Protein AF-R6SYL7-F1 (afdb_monomer)

Secondary structure (DSSP, 8-state):
------------------------------S-SS---SEEEESSSTT--------SSEEEEEETTTEEEEEE--SSSSS--SS-EEEE---TT-EETTT--EEEEEEEE--SS-EEEEEEEETTTTT---EEEEE----SS-EEEEEETT-TTTEE-SSSGGG---SEEEEEEEE---S---TT-EEEEEEEEEESSHHHHTTHHHHHHHHHHHTTTHHHHHHHHHTS---HHHHHS--GGGSPEEEEE---TTHHHHHHHHHHTT--EEEEES-SSTTTTT-HHHHHHHHHHHHHHHHTT-EEEEE-SSSSSSSSTTTGGGTT-GGGB-EEEEEEEEEEEEEEEEEE--STTEEEEEEEEEEETTEEEEE--TT-SEEEEEEEEEEEEEEEEEEES--S---TT-GGGSPPB-TT-HHHHHHHHHHTHHHHHHHHGGGGGGEEEEEE-----S-TT-SSEEEE-TTHHHHHHHHHSS---THHHHS--SHHHHHHHHHHHHHHHHHHHHHTHHHHHHHHHHTT-EEEE--S-TT-HHHHHHHH-S-HHHHHTTSSS-EEEE----HHHHT-TT-SSS-HHHHHHHHHHHHHTT----EEEE-TTS---HHHHH-HHHHHHHHHHHHHHTT--EEEE----S---HHHHHHHHHHHHHHHHHHTT-EE---EEEE--HHHHHHH--TTS--STTS----HHHHHHHHHHHHHHHHHTTT---EEE-HHHHHHPEEBTTS-EEETTEEESEEEEES--B--HHHHHHHHHHHHTT-EEEEES----B-SSGGGHHHHHHHHHHHHTSTT-EESSSSHHHHHHHHHHS--SEEEEEEESS-GGGEEEEEEEETTEEEEEEEE-SSS-EEEEEEETT---SEEEEEETTTTEEEEEESBEEEEE-TT-EEEEEEE--------B--------S---------------------------------------------------------------------

Solvent-accessible surface area (backbone atoms only — not comparable to full-atom values): 55050 Å² total; per-residue (Å²): 132,83,88,85,91,85,90,90,86,89,85,83,90,79,90,84,87,90,83,90,78,85,78,88,71,91,67,88,78,77,89,66,92,46,52,87,56,89,47,69,48,60,49,57,54,88,86,58,89,76,65,64,57,73,87,63,70,50,50,76,41,83,41,95,91,21,25,40,36,38,33,44,50,65,87,80,78,74,55,66,60,84,82,45,54,43,42,52,75,70,62,96,84,36,46,52,32,79,63,34,31,20,39,20,36,36,32,32,29,69,51,84,84,36,64,43,36,39,32,37,27,27,73,59,20,71,91,42,58,29,33,28,69,46,67,58,76,62,42,99,56,81,40,70,42,71,43,59,74,69,40,84,91,63,49,46,62,85,52,79,65,39,67,51,62,52,54,24,39,72,47,36,32,48,33,63,78,58,55,80,52,57,65,84,36,39,44,35,40,40,33,41,35,38,21,71,41,72,72,53,28,63,17,50,63,54,39,57,49,48,58,59,61,52,62,74,61,30,75,63,47,46,57,58,52,59,61,46,80,75,62,66,66,44,37,63,58,45,58,39,80,39,21,34,22,41,51,46,72,34,58,60,100,57,36,67,65,54,50,52,56,38,49,65,22,37,43,6,26,37,32,33,37,59,40,88,52,98,52,56,94,68,46,68,68,41,52,52,38,42,49,55,41,49,56,53,38,50,78,70,60,36,48,38,30,36,44,64,46,60,75,64,55,32,65,31,59,76,51,56,49,46,71,94,30,75,90,31,46,23,30,21,38,33,58,45,80,45,77,52,72,44,61,65,47,73,52,66,76,84,58,92,55,55,75,25,29,56,38,34,37,40,37,32,76,90,42,80,45,82,46,98,27,62,77,31,58,57,45,74,45,82,44,40,54,60,34,40,37,41,35,32,32,33,22,51,58,54,90,78,79,76,34,96,89,40,76,91,34,49,72,47,46,26,47,58,39,46,67,37,36,50,44,24,42,55,62,38,60,50,42,54,44,64,76,43,48,87,59,39,74,65,41,51,31,40,33,39,42,40,43,53,62,75,44,63,79,45,52,30,40,44,78,48,61,94,61,53,57,62,50,45,27,70,74,71,74,45,79,72,62,68,64,35,40,38,41,82,78,51,73,68,29,22,44,50,22,19,54,48,28,50,50,43,18,54,34,26,29,65,16,39,41,49,48,52,23,52,54,22,52,78,63,78,26,28,20,32,34,33,50,47,52,65,58,39,70,48,31,26,36,34,26,49,22,25,65,53,48,65,39,45,27,54,27,64,28,15,24,39,68,31,43,47,36,40,47,68,49,24,68,31,79,86,43,77,69,28,27,57,59,20,44,32,42,37,34,16,12,16,22,51,61,53,41,88,48,17,32,29,39,36,14,62,47,66,61,87,44,76,69,41,69,72,42,56,65,56,37,38,45,16,22,52,45,50,45,42,66,47,45,42,67,39,42,40,32,41,77,52,69,55,91,68,48,52,67,56,38,26,50,53,22,48,31,45,4,19,52,39,52,74,46,58,84,40,47,66,57,47,30,32,33,33,45,56,34,53,59,34,35,34,29,55,54,37,22,57,49,53,58,28,82,82,58,80,55,84,45,74,38,44,53,47,45,52,52,51,45,49,45,54,54,51,35,35,39,63,47,40,48,64,36,49,41,44,59,67,52,44,54,72,36,47,39,20,59,80,8,30,43,33,28,59,58,36,54,24,39,26,39,34,40,45,56,20,45,47,45,39,45,60,27,44,51,42,53,53,53,28,43,74,36,64,21,44,64,34,29,27,47,40,68,38,52,31,24,80,46,80,90,24,22,67,59,17,28,56,50,40,54,60,56,45,69,42,89,86,12,62,31,78,44,88,43,74,69,47,54,49,48,51,61,73,64,34,83,58,70,67,36,80,77,44,75,44,78,65,60,71,62,44,36,40,39,35,45,28,32,42,102,53,29,38,35,40,42,39,33,34,64,39,94,56,56,28,42,36,30,40,30,44,56,90,62,57,64,61,70,34,37,36,43,31,40,87,82,49,48,76,44,82,42,51,54,49,43,80,40,79,44,48,42,16,37,48,38,34,42,40,33,66,52,87,82,80,81,67,83,50,69,50,79,80,78,79,90,77,83,79,89,82,81,88,78,88,80,80,93,81,84,88,84,84,86,86,86,86,82,86,82,90,79,90,85,85,91,83,89,88,86,83,88,85,83,91,88,90,88,80,90,91,83,90,80,91,87,90,89,86,82,88,83,88,87,87,86,90,86,87,85,86,82,90,80,85,92,85,133

Sequence (999 aa):
MKKRIWGAVAFGLVLSLIVVLPLIFSGTAKTDDFVTPSFWKDFSVKGSDADCTDPYHVSVAYNPAGYVSVTFADSEGNGTCFDPYMTLTLPGSGIDCRKYPCIALLLRTNKGDKQGELRFRTDKTGAYYPCQRFTYQATGDWEVVVIRLTDPDTVLYVDESAKDFSGCYTNLRLDMFENDCASDTSYDLRAFAFYENEEDAKTLAAFVKAQQEDSKDDTEKLLEKNRSFPKGGEFTVPSMQMRMRYVSYGFDRNYQSAIDALLARGYGGIVSNVPFDKNYLKDDASFALLKDAYAYARVNGMSAWIYDEYQWPSGRAFGMVLDGHDDYEATGIQHRVKEGNGTEASYTIENAFDISLYAAVLTDEDGMHTLDCKGQTTVSASAKGAWTLDVYVLRHAYEGEEDRSDFTKLRDVDLLNKNAVARFIQLTYEKYKAEFGNDFGYVEAFFTDEPQLGNRGKADYIVWTAGLDSDFQSLYGEQLDITALFSGDNVRERRMRMQYYRLVAAKFKAAYTDQLTAFCQANGMYSSGHFLFEENMNDQIETYGGDFLQIVGGMGIPGADILWTDPAHLLNQNANIGNFVGLRYVASAARNAGKTRVMVEYNPAAVLTEEFSTDPISTSIGGLTLTRLLGCTDYNVINPQNNYTTEQMNRLNTYLGRMNTVLDGAHESGDLAVFYPIATVQALHNADDVHSSEGGKTSDATVLNDNFTSLCKTLLQKQLLYTVIDDASVCDAVITKDGRMVIGNGSYRVLVIAYADYISANAARKLQTFVKAGGKVVFVGSVPQYGLEEKEDADVKQIMDLLAAGDSCFFKKTGTTAINAIANAASKSLKIEKIKGFMSKALLMGDFENETQDITFVVNTTDTDGNLTLSYADGYKGEFLLYFPGSGEIRKCTDSADVVLPAYEGVFFVRVSDNTRDDTPYEETDARSDETTDVETPDGDDSTASETSAPATTVADSTSAATTDAGTRKNGCGSAVQVFAAATVAVFGAVVCFKKRKE

Radius of gyration: 37.1 Å; Cα contacts (8 Å, |Δi|>4): 2065; chains: 1; bounding box: 107×113×126 Å

Foldseek 3Di:
DDDDDDDDDDDDDDDDDDDDDDPDDPDDDDDDPADDFPDKDFQQDPPPPDPFDFPDAWDWDRDNNRWIKIFGDPPPPPQFDDWGKTKDQAPPQFAWCQQFQKKKWFKAKQDDPQKWKKWWDFPQLPPWTWIAMFGDDHDPHTAITMTRNLDPVGIDGPDDSRNDSGHGIHIMMTIGDDTRDGRGIMMITRMMGTDRDDVNSRRVVVVVVVVVVVVVVCVVVVLVVLLPPDDLVCLLPPALCQFAAEEDEFDDPCLLVVLVLCVLLSHQAYEYAQHLALCQLNDLVRLVRVLVSLVSCVVVRHAYAYAFANPDAPLCNLVCLCVVPVLQFWKWKFKDKDKDFDFKDKDFDDDPFFQFWCWKWKQAPVGIDTFPGHRHRMDMDTHHGIMMMITITMGGLDDDDADSRDSVRHTHGQLLDLSSSVSSCVSTVVSSCVSNPPVVLSHAEYAGEAQFSNQAQAFRIDTDHPCLQVVLCVPFVDGQPVVLQADDDDPVSLLSLLSSLVSQLVSNLVRHLQVRQVSQVVSNHWYEHAHPQLQALLVCCRTRSGPVLSRQLSTRAREDEAQPLALVLQLDLLNSHRHLRSLLSRQLSCQLSQHQAYEYEYALASDDDPVCVVPSLLRLLLSLLSSVLSRHRHYYYPDHVDPDDSVSSSLSRLLSSSSNSVCPQKDFDWAAEEEDQSSSLSSQDHRNDNDRSPNPDCGPSNVQSSQVSVLQSVCQLVQHRYHYDYQVQLLPWFAFLQLWTDRNNDTHLEYEYESHQEHALSSLVSVVVSVVSPGAYAYAQDFHQDYSHNVRNVSRNVSRVVNCPDDRRYDNGDDDSVSVSSVVRIDDQKDWPDKDWDDSSQKGWTWMDHPWKTKIKIWGSFQAKMWTKMFTPVQAFDKKWKQWSSVSDIDIDGRIDTDTAGGSGMIMIMRTDPDDDRRHGDDDDDPPDDDPDDDDDDDDDDDDDDDDDDDDDDDDDDDDDDDDDDDDDDDDDDDDDDDDDDDDDDDDDDDDDDDDDDD

Nearest PDB structures (foldseek):
  3zo9-assembly1_A  TM=3.465E-01  e=8.046E-08  Mycolicibacterium smegmatis
  5h2t-assembly2_G  TM=3.549E-01  e=6.818E-06  Thermomonospora curvata DSM 43183
  5x7u-assembly1_A  TM=3.830E-01  e=1.944E-05  Thermobaculum terrenum ATCC BAA-798
  5jy7-assembly2_H  TM=3.453E-01  e=5.313E-06  Mycolicibacterium smegmatis MC2 155
  5h2t-assembly1_H  TM=3.519E-01  e=1.944E-05  Thermomonospora curvata DSM 43183

Mean predicted aligned error: 15.96 Å

pLDDT: mean 81.77, std 22.13, range [22.73, 98.88]

Structure (mmCIF, N/CA/C/O backbone):
data_AF-R6SYL7-F1
#
_entry.id   AF-R6SYL7-F1
#
loop_
_atom_site.group_PDB
_atom_site.id
_atom_site.type_symbol
_atom_site.label_atom_id
_atom_site.label_alt_id
_atom_site.label_comp_id
_atom_site.label_asym_id
_atom_site.label_entity_id
_atom_site.label_seq_id
_atom_site.pdbx_PDB_ins_code
_atom_site.Cartn_x
_atom_site.Cartn_y
_atom_site.Cartn_z
_atom_site.occupancy
_atom_site.B_iso_or_equiv
_atom_site.auth_seq_id
_atom_site.auth_comp_id
_atom_site.auth_asym_id
_atom_site.auth_atom_id
_atom_site.pdbx_PDB_model_num
ATOM 1 N N . MET A 1 1 ? -42.832 12.895 60.087 1.00 28.95 1 MET A N 1
ATOM 2 C CA . MET A 1 1 ? -43.423 12.746 61.445 1.00 28.95 1 MET A CA 1
ATOM 3 C C . MET A 1 1 ? -44.803 13.418 61.442 1.00 28.95 1 MET A C 1
ATOM 5 O O . MET A 1 1 ? -44.874 14.504 60.890 1.00 28.95 1 MET A O 1
ATOM 9 N N . LYS A 1 2 ? -45.848 12.818 62.058 1.00 27.83 2 LYS A N 1
ATOM 10 C CA . LYS A 1 2 ? -47.301 13.193 61.991 1.00 27.83 2 LYS A CA 1
ATOM 11 C C . LYS A 1 2 ? -47.943 12.888 60.606 1.00 27.83 2 LYS A C 1
ATOM 13 O O . LYS A 1 2 ? -47.381 13.291 59.604 1.00 27.83 2 LYS A O 1
ATOM 18 N N . LYS A 1 3 ? -48.934 11.977 60.473 1.00 35.00 3 LYS A N 1
ATOM 19 C CA . LYS A 1 3 ? -50.362 11.961 60.936 1.00 35.00 3 LYS A CA 1
ATOM 20 C C . LYS A 1 3 ? -51.242 12.905 60.067 1.00 35.00 3 LYS A C 1
ATOM 22 O O . LYS A 1 3 ? -50.800 14.020 59.851 1.00 35.00 3 LYS A O 1
ATOM 27 N N . ARG A 1 4 ? -52.479 12.583 59.624 1.00 38.84 4 ARG A N 1
ATOM 28 C CA . ARG A 1 4 ? -53.470 11.554 60.060 1.00 38.84 4 ARG A CA 1
ATOM 29 C C . ARG A 1 4 ? -54.743 11.512 59.158 1.00 38.84 4 ARG A C 1
ATOM 31 O O . ARG A 1 4 ? -54.962 12.477 58.442 1.00 38.84 4 ARG A O 1
ATOM 38 N N . ILE A 1 5 ? -55.642 10.544 59.469 1.00 38.69 5 ILE A N 1
ATOM 39 C CA . ILE A 1 5 ? -57.142 10.551 59.367 1.00 38.69 5 ILE A CA 1
ATOM 40 C C . ILE A 1 5 ? -57.791 10.255 57.981 1.00 38.69 5 ILE A C 1
ATOM 42 O O . ILE A 1 5 ? -57.221 10.661 56.982 1.00 38.69 5 ILE A O 1
ATOM 46 N N . TRP A 1 6 ? -58.996 9.643 57.844 1.00 32.56 6 TRP A N 1
ATOM 47 C CA . TRP A 1 6 ? -59.672 8.506 58.550 1.00 32.56 6 TRP A CA 1
ATOM 48 C C . TRP A 1 6 ? -61.048 8.135 57.914 1.00 32.56 6 TRP A C 1
ATOM 50 O O . TRP A 1 6 ? -61.614 8.960 57.208 1.00 32.56 6 TRP A O 1
ATOM 60 N N . GLY A 1 7 ? -61.631 6.972 58.279 1.00 26.02 7 GLY A N 1
ATOM 61 C CA . GLY A 1 7 ? -63.059 6.605 58.063 1.00 26.02 7 GLY A CA 1
ATOM 62 C C . GLY A 1 7 ? -63.304 5.524 56.983 1.00 26.02 7 GLY A C 1
ATOM 63 O O . GLY A 1 7 ? -62.985 5.792 55.836 1.00 26.02 7 GLY A O 1
ATOM 64 N N . ALA A 1 8 ? -63.778 4.278 57.179 1.00 30.56 8 ALA A N 1
ATOM 65 C CA . ALA A 1 8 ? -64.487 3.507 58.231 1.00 30.56 8 ALA A CA 1
ATOM 66 C C . ALA A 1 8 ? -65.998 3.270 57.974 1.00 30.56 8 ALA A C 1
ATOM 68 O O . ALA A 1 8 ? -66.724 4.240 57.792 1.00 30.56 8 ALA A O 1
ATOM 69 N N . VAL A 1 9 ? -66.462 2.001 58.071 1.00 28.59 9 VAL A N 1
ATOM 70 C CA . VAL A 1 9 ? -67.552 1.488 58.963 1.00 28.59 9 VAL A CA 1
ATOM 71 C C . VAL A 1 9 ? -68.220 0.171 58.466 1.00 28.59 9 VAL A C 1
ATOM 73 O O . VAL A 1 9 ? -68.733 0.109 57.359 1.00 28.59 9 VAL A O 1
ATOM 76 N N . ALA A 1 10 ? -68.284 -0.806 59.393 1.00 25.89 10 ALA A N 1
ATOM 77 C CA . ALA A 1 10 ? -69.195 -1.966 59.562 1.00 25.89 10 ALA A CA 1
ATOM 78 C C . ALA A 1 10 ? -69.312 -3.120 58.527 1.00 25.89 10 ALA A C 1
ATOM 80 O O . ALA A 1 10 ? -69.078 -2.931 57.345 1.00 25.89 10 ALA A O 1
ATOM 81 N N . PHE A 1 11 ? -69.850 -4.312 58.862 1.00 26.67 11 PHE A N 1
ATOM 82 C CA . PHE A 1 11 ? -69.722 -5.285 59.988 1.00 26.67 11 PHE A CA 1
ATOM 83 C C . PHE A 1 11 ? -70.807 -6.387 59.807 1.00 26.67 11 PHE A C 1
ATOM 85 O O . PHE A 1 11 ? -71.982 -6.043 59.734 1.00 26.67 11 PHE A O 1
ATOM 92 N N . GLY A 1 12 ? -70.451 -7.682 59.892 1.00 25.69 12 GLY A N 1
ATOM 93 C CA . GLY A 1 12 ? -71.272 -8.666 60.635 1.00 25.69 12 GLY A CA 1
ATOM 94 C C . GLY A 1 12 ? -71.866 -9.928 59.958 1.00 25.69 12 GLY A C 1
ATOM 95 O O . GLY A 1 12 ? -72.937 -9.847 59.379 1.00 25.69 12 GLY A O 1
ATOM 96 N N . LEU A 1 13 ? -71.244 -11.093 60.256 1.00 25.31 13 LEU A N 1
ATOM 97 C CA . LEU A 1 13 ? -71.832 -12.417 60.635 1.00 25.31 13 LEU A CA 1
ATOM 98 C C . LEU A 1 13 ? -72.794 -13.201 59.675 1.00 25.31 13 LEU A C 1
ATOM 100 O O . LEU A 1 13 ? -73.645 -12.603 59.041 1.00 25.31 13 LEU A O 1
ATOM 104 N N . VAL A 1 14 ? -72.847 -14.556 59.618 1.00 27.17 14 VAL A N 1
ATOM 105 C CA . VAL A 1 14 ? -71.910 -15.675 59.952 1.00 27.17 14 VAL A CA 1
ATOM 106 C C . VAL A 1 14 ? -72.503 -17.055 59.519 1.00 27.17 14 VAL A C 1
ATOM 108 O O . VAL A 1 14 ? -73.705 -17.226 59.667 1.00 27.17 14 VAL A O 1
ATOM 111 N N . LEU A 1 15 ? -71.661 -18.033 59.103 1.00 24.91 15 LEU A N 1
ATOM 112 C CA . LEU A 1 15 ? -71.905 -19.507 58.913 1.00 24.91 15 LEU A CA 1
ATOM 113 C C . LEU A 1 15 ? -73.050 -19.958 57.936 1.00 24.91 15 LEU A C 1
ATOM 115 O O . LEU A 1 15 ? -74.064 -19.292 57.818 1.00 24.91 15 LEU A O 1
ATOM 119 N N . SER A 1 16 ? -73.013 -21.092 57.203 1.00 26.06 16 SER A N 1
ATOM 120 C CA . SER A 1 16 ? -72.170 -22.307 57.275 1.00 26.06 16 SER A CA 1
ATOM 121 C C . SER A 1 16 ? -72.194 -23.190 55.991 1.00 26.06 16 SER A C 1
ATOM 123 O O . SER A 1 16 ? -73.259 -23.413 55.431 1.00 26.06 16 SER A O 1
ATOM 125 N N . LEU A 1 17 ? -71.047 -23.825 55.680 1.00 24.78 17 LEU A N 1
ATOM 126 C CA . LEU A 1 17 ? -70.850 -25.221 55.193 1.00 24.78 17 LEU A CA 1
ATOM 127 C C . LEU A 1 17 ? -71.161 -25.712 53.732 1.00 24.78 17 LEU A C 1
ATOM 129 O O . LEU A 1 17 ? -72.285 -26.055 53.393 1.00 24.78 17 LEU A O 1
ATOM 133 N N . ILE A 1 18 ? -70.044 -26.028 53.033 1.00 26.45 18 ILE A N 1
ATOM 134 C CA . ILE A 1 18 ? -69.737 -27.162 52.101 1.00 26.45 18 ILE A CA 1
ATOM 135 C C . ILE A 1 18 ? -70.116 -27.073 50.590 1.00 26.45 18 ILE A C 1
ATOM 137 O O . ILE A 1 18 ? -71.234 -26.760 50.207 1.00 26.45 18 ILE A O 1
ATOM 141 N N . VAL A 1 19 ? -69.144 -27.535 49.775 1.00 25.58 19 VAL A N 1
ATOM 142 C CA . VAL A 1 19 ? -69.150 -28.013 48.362 1.00 25.58 19 VAL A CA 1
ATOM 143 C C . VAL A 1 19 ? -68.559 -27.071 47.287 1.00 25.58 19 VAL A C 1
ATOM 145 O O . VAL A 1 19 ? -69.264 -26.379 46.569 1.00 25.58 19 VAL A O 1
ATOM 148 N N . VAL A 1 20 ? -67.227 -27.168 47.139 1.00 24.70 20 VAL A N 1
ATOM 149 C CA . VAL A 1 20 ? -66.480 -27.401 45.874 1.00 24.70 20 VAL A CA 1
ATOM 150 C C . VAL A 1 20 ? -66.820 -26.546 44.634 1.00 24.70 20 VAL A C 1
ATOM 152 O O . VAL A 1 20 ? -67.639 -26.943 43.813 1.00 24.70 20 VAL A O 1
ATOM 155 N N . LEU A 1 21 ? -66.063 -25.454 44.434 1.00 23.94 21 LEU A N 1
ATOM 156 C CA . LEU A 1 21 ? -65.182 -25.182 43.267 1.00 23.94 21 LEU A CA 1
ATOM 157 C C . LEU A 1 21 ? -64.663 -23.727 43.340 1.00 23.94 21 LEU A C 1
ATOM 159 O O . LEU A 1 21 ? -65.478 -22.809 43.439 1.00 23.94 21 LEU A O 1
ATOM 163 N N . PRO A 1 22 ? -63.338 -23.471 43.322 1.00 27.59 22 PRO A N 1
ATOM 164 C CA . PRO A 1 22 ? -62.822 -22.112 43.440 1.00 27.59 22 PRO A CA 1
ATOM 165 C C . PRO A 1 22 ? -62.964 -21.334 42.128 1.00 27.59 22 PRO A C 1
ATOM 167 O O . PRO A 1 22 ? -62.435 -21.717 41.086 1.00 27.59 22 PRO A O 1
ATOM 170 N N . LEU A 1 23 ? -63.633 -20.186 42.220 1.00 25.34 23 LEU A N 1
ATOM 171 C CA . LEU A 1 23 ? -63.535 -19.121 41.231 1.00 25.34 23 LEU A CA 1
ATOM 172 C C . LEU A 1 23 ? -62.090 -18.626 41.136 1.00 25.34 23 LEU A C 1
ATOM 174 O O . LEU A 1 23 ? -61.493 -18.229 42.135 1.00 25.34 23 LEU A O 1
ATOM 178 N N . ILE A 1 24 ? -61.602 -18.632 39.898 1.00 31.94 24 ILE A N 1
ATOM 179 C CA . ILE A 1 24 ? -60.562 -17.787 39.302 1.00 31.94 24 ILE A CA 1
ATOM 180 C C . ILE A 1 24 ? -60.128 -16.628 40.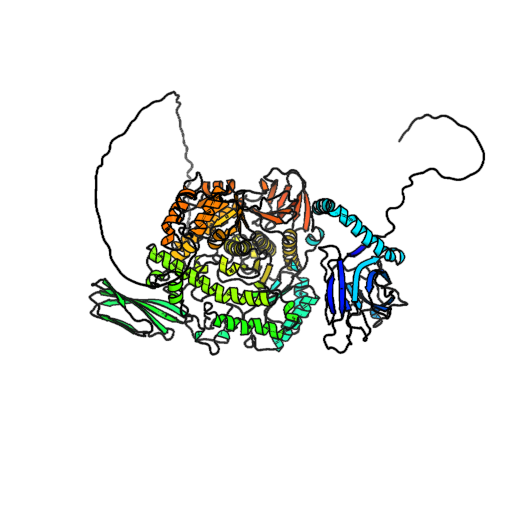220 1.00 31.94 24 ILE A C 1
ATOM 182 O O . ILE A 1 24 ? -60.664 -15.522 40.161 1.00 31.94 24 ILE A O 1
ATOM 186 N N . PHE A 1 25 ? -59.088 -16.873 41.015 1.00 27.39 25 PHE A N 1
ATOM 187 C CA . PHE A 1 25 ? -58.093 -15.849 41.297 1.00 27.39 25 PHE A CA 1
ATOM 188 C C . PHE A 1 25 ? -56.977 -16.047 40.280 1.00 27.39 25 PHE A C 1
ATOM 190 O O . PHE A 1 25 ? -56.339 -17.100 40.263 1.00 27.39 25 PHE A O 1
ATOM 197 N N . SER A 1 26 ? -56.728 -15.039 39.446 1.00 29.91 26 SER A N 1
ATOM 198 C CA . SER A 1 26 ? -55.516 -14.952 38.632 1.00 29.91 26 SER A CA 1
ATOM 199 C C . SER A 1 26 ? -54.325 -14.652 39.547 1.00 29.91 26 SER A C 1
ATOM 201 O O . SER A 1 26 ? -53.838 -13.523 39.621 1.00 29.91 26 SER A O 1
ATOM 203 N N . GLY A 1 27 ? -53.906 -15.663 40.308 1.00 25.41 27 GLY A N 1
ATOM 204 C CA . GLY A 1 27 ? -52.613 -15.663 40.970 1.00 25.41 27 GLY A CA 1
ATOM 205 C C . GLY A 1 27 ? -51.516 -15.694 39.913 1.00 25.41 27 GLY A C 1
ATOM 206 O O . GLY A 1 27 ? -51.597 -16.453 38.950 1.00 25.41 27 GLY A O 1
ATOM 207 N N . THR A 1 28 ? -50.499 -14.861 40.100 1.00 36.88 28 THR A N 1
ATOM 208 C CA . THR A 1 28 ? -49.267 -14.857 39.308 1.00 36.88 28 THR A CA 1
ATOM 209 C C . THR A 1 28 ? -48.622 -16.243 39.331 1.00 36.88 28 THR A C 1
ATOM 211 O O . THR A 1 28 ? -48.106 -16.666 40.369 1.00 36.88 28 THR A O 1
ATOM 214 N N . ALA A 1 29 ? -48.653 -16.948 38.201 1.00 27.14 29 ALA A N 1
ATOM 215 C CA . ALA A 1 29 ? -48.015 -18.246 38.033 1.00 27.14 29 ALA A CA 1
ATOM 216 C C . ALA A 1 29 ? -46.676 -18.076 37.297 1.00 27.14 29 ALA A C 1
ATOM 218 O O . ALA A 1 29 ? -46.664 -17.851 36.094 1.00 27.14 29 ALA A O 1
ATOM 219 N N . LYS A 1 30 ? -45.587 -18.161 38.073 1.00 32.84 30 LYS A N 1
ATOM 220 C CA . LYS A 1 30 ? -44.208 -18.523 37.692 1.00 32.84 30 LYS A CA 1
ATOM 221 C C . LYS A 1 30 ? -43.744 -18.239 36.247 1.00 32.84 30 LYS A C 1
ATOM 223 O O . LYS A 1 30 ? -43.880 -19.083 35.368 1.00 32.84 30 LYS A O 1
ATOM 228 N N . THR A 1 31 ? -43.020 -17.138 36.094 1.00 37.38 31 THR A N 1
ATOM 229 C CA . THR A 1 31 ? -41.690 -17.130 35.456 1.00 37.38 31 THR A CA 1
ATOM 230 C C . THR A 1 31 ? -40.671 -17.508 36.554 1.00 37.38 31 THR A C 1
ATOM 232 O O . THR A 1 31 ? -40.765 -16.949 37.650 1.00 37.38 31 THR A O 1
ATOM 235 N N . ASP A 1 32 ? -39.749 -18.463 36.442 1.00 48.72 32 ASP A N 1
ATOM 236 C CA . ASP A 1 32 ? -39.403 -19.402 35.367 1.00 48.72 32 ASP A CA 1
ATOM 237 C C . ASP A 1 32 ? -39.024 -20.754 36.012 1.00 48.72 32 ASP A C 1
ATOM 239 O O . ASP A 1 32 ? -38.512 -20.771 37.132 1.00 48.72 32 ASP A O 1
ATOM 243 N N . ASP A 1 33 ? -39.249 -21.895 35.349 1.00 71.44 33 ASP A N 1
ATOM 244 C CA . ASP A 1 33 ? -38.835 -23.221 35.865 1.00 71.44 33 ASP A CA 1
ATOM 245 C C . ASP A 1 33 ? -37.376 -23.575 35.456 1.00 71.44 33 ASP A C 1
ATOM 247 O O . ASP A 1 33 ? -37.043 -24.735 35.207 1.00 71.44 33 ASP A O 1
ATOM 251 N N . PHE A 1 34 ? -36.490 -22.572 35.373 1.00 79.12 34 PHE A N 1
ATOM 252 C CA . PHE A 1 34 ? -35.056 -22.752 35.121 1.00 79.12 34 PHE A CA 1
ATOM 253 C C . PHE A 1 34 ? -34.182 -21.716 35.838 1.00 79.12 34 PHE A C 1
ATOM 255 O O . PHE A 1 34 ? -34.654 -20.654 36.239 1.00 79.12 34 PHE A O 1
ATOM 262 N N . VAL A 1 35 ? -32.888 -22.020 35.973 1.00 83.62 35 VAL A N 1
ATOM 263 C CA . VAL A 1 35 ? -31.883 -21.121 36.558 1.00 83.62 35 VAL A CA 1
ATOM 264 C C . VAL A 1 35 ? -30.899 -20.674 35.483 1.00 83.62 35 VAL A C 1
ATOM 266 O O . VAL A 1 35 ? -30.310 -21.499 34.784 1.00 83.62 35 VAL A O 1
ATOM 269 N N . THR A 1 36 ? -30.703 -19.360 35.366 1.00 82.31 36 THR A N 1
ATOM 270 C CA . THR A 1 36 ? -29.719 -18.773 34.449 1.00 82.31 36 THR A CA 1
ATOM 271 C C . THR A 1 36 ? -28.296 -19.075 34.937 1.00 82.31 36 THR A C 1
ATOM 273 O O . THR A 1 36 ? -27.918 -18.616 36.020 1.00 82.31 36 THR A O 1
ATOM 276 N N . PRO A 1 37 ? -27.482 -19.819 34.170 1.00 82.25 37 PRO A N 1
ATOM 277 C CA . PRO A 1 37 ? -26.097 -20.108 34.531 1.00 82.25 37 PRO A CA 1
ATOM 278 C C . PRO A 1 37 ? -25.213 -18.859 34.437 1.00 82.25 37 PRO A C 1
ATOM 280 O O . PRO A 1 37 ? -25.434 -17.975 33.611 1.00 82.25 37 PRO A O 1
ATOM 283 N N . SER A 1 38 ? -24.165 -18.797 35.263 1.00 69.94 38 SER A N 1
ATOM 284 C CA . SER A 1 38 ? -23.233 -17.652 35.269 1.00 69.94 38 SER A CA 1
ATOM 285 C C . SER A 1 38 ? -22.229 -17.667 34.111 1.00 69.94 38 SER A C 1
ATOM 287 O O . SER A 1 38 ? -21.700 -16.622 33.745 1.00 69.94 38 SER A O 1
ATOM 289 N N . PHE A 1 39 ? -21.982 -18.839 33.526 1.00 82.31 39 PHE A N 1
ATOM 290 C CA . PHE A 1 39 ? -21.342 -18.997 32.224 1.00 82.31 39 PHE A CA 1
ATOM 291 C C . PHE A 1 39 ? -21.987 -20.176 31.501 1.00 82.31 39 PHE A C 1
ATOM 293 O O . PHE A 1 39 ? -22.245 -21.218 32.114 1.00 82.31 39 PHE A O 1
ATOM 300 N N . TRP A 1 40 ? -22.226 -20.008 30.206 1.00 87.75 40 TRP A N 1
ATOM 301 C CA . TRP A 1 40 ? -22.793 -21.023 29.332 1.00 87.75 40 TRP A CA 1
ATOM 302 C C . TRP A 1 40 ? -22.450 -20.740 27.872 1.00 87.75 40 TRP A C 1
ATOM 304 O O . TRP A 1 40 ? -22.011 -19.640 27.531 1.00 87.75 40 TRP A O 1
ATOM 314 N N . LYS A 1 41 ? -22.691 -21.730 27.014 1.00 80.50 41 LYS A N 1
ATOM 315 C CA . LYS A 1 41 ? -22.559 -21.622 25.562 1.00 80.50 41 LYS A CA 1
ATOM 316 C C . LYS A 1 41 ? -23.724 -22.347 24.895 1.00 80.50 41 LYS A C 1
ATOM 318 O O . LYS A 1 41 ? -23.938 -23.516 25.205 1.00 80.50 41 LYS A O 1
ATOM 323 N N . ASP A 1 42 ? -24.457 -21.672 24.008 1.00 81.62 42 ASP A N 1
ATOM 324 C CA . ASP A 1 42 ? -25.315 -22.315 23.001 1.00 81.62 42 ASP A CA 1
ATOM 325 C C . ASP A 1 42 ? -24.516 -22.451 21.710 1.00 81.62 42 ASP A C 1
ATOM 327 O O . ASP A 1 42 ? -23.830 -21.508 21.321 1.00 81.62 42 ASP A O 1
ATOM 331 N N . PHE A 1 43 ? -24.667 -23.565 21.005 1.00 74.56 43 PHE A N 1
ATOM 332 C CA . PHE A 1 43 ? -24.124 -23.723 19.656 1.00 74.56 43 PHE A CA 1
ATOM 333 C C . PHE A 1 43 ? -25.151 -23.378 18.555 1.00 74.56 43 PHE A C 1
ATOM 335 O O . PHE A 1 43 ? -24.893 -23.613 17.375 1.00 74.56 43 PHE A O 1
ATOM 342 N N . SER A 1 44 ? -26.313 -22.810 18.915 1.00 65.44 44 SER A N 1
ATOM 343 C CA . SER A 1 44 ? -27.339 -22.326 17.972 1.00 65.44 44 SER A CA 1
ATOM 344 C C . SER A 1 44 ? -27.401 -20.814 17.755 1.00 65.44 44 SER A C 1
ATOM 346 O O . SER A 1 44 ? -28.080 -20.369 16.829 1.00 65.44 44 SER A O 1
ATOM 348 N N . VAL A 1 45 ? -26.678 -20.021 18.549 1.00 57.34 45 VAL A N 1
ATOM 349 C CA . VAL A 1 45 ? -26.647 -18.557 18.416 1.00 57.34 45 VAL A CA 1
ATOM 350 C C . VAL A 1 45 ? -25.487 -18.147 17.504 1.00 57.34 45 VAL A C 1
ATOM 352 O O . VAL A 1 45 ? -24.322 -18.366 17.828 1.00 57.34 45 VAL A O 1
ATOM 355 N N . LYS A 1 46 ? -25.790 -17.532 16.352 1.00 46.03 46 LYS A N 1
ATOM 356 C CA . LYS A 1 46 ? -24.756 -16.951 15.476 1.00 46.03 46 LYS A CA 1
ATOM 357 C C . LYS A 1 46 ? -23.991 -15.856 16.226 1.00 46.03 46 LYS A C 1
ATOM 359 O O . LYS A 1 46 ? -24.613 -15.000 16.846 1.00 46.03 46 LYS A O 1
ATOM 364 N N . GLY A 1 47 ? -22.662 -15.872 16.128 1.00 43.12 47 GLY A N 1
ATOM 365 C CA . GLY A 1 47 ? -21.786 -14.923 16.824 1.00 43.12 47 GLY A CA 1
ATOM 366 C C . GLY A 1 47 ? -21.258 -15.409 18.179 1.00 43.12 47 GLY A C 1
ATOM 367 O O . GLY A 1 47 ? -20.566 -14.656 18.852 1.00 43.12 47 GLY A O 1
ATOM 368 N N . SER A 1 48 ? -21.526 -16.654 18.593 1.00 41.75 48 SER A N 1
ATOM 369 C CA . SER A 1 48 ? -20.686 -17.284 19.616 1.00 41.75 48 SER A CA 1
ATOM 370 C C . SER A 1 48 ? -19.372 -17.742 18.974 1.00 41.75 48 SER A C 1
ATOM 372 O O . SER A 1 48 ? -19.397 -18.686 18.181 1.00 41.75 48 SER A O 1
ATOM 374 N N . ASP A 1 49 ? -18.240 -17.137 19.336 1.00 40.91 49 ASP A N 1
ATOM 375 C CA . ASP A 1 49 ? -16.918 -17.601 18.894 1.00 40.91 49 ASP A CA 1
ATOM 376 C C . ASP A 1 49 ? -16.689 -19.035 19.377 1.00 40.91 49 ASP A C 1
ATOM 378 O O . ASP A 1 49 ? -16.515 -19.316 20.571 1.00 40.91 49 ASP A O 1
ATOM 382 N N . ALA A 1 50 ? -16.795 -19.985 18.452 1.00 42.00 50 ALA A N 1
ATOM 383 C CA . ALA A 1 50 ? -16.874 -21.404 18.748 1.00 42.00 50 ALA A CA 1
ATOM 384 C C . ALA A 1 50 ? -15.551 -22.111 18.429 1.00 42.00 50 ALA A C 1
ATOM 386 O O . ALA A 1 50 ? -15.459 -22.944 17.531 1.00 42.00 50 ALA A O 1
ATOM 387 N N . ASP A 1 51 ? -14.534 -21.833 19.245 1.00 50.28 51 ASP A N 1
ATOM 388 C CA . ASP A 1 51 ? -13.351 -22.690 19.330 1.00 50.28 51 ASP A CA 1
ATOM 389 C C . ASP A 1 51 ? -13.707 -24.002 20.045 1.00 50.28 51 ASP A C 1
ATOM 391 O O . ASP A 1 51 ? -13.503 -24.167 21.251 1.00 50.28 51 ASP A O 1
ATOM 395 N N . CYS A 1 52 ? -14.278 -24.934 19.285 1.00 49.41 52 CYS A N 1
ATOM 396 C CA . CYS A 1 52 ? -14.136 -26.368 19.512 1.00 49.41 52 CYS A CA 1
ATOM 397 C C . CYS A 1 52 ? -13.013 -26.842 18.587 1.00 49.41 52 CYS A C 1
ATOM 399 O O . CYS A 1 52 ? -13.245 -27.133 17.415 1.00 49.41 52 CYS A O 1
ATOM 401 N N . THR A 1 53 ? -11.785 -26.855 19.098 1.00 52.16 53 THR A N 1
ATOM 402 C CA . THR A 1 53 ? -10.603 -27.267 18.339 1.00 52.16 53 THR A CA 1
ATOM 403 C C . THR A 1 53 ? -10.446 -28.787 18.364 1.00 52.16 53 THR A C 1
ATOM 405 O O . THR A 1 53 ? -10.368 -29.388 19.438 1.00 52.16 53 THR A O 1
ATOM 408 N N . ASP A 1 54 ? -10.392 -29.396 17.175 1.00 53.47 54 ASP A N 1
ATOM 409 C CA . ASP A 1 54 ? -9.904 -30.764 16.971 1.00 53.47 54 ASP A CA 1
ATOM 410 C C . ASP A 1 54 ? -8.366 -30.758 16.996 1.00 53.47 54 ASP A C 1
ATOM 412 O O . ASP A 1 54 ? -7.753 -30.008 16.227 1.00 53.47 54 ASP A O 1
ATOM 416 N N . PRO A 1 55 ? -7.724 -31.549 17.869 1.00 50.69 55 PRO A N 1
ATOM 417 C CA . PRO A 1 55 ? -6.298 -31.793 17.788 1.00 50.69 55 PRO A CA 1
ATOM 418 C C . PRO A 1 55 ? -5.948 -33.063 16.993 1.00 50.69 55 PRO A C 1
ATOM 420 O O . PRO A 1 55 ? -4.862 -33.083 16.419 1.00 50.69 55 PRO A O 1
ATOM 423 N N . TYR A 1 56 ? -6.801 -34.102 16.968 1.00 53.31 56 TYR A N 1
ATOM 424 C CA . TYR A 1 56 ? -6.505 -35.422 16.387 1.00 53.31 56 TYR A CA 1
ATOM 425 C C . TYR A 1 56 ? -7.767 -36.282 16.104 1.00 53.31 56 TYR A C 1
ATOM 427 O O . TYR A 1 56 ? -8.511 -36.649 17.011 1.00 53.31 56 TYR A O 1
ATOM 435 N N . HIS A 1 57 ? -7.891 -36.750 14.853 1.00 55.91 57 HIS A N 1
ATOM 436 C CA . HIS A 1 57 ? -8.736 -37.873 14.389 1.00 55.91 57 HIS A CA 1
ATOM 437 C C . HIS A 1 57 ? -10.276 -37.764 14.533 1.00 55.91 57 HIS A C 1
ATOM 439 O O . HIS A 1 57 ? -10.966 -38.779 14.385 1.00 55.91 57 HIS A O 1
ATOM 445 N N . VAL A 1 58 ? -10.862 -36.575 14.729 1.00 60.38 58 VAL A N 1
ATOM 446 C CA . VAL A 1 58 ? -12.333 -36.413 14.756 1.00 60.38 58 VAL A CA 1
ATOM 447 C C . VAL A 1 58 ? -12.844 -35.300 13.839 1.00 60.38 58 VAL A C 1
ATOM 449 O O . VAL A 1 58 ? -12.369 -34.172 13.865 1.00 60.38 58 VAL A O 1
ATOM 452 N N . SER A 1 59 ? -13.884 -35.576 13.044 1.00 63.12 59 SER A N 1
ATOM 453 C CA . SER A 1 59 ? -14.520 -34.526 12.240 1.00 63.12 59 SER A CA 1
ATOM 454 C C . SER A 1 59 ? -15.527 -33.753 13.091 1.00 63.12 59 SER A C 1
ATOM 456 O O . SER A 1 59 ? -16.565 -34.303 13.473 1.00 63.12 59 SER A O 1
ATOM 458 N N . VAL A 1 60 ? -15.238 -32.479 13.355 1.00 67.31 60 VAL A N 1
ATOM 459 C CA . VAL A 1 60 ? -16.147 -31.542 14.031 1.00 67.31 60 VAL A CA 1
ATOM 460 C C . VAL A 1 60 ? -16.970 -30.794 12.981 1.00 67.31 60 VAL A C 1
ATOM 462 O O . VAL A 1 60 ? -16.419 -30.095 12.132 1.00 67.31 60 VAL A O 1
ATOM 465 N N . ALA A 1 61 ? -18.295 -30.926 13.031 1.00 66.75 61 ALA A N 1
ATOM 466 C CA . ALA A 1 61 ? -19.218 -30.288 12.097 1.00 66.75 61 ALA A CA 1
ATOM 467 C C . ALA A 1 61 ? -20.239 -29.407 12.830 1.00 66.75 61 ALA A C 1
ATOM 469 O O . ALA A 1 61 ? -21.001 -29.876 13.678 1.00 66.75 61 ALA A O 1
ATOM 470 N N . TYR A 1 62 ? -20.302 -28.129 12.451 1.00 69.75 62 TYR A N 1
ATOM 471 C CA . TYR A 1 62 ? -21.366 -27.222 12.875 1.00 69.75 62 TYR A CA 1
ATOM 472 C C . TYR A 1 62 ? -22.650 -27.532 12.110 1.00 69.75 62 TYR A C 1
ATOM 474 O O . TYR A 1 62 ? -22.734 -27.339 10.896 1.00 69.75 62 TYR A O 1
ATOM 482 N N . ASN A 1 63 ? -23.668 -28.015 12.816 1.00 71.56 63 ASN A N 1
ATOM 483 C CA . ASN A 1 63 ? -24.951 -28.328 12.211 1.00 71.56 63 ASN A CA 1
ATOM 484 C C . ASN A 1 63 ? -25.808 -27.053 12.067 1.00 71.56 63 ASN A C 1
ATOM 486 O O . ASN A 1 63 ? -25.986 -26.347 13.062 1.00 71.56 63 ASN A O 1
ATOM 490 N N . PRO A 1 64 ? -26.428 -26.774 10.900 1.00 61.19 64 PRO A N 1
ATOM 491 C CA . PRO A 1 64 ? -27.342 -25.638 10.722 1.00 61.19 64 PRO A CA 1
ATOM 492 C C . PRO A 1 64 ? -28.543 -25.613 11.680 1.00 61.19 64 PRO A C 1
ATOM 494 O O . PRO A 1 64 ? -29.129 -24.558 11.900 1.00 61.19 64 PRO A O 1
ATOM 497 N N . ALA A 1 65 ? -28.910 -26.754 12.274 1.00 64.31 65 ALA A N 1
ATOM 498 C CA . ALA A 1 65 ? -29.915 -26.820 13.334 1.00 64.31 65 ALA A CA 1
ATOM 499 C C . ALA A 1 65 ? -29.407 -26.304 14.700 1.00 64.31 65 ALA A C 1
ATOM 501 O O . ALA A 1 65 ? -30.186 -26.263 15.655 1.00 64.31 65 ALA A O 1
ATOM 502 N N . GLY A 1 66 ? -28.132 -25.911 14.805 1.00 71.81 66 GLY A N 1
ATOM 503 C CA . GLY A 1 66 ? -27.542 -25.194 15.934 1.00 71.81 66 GLY A CA 1
ATOM 504 C C . GLY A 1 66 ? -26.881 -26.081 16.988 1.00 71.81 66 GLY A C 1
ATOM 505 O O . GLY A 1 66 ? -27.180 -25.955 18.170 1.00 71.81 66 GLY A O 1
ATOM 506 N N . TYR A 1 67 ? -26.063 -27.047 16.586 1.00 80.00 67 TYR A N 1
ATOM 507 C CA . TYR A 1 67 ? -25.281 -27.875 17.510 1.00 80.00 67 TYR A CA 1
ATOM 508 C C . TYR A 1 67 ? -23.959 -28.296 16.874 1.00 80.00 67 TYR A C 1
ATOM 510 O O . TYR A 1 67 ? -23.830 -28.280 15.649 1.00 80.00 67 TYR A O 1
ATOM 518 N N . VAL A 1 68 ? -22.991 -28.681 17.702 1.00 76.31 68 VAL A N 1
ATOM 519 C CA . VAL A 1 68 ? -21.730 -29.273 17.243 1.00 76.31 68 VAL A CA 1
ATOM 520 C C . VAL A 1 68 ? -21.889 -30.784 17.213 1.00 76.31 68 VAL A C 1
ATOM 522 O O . VAL A 1 68 ? -22.209 -31.368 18.244 1.00 76.31 68 VAL A O 1
ATOM 525 N N . SER A 1 69 ? -21.656 -31.407 16.061 1.00 77.69 69 SER A N 1
ATOM 526 C CA . SER A 1 69 ? -21.489 -32.858 15.934 1.00 77.69 69 SER A CA 1
ATOM 527 C C . SER A 1 69 ? -20.007 -33.199 15.885 1.00 77.69 69 SER A C 1
ATOM 529 O O . SER A 1 69 ? -19.275 -32.636 15.074 1.00 77.69 69 SER A O 1
ATOM 531 N N . VAL A 1 70 ? -19.577 -34.156 16.700 1.00 73.44 70 VAL A N 1
ATOM 532 C CA . VAL A 1 70 ? -18.282 -34.827 16.555 1.00 73.44 70 VAL A CA 1
ATOM 533 C C . VAL A 1 70 ? -18.534 -36.234 16.047 1.00 73.44 70 VAL A C 1
ATOM 535 O O . VAL A 1 70 ? -19.268 -36.990 16.683 1.00 73.44 70 VAL A O 1
ATOM 538 N N . THR A 1 71 ? -17.923 -36.577 14.917 1.00 70.50 71 THR A N 1
ATOM 539 C CA . THR A 1 71 ? -18.000 -37.912 14.308 1.00 70.50 71 THR A CA 1
ATOM 540 C C . THR A 1 71 ? -16.595 -38.495 14.213 1.00 70.50 71 THR A C 1
ATOM 542 O O . THR A 1 71 ? -15.650 -37.788 13.851 1.00 70.50 71 THR A O 1
ATOM 545 N N . PHE A 1 72 ? -16.439 -39.779 14.534 1.00 66.75 72 PHE A N 1
ATOM 546 C CA . PHE A 1 72 ? -15.137 -40.447 14.473 1.00 66.75 72 PHE A CA 1
ATOM 547 C C . PHE A 1 72 ? -14.782 -40.784 13.025 1.00 66.75 72 PHE A C 1
ATOM 549 O O . PHE A 1 72 ? -15.480 -41.553 12.364 1.00 66.75 72 PHE A O 1
ATOM 556 N N . ALA A 1 73 ? -13.680 -40.221 12.534 1.00 56.31 73 ALA A N 1
ATOM 557 C CA . ALA A 1 73 ? -13.158 -40.534 11.214 1.00 56.31 73 ALA A CA 1
ATOM 558 C C . ALA A 1 73 ? -12.120 -41.657 11.341 1.00 56.31 73 ALA A C 1
ATOM 560 O O . ALA A 1 73 ? -11.021 -41.437 11.846 1.00 56.31 73 ALA A O 1
ATOM 561 N N . ASP A 1 74 ? -12.456 -42.859 10.867 1.00 57.19 74 ASP A N 1
ATOM 562 C CA . ASP A 1 74 ? -11.496 -43.965 10.772 1.00 57.19 74 ASP A CA 1
ATOM 563 C C . ASP A 1 74 ? -10.466 -43.666 9.669 1.00 57.19 74 ASP A C 1
ATOM 565 O O . ASP A 1 74 ? -10.651 -44.008 8.500 1.00 57.19 74 ASP A O 1
ATOM 569 N N . SER A 1 75 ? -9.388 -42.972 10.042 1.00 51.44 75 SER A N 1
ATOM 570 C CA . SER A 1 75 ? -8.321 -42.561 9.125 1.00 51.44 75 SER A CA 1
ATOM 571 C C . SER A 1 75 ? -7.412 -43.709 8.669 1.00 51.44 75 SER A C 1
ATOM 573 O O . SER A 1 75 ? -6.604 -43.502 7.767 1.00 51.44 75 SER A O 1
ATOM 575 N N . GLU A 1 76 ? -7.523 -44.901 9.267 1.00 53.03 76 GLU A N 1
ATOM 576 C CA . GLU A 1 76 ? -6.674 -46.064 8.956 1.00 53.03 76 GLU A CA 1
ATOM 577 C C . GLU A 1 76 ? -7.449 -47.282 8.411 1.00 53.03 76 GLU A C 1
ATOM 579 O O . GLU A 1 76 ? -6.838 -48.227 7.907 1.00 53.03 76 GLU A O 1
ATOM 584 N N . GLY A 1 77 ? -8.784 -47.268 8.462 1.00 54.25 77 GLY A N 1
ATOM 585 C CA . GLY A 1 77 ? -9.652 -48.358 8.005 1.00 54.25 77 GLY A CA 1
ATOM 586 C C . GLY A 1 77 ? -9.651 -49.585 8.925 1.00 54.25 77 GLY A C 1
ATOM 587 O O . GLY A 1 77 ? -9.935 -50.693 8.461 1.00 54.25 77 GLY A O 1
ATOM 588 N N . ASN A 1 78 ? -9.270 -49.413 10.195 1.00 56.19 78 ASN A N 1
ATOM 589 C CA . ASN A 1 78 ? -9.080 -50.493 11.168 1.00 56.19 78 ASN A CA 1
ATOM 590 C C . ASN A 1 78 ? -10.068 -50.463 12.348 1.00 56.19 78 ASN A C 1
ATOM 592 O O . ASN A 1 78 ? -10.064 -51.397 13.151 1.00 56.19 78 ASN A O 1
ATOM 596 N N . GLY A 1 79 ? -10.945 -49.456 12.422 1.00 54.47 79 GLY A N 1
ATOM 597 C CA . GLY A 1 79 ? -11.994 -49.350 13.437 1.00 54.47 79 GLY A CA 1
ATOM 598 C C . GLY A 1 79 ? -11.516 -49.007 14.851 1.00 54.47 79 GLY A C 1
ATOM 599 O O . GLY A 1 79 ? -12.284 -49.206 15.788 1.00 54.47 79 GLY A O 1
ATOM 600 N N . THR A 1 80 ? -10.283 -48.512 15.027 1.00 53.47 80 THR A N 1
ATOM 601 C CA . THR A 1 80 ? -9.735 -48.157 16.349 1.00 53.47 80 THR A CA 1
ATOM 602 C C . THR A 1 80 ? -9.222 -46.720 16.396 1.00 53.47 80 THR A C 1
ATOM 604 O O . THR A 1 80 ? -8.374 -46.338 15.597 1.00 53.47 80 THR A O 1
ATOM 607 N N . CYS A 1 81 ? -9.691 -45.930 17.367 1.00 55.53 81 CYS A N 1
ATOM 608 C CA . CYS A 1 81 ? -9.248 -44.551 17.596 1.00 55.53 81 CYS A CA 1
ATOM 609 C C . CYS A 1 81 ? -8.602 -44.425 18.985 1.00 55.53 81 CYS A C 1
ATOM 611 O O . CYS A 1 81 ? -9.192 -44.843 19.982 1.00 55.53 81 CYS A O 1
ATOM 613 N N . PHE A 1 82 ? -7.393 -43.859 19.058 1.00 55.56 82 PHE A N 1
ATOM 614 C CA . PHE A 1 82 ? -6.666 -43.654 20.314 1.00 55.56 82 PHE A CA 1
ATOM 615 C C . PHE A 1 82 ? -6.878 -42.231 20.847 1.00 55.56 82 PHE A C 1
ATOM 617 O O . PHE A 1 82 ? -6.488 -41.270 20.195 1.00 55.56 82 PHE A O 1
ATOM 624 N N . ASP A 1 83 ? -7.431 -42.126 22.060 1.00 60.97 83 ASP A N 1
ATOM 625 C CA . ASP A 1 83 ? -7.589 -40.874 22.830 1.00 60.97 83 ASP A CA 1
ATOM 626 C C . ASP A 1 83 ? -8.326 -39.712 22.102 1.00 60.97 83 ASP A C 1
ATOM 628 O O . ASP A 1 83 ? -7.794 -38.605 21.990 1.00 60.97 83 ASP A O 1
ATOM 632 N N . PRO A 1 84 ? -9.555 -39.928 21.581 1.00 67.00 84 PRO A N 1
ATOM 633 C CA . PRO A 1 84 ? -10.350 -38.852 20.992 1.00 67.00 84 PRO A CA 1
ATOM 634 C C . PRO A 1 84 ? -11.031 -37.983 22.065 1.00 67.00 84 PRO A C 1
ATOM 636 O O . PRO A 1 84 ? -11.781 -38.484 22.913 1.00 67.00 84 PRO A O 1
ATOM 639 N N . TYR A 1 85 ? -10.842 -36.662 21.978 1.00 72.25 85 TYR A N 1
ATOM 640 C CA . TYR A 1 85 ? -11.441 -35.684 22.892 1.00 72.25 85 TYR A CA 1
ATOM 641 C C . TYR A 1 85 ? -11.878 -34.386 22.198 1.00 72.25 85 TYR A C 1
ATOM 643 O O . TYR A 1 85 ? -11.294 -33.963 21.203 1.00 72.25 85 TYR A O 1
ATOM 651 N N . MET A 1 86 ? -12.885 -33.715 22.765 1.00 74.06 86 MET A N 1
ATOM 652 C CA . MET A 1 86 ? -13.298 -32.356 22.386 1.00 74.06 86 MET A CA 1
ATOM 653 C C . MET A 1 86 ? -12.884 -31.361 23.476 1.00 74.06 86 MET A C 1
ATOM 655 O O . MET A 1 86 ? -13.244 -31.530 24.641 1.00 74.06 86 MET A O 1
ATOM 659 N N . THR A 1 87 ? -12.200 -30.273 23.112 1.00 76.56 87 THR A N 1
ATOM 660 C CA . THR A 1 87 ? -11.940 -29.166 24.051 1.00 76.56 87 THR A CA 1
ATOM 661 C C . THR A 1 87 ? -13.169 -28.257 24.178 1.00 76.56 87 THR A C 1
ATOM 663 O O . THR A 1 87 ? -13.710 -27.792 23.174 1.00 76.56 87 THR A O 1
ATOM 666 N N . LEU A 1 88 ? -13.593 -27.963 25.413 1.00 82.75 88 LEU A N 1
ATOM 667 C CA . LEU A 1 88 ? -14.653 -26.994 25.714 1.00 82.75 88 LEU A CA 1
ATOM 668 C C . LEU A 1 88 ? -14.026 -25.675 26.190 1.00 82.75 88 LEU A C 1
ATOM 670 O O . LEU A 1 88 ? -13.500 -25.581 27.301 1.00 82.75 88 LEU A O 1
ATOM 674 N N . THR A 1 89 ? -14.079 -24.651 25.340 1.00 76.31 89 THR A N 1
ATOM 675 C CA . THR A 1 89 ? -13.437 -23.352 25.600 1.00 76.31 89 THR A CA 1
ATOM 676 C C . THR A 1 89 ? -14.150 -22.548 26.693 1.00 76.31 89 THR A C 1
ATOM 678 O O . THR A 1 89 ? -15.373 -22.393 26.687 1.00 76.31 89 THR A O 1
ATOM 681 N N . LEU A 1 90 ? -13.355 -22.024 27.629 1.00 78.94 90 LEU A N 1
ATOM 682 C CA . LEU A 1 90 ? -13.766 -21.250 28.804 1.00 78.94 90 LEU A CA 1
ATOM 683 C C . LEU A 1 90 ? -13.443 -19.753 28.622 1.00 78.94 90 LEU A C 1
ATOM 685 O O . LEU A 1 90 ? -12.582 -19.422 27.806 1.00 78.94 90 LEU A O 1
ATOM 689 N N . PRO A 1 91 ? -14.073 -18.831 29.379 1.00 72.62 91 PRO A N 1
ATOM 690 C CA . PRO A 1 91 ? -13.700 -17.417 29.340 1.00 72.62 91 PRO A CA 1
ATOM 691 C C . PRO A 1 91 ? -12.269 -17.220 29.862 1.00 72.62 91 PRO A C 1
ATOM 693 O O . PRO A 1 91 ? -11.831 -17.937 30.761 1.00 72.62 91 PRO A O 1
ATOM 696 N N . GLY A 1 92 ? -11.553 -16.206 29.363 1.00 63.56 92 GLY A N 1
ATOM 697 C CA . GLY A 1 92 ? -10.140 -15.963 29.707 1.00 63.56 92 GLY A CA 1
ATOM 698 C C . GLY A 1 92 ? -9.850 -15.687 31.194 1.00 63.56 92 GLY A C 1
ATOM 699 O O . GLY A 1 92 ? -8.714 -15.827 31.634 1.00 63.56 92 GLY A O 1
ATOM 700 N N . SER A 1 93 ? -10.866 -15.347 31.994 1.00 73.94 93 SER A N 1
ATOM 701 C CA . SER A 1 93 ? -10.777 -15.249 33.462 1.00 73.94 93 SER A CA 1
ATOM 702 C C . SER A 1 93 ? -10.800 -16.604 34.188 1.00 73.94 93 SER A C 1
ATOM 704 O O . SER A 1 93 ? -10.621 -16.658 35.406 1.00 73.94 93 SER A O 1
ATOM 706 N N . GLY A 1 94 ? -11.114 -17.682 33.468 1.00 83.12 94 GLY A N 1
ATOM 707 C CA . GLY A 1 94 ? -11.563 -18.951 34.027 1.00 83.12 94 GLY A CA 1
ATOM 708 C C . GLY A 1 94 ? -12.890 -18.837 34.793 1.00 83.12 94 GLY A C 1
ATOM 709 O O . GLY A 1 94 ? -13.544 -17.789 34.803 1.00 83.12 94 GLY A O 1
ATOM 710 N N . ILE A 1 95 ? -13.293 -19.938 35.434 1.00 86.56 95 ILE A N 1
ATOM 711 C CA . ILE A 1 95 ? -14.546 -20.063 36.205 1.00 86.56 95 ILE A CA 1
ATOM 712 C C . ILE A 1 95 ? -14.227 -20.625 37.599 1.00 86.56 95 ILE A C 1
ATOM 714 O O . ILE A 1 95 ? -13.658 -21.708 37.677 1.00 86.56 95 ILE A O 1
ATOM 718 N N . ASP A 1 96 ? -14.580 -19.927 38.691 1.00 90.69 96 ASP A N 1
ATOM 719 C CA . ASP A 1 96 ? -14.252 -20.362 40.070 1.00 90.69 96 ASP A CA 1
ATOM 720 C C . ASP A 1 96 ? -14.865 -21.737 40.389 1.00 90.69 96 ASP A C 1
ATOM 722 O O . ASP A 1 96 ? -16.089 -21.895 40.467 1.00 90.69 96 ASP A O 1
ATOM 726 N N . CYS A 1 97 ? -13.994 -22.720 40.619 1.00 88.38 97 CYS A N 1
ATOM 727 C CA . CYS A 1 97 ? -14.355 -24.124 40.804 1.00 88.38 97 CYS A CA 1
ATOM 728 C C . CYS A 1 97 ? -15.171 -24.362 42.076 1.00 88.38 97 CYS A C 1
ATOM 730 O O . CYS A 1 97 ? -15.992 -25.275 42.132 1.00 88.38 97 CYS A O 1
ATOM 732 N N . ARG A 1 98 ? -14.964 -23.529 43.102 1.00 85.69 98 ARG A N 1
ATOM 733 C CA . ARG A 1 98 ? -15.641 -23.647 44.400 1.00 85.69 98 ARG A CA 1
ATOM 734 C C . ARG A 1 98 ? -17.008 -22.979 44.394 1.00 85.69 98 ARG A C 1
ATOM 736 O O . ARG A 1 98 ? -17.851 -23.354 45.204 1.00 85.69 98 ARG A O 1
ATOM 743 N N . LYS A 1 99 ? -17.224 -21.994 43.513 1.00 89.31 99 LYS A N 1
ATOM 744 C CA . LYS A 1 99 ? -18.547 -21.388 43.302 1.00 89.31 99 LYS A CA 1
ATOM 745 C C . LYS A 1 99 ? -19.396 -22.222 42.348 1.00 89.31 99 LYS A C 1
ATOM 747 O O . LYS A 1 99 ? -20.584 -22.371 42.601 1.00 89.31 99 LYS A O 1
ATOM 752 N N . TYR A 1 100 ? -18.795 -22.796 41.304 1.00 92.94 100 TYR A N 1
ATOM 753 C CA . TYR A 1 100 ? -19.505 -23.605 40.312 1.00 92.94 100 TYR A CA 1
ATOM 754 C C . TYR A 1 100 ? -18.914 -25.025 40.209 1.00 92.94 100 TYR A C 1
ATOM 756 O O . TYR A 1 100 ? -18.197 -25.341 39.256 1.00 92.94 100 TYR A O 1
ATOM 764 N N . PRO A 1 101 ? -19.184 -25.906 41.190 1.00 91.88 101 PRO A N 1
ATOM 765 C CA . PRO A 1 101 ? -18.657 -27.271 41.202 1.00 91.88 101 PRO A CA 1
ATOM 766 C C . PRO A 1 101 ? -19.340 -28.201 40.185 1.00 91.88 101 PRO A C 1
ATOM 768 O O . PRO A 1 101 ? -18.902 -29.339 40.016 1.00 91.88 101 PRO A O 1
ATOM 771 N N . CYS A 1 102 ? -20.424 -27.757 39.537 1.00 92.81 102 CYS A N 1
ATOM 772 C CA . CYS A 1 102 ? -21.208 -28.551 38.594 1.00 92.81 102 CYS A CA 1
ATOM 773 C C . CYS A 1 102 ? -21.164 -27.946 37.186 1.00 92.81 102 CYS A C 1
ATOM 775 O O . CYS A 1 102 ? -21.359 -26.741 37.017 1.00 92.81 102 CYS A O 1
ATOM 777 N N . ILE A 1 103 ? -21.002 -28.799 36.177 1.00 93.81 103 ILE A N 1
ATOM 778 C CA . ILE A 1 103 ? -21.258 -28.488 34.769 1.00 93.81 103 ILE A CA 1
ATOM 779 C C . ILE A 1 103 ? -22.427 -29.340 34.269 1.00 93.81 103 ILE A C 1
ATOM 781 O O . ILE A 1 103 ? -22.524 -30.527 34.578 1.00 93.81 103 ILE A O 1
ATOM 785 N N . ALA A 1 104 ? -23.324 -28.728 33.506 1.00 94.56 104 ALA A N 1
ATOM 786 C CA . ALA A 1 104 ? -24.356 -29.409 32.741 1.00 94.56 104 ALA A CA 1
ATOM 787 C C . ALA A 1 104 ? -23.980 -29.394 31.257 1.00 94.56 104 ALA A C 1
ATOM 789 O O . ALA A 1 104 ? -23.584 -28.353 30.730 1.00 94.56 104 ALA A O 1
ATOM 790 N N . LEU A 1 105 ? -24.140 -30.535 30.591 1.00 92.44 105 LEU A N 1
ATOM 791 C CA . LEU A 1 105 ? -24.015 -30.706 29.147 1.00 92.44 105 LEU A CA 1
ATOM 792 C C . LEU A 1 105 ? -25.400 -31.050 28.589 1.00 92.44 105 LEU A C 1
ATOM 794 O O . LEU A 1 105 ? -26.031 -31.988 29.070 1.00 92.44 105 LEU A O 1
ATOM 798 N N . LEU A 1 106 ? -25.873 -30.320 27.580 1.00 91.88 106 LEU A N 1
ATOM 799 C CA . LEU A 1 106 ? -27.049 -30.696 26.796 1.00 91.88 106 LEU A CA 1
ATOM 800 C C . LEU A 1 106 ? -26.557 -31.456 25.564 1.00 91.88 106 LEU A C 1
ATOM 802 O O . LEU A 1 106 ? -26.177 -30.838 24.565 1.00 91.88 106 LEU A O 1
ATOM 806 N N . LEU A 1 107 ? -26.503 -32.783 25.674 1.00 88.06 107 LEU A N 1
ATOM 807 C CA . LEU A 1 107 ? -25.858 -33.667 24.704 1.00 88.06 107 LEU A CA 1
ATOM 808 C C . LEU A 1 107 ? -26.812 -34.723 24.143 1.00 88.06 107 LEU A C 1
ATOM 810 O O . LEU A 1 107 ? -27.854 -35.023 24.723 1.00 88.06 107 LEU A O 1
ATOM 814 N N . ARG A 1 108 ? -26.427 -35.298 23.008 1.00 87.69 108 ARG A N 1
ATOM 815 C CA . ARG A 1 108 ? -27.018 -36.496 22.414 1.00 87.69 108 ARG A CA 1
ATOM 816 C C . ARG A 1 108 ? -25.888 -37.347 21.845 1.00 87.69 108 ARG A C 1
ATOM 818 O O . ARG A 1 108 ? -24.976 -36.822 21.219 1.00 87.69 108 ARG A O 1
ATOM 825 N N . THR A 1 109 ? -25.947 -38.661 22.024 1.00 82.31 109 THR A N 1
ATOM 826 C CA . THR A 1 109 ? -24.981 -39.582 21.412 1.00 82.31 109 THR A CA 1
ATOM 827 C C . THR A 1 109 ? -25.614 -40.944 21.150 1.00 82.31 109 THR A C 1
ATOM 829 O O . THR A 1 109 ? -26.519 -41.376 21.869 1.00 82.31 109 THR A O 1
ATOM 832 N N . ASN A 1 110 ? -25.131 -41.622 20.111 1.00 77.06 110 ASN A N 1
ATOM 833 C CA . ASN A 1 110 ? -25.461 -43.010 19.799 1.00 77.06 110 ASN A CA 1
ATOM 834 C C . ASN A 1 110 ? -24.449 -44.024 20.381 1.00 77.06 110 ASN A C 1
ATOM 836 O O . ASN A 1 110 ? -24.644 -45.224 20.176 1.00 77.06 110 ASN A O 1
ATOM 840 N N . LYS A 1 111 ? -23.408 -43.591 21.118 1.00 75.81 111 LYS A N 1
ATOM 841 C CA . LYS A 1 111 ? -22.447 -44.509 21.758 1.00 75.81 111 LYS A CA 1
ATOM 842 C C . LYS A 1 111 ? -23.162 -45.420 22.770 1.00 75.81 111 LYS A C 1
ATOM 844 O O . LYS A 1 111 ? -24.031 -44.996 23.532 1.00 75.81 111 LYS A O 1
ATOM 849 N N . GLY A 1 112 ? -22.832 -46.713 22.735 1.00 68.88 112 GLY A N 1
ATOM 850 C CA . GLY A 1 112 ? -23.599 -47.762 23.419 1.00 68.88 112 GLY A CA 1
ATOM 851 C C . GLY A 1 112 ? -23.200 -48.067 24.869 1.00 68.88 112 GLY A C 1
ATOM 852 O O . GLY A 1 112 ? -23.982 -48.704 25.578 1.00 68.88 112 GLY A O 1
ATOM 853 N N . ASP A 1 113 ? -22.018 -47.635 25.319 1.00 74.62 113 ASP A N 1
ATOM 854 C CA . ASP A 1 113 ? -21.446 -47.974 26.637 1.00 74.62 113 ASP A CA 1
ATOM 855 C C . ASP A 1 113 ? -22.075 -47.205 27.817 1.00 74.62 113 ASP A C 1
ATOM 857 O O . ASP A 1 113 ? -21.959 -47.629 28.972 1.00 74.62 113 ASP A O 1
ATOM 861 N N . LYS A 1 114 ? -22.786 -46.106 27.519 1.00 79.19 114 LYS A N 1
ATOM 862 C CA . LYS A 1 114 ? -23.442 -45.201 28.477 1.00 79.19 114 LYS A CA 1
ATOM 863 C C . LYS A 1 114 ? -22.487 -44.520 29.465 1.00 79.19 114 LYS A C 1
ATOM 865 O O . LYS A 1 114 ? -22.938 -44.064 30.519 1.00 79.19 114 LYS A O 1
ATOM 870 N N . GLN A 1 115 ? -21.195 -44.437 29.140 1.00 79.25 115 GLN A N 1
ATOM 871 C CA . GLN A 1 115 ? -20.160 -43.832 29.983 1.00 79.25 115 GLN A CA 1
ATOM 872 C C . GLN A 1 115 ? -19.305 -42.827 29.206 1.00 79.25 115 GLN A C 1
ATOM 874 O O . GLN A 1 115 ? -18.934 -43.049 28.056 1.00 79.25 115 GLN A O 1
ATOM 879 N N . GLY A 1 116 ? -19.001 -41.700 29.844 1.00 80.88 116 GLY A N 1
ATOM 880 C CA . GLY A 1 116 ? -18.106 -40.679 29.308 1.00 80.88 116 GLY A CA 1
ATOM 881 C C . GLY A 1 116 ? -17.167 -40.144 30.383 1.00 80.88 116 GLY A C 1
ATOM 882 O O . GLY A 1 116 ? -17.414 -40.305 31.584 1.00 80.88 116 GLY A O 1
ATOM 883 N N . GLU A 1 117 ? -16.084 -39.507 29.948 1.00 85.69 117 GLU A N 1
ATOM 884 C CA . GLU A 1 117 ? -15.081 -38.915 30.826 1.00 85.69 117 GLU A CA 1
ATOM 885 C C . GLU A 1 117 ? -14.990 -37.407 30.560 1.00 85.69 117 GLU A C 1
ATOM 887 O O . GLU A 1 117 ? -14.998 -36.951 29.421 1.00 85.69 117 GLU A O 1
ATOM 892 N N . LEU A 1 118 ? -14.943 -36.600 31.617 1.00 88.75 118 LEU A N 1
ATOM 893 C CA . LEU A 1 118 ? -14.693 -35.165 31.520 1.00 88.75 118 LEU A CA 1
ATOM 894 C C . LEU A 1 118 ? -13.410 -34.859 32.283 1.00 88.75 118 LEU A C 1
ATOM 896 O O . LEU A 1 118 ? -13.382 -34.888 33.517 1.00 88.75 118 LEU A O 1
ATOM 900 N N . ARG A 1 119 ? -12.339 -34.573 31.542 1.00 88.25 119 ARG A N 1
ATOM 901 C CA . ARG A 1 119 ? -11.098 -34.042 32.099 1.00 88.25 119 ARG A CA 1
ATOM 902 C C . ARG A 1 119 ? -11.176 -32.534 32.212 1.00 88.25 119 ARG A C 1
ATOM 904 O O . ARG A 1 119 ? -11.782 -31.839 31.399 1.00 88.25 119 ARG A O 1
ATOM 911 N N . PHE A 1 120 ? -10.542 -32.012 33.245 1.00 88.75 120 PHE A N 1
ATOM 912 C CA . PHE A 1 120 ? -10.562 -30.589 33.546 1.00 88.75 120 PHE A CA 1
ATOM 913 C C . PHE A 1 120 ? -9.247 -30.166 34.181 1.00 88.75 120 PHE A C 1
ATOM 915 O O . PHE A 1 120 ? -8.441 -30.997 34.585 1.00 88.75 120 PHE A O 1
ATOM 922 N N . ARG A 1 121 ? -9.013 -28.859 34.254 1.00 88.00 121 ARG A N 1
ATOM 923 C CA . ARG A 1 121 ? -7.799 -28.288 34.837 1.00 88.00 121 ARG A CA 1
ATOM 924 C C . ARG A 1 121 ? -8.124 -26.979 35.532 1.00 88.00 121 ARG A C 1
ATOM 926 O O . ARG A 1 121 ? -8.802 -26.143 34.936 1.00 88.00 121 ARG A O 1
ATOM 933 N N . THR A 1 122 ? -7.612 -26.772 36.741 1.00 88.06 122 THR A N 1
ATOM 934 C CA . THR A 1 122 ? -7.657 -25.468 37.418 1.00 88.06 122 THR A CA 1
ATOM 935 C C . THR A 1 122 ? -6.317 -24.745 37.264 1.00 88.06 122 THR A C 1
ATOM 937 O O . THR A 1 122 ? -5.306 -25.359 36.920 1.00 88.06 122 THR A O 1
ATOM 940 N N . ASP A 1 123 ? -6.261 -23.441 37.536 1.00 81.56 123 ASP A N 1
ATOM 941 C CA . ASP A 1 123 ? -4.987 -22.711 37.652 1.00 81.56 123 ASP A CA 1
ATOM 942 C C . ASP A 1 123 ? -4.084 -23.245 38.788 1.00 81.56 123 ASP A C 1
ATOM 944 O O . ASP A 1 123 ? -2.891 -22.946 38.813 1.00 81.56 123 ASP A O 1
ATOM 948 N N . LYS A 1 124 ? -4.629 -24.049 39.715 1.00 84.00 124 LYS A N 1
ATOM 949 C CA . LYS A 1 124 ? -3.886 -24.720 40.795 1.00 84.00 124 LYS A CA 1
ATOM 950 C C . LYS A 1 124 ? -3.403 -26.120 40.428 1.00 84.00 124 LYS A C 1
ATOM 952 O O . LYS A 1 124 ? -2.305 -26.482 40.842 1.00 84.00 124 LYS A O 1
ATOM 957 N N . THR A 1 125 ? -4.136 -26.873 39.601 1.00 81.31 125 THR A N 1
ATOM 958 C CA . THR A 1 125 ? -3.688 -28.205 39.138 1.00 81.31 125 THR A CA 1
ATOM 959 C C . THR A 1 125 ? -2.599 -28.151 38.056 1.00 81.31 125 THR A C 1
ATOM 961 O O . THR A 1 125 ? -2.046 -29.186 37.688 1.00 81.31 125 THR A O 1
ATOM 964 N N . GLY A 1 126 ? -2.235 -26.966 37.551 1.00 77.06 126 GLY A N 1
ATOM 965 C CA . GLY A 1 126 ? -1.032 -26.752 36.737 1.00 77.06 126 GLY A CA 1
ATOM 966 C C . GLY A 1 126 ? -1.068 -27.438 35.367 1.00 77.06 126 GLY A C 1
ATOM 967 O O . GLY A 1 126 ? -1.628 -26.897 34.414 1.00 77.06 126 GLY A O 1
ATOM 968 N N . ALA A 1 127 ? -0.433 -28.608 35.249 1.00 75.94 127 ALA A N 1
ATOM 969 C CA . ALA A 1 127 ? -0.419 -29.435 34.035 1.00 75.94 127 ALA A CA 1
ATOM 970 C C . ALA A 1 127 ? -1.240 -30.735 34.172 1.00 75.94 127 ALA A C 1
ATOM 972 O O . ALA A 1 127 ? -1.382 -31.474 33.199 1.00 75.94 127 ALA A O 1
ATOM 973 N N . TYR A 1 128 ? -1.778 -31.019 35.361 1.00 82.56 128 TYR A N 1
ATOM 974 C CA . TYR A 1 128 ? -2.507 -32.251 35.644 1.00 82.56 128 TYR A CA 1
ATOM 975 C C . TYR A 1 128 ? -3.996 -32.111 35.329 1.00 82.56 128 TYR A C 1
ATOM 977 O O . TYR A 1 128 ? -4.614 -31.083 35.622 1.00 82.56 128 TYR A O 1
ATOM 985 N N . TYR A 1 129 ? -4.560 -33.188 34.782 1.00 81.44 129 TYR A N 1
ATOM 986 C CA . TYR A 1 129 ? -5.965 -33.300 34.409 1.00 81.44 129 TYR A CA 1
ATOM 987 C C . TYR A 1 129 ? -6.646 -34.390 35.249 1.00 81.44 129 TYR A C 1
ATOM 989 O O . TYR A 1 129 ? -6.588 -35.563 34.867 1.00 81.44 129 TYR A O 1
ATOM 997 N N . PRO A 1 130 ? -7.267 -34.048 36.395 1.00 87.69 130 PRO A N 1
ATOM 998 C CA . PRO A 1 130 ? -8.229 -34.938 37.026 1.00 87.69 130 PRO A CA 1
ATOM 999 C C . PRO A 1 130 ? -9.356 -35.292 36.045 1.00 87.69 130 PRO A C 1
ATOM 1001 O O . PRO A 1 130 ? -9.737 -34.484 35.194 1.00 87.69 130 PRO A O 1
ATOM 1004 N N . CYS A 1 131 ? -9.882 -36.507 36.167 1.00 87.94 131 CYS A N 1
ATOM 1005 C CA . CYS A 1 131 ? -10.930 -37.038 35.304 1.00 87.94 131 CYS A CA 1
ATOM 1006 C C . CYS A 1 131 ? -12.189 -37.328 36.124 1.00 87.94 131 CYS A C 1
ATOM 1008 O O . CYS A 1 131 ? -12.150 -38.138 37.049 1.00 87.94 131 CYS A O 1
ATOM 1010 N N . GLN A 1 132 ? -13.316 -36.723 35.754 1.00 90.31 132 GLN A N 1
ATOM 1011 C CA . GLN A 1 132 ? -14.624 -37.056 36.305 1.00 90.31 132 GLN A CA 1
ATOM 1012 C C . GLN A 1 132 ? -15.376 -37.972 35.336 1.00 90.31 132 GLN A C 1
ATOM 1014 O O . GLN A 1 132 ? -15.666 -37.585 34.204 1.00 90.31 132 GLN A O 1
ATOM 1019 N N . ARG A 1 133 ? -15.739 -39.176 35.786 1.00 87.44 133 ARG A N 1
ATOM 1020 C CA . ARG A 1 133 ? -16.616 -40.070 35.015 1.00 87.44 133 ARG A CA 1
ATOM 1021 C C . ARG A 1 133 ? -18.072 -39.649 35.148 1.00 87.44 133 ARG A C 1
ATOM 1023 O O . ARG A 1 133 ? -18.499 -39.230 36.226 1.00 87.44 133 ARG A O 1
ATOM 1030 N N . PHE A 1 134 ? -18.841 -39.814 34.079 1.00 87.19 134 PHE A N 1
ATOM 1031 C CA . PHE A 1 134 ? -20.283 -39.594 34.076 1.00 87.19 134 PHE A CA 1
ATOM 1032 C C . PHE A 1 134 ? -21.021 -40.664 33.262 1.00 87.19 134 PHE A C 1
ATOM 1034 O O . PHE A 1 134 ? -20.429 -41.392 32.464 1.00 87.19 134 PHE A O 1
ATOM 1041 N N . THR A 1 135 ? -22.334 -40.754 33.467 1.00 85.06 135 THR A N 1
ATOM 1042 C CA . THR A 1 135 ? -23.229 -41.648 32.721 1.00 85.06 135 THR A CA 1
ATOM 1043 C C . THR A 1 135 ? -24.242 -40.848 31.923 1.00 85.06 135 THR A C 1
ATOM 1045 O O . THR A 1 135 ? -24.722 -39.825 32.409 1.00 85.06 135 THR A O 1
ATOM 1048 N N . TYR A 1 136 ? -24.618 -41.355 30.754 1.00 81.56 136 TYR A N 1
ATOM 1049 C CA . TYR A 1 136 ? -25.651 -40.777 29.891 1.00 81.56 136 TYR A CA 1
ATOM 1050 C C . TYR A 1 136 ? -26.602 -41.874 29.390 1.00 81.56 136 TYR A C 1
ATOM 1052 O O . TYR A 1 136 ? -26.333 -43.073 29.516 1.00 81.56 136 TYR A O 1
ATOM 1060 N N . GLN A 1 137 ? -27.726 -41.488 28.800 1.00 77.56 137 GLN A N 1
ATOM 1061 C CA . GLN A 1 137 ? -28.623 -42.383 28.088 1.00 77.56 137 GLN A CA 1
ATOM 1062 C C . GLN A 1 137 ? -28.416 -42.262 26.580 1.00 77.56 137 GLN A C 1
ATOM 1064 O O . GLN A 1 137 ? -28.681 -41.231 25.972 1.00 77.56 137 GLN A O 1
ATOM 1069 N N . ALA A 1 138 ? -27.993 -43.364 25.961 1.00 64.81 138 ALA A N 1
ATOM 1070 C CA . ALA A 1 138 ? -27.976 -43.507 24.510 1.00 64.81 138 ALA A CA 1
ATOM 1071 C C . ALA A 1 138 ? -29.415 -43.416 23.959 1.00 64.81 138 ALA A C 1
ATOM 1073 O O . ALA A 1 138 ? -30.171 -44.393 24.002 1.00 64.81 138 ALA A O 1
ATOM 1074 N N . THR A 1 139 ? -29.807 -42.230 23.493 1.00 64.12 139 THR A N 1
ATOM 1075 C CA . THR A 1 139 ? -31.123 -41.937 22.906 1.00 64.12 139 THR A CA 1
ATOM 1076 C C . THR A 1 139 ? -30.965 -41.061 21.661 1.00 64.12 139 THR A C 1
ATOM 1078 O O . THR A 1 139 ? -29.939 -40.415 21.471 1.00 64.12 139 THR A O 1
ATOM 1081 N N . GLY A 1 140 ? -31.988 -41.028 20.801 1.00 68.00 140 GLY A N 1
ATOM 1082 C CA . GLY A 1 140 ? -32.030 -40.116 19.648 1.00 68.00 140 GLY A CA 1
ATOM 1083 C C . GLY A 1 140 ? -32.406 -38.667 19.998 1.00 68.00 140 GLY A C 1
ATOM 1084 O O . GLY A 1 140 ? -32.417 -37.813 19.107 1.00 68.00 140 GLY A O 1
ATOM 1085 N N . ASP A 1 141 ? -32.699 -38.397 21.272 1.00 80.88 141 ASP A N 1
ATOM 1086 C CA . ASP A 1 141 ? -33.149 -37.111 21.801 1.00 80.88 141 ASP A CA 1
ATOM 1087 C C . ASP A 1 141 ? -32.051 -36.443 22.651 1.00 80.88 141 ASP A C 1
ATOM 1089 O O . ASP A 1 141 ? -31.018 -37.040 22.957 1.00 80.88 141 ASP A O 1
ATOM 1093 N N . TRP A 1 142 ? -32.263 -35.177 23.014 1.00 88.25 142 TRP A N 1
ATOM 1094 C CA . TRP A 1 142 ? -31.339 -34.402 23.847 1.00 88.25 142 TRP A CA 1
ATOM 1095 C C . TRP A 1 142 ? -31.505 -34.716 25.340 1.00 88.25 142 TRP A C 1
ATOM 1097 O O . TRP A 1 142 ? -32.616 -34.662 25.868 1.00 88.25 142 TRP A O 1
ATOM 1107 N N . GLU A 1 143 ? -30.394 -34.947 26.038 1.00 90.06 143 GLU A N 1
ATOM 1108 C CA . GLU A 1 143 ? -30.330 -35.185 27.483 1.00 90.06 143 GLU A CA 1
ATOM 1109 C C . GLU A 1 143 ? -29.494 -34.106 28.191 1.00 90.06 143 GLU A C 1
ATOM 1111 O O . GLU A 1 143 ? -28.475 -33.650 27.672 1.00 90.06 143 GLU A O 1
ATOM 1116 N N . VAL A 1 144 ? -29.904 -33.716 29.406 1.00 92.44 144 VAL A N 1
ATOM 1117 C CA . VAL A 1 144 ? -29.065 -32.918 30.315 1.00 92.44 144 VAL A CA 1
ATOM 1118 C C . VAL A 1 144 ? -28.247 -33.857 31.194 1.00 92.44 144 VAL A C 1
ATOM 1120 O O . VAL A 1 144 ? -28.768 -34.455 32.136 1.00 92.44 144 VAL A O 1
ATOM 1123 N N . VAL A 1 145 ? -26.952 -33.938 30.917 1.00 92.62 145 VAL A N 1
ATOM 1124 C CA . VAL A 1 145 ? -25.980 -34.683 31.716 1.00 92.62 145 VAL A CA 1
ATOM 1125 C C . VAL A 1 145 ? -25.309 -33.721 32.690 1.00 92.62 145 VAL A C 1
ATOM 1127 O O . VAL A 1 145 ? -24.677 -32.751 32.277 1.00 92.62 145 VAL A O 1
ATOM 1130 N N . VAL A 1 146 ? -25.456 -33.972 33.992 1.00 93.44 146 VAL A N 1
ATOM 1131 C CA . VAL A 1 146 ? -24.863 -33.146 35.056 1.00 93.44 146 VAL A CA 1
ATOM 1132 C C . VAL A 1 146 ? -23.644 -33.846 35.639 1.00 93.44 146 VAL A C 1
ATOM 1134 O O . VAL A 1 146 ? -23.718 -35.004 36.043 1.00 93.44 146 VAL A O 1
ATOM 1137 N N . ILE A 1 147 ? -22.531 -33.121 35.701 1.00 92.44 147 ILE A N 1
ATOM 1138 C CA . ILE A 1 147 ? -21.220 -33.623 36.097 1.00 92.44 147 ILE A CA 1
ATOM 1139 C C . ILE A 1 147 ? -20.692 -32.733 37.226 1.00 92.44 147 ILE A C 1
ATOM 1141 O O . ILE A 1 147 ? -20.524 -31.524 37.053 1.00 92.44 147 ILE A O 1
ATOM 1145 N N . ARG A 1 148 ? -20.428 -33.321 38.397 1.00 91.06 148 ARG A N 1
ATOM 1146 C CA . ARG A 1 148 ? -19.807 -32.625 39.531 1.00 91.06 148 ARG A CA 1
ATOM 1147 C C . ARG A 1 148 ? -18.290 -32.765 39.422 1.00 91.06 148 ARG A C 1
ATOM 1149 O O . ARG A 1 148 ? -17.755 -33.834 39.676 1.00 91.06 148 ARG A O 1
ATOM 1156 N N . LEU A 1 149 ? -17.604 -31.690 39.045 1.00 87.38 149 LEU A N 1
ATOM 1157 C CA . LEU A 1 149 ? -16.160 -31.689 38.778 1.00 87.38 149 LEU A CA 1
ATOM 1158 C C . LEU A 1 149 ? -15.305 -31.738 40.052 1.00 87.38 149 LEU A C 1
ATOM 1160 O O . LEU A 1 149 ? -14.130 -32.066 39.991 1.00 87.38 149 LEU A O 1
ATOM 1164 N N . THR A 1 150 ? -15.867 -31.407 41.214 1.00 81.00 150 THR A N 1
ATOM 1165 C CA . THR A 1 150 ? -15.119 -31.335 42.482 1.00 81.00 150 THR A CA 1
ATOM 1166 C C . THR A 1 150 ? -15.537 -32.422 43.476 1.00 81.00 150 THR A C 1
ATOM 1168 O O . THR A 1 150 ? -15.538 -32.173 44.684 1.00 81.00 150 THR A O 1
ATOM 1171 N N . ASP A 1 151 ? -15.993 -33.585 43.001 1.00 83.69 151 ASP A N 1
ATOM 1172 C CA . ASP A 1 151 ? -16.412 -34.689 43.871 1.00 83.69 151 ASP A CA 1
ATOM 1173 C C . ASP A 1 151 ? -15.212 -35.554 44.301 1.00 83.69 151 ASP A C 1
ATOM 1175 O O . ASP A 1 151 ? -14.688 -36.327 43.493 1.00 83.69 151 ASP A O 1
ATOM 1179 N N . PRO A 1 152 ? -14.749 -35.468 45.563 1.00 75.75 152 PRO A N 1
ATOM 1180 C CA . PRO A 1 152 ? -13.549 -36.177 45.979 1.00 75.75 152 PRO A CA 1
ATOM 1181 C C . PRO A 1 152 ? -13.689 -37.703 45.950 1.00 75.75 152 PRO A C 1
ATOM 1183 O O . PRO A 1 152 ? -12.663 -38.380 45.874 1.00 75.75 152 PRO A O 1
ATOM 1186 N N . ASP A 1 153 ? -14.921 -38.225 45.991 1.00 80.75 153 ASP A N 1
ATOM 1187 C CA . ASP A 1 153 ? -15.206 -39.660 46.023 1.00 80.75 153 ASP A CA 1
ATOM 1188 C C . ASP A 1 153 ? -15.311 -40.287 44.616 1.00 80.75 153 ASP A C 1
ATOM 1190 O O . ASP A 1 153 ? -15.261 -41.515 44.499 1.00 80.75 153 ASP A O 1
ATOM 1194 N N . THR A 1 154 ? -15.442 -39.482 43.547 1.00 83.25 154 THR A N 1
ATOM 1195 C CA . THR A 1 154 ? -15.619 -39.987 42.167 1.00 83.25 154 THR A CA 1
ATOM 1196 C C . THR A 1 154 ? -14.642 -39.433 41.121 1.00 83.25 154 THR A C 1
ATOM 1198 O O . THR A 1 154 ? -14.490 -40.062 40.069 1.00 83.25 154 THR A O 1
ATOM 1201 N N . VAL A 1 155 ? -13.905 -38.350 41.405 1.00 86.31 155 VAL A N 1
ATOM 1202 C CA . VAL A 1 155 ? -12.797 -37.892 40.546 1.00 86.31 155 VAL A CA 1
ATOM 1203 C C . VAL A 1 155 ? -11.618 -38.875 40.596 1.00 86.31 155 VAL A C 1
ATOM 1205 O O . VAL A 1 155 ? -11.138 -39.267 41.661 1.00 86.31 155 VAL A O 1
ATOM 1208 N N . LEU A 1 156 ? -11.092 -39.227 39.422 1.00 85.81 156 LEU A N 1
ATOM 1209 C CA . LEU A 1 156 ? -9.844 -39.966 39.247 1.00 85.81 156 LEU A CA 1
ATOM 1210 C C . LEU A 1 156 ? -8.662 -38.988 39.168 1.00 85.81 156 LEU A C 1
ATOM 1212 O O . LEU A 1 156 ? -8.638 -38.086 38.327 1.00 85.81 156 LEU A O 1
ATOM 1216 N N . TYR A 1 157 ? -7.663 -39.184 40.030 1.00 82.69 157 TYR A N 1
ATOM 1217 C CA . TYR A 1 157 ? -6.495 -38.306 40.156 1.00 82.69 157 TYR A CA 1
ATOM 1218 C C . TYR A 1 157 ? -5.239 -38.917 39.543 1.00 82.69 157 TYR A C 1
ATOM 1220 O O . TYR A 1 157 ? -4.978 -40.108 39.711 1.00 82.69 157 TYR A O 1
ATOM 1228 N N . VAL A 1 158 ? -4.418 -38.070 38.919 1.00 72.38 158 VAL A N 1
ATOM 1229 C CA . VAL A 1 158 ? -3.090 -38.451 38.415 1.00 72.38 158 VAL A CA 1
ATOM 1230 C C . VAL A 1 158 ? -2.071 -38.550 39.564 1.00 72.38 158 VAL A C 1
ATOM 1232 O O . VAL A 1 158 ? -1.316 -39.516 39.624 1.00 72.38 158 VAL A O 1
ATOM 1235 N N . ASP A 1 159 ? -2.089 -37.602 40.512 1.00 77.62 159 ASP A N 1
ATOM 1236 C CA . ASP A 1 159 ? -1.300 -37.630 41.755 1.00 77.62 159 ASP A CA 1
ATOM 1237 C C . ASP A 1 159 ? -1.926 -36.751 42.871 1.00 77.62 159 ASP A C 1
ATOM 1239 O O . ASP A 1 159 ? -3.102 -36.393 42.807 1.00 77.62 159 ASP A O 1
ATOM 1243 N N . GLU A 1 160 ? -1.181 -36.434 43.940 1.00 76.25 160 GLU A N 1
ATOM 1244 C CA . GLU A 1 160 ? -1.677 -35.593 45.044 1.00 76.25 160 GLU A CA 1
ATOM 1245 C C . GLU A 1 160 ? -1.891 -34.117 44.684 1.00 76.25 160 GLU A C 1
ATOM 1247 O O . GLU A 1 160 ? -2.781 -33.489 45.253 1.00 76.25 160 GLU A O 1
ATOM 1252 N N . SER A 1 161 ? -1.125 -33.558 43.746 1.00 70.44 161 SER A N 1
ATOM 1253 C CA . SER A 1 161 ? -1.266 -32.159 43.317 1.00 70.44 161 SER A CA 1
ATOM 1254 C C . SER A 1 161 ? -2.532 -31.924 42.485 1.00 70.44 161 SER A C 1
ATOM 1256 O O . SER A 1 161 ? -3.077 -30.823 42.470 1.00 70.44 161 SER A O 1
ATOM 1258 N N . ALA A 1 162 ? -3.073 -32.988 41.889 1.00 77.81 162 ALA A N 1
ATOM 1259 C CA . ALA A 1 162 ? -4.364 -32.990 41.208 1.00 77.81 162 ALA A CA 1
ATOM 1260 C C . ALA A 1 162 ? -5.580 -32.898 42.166 1.00 77.81 162 ALA A C 1
ATOM 1262 O O . ALA A 1 162 ? -6.707 -32.781 41.693 1.00 77.81 162 ALA A O 1
ATOM 1263 N N . LYS A 1 163 ? -5.385 -32.963 43.496 1.00 82.06 163 LYS A N 1
ATOM 1264 C CA . LYS A 1 163 ? -6.473 -32.954 44.501 1.00 82.06 163 LYS A CA 1
ATOM 1265 C C . LYS A 1 163 ? -6.917 -31.558 44.962 1.00 82.06 163 LYS A C 1
ATOM 1267 O O . LYS A 1 163 ? -7.889 -31.453 45.709 1.00 82.06 163 LYS A O 1
ATOM 1272 N N . ASP A 1 164 ? -6.222 -30.491 44.565 1.00 82.06 164 ASP A N 1
ATOM 1273 C CA . ASP A 1 164 ? -6.602 -29.117 44.920 1.00 82.06 164 ASP A CA 1
ATOM 1274 C C . ASP A 1 164 ? -7.604 -28.533 43.910 1.00 82.06 164 ASP A C 1
ATOM 1276 O O . ASP A 1 164 ? -7.237 -27.926 42.905 1.00 82.06 164 ASP A O 1
ATOM 1280 N N . PHE A 1 165 ? -8.897 -28.691 44.208 1.00 77.31 165 PHE A N 1
ATOM 1281 C CA . PHE A 1 165 ? -10.001 -28.093 43.445 1.00 77.31 165 PHE A CA 1
ATOM 1282 C C . PHE A 1 165 ? -10.251 -26.606 43.754 1.00 77.31 165 PHE A C 1
ATOM 1284 O O . PHE A 1 165 ? -11.351 -26.097 43.527 1.00 77.31 165 PHE A O 1
ATOM 1291 N N . SER A 1 166 ? -9.281 -25.884 44.320 1.00 82.12 166 SER A N 1
ATOM 1292 C CA . SER A 1 166 ? -9.368 -24.429 44.429 1.00 82.12 166 SER A CA 1
ATOM 1293 C C . SER A 1 166 ? -8.911 -23.729 43.142 1.00 82.12 166 SER A C 1
ATOM 1295 O O . SER A 1 166 ? -8.260 -24.318 42.278 1.00 82.12 166 SER A O 1
ATOM 1297 N N . GLY A 1 167 ? -9.288 -22.453 43.009 1.00 86.56 167 GLY A N 1
ATOM 1298 C CA . GLY A 1 167 ? -8.966 -21.636 41.839 1.00 86.56 167 GLY A CA 1
ATOM 1299 C C . GLY A 1 167 ? -10.055 -21.639 40.764 1.00 86.56 167 GLY A C 1
ATOM 1300 O O . GLY A 1 167 ? -11.230 -21.867 41.059 1.00 86.56 167 GLY A O 1
ATOM 1301 N N . CYS A 1 168 ? -9.668 -21.362 39.522 1.00 89.81 168 CYS A N 1
ATOM 1302 C CA . CYS A 1 168 ? -10.546 -21.259 38.360 1.00 89.81 168 CYS A CA 1
ATOM 1303 C C . CYS A 1 168 ? -10.274 -22.379 37.349 1.00 89.81 168 CYS A C 1
ATOM 1305 O O . CYS A 1 168 ? -9.112 -22.662 37.059 1.00 89.81 168 CYS A O 1
ATOM 1307 N N . TYR A 1 169 ? -11.316 -22.960 36.747 1.00 89.75 169 TYR A N 1
ATOM 1308 C CA . TYR A 1 169 ? -11.162 -23.853 35.598 1.00 89.75 169 TYR A CA 1
ATOM 1309 C C . TYR A 1 169 ? -10.520 -23.078 34.439 1.00 89.75 169 TYR A C 1
ATOM 1311 O O . TYR A 1 169 ? -10.990 -21.996 34.084 1.00 89.75 169 TYR A O 1
ATOM 1319 N N . THR A 1 170 ? -9.457 -23.636 33.859 1.00 85.12 170 THR A N 1
ATOM 1320 C CA . THR A 1 170 ? -8.693 -23.065 32.732 1.00 85.12 170 THR A CA 1
ATOM 1321 C C . THR A 1 170 ? -8.748 -23.929 31.475 1.00 85.12 170 THR A C 1
ATOM 1323 O O . THR A 1 170 ? -8.408 -23.459 30.394 1.00 85.12 170 THR A O 1
ATOM 1326 N N . ASN A 1 171 ? -9.147 -25.198 31.592 1.00 85.38 171 ASN A N 1
ATOM 1327 C CA . ASN A 1 171 ? -9.350 -26.093 30.458 1.00 85.38 171 ASN A CA 1
ATOM 1328 C C . ASN A 1 171 ? -10.391 -27.161 30.821 1.00 85.38 171 ASN A C 1
ATOM 1330 O O . ASN A 1 171 ? -10.403 -27.644 31.956 1.00 85.38 171 ASN A O 1
ATOM 1334 N N . LEU A 1 172 ? -11.229 -27.530 29.854 1.00 86.69 172 LEU A N 1
ATOM 1335 C CA . LEU A 1 172 ? -12.143 -28.668 29.905 1.00 86.69 172 LEU A CA 1
ATOM 1336 C C . LEU A 1 172 ? -11.962 -29.505 28.638 1.00 86.69 172 LEU A C 1
ATOM 1338 O O . LEU A 1 172 ? -11.877 -28.947 27.543 1.00 86.69 172 LEU A O 1
ATOM 1342 N N . ARG A 1 173 ? -11.956 -30.829 28.788 1.00 84.81 173 ARG A N 1
ATOM 1343 C CA . ARG A 1 173 ? -11.881 -31.801 27.696 1.00 84.81 173 ARG A CA 1
ATOM 1344 C C . ARG A 1 173 ? -12.907 -32.899 27.916 1.00 84.81 173 ARG A C 1
ATOM 1346 O O . ARG A 1 173 ? -12.869 -33.598 28.927 1.00 84.81 173 ARG A O 1
ATOM 1353 N N . LEU A 1 174 ? -13.853 -32.997 26.994 1.00 82.38 174 LEU A N 1
ATOM 1354 C CA . LEU A 1 174 ? -14.799 -34.095 26.944 1.00 82.38 174 LEU A CA 1
ATOM 1355 C C . LEU A 1 174 ? -14.107 -35.260 26.237 1.00 82.38 174 LEU A C 1
ATOM 1357 O O . LEU A 1 174 ? -13.968 -35.247 25.013 1.00 82.38 174 LEU A O 1
ATOM 1361 N N . ASP A 1 175 ? -13.651 -36.229 27.019 1.00 74.94 175 ASP A N 1
ATOM 1362 C CA . ASP A 1 175 ? -12.887 -37.371 26.539 1.00 74.94 175 ASP A CA 1
ATOM 1363 C C . ASP A 1 175 ? -13.825 -38.559 26.310 1.00 74.94 175 ASP A C 1
ATOM 1365 O O . ASP A 1 175 ? -14.705 -38.873 27.121 1.00 74.94 175 ASP A O 1
ATOM 1369 N N . MET A 1 176 ? -13.637 -39.243 25.185 1.00 65.94 176 MET A N 1
ATOM 1370 C CA . MET A 1 176 ? -14.609 -40.220 24.684 1.00 65.94 176 MET A CA 1
ATOM 1371 C C . MET A 1 176 ? -14.072 -41.659 24.713 1.00 65.94 176 MET A C 1
ATOM 1373 O O . MET A 1 176 ? -14.592 -42.520 24.006 1.00 65.94 176 MET A O 1
ATOM 1377 N N . PHE A 1 177 ? -13.063 -41.922 25.559 1.00 59.03 177 PHE A N 1
ATOM 1378 C CA . PHE A 1 177 ? -12.357 -43.202 25.708 1.00 59.03 177 PHE A CA 1
ATOM 1379 C C . PHE A 1 177 ? -13.269 -44.438 25.626 1.00 59.03 177 PHE A C 1
ATOM 1381 O O . PHE A 1 177 ? -14.027 -44.732 26.544 1.00 59.03 177 PHE A O 1
ATOM 1388 N N . GLU A 1 178 ? -13.156 -45.182 24.529 1.00 55.38 178 GLU A N 1
ATOM 1389 C CA . GLU A 1 178 ? -12.967 -46.640 24.482 1.00 55.38 178 GLU A CA 1
ATOM 1390 C C . GLU A 1 178 ? -12.616 -47.018 23.030 1.00 55.38 178 GLU A C 1
ATOM 1392 O O . GLU A 1 178 ? -13.172 -46.453 22.089 1.00 55.38 178 GLU A O 1
ATOM 1397 N N . ASN A 1 179 ? -11.668 -47.942 22.832 1.00 53.19 179 ASN A N 1
ATOM 1398 C CA . ASN A 1 179 ? -11.026 -48.158 21.522 1.00 53.19 179 ASN A CA 1
ATOM 1399 C C . ASN A 1 179 ? -11.931 -48.804 20.445 1.00 53.19 179 ASN A C 1
ATOM 1401 O O . ASN A 1 179 ? -11.506 -48.874 19.297 1.00 53.19 179 ASN A O 1
ATOM 1405 N N . ASP A 1 180 ? -13.145 -49.246 20.795 1.00 56.91 180 ASP A N 1
ATOM 1406 C CA . ASP A 1 180 ? -14.119 -49.906 19.905 1.00 56.91 180 ASP A CA 1
ATOM 1407 C C . ASP A 1 180 ? -15.279 -48.954 19.516 1.00 56.91 180 ASP A C 1
ATOM 1409 O O . ASP A 1 180 ? -16.462 -49.277 19.662 1.00 56.91 180 ASP A O 1
ATOM 1413 N N . CYS A 1 181 ? -14.963 -47.747 19.036 1.00 59.81 181 CYS A N 1
ATOM 1414 C CA . CYS A 1 181 ? -15.969 -46.815 18.510 1.00 59.81 181 CYS A CA 1
ATOM 1415 C C . CYS A 1 181 ? -16.216 -47.071 17.014 1.00 59.81 181 CYS A C 1
ATOM 1417 O O . CYS A 1 181 ? -15.335 -46.851 16.185 1.00 59.81 181 CYS A O 1
ATOM 1419 N N . ALA A 1 182 ? -17.431 -47.497 16.653 1.00 61.16 182 ALA A N 1
ATOM 1420 C CA . ALA A 1 182 ? -17.833 -47.628 15.252 1.00 61.16 182 ALA A CA 1
ATOM 1421 C C . ALA A 1 182 ? -17.792 -46.262 14.537 1.00 61.16 182 ALA A C 1
ATOM 1423 O O . ALA A 1 182 ? -18.081 -45.232 15.150 1.00 61.16 182 ALA A O 1
ATOM 1424 N N . SER A 1 183 ? -17.469 -46.248 13.241 1.00 61.47 183 SER A N 1
ATOM 1425 C CA . SER A 1 183 ? -17.262 -45.021 12.447 1.00 61.47 183 SER A CA 1
ATOM 1426 C C . SER A 1 183 ? -18.516 -44.163 12.222 1.00 61.47 183 SER A C 1
ATOM 1428 O O . SER A 1 183 ? -18.423 -43.059 11.694 1.00 61.47 183 SER A O 1
ATOM 1430 N N . ASP A 1 184 ? -19.691 -44.646 12.626 1.00 66.00 184 ASP A N 1
ATOM 1431 C CA . ASP A 1 184 ? -20.952 -43.904 12.667 1.00 66.00 184 ASP A CA 1
ATOM 1432 C C . ASP A 1 184 ? -21.295 -43.365 14.069 1.00 66.00 184 ASP A C 1
ATOM 1434 O O . ASP A 1 184 ? -22.361 -42.773 14.259 1.00 66.00 184 ASP A O 1
ATOM 1438 N N . THR A 1 185 ? -20.410 -43.535 15.057 1.00 73.50 185 THR A N 1
ATOM 1439 C CA . THR A 1 185 ? -20.609 -42.975 16.399 1.00 73.50 185 THR A CA 1
ATOM 1440 C C . THR A 1 185 ? -20.537 -41.445 16.332 1.00 73.50 185 THR A C 1
ATOM 1442 O O . THR A 1 185 ? -19.608 -40.880 15.752 1.00 73.50 185 THR A O 1
ATOM 1445 N N . SER A 1 186 ? -21.513 -40.761 16.928 1.00 77.25 186 SER A N 1
ATOM 1446 C CA . SER A 1 186 ? -21.571 -39.306 17.014 1.00 77.25 186 SER A CA 1
ATOM 1447 C C . SER A 1 186 ? -21.785 -38.827 18.446 1.00 77.25 186 SER A C 1
ATOM 1449 O O . SER A 1 186 ? -22.493 -39.446 19.248 1.00 77.25 186 SER A O 1
ATOM 1451 N N . TYR A 1 187 ? -21.186 -37.683 18.754 1.00 80.69 187 TYR A N 1
ATOM 1452 C CA . TYR A 1 187 ? -21.464 -36.896 19.946 1.00 80.69 187 TYR A CA 1
ATOM 1453 C C . TYR A 1 187 ? -21.932 -35.516 19.511 1.00 80.69 187 TYR A C 1
ATOM 1455 O O . TYR A 1 187 ? -21.150 -34.707 19.015 1.00 80.69 187 TYR A O 1
ATOM 1463 N N . ASP A 1 188 ? -23.219 -35.255 19.700 1.00 85.69 188 ASP A N 1
ATOM 1464 C CA . ASP A 1 188 ? -23.820 -33.958 19.448 1.00 85.69 188 ASP A CA 1
ATOM 1465 C C . ASP A 1 188 ? -23.894 -33.172 20.761 1.00 85.69 188 ASP A C 1
ATOM 1467 O O . ASP A 1 188 ? -24.441 -33.655 21.755 1.00 85.69 188 ASP A O 1
ATOM 1471 N N . LEU A 1 189 ? -23.387 -31.940 20.769 1.00 86.56 189 LEU A N 1
ATOM 1472 C CA . LEU A 1 189 ? -23.456 -31.024 21.906 1.00 86.56 189 LEU A CA 1
ATOM 1473 C C . LEU A 1 189 ? -24.216 -29.756 21.497 1.00 86.56 189 LEU A C 1
ATOM 1475 O O . LEU A 1 189 ? -23.801 -29.025 20.595 1.00 86.56 189 LEU A O 1
ATOM 1479 N N . ARG A 1 190 ? -25.346 -29.488 22.164 1.00 87.69 190 ARG A N 1
ATOM 1480 C CA . ARG A 1 190 ? -26.168 -28.286 21.942 1.00 87.69 190 ARG A CA 1
ATOM 1481 C C . ARG A 1 190 ? -25.724 -27.128 22.817 1.00 87.69 190 ARG A C 1
ATOM 1483 O O . ARG A 1 190 ? -25.664 -25.996 22.348 1.00 87.69 190 ARG A O 1
ATOM 1490 N N . ALA A 1 191 ? -25.436 -27.409 24.081 1.00 89.12 191 ALA A N 1
ATOM 1491 C CA . ALA A 1 191 ? -25.024 -26.394 25.033 1.00 89.12 191 ALA A CA 1
ATOM 1492 C C . ALA A 1 191 ? -24.226 -26.996 26.188 1.00 89.12 191 ALA A C 1
ATOM 1494 O O . ALA A 1 191 ? -24.373 -28.178 26.504 1.00 89.12 191 ALA A O 1
ATOM 1495 N N . PHE A 1 192 ? -23.450 -26.162 26.872 1.00 92.06 192 PHE A N 1
ATOM 1496 C CA . PHE A 1 192 ? -22.945 -26.474 28.208 1.00 92.06 192 PHE A CA 1
ATOM 1497 C C . PHE A 1 192 ? -22.987 -25.248 29.118 1.00 92.06 192 PHE A C 1
ATOM 1499 O O . PHE A 1 192 ? -22.993 -24.114 28.639 1.00 92.06 192 PHE A O 1
ATOM 1506 N N . ALA A 1 193 ? -23.045 -25.473 30.429 1.00 91.62 193 ALA A N 1
ATOM 1507 C CA . ALA A 1 193 ? -23.245 -24.416 31.415 1.00 91.62 193 ALA A CA 1
ATOM 1508 C C . ALA A 1 193 ? -22.750 -24.805 32.814 1.00 91.62 193 ALA A C 1
ATOM 1510 O O . ALA A 1 193 ? -22.822 -25.970 33.199 1.00 91.62 193 ALA A O 1
ATOM 1511 N N . PHE A 1 194 ? -22.298 -23.821 33.591 1.00 93.38 194 PHE A N 1
ATOM 1512 C CA . PHE A 1 194 ? -21.800 -24.014 34.957 1.00 93.38 194 PHE A CA 1
ATOM 1513 C C . PHE A 1 194 ? -22.797 -23.537 36.018 1.00 93.38 194 PHE A C 1
ATOM 1515 O O . PHE A 1 194 ? -23.400 -22.467 35.890 1.00 93.38 194 PHE A O 1
ATOM 1522 N N . TYR A 1 195 ? -22.919 -24.320 37.092 1.00 92.94 195 TYR A N 1
ATOM 1523 C CA . TYR A 1 195 ? -23.931 -24.168 38.137 1.00 92.94 195 TYR A CA 1
ATOM 1524 C C . TYR A 1 195 ? -23.361 -24.381 39.544 1.00 92.94 195 TYR A C 1
ATOM 1526 O O . TYR A 1 195 ? -22.405 -25.132 39.749 1.00 92.94 195 TYR A O 1
ATOM 1534 N N . GLU A 1 196 ? -23.988 -23.736 40.533 1.00 92.44 196 GLU A N 1
ATOM 1535 C CA . GLU A 1 196 ? -23.598 -23.840 41.948 1.00 92.44 196 GLU A CA 1
ATOM 1536 C C . GLU A 1 196 ? -23.986 -25.198 42.567 1.00 92.44 196 GLU A C 1
ATOM 1538 O O . GLU A 1 196 ? -23.372 -25.646 43.535 1.00 92.44 196 GLU A O 1
ATOM 1543 N N . ASN A 1 197 ? -24.991 -25.880 42.004 1.00 92.56 197 ASN A N 1
ATOM 1544 C CA . ASN A 1 197 ? -25.473 -27.186 42.452 1.00 92.56 197 ASN A CA 1
ATOM 1545 C C . ASN A 1 197 ? -26.114 -27.999 41.304 1.00 92.56 197 ASN A C 1
ATOM 1547 O O . ASN A 1 197 ? -26.383 -27.483 40.220 1.00 92.56 197 ASN A O 1
ATOM 1551 N N . GLU A 1 198 ? -26.375 -29.283 41.560 1.00 92.44 198 GLU A N 1
ATOM 1552 C CA . GLU A 1 198 ? -26.929 -30.226 40.577 1.00 92.44 198 GLU A CA 1
ATOM 1553 C C . GLU A 1 198 ? -28.431 -30.076 40.291 1.00 92.44 198 GLU A C 1
ATOM 1555 O O . GLU A 1 198 ? -28.917 -30.655 39.319 1.00 92.44 198 GLU A O 1
ATOM 1560 N N . GLU A 1 199 ? -29.196 -29.404 41.153 1.00 91.38 199 GLU A N 1
ATOM 1561 C CA . GLU A 1 199 ? -30.636 -29.207 40.946 1.00 91.38 199 GLU A CA 1
ATOM 1562 C C . GLU A 1 199 ? -30.853 -28.124 39.885 1.00 91.38 199 GLU A C 1
ATOM 1564 O O . GLU A 1 199 ? -31.511 -28.380 38.877 1.00 91.38 199 GLU A O 1
ATOM 1569 N N . ASP A 1 200 ? -30.161 -26.993 40.028 1.00 91.56 200 ASP A N 1
ATOM 1570 C CA . ASP A 1 200 ? -30.128 -25.919 39.032 1.00 91.56 200 ASP A CA 1
ATOM 1571 C C . ASP A 1 200 ? -29.551 -26.414 37.696 1.00 91.56 200 ASP A C 1
ATOM 1573 O O . ASP A 1 200 ? -30.089 -26.112 36.629 1.00 91.56 200 ASP A O 1
ATOM 1577 N N . ALA A 1 201 ? -28.507 -27.249 37.745 1.00 91.25 201 ALA A N 1
ATOM 1578 C CA . ALA A 1 201 ? -27.861 -27.819 36.563 1.00 91.25 201 ALA A CA 1
ATOM 1579 C C . ALA A 1 201 ? -28.810 -28.647 35.678 1.00 91.25 201 ALA A C 1
ATOM 1581 O O . ALA A 1 201 ? -28.695 -28.622 34.451 1.00 91.25 201 ALA A O 1
ATOM 1582 N N . LYS A 1 202 ? -29.800 -29.329 36.272 1.00 92.69 202 LYS A N 1
ATOM 1583 C CA . LYS A 1 202 ? -30.823 -30.094 35.530 1.00 92.69 202 LYS A CA 1
ATOM 1584 C C . LYS A 1 202 ? -31.760 -29.199 34.716 1.00 92.69 202 LYS A C 1
ATOM 1586 O O . LYS A 1 202 ? -32.445 -29.694 33.825 1.00 92.69 202 LYS A O 1
ATOM 1591 N N . THR A 1 203 ? -31.779 -27.891 34.978 1.00 92.38 203 THR A N 1
ATOM 1592 C CA . THR A 1 203 ? -32.646 -26.940 34.271 1.00 92.38 203 THR A CA 1
ATOM 1593 C C . THR A 1 203 ? -32.093 -26.463 32.922 1.00 92.38 203 THR A C 1
ATOM 1595 O O . THR A 1 203 ? -32.814 -25.783 32.193 1.00 92.38 203 THR A O 1
ATOM 1598 N N . LEU A 1 204 ? -30.869 -26.861 32.534 1.00 91.62 204 LEU A N 1
ATOM 1599 C CA . LEU A 1 204 ? -30.209 -26.405 31.300 1.00 91.62 204 LEU A CA 1
ATOM 1600 C C . LEU A 1 204 ? -31.085 -26.547 30.040 1.00 91.62 204 LEU A C 1
ATOM 1602 O O . LEU A 1 204 ? -31.151 -25.616 29.243 1.00 91.62 204 LEU A O 1
ATOM 1606 N N . ALA A 1 205 ? -31.799 -27.663 29.863 1.00 88.88 205 ALA A N 1
ATOM 1607 C CA . ALA A 1 205 ? -32.687 -27.843 28.706 1.00 88.88 205 ALA A CA 1
ATOM 1608 C C . ALA A 1 205 ? -33.858 -26.845 28.685 1.00 88.88 205 ALA A C 1
ATOM 1610 O O . ALA A 1 205 ? -34.236 -26.368 27.617 1.00 88.88 205 ALA A O 1
ATOM 1611 N N . ALA A 1 206 ? -34.423 -26.510 29.849 1.00 86.25 206 ALA A N 1
ATOM 1612 C CA . ALA A 1 206 ? -35.493 -25.522 29.957 1.00 86.25 206 ALA A CA 1
ATOM 1613 C C . ALA A 1 206 ? -34.964 -24.098 29.718 1.00 86.25 206 ALA A C 1
ATOM 1615 O O . ALA A 1 206 ? -35.605 -23.332 29.002 1.00 86.25 206 ALA A O 1
ATOM 1616 N N . PHE A 1 207 ? -33.767 -23.783 30.223 1.00 85.81 207 PHE A N 1
ATOM 1617 C CA . PHE A 1 207 ? -33.069 -22.528 29.942 1.00 85.81 207 PHE A CA 1
ATOM 1618 C C . PHE A 1 207 ? -32.776 -22.359 28.438 1.00 85.81 207 PHE A C 1
ATOM 1620 O O . PHE A 1 207 ? -33.214 -21.380 27.839 1.00 85.81 207 PHE A O 1
ATOM 1627 N N . VAL A 1 208 ? -32.132 -23.341 27.795 1.00 83.12 208 VAL A N 1
ATOM 1628 C CA . VAL A 1 208 ? -31.836 -23.335 26.346 1.00 83.12 208 VAL A CA 1
ATOM 1629 C C . VAL A 1 208 ? -33.115 -23.230 25.507 1.00 83.12 208 VAL A C 1
ATOM 1631 O O . VAL A 1 208 ? -33.158 -22.482 24.529 1.00 83.12 208 VAL A O 1
ATOM 1634 N N . LYS A 1 209 ? -34.193 -23.922 25.902 1.00 82.69 209 LYS A N 1
ATOM 1635 C CA . LYS A 1 209 ? -35.498 -23.799 25.239 1.00 82.69 209 LYS A CA 1
ATOM 1636 C C . LYS A 1 209 ? -36.073 -22.386 25.367 1.00 82.69 209 LYS A C 1
ATOM 1638 O O . LYS A 1 209 ? -36.581 -21.865 24.382 1.00 82.69 209 LYS A O 1
ATOM 1643 N N . ALA A 1 210 ? -35.969 -21.759 26.539 1.00 75.94 210 ALA A N 1
ATOM 1644 C CA . ALA A 1 210 ? -36.435 -20.390 26.744 1.00 75.94 210 ALA A CA 1
ATOM 1645 C C . ALA A 1 210 ? -35.650 -19.381 25.890 1.00 75.94 210 ALA A C 1
ATOM 1647 O O . ALA A 1 210 ? -36.267 -18.528 25.259 1.00 75.94 210 ALA A O 1
ATOM 1648 N N . GLN A 1 211 ? -34.322 -19.535 25.769 1.00 71.12 211 GLN A N 1
ATOM 1649 C CA . GLN A 1 211 ? -33.513 -18.705 24.860 1.00 71.12 211 GLN A CA 1
ATOM 1650 C C . GLN A 1 211 ? -33.976 -18.825 23.393 1.00 71.12 211 GLN A C 1
ATOM 1652 O O . GLN A 1 211 ? -33.975 -17.839 22.664 1.00 71.12 211 GLN A O 1
ATOM 1657 N N . GLN A 1 212 ? -34.436 -20.005 22.962 1.00 65.56 212 GLN A N 1
ATOM 1658 C CA . GLN A 1 212 ? -34.960 -20.238 21.604 1.00 65.56 212 GLN A CA 1
ATOM 1659 C C . GLN A 1 212 ? -36.419 -19.791 21.408 1.00 65.56 212 GLN A C 1
ATOM 1661 O O . GLN A 1 212 ? -36.866 -19.601 20.276 1.00 65.56 212 GLN A O 1
ATOM 1666 N N . GLU A 1 213 ? -37.190 -19.650 22.488 1.00 58.91 213 GLU A N 1
ATOM 1667 C CA . GLU A 1 213 ? -38.551 -19.105 22.436 1.00 58.91 213 GLU A CA 1
ATOM 1668 C C . GLU A 1 213 ? -38.537 -17.566 22.424 1.00 58.91 213 GLU A C 1
ATOM 1670 O O . GLU A 1 213 ? -39.319 -16.981 21.672 1.00 58.91 213 GLU A O 1
ATOM 1675 N N . ASP A 1 214 ? -37.582 -16.917 23.106 1.00 49.78 214 ASP A N 1
ATOM 1676 C CA . ASP A 1 214 ? -37.267 -15.491 22.896 1.00 49.78 214 ASP A CA 1
ATOM 1677 C C . ASP A 1 214 ? -36.722 -15.232 21.474 1.00 49.78 214 ASP A C 1
ATOM 1679 O O . ASP A 1 214 ? -37.102 -14.243 20.843 1.00 49.78 214 ASP A O 1
ATOM 1683 N N . SER A 1 215 ? -35.948 -16.165 20.893 1.00 43.91 215 SER A N 1
ATOM 1684 C CA . SER A 1 215 ? -35.299 -15.978 19.580 1.00 43.91 215 SER A CA 1
ATOM 1685 C C . SER A 1 215 ? -36.243 -15.848 18.366 1.00 43.91 215 SER A C 1
ATOM 1687 O O . SER A 1 215 ? -35.778 -15.711 17.232 1.00 43.91 215 SER A O 1
ATOM 1689 N N . LYS A 1 216 ? -37.567 -15.931 18.557 1.00 41.16 216 LYS A N 1
ATOM 1690 C CA . LYS A 1 216 ? -38.588 -15.661 17.522 1.00 41.16 216 LYS A CA 1
ATOM 1691 C C . LYS A 1 216 ? -39.224 -14.276 17.621 1.00 41.16 216 LYS A C 1
ATOM 1693 O O . LYS A 1 216 ? -39.822 -13.828 16.649 1.00 41.16 216 LYS A O 1
ATOM 1698 N N . ASP A 1 217 ? -39.076 -13.623 18.767 1.00 39.06 217 ASP A N 1
ATOM 1699 C CA . ASP A 1 217 ? -39.420 -12.216 19.011 1.00 39.06 217 ASP A CA 1
ATOM 1700 C C . ASP A 1 217 ? -38.176 -11.313 18.803 1.00 39.06 217 ASP A C 1
ATOM 1702 O O . ASP A 1 217 ? -38.229 -10.085 18.884 1.00 39.06 217 ASP A O 1
ATOM 1706 N N . ASP A 1 218 ? -37.028 -11.942 18.518 1.00 43.19 218 ASP A N 1
ATOM 1707 C CA . ASP A 1 218 ? -35.710 -11.317 18.520 1.00 43.19 218 ASP A CA 1
ATOM 1708 C C . ASP A 1 218 ? -35.374 -10.471 17.294 1.00 43.19 218 ASP A C 1
ATOM 1710 O O . ASP A 1 218 ? -34.388 -9.760 17.355 1.00 43.19 218 ASP A O 1
ATOM 1714 N N . THR A 1 219 ? -36.131 -10.447 16.194 1.00 39.91 219 THR A N 1
ATOM 1715 C CA . THR A 1 219 ? -35.745 -9.543 15.085 1.00 39.91 219 THR A CA 1
ATOM 1716 C C . THR A 1 219 ? -35.929 -8.070 15.475 1.00 39.91 219 THR A C 1
ATOM 1718 O O . THR A 1 219 ? -35.061 -7.249 15.185 1.00 39.91 219 THR A O 1
ATOM 1721 N N . GLU A 1 220 ? -37.001 -7.724 16.199 1.00 33.66 220 GLU A N 1
ATOM 1722 C CA . GLU A 1 220 ? -37.169 -6.375 16.767 1.00 33.66 220 GLU A CA 1
ATOM 1723 C C . GLU A 1 220 ? -36.355 -6.187 18.059 1.00 33.66 220 GLU A C 1
ATOM 1725 O O . GLU A 1 220 ? -35.763 -5.124 18.249 1.00 33.66 220 GLU A O 1
ATOM 1730 N N . LYS A 1 221 ? -36.219 -7.213 18.915 1.00 35.22 221 LYS A N 1
ATOM 1731 C CA . LYS A 1 221 ? -35.402 -7.101 20.141 1.00 35.22 221 LYS A CA 1
ATOM 1732 C C . LYS A 1 221 ? -33.890 -7.115 19.891 1.00 35.22 221 LYS A C 1
ATOM 1734 O O . LYS A 1 221 ? -33.186 -6.454 20.641 1.00 35.22 221 LYS A O 1
ATOM 1739 N N . LEU A 1 222 ? -33.362 -7.765 18.851 1.00 37.28 222 LEU A N 1
ATOM 1740 C CA . LEU A 1 222 ? -31.959 -7.630 18.420 1.00 37.28 222 LEU A CA 1
ATOM 1741 C C . LEU A 1 222 ? -31.704 -6.224 17.885 1.00 37.28 222 LEU A C 1
ATOM 1743 O O . LEU A 1 222 ? -30.671 -5.647 18.204 1.00 37.28 222 LEU A O 1
ATOM 1747 N N . LEU A 1 223 ? -32.658 -5.625 17.164 1.00 36.59 223 LEU A N 1
ATOM 1748 C CA . LEU A 1 223 ? -32.579 -4.208 16.798 1.00 36.59 223 LEU A CA 1
ATOM 1749 C C . LEU A 1 223 ? -32.598 -3.299 18.043 1.00 36.59 223 LEU A C 1
ATOM 1751 O O . LEU A 1 223 ? -31.882 -2.303 18.068 1.00 36.59 223 LEU A O 1
ATOM 1755 N N . GLU A 1 224 ? -33.327 -3.638 19.112 1.00 34.97 224 GLU A N 1
ATOM 1756 C CA . GLU A 1 224 ? -33.278 -2.891 20.384 1.00 34.97 224 GLU A CA 1
ATOM 1757 C C . GLU A 1 224 ? -32.061 -3.198 21.277 1.00 34.97 224 GLU A C 1
ATOM 1759 O O . GLU A 1 224 ? -31.612 -2.328 22.024 1.00 34.97 224 GLU A O 1
ATOM 1764 N N . LYS A 1 225 ? -31.470 -4.390 21.175 1.00 34.25 225 LYS A N 1
ATOM 1765 C CA . LYS A 1 225 ? -30.295 -4.810 21.954 1.00 34.25 225 LYS A CA 1
ATOM 1766 C C . LYS A 1 225 ? -28.991 -4.362 21.290 1.00 34.25 225 LYS A C 1
ATOM 1768 O O . LYS A 1 225 ? -28.096 -3.906 21.995 1.00 34.25 225 LYS A O 1
ATOM 1773 N N . ASN A 1 226 ? -28.928 -4.342 19.959 1.00 36.97 226 ASN A N 1
ATOM 1774 C CA . ASN A 1 226 ? -27.838 -3.731 19.186 1.00 36.97 226 ASN A CA 1
ATOM 1775 C C . ASN A 1 226 ? -27.922 -2.190 19.172 1.00 36.97 226 ASN A C 1
ATOM 1777 O O . ASN A 1 226 ? -26.918 -1.526 18.933 1.00 36.97 226 ASN A O 1
ATOM 1781 N N . ARG A 1 227 ? -29.075 -1.599 19.536 1.00 39.91 227 ARG A N 1
ATOM 1782 C CA . ARG A 1 227 ? -29.160 -0.181 19.948 1.00 39.91 227 ARG A CA 1
ATOM 1783 C C . ARG A 1 227 ? -28.467 0.101 21.289 1.00 39.91 227 ARG A C 1
ATOM 1785 O O . ARG A 1 227 ? -28.255 1.267 21.619 1.00 39.91 227 ARG A O 1
ATOM 1792 N N . SER A 1 228 ? -28.097 -0.922 22.067 1.00 44.06 228 SER A N 1
ATOM 1793 C CA . SER A 1 228 ? -27.198 -0.758 23.212 1.00 44.06 228 SER A CA 1
ATOM 1794 C C . SER A 1 228 ? -25.747 -0.946 22.762 1.00 44.06 228 SER A C 1
ATOM 1796 O O . SER A 1 228 ? -25.348 -2.014 22.312 1.00 44.06 228 SER A O 1
ATOM 1798 N N . PHE A 1 229 ? -24.978 0.138 22.848 1.00 54.88 229 PHE A N 1
ATOM 1799 C CA . PHE A 1 229 ? -23.601 0.256 22.368 1.00 54.88 229 PHE A CA 1
ATOM 1800 C C . PHE A 1 229 ? -22.696 -0.940 22.756 1.00 54.88 229 PHE A C 1
ATOM 1802 O O . PHE A 1 229 ? -22.421 -1.120 23.949 1.00 54.88 229 PHE A O 1
ATOM 1809 N N . PRO A 1 230 ? -22.212 -1.743 21.786 1.00 58.81 230 PRO A N 1
ATOM 1810 C CA . PRO A 1 230 ? -21.482 -2.979 22.080 1.00 58.81 230 PRO A CA 1
ATOM 1811 C C . PRO A 1 230 ? -20.012 -2.794 22.506 1.00 58.81 230 PRO A C 1
ATOM 1813 O O . PRO A 1 230 ? -19.488 -1.684 22.641 1.00 58.81 230 PRO A O 1
ATOM 1816 N N . LYS A 1 231 ? -19.339 -3.934 22.716 1.00 64.38 231 LYS A N 1
ATOM 1817 C CA . LYS A 1 231 ? -17.891 -4.093 22.959 1.00 64.38 231 LYS A CA 1
ATOM 1818 C C . LYS A 1 231 ? -17.307 -3.420 24.210 1.00 64.38 231 LYS A C 1
ATOM 1820 O O . LYS A 1 231 ? -16.094 -3.339 24.343 1.00 64.38 231 LYS A O 1
ATOM 1825 N N . GLY A 1 232 ? -18.109 -2.969 25.180 1.00 65.06 232 GLY A N 1
ATOM 1826 C CA . GLY A 1 232 ? -17.575 -2.293 26.379 1.00 65.06 232 GLY A CA 1
ATOM 1827 C C . GLY A 1 232 ? -16.591 -3.134 27.220 1.00 65.06 232 GLY A C 1
ATOM 1828 O O . GLY A 1 232 ? -15.607 -2.608 27.748 1.00 65.06 232 GLY A O 1
ATOM 1829 N N . GLY A 1 233 ? -16.821 -4.450 27.310 1.00 71.00 233 GLY A N 1
ATOM 1830 C CA . GLY A 1 233 ? -15.910 -5.391 27.975 1.00 71.00 233 GLY A CA 1
ATOM 1831 C C . GLY A 1 233 ? -14.617 -5.616 27.186 1.00 71.00 233 GLY A C 1
ATOM 1832 O O . GLY A 1 233 ? -13.529 -5.417 27.724 1.00 71.00 233 GLY A O 1
ATOM 1833 N N . GLU A 1 234 ? -14.745 -5.948 25.899 1.00 78.81 234 GLU A N 1
ATOM 1834 C CA . GLU A 1 234 ? -13.623 -6.128 24.964 1.00 78.81 234 GLU A CA 1
ATOM 1835 C C . GLU A 1 234 ? -12.772 -4.860 24.835 1.00 78.81 234 GLU A C 1
ATOM 1837 O O . GLU A 1 234 ? -11.554 -4.927 24.839 1.00 78.81 234 GLU A O 1
ATOM 1842 N N . PHE A 1 235 ? -13.374 -3.673 24.808 1.00 84.38 235 PHE A N 1
ATOM 1843 C CA . PHE A 1 235 ? -12.633 -2.414 24.803 1.00 84.38 235 PHE A CA 1
ATOM 1844 C C . PHE A 1 235 ? -11.820 -2.234 26.092 1.00 84.38 235 PHE A C 1
ATOM 1846 O O . PHE A 1 235 ? -10.674 -1.788 26.078 1.00 84.38 235 PHE A O 1
ATOM 1853 N N . THR A 1 236 ? -12.378 -2.610 27.242 1.00 80.88 236 THR A N 1
ATOM 1854 C CA . THR A 1 236 ? -11.635 -2.511 28.504 1.00 80.88 236 THR A CA 1
ATOM 1855 C C . THR A 1 236 ? -10.407 -3.433 28.487 1.00 80.88 236 THR A C 1
ATOM 1857 O O . THR A 1 236 ? -9.327 -3.003 28.911 1.00 80.88 236 THR A O 1
ATOM 1860 N N . VAL A 1 237 ? -10.560 -4.653 27.950 1.00 81.31 237 VAL A N 1
ATOM 1861 C CA . VAL A 1 237 ? -9.525 -5.697 27.837 1.00 81.31 237 VAL A CA 1
ATOM 1862 C C . VAL A 1 237 ? -9.513 -6.285 26.409 1.00 81.31 237 VAL A C 1
ATOM 1864 O O . VAL A 1 237 ? -10.159 -7.307 26.171 1.00 81.31 237 VAL A O 1
ATOM 1867 N N . PRO A 1 238 ? -8.790 -5.669 25.450 1.00 85.56 238 PRO A N 1
ATOM 1868 C CA . PRO A 1 238 ? -8.835 -6.084 24.045 1.00 85.56 238 PRO A CA 1
ATOM 1869 C C . PRO A 1 238 ? -8.201 -7.458 23.835 1.00 85.56 238 PRO A C 1
ATOM 1871 O O . PRO A 1 238 ? -7.210 -7.793 24.496 1.00 85.56 238 PRO A O 1
ATOM 1874 N N . SER A 1 239 ? -8.741 -8.242 22.896 1.00 87.50 239 SER A N 1
ATOM 1875 C CA . SER A 1 239 ? -8.196 -9.560 22.536 1.00 87.50 239 SER A CA 1
ATOM 1876 C C . SER A 1 239 ? -6.758 -9.448 22.012 1.00 87.50 239 SER A C 1
ATOM 1878 O O . SER A 1 239 ? -6.296 -8.364 21.652 1.00 87.50 239 SER A O 1
ATOM 1880 N N . MET A 1 240 ? -6.016 -10.559 21.988 1.00 88.44 240 MET A N 1
ATOM 1881 C CA . MET A 1 240 ? -4.636 -10.562 21.477 1.00 88.44 240 MET A CA 1
ATOM 1882 C C . MET A 1 240 ? -4.577 -10.281 19.972 1.00 88.44 240 MET A C 1
ATOM 1884 O O . MET A 1 240 ? -3.728 -9.511 19.545 1.00 88.44 240 MET A O 1
ATOM 1888 N N . GLN A 1 241 ? -5.534 -10.793 19.194 1.00 88.69 241 GLN A N 1
ATOM 1889 C CA . GLN A 1 241 ? -5.628 -10.576 17.743 1.00 88.69 241 GLN A CA 1
ATOM 1890 C C . GLN A 1 241 ? -5.726 -9.090 17.346 1.00 88.69 241 GLN A C 1
ATOM 1892 O O . GLN A 1 241 ? -5.297 -8.720 16.261 1.00 88.69 241 GLN A O 1
ATOM 1897 N N . MET A 1 242 ? -6.231 -8.224 18.234 1.00 93.31 242 MET A N 1
ATOM 1898 C CA . MET A 1 242 ? -6.344 -6.778 17.996 1.00 93.31 242 MET A CA 1
ATOM 1899 C C . MET A 1 242 ? -5.035 -6.001 18.245 1.00 93.31 242 MET A C 1
ATOM 1901 O O . MET A 1 242 ? -5.015 -4.780 18.083 1.00 93.31 242 MET A O 1
ATOM 1905 N N . ARG A 1 243 ? -3.956 -6.663 18.684 1.00 95.31 243 ARG A N 1
ATOM 1906 C CA . ARG A 1 243 ? -2.695 -6.042 19.137 1.00 95.31 243 ARG A CA 1
ATOM 1907 C C . ARG A 1 243 ? -1.549 -6.292 18.155 1.00 95.31 243 ARG A C 1
ATOM 1909 O O . ARG A 1 243 ? -1.677 -7.062 17.211 1.00 95.31 243 ARG A O 1
ATOM 1916 N N . MET A 1 244 ? -0.408 -5.646 18.394 1.00 96.12 244 MET A N 1
ATOM 1917 C CA . MET A 1 244 ? 0.749 -5.720 17.498 1.00 96.12 244 MET A CA 1
ATOM 1918 C C . MET A 1 244 ? 1.369 -7.124 17.488 1.00 96.12 244 MET A C 1
ATOM 1920 O O . MET A 1 244 ? 1.417 -7.797 18.522 1.00 96.12 244 MET A O 1
ATOM 1924 N N . ARG A 1 245 ? 1.918 -7.536 16.345 1.00 96.56 245 ARG A N 1
ATOM 1925 C CA . ARG A 1 245 ? 2.853 -8.660 16.232 1.00 96.56 245 ARG A CA 1
ATOM 1926 C C . ARG A 1 245 ? 4.285 -8.153 16.393 1.00 96.56 245 ARG A C 1
ATOM 1928 O O . ARG A 1 245 ? 4.572 -7.016 16.033 1.00 96.56 245 ARG A O 1
ATOM 1935 N N . TYR A 1 246 ? 5.183 -8.975 16.924 1.00 95.50 246 TYR A N 1
ATOM 1936 C CA . TYR A 1 246 ? 6.612 -8.655 17.013 1.00 95.50 246 TYR A CA 1
ATOM 1937 C C . TYR A 1 246 ? 7.400 -9.382 15.919 1.00 95.50 246 TYR A C 1
ATOM 1939 O O . TYR A 1 246 ? 7.227 -10.590 15.760 1.00 95.50 246 TYR A O 1
ATOM 1947 N N . VAL A 1 247 ? 8.257 -8.671 15.186 1.00 94.50 247 VAL A N 1
ATOM 1948 C CA . VAL A 1 247 ? 9.128 -9.251 14.155 1.00 94.50 247 VAL A CA 1
ATOM 1949 C C . VAL A 1 247 ? 10.408 -9.785 14.809 1.00 94.50 247 VAL A C 1
ATOM 1951 O O . VAL A 1 247 ? 11.116 -9.056 15.506 1.00 94.50 247 VAL A O 1
ATOM 1954 N N . SER A 1 248 ? 10.713 -11.067 14.605 1.00 91.12 248 SER A N 1
ATOM 1955 C CA . SER A 1 248 ? 11.926 -11.733 15.102 1.00 91.12 248 SER A CA 1
ATOM 1956 C C . SER A 1 248 ? 12.607 -12.552 14.010 1.00 91.12 248 SER A C 1
ATOM 1958 O O . SER A 1 248 ? 11.934 -13.157 13.183 1.00 91.12 248 SER A O 1
ATOM 1960 N N . TYR A 1 249 ? 13.936 -12.645 14.034 1.00 90.94 249 TYR A N 1
ATOM 1961 C CA . TYR A 1 249 ? 14.711 -13.293 12.969 1.00 90.94 249 TYR A CA 1
ATOM 1962 C C . TYR A 1 249 ? 15.358 -14.592 13.460 1.00 90.94 249 TYR A C 1
ATOM 1964 O O . TYR A 1 249 ? 16.456 -14.585 14.021 1.00 90.94 249 TYR A O 1
ATOM 1972 N N . GLY A 1 250 ? 14.653 -15.709 13.277 1.00 91.75 250 GLY A N 1
ATOM 1973 C CA . GLY A 1 250 ? 15.013 -16.999 13.862 1.00 91.75 250 GLY A CA 1
ATOM 1974 C C . GLY A 1 250 ? 14.668 -17.150 15.349 1.00 91.75 250 GLY A C 1
ATOM 1975 O O . GLY A 1 250 ? 14.445 -16.184 16.080 1.00 91.75 250 GLY A O 1
ATOM 1976 N N . PHE A 1 251 ? 14.675 -18.405 15.805 1.00 94.25 251 PHE A N 1
ATOM 1977 C CA . PHE A 1 251 ? 14.523 -18.793 17.208 1.00 94.25 251 PHE A CA 1
ATOM 1978 C C . PHE A 1 251 ? 15.670 -19.702 17.655 1.00 94.25 251 PHE A C 1
ATOM 1980 O O . PHE A 1 251 ? 16.212 -20.477 16.868 1.00 94.25 251 PHE A O 1
ATOM 1987 N N . ASP A 1 252 ? 16.011 -19.638 18.943 1.00 92.88 252 ASP A N 1
ATOM 1988 C CA . ASP A 1 252 ? 16.918 -20.579 19.596 1.00 92.88 252 ASP A CA 1
ATOM 1989 C C . ASP A 1 252 ? 16.150 -21.551 20.516 1.00 92.88 252 ASP A C 1
ATOM 1991 O O . ASP A 1 252 ? 14.920 -21.566 20.578 1.00 92.88 252 ASP A O 1
ATOM 1995 N N . ARG A 1 253 ? 16.878 -22.378 21.276 1.00 93.69 253 ARG A N 1
ATOM 1996 C CA . ARG A 1 253 ? 16.286 -23.350 22.215 1.00 93.69 253 ARG A CA 1
ATOM 1997 C C . ARG A 1 253 ? 15.542 -22.717 23.403 1.00 93.69 253 ARG A C 1
ATOM 1999 O O . ARG A 1 253 ? 14.926 -23.452 24.168 1.00 93.69 253 ARG A O 1
ATOM 2006 N N . ASN A 1 254 ? 15.603 -21.397 23.576 1.00 93.88 254 ASN A N 1
ATOM 2007 C CA . ASN A 1 254 ? 14.931 -20.645 24.634 1.00 93.88 254 ASN A CA 1
ATOM 2008 C C . ASN A 1 254 ? 13.657 -19.940 24.123 1.00 93.88 254 ASN A C 1
ATOM 2010 O O . ASN A 1 254 ? 13.150 -19.044 24.804 1.00 93.88 254 ASN A O 1
ATOM 2014 N N . TYR A 1 255 ? 13.121 -20.341 22.957 1.00 94.69 255 TYR A N 1
ATOM 2015 C CA . TYR A 1 255 ? 11.944 -19.731 22.321 1.00 94.69 255 TYR A CA 1
ATOM 2016 C C . TYR A 1 255 ? 10.766 -19.499 23.281 1.00 94.69 255 TYR A C 1
ATOM 2018 O O . TYR A 1 255 ? 10.135 -18.449 23.213 1.00 94.69 255 TYR A O 1
ATOM 2026 N N . GLN A 1 256 ? 10.513 -20.411 24.229 1.00 94.56 256 GLN A N 1
ATOM 2027 C CA . GLN A 1 256 ? 9.448 -20.262 25.230 1.00 94.56 256 GLN A CA 1
ATOM 2028 C C . GLN A 1 256 ? 9.620 -18.976 26.049 1.00 94.56 256 GLN A C 1
ATOM 2030 O O . GLN A 1 256 ? 8.716 -18.153 26.102 1.00 94.56 256 GLN A O 1
ATOM 2035 N N . SER A 1 257 ? 10.816 -18.741 26.597 1.00 93.44 257 SER A N 1
ATOM 2036 C CA . SER A 1 257 ? 11.112 -17.538 27.385 1.00 93.44 257 SER A CA 1
ATOM 2037 C C . SER A 1 257 ? 11.117 -16.256 26.547 1.00 93.44 257 SER A C 1
ATOM 2039 O O . SER A 1 257 ? 10.807 -15.186 27.071 1.00 93.44 257 SER A O 1
ATOM 2041 N N . ALA A 1 258 ? 11.450 -16.343 25.254 1.00 93.00 258 ALA A N 1
ATOM 2042 C CA . ALA A 1 258 ? 11.311 -15.216 24.334 1.00 93.00 258 ALA A CA 1
ATOM 2043 C C . ALA A 1 258 ? 9.828 -14.859 24.119 1.00 93.00 258 ALA A C 1
ATOM 2045 O O . ALA A 1 258 ? 9.452 -13.695 24.250 1.00 93.00 258 ALA A O 1
ATOM 2046 N N . ILE A 1 259 ? 8.981 -15.863 23.875 1.00 93.75 259 ILE A N 1
ATOM 2047 C CA . ILE A 1 259 ? 7.535 -15.708 23.667 1.00 93.75 259 ILE A CA 1
ATOM 2048 C C . ILE A 1 259 ? 6.839 -15.221 24.949 1.00 93.75 259 ILE A C 1
ATOM 2050 O O . ILE A 1 259 ? 6.082 -14.252 24.896 1.00 93.75 259 ILE A O 1
ATOM 2054 N N . ASP A 1 260 ? 7.171 -15.780 26.115 1.00 92.19 260 ASP A N 1
ATOM 2055 C CA . ASP A 1 260 ? 6.674 -15.327 27.423 1.00 92.19 260 ASP A CA 1
ATOM 2056 C C . ASP A 1 260 ? 6.981 -13.840 27.674 1.00 92.19 260 ASP A C 1
ATOM 2058 O O . ASP A 1 260 ? 6.147 -13.087 28.189 1.00 92.19 260 ASP A O 1
ATOM 2062 N N . ALA A 1 261 ? 8.169 -13.379 27.268 1.00 92.19 261 ALA A N 1
ATOM 2063 C CA . ALA A 1 261 ? 8.560 -11.978 27.381 1.00 92.19 261 ALA A CA 1
ATOM 2064 C C . ALA A 1 261 ? 7.801 -11.055 26.405 1.00 92.19 261 ALA A C 1
ATOM 2066 O O . ALA A 1 261 ? 7.640 -9.866 26.700 1.00 92.19 261 ALA A O 1
ATOM 2067 N N . LEU A 1 262 ? 7.325 -11.567 25.264 1.00 93.81 262 LEU A N 1
ATOM 2068 C CA . LEU A 1 262 ? 6.448 -10.837 24.341 1.00 93.81 262 LEU A CA 1
ATOM 2069 C C . LEU A 1 262 ? 5.005 -10.780 24.870 1.00 93.81 262 LEU A C 1
ATOM 2071 O O . LEU A 1 262 ? 4.406 -9.702 24.888 1.00 93.81 262 LEU A O 1
ATOM 2075 N N . LEU A 1 263 ? 4.487 -11.894 25.395 1.00 91.31 263 LEU A N 1
ATOM 2076 C CA . LEU A 1 263 ? 3.174 -11.977 26.046 1.00 91.31 263 LEU A CA 1
ATOM 2077 C C . LEU A 1 263 ? 3.072 -11.019 27.243 1.00 91.31 263 LEU A C 1
ATOM 2079 O O . LEU A 1 263 ? 2.110 -10.257 27.351 1.00 91.31 263 LEU A O 1
ATOM 2083 N N . ALA A 1 264 ? 4.098 -10.962 28.100 1.00 89.81 264 ALA A N 1
ATOM 2084 C CA . ALA A 1 264 ? 4.151 -10.017 29.220 1.00 89.81 264 ALA A CA 1
ATOM 2085 C C . ALA A 1 264 ? 4.107 -8.541 28.761 1.00 89.81 264 ALA A C 1
ATOM 2087 O O . ALA A 1 264 ? 3.478 -7.695 29.404 1.00 89.81 264 ALA A O 1
ATOM 2088 N N . ARG A 1 265 ? 4.734 -8.234 27.615 1.00 93.44 265 ARG A N 1
ATOM 2089 C CA . ARG A 1 265 ? 4.695 -6.922 26.937 1.00 93.44 265 ARG A CA 1
ATOM 2090 C C . ARG A 1 265 ? 3.384 -6.658 26.183 1.00 93.44 265 ARG A C 1
ATOM 2092 O O . ARG A 1 265 ? 3.210 -5.576 25.626 1.00 93.44 265 ARG A O 1
ATOM 2099 N N . GLY A 1 266 ? 2.455 -7.611 26.196 1.00 93.12 266 GLY A N 1
ATOM 2100 C CA . GLY A 1 266 ? 1.108 -7.481 25.655 1.00 93.12 266 GLY A CA 1
ATOM 2101 C C . GLY A 1 266 ? 0.983 -7.694 24.148 1.00 93.12 266 GLY A C 1
ATOM 2102 O O . GLY A 1 266 ? -0.092 -7.390 23.634 1.00 93.12 266 GLY A O 1
ATOM 2103 N N . TYR A 1 267 ? 2.020 -8.185 23.460 1.00 95.69 267 TYR A N 1
ATOM 2104 C CA . TYR A 1 267 ? 1.967 -8.465 22.019 1.00 95.69 267 TYR A CA 1
ATOM 2105 C C . TYR A 1 267 ? 0.919 -9.535 21.679 1.00 95.69 267 TYR A C 1
ATOM 2107 O O . TYR A 1 267 ? 0.691 -10.469 22.446 1.00 95.69 267 TYR A O 1
ATOM 2115 N N . GLY A 1 268 ? 0.290 -9.374 20.516 1.00 94.75 268 GLY A N 1
ATOM 2116 C CA . GLY A 1 268 ? -0.764 -10.235 19.982 1.00 94.75 268 GLY A CA 1
ATOM 2117 C C . GLY A 1 268 ? -0.281 -11.383 19.100 1.00 94.75 268 GLY A C 1
ATOM 2118 O O . GLY A 1 268 ? -1.026 -12.329 18.861 1.00 94.75 268 GLY A O 1
ATOM 2119 N N . GLY A 1 269 ? 0.963 -11.324 18.625 1.00 96.19 269 GLY A N 1
ATOM 2120 C CA . GLY A 1 269 ? 1.535 -12.368 17.785 1.00 96.19 269 GLY A CA 1
ATOM 2121 C C . GLY A 1 269 ? 2.979 -12.115 17.376 1.00 96.19 269 GLY A C 1
ATOM 2122 O O . GLY A 1 269 ? 3.667 -11.280 17.970 1.00 96.19 269 GLY A O 1
ATOM 2123 N N . ILE A 1 270 ? 3.442 -12.869 16.383 1.00 96.50 270 ILE A N 1
ATOM 2124 C CA . ILE A 1 270 ? 4.844 -12.938 15.963 1.00 96.50 270 ILE A CA 1
ATOM 2125 C C . ILE A 1 270 ? 4.924 -12.975 14.432 1.00 96.50 270 ILE A C 1
ATOM 2127 O O . ILE A 1 270 ? 4.130 -13.652 13.782 1.00 96.50 270 ILE A O 1
ATOM 2131 N N . VAL A 1 271 ? 5.904 -12.280 13.860 1.00 97.31 271 VAL A N 1
ATOM 2132 C CA . VAL A 1 271 ? 6.356 -12.468 12.474 1.00 97.31 271 VAL A CA 1
ATOM 2133 C C . VAL A 1 271 ? 7.774 -13.026 12.539 1.00 97.31 271 VAL A C 1
ATOM 2135 O O . VAL A 1 271 ? 8.604 -12.462 13.248 1.00 97.31 271 VAL A O 1
ATOM 2138 N N . SER A 1 272 ? 8.072 -14.138 11.867 1.00 96.19 272 SER A N 1
ATOM 2139 C CA . SER A 1 272 ? 9.422 -14.712 11.917 1.00 96.19 272 SER A CA 1
ATOM 2140 C C . SER A 1 272 ? 9.764 -15.621 10.737 1.00 96.19 272 SER A C 1
ATOM 2142 O O . SER A 1 272 ? 8.942 -15.885 9.866 1.00 96.19 272 SER A O 1
ATOM 2144 N N . ASN A 1 273 ? 11.011 -16.071 10.691 1.00 95.88 273 ASN A N 1
ATOM 2145 C CA . ASN A 1 273 ? 11.615 -16.882 9.641 1.00 95.88 273 ASN A CA 1
ATOM 2146 C C . ASN A 1 273 ? 12.728 -17.762 10.234 1.00 95.88 273 ASN A C 1
ATOM 2148 O O . ASN A 1 273 ? 12.997 -17.719 11.437 1.00 95.88 273 ASN A O 1
ATOM 2152 N N . VAL A 1 274 ? 13.381 -18.578 9.403 1.00 96.31 274 VAL A N 1
ATOM 2153 C CA . VAL A 1 274 ? 14.640 -19.233 9.803 1.00 96.31 274 VAL A CA 1
ATOM 2154 C C . VAL A 1 274 ? 15.775 -18.196 9.941 1.00 96.31 274 VAL A C 1
ATOM 2156 O O . VAL A 1 274 ? 15.727 -17.169 9.263 1.00 96.31 274 VAL A O 1
ATOM 2159 N N . PRO A 1 275 ? 16.789 -18.424 10.804 1.00 94.44 275 PRO A N 1
ATOM 2160 C CA . PRO A 1 275 ? 17.771 -17.405 11.177 1.00 94.44 275 PRO A CA 1
ATOM 2161 C C . PRO A 1 275 ? 18.522 -16.762 10.006 1.00 94.44 275 PRO A C 1
ATOM 2163 O O . PRO A 1 275 ? 18.844 -17.413 9.008 1.00 94.44 275 PRO A O 1
ATOM 2166 N N . PHE A 1 276 ? 18.909 -15.497 10.195 1.00 91.88 276 PHE A N 1
ATOM 2167 C CA . PHE A 1 276 ? 19.827 -14.782 9.309 1.00 91.88 276 PHE A CA 1
ATOM 2168 C C . PHE A 1 276 ? 21.280 -15.255 9.491 1.00 91.88 276 PHE A C 1
ATOM 2170 O O . PHE A 1 276 ? 22.138 -14.542 10.011 1.00 91.88 276 PHE A O 1
ATOM 2177 N N . ASP A 1 277 ? 21.561 -16.478 9.038 1.00 90.69 277 ASP A N 1
ATOM 2178 C CA . ASP A 1 277 ? 22.918 -16.943 8.769 1.00 90.69 277 ASP A CA 1
ATOM 2179 C C . ASP A 1 277 ? 23.051 -17.634 7.396 1.00 90.69 277 ASP A C 1
ATOM 2181 O O . ASP A 1 277 ? 22.083 -17.855 6.670 1.00 90.69 277 ASP A O 1
ATOM 2185 N N . LYS A 1 278 ? 24.284 -17.988 7.020 1.00 88.31 278 LYS A N 1
ATOM 2186 C CA . LYS A 1 278 ? 24.638 -18.620 5.732 1.00 88.31 278 LYS A CA 1
ATOM 2187 C C . LYS A 1 278 ? 23.872 -19.915 5.383 1.00 88.31 278 LYS A C 1
ATOM 2189 O O . LYS A 1 278 ? 23.937 -20.365 4.236 1.00 88.31 278 LYS A O 1
ATOM 2194 N N . ASN A 1 279 ? 23.216 -20.544 6.358 1.00 91.19 279 ASN A N 1
ATOM 2195 C CA . ASN A 1 279 ? 22.397 -21.746 6.210 1.00 91.19 279 ASN A CA 1
ATOM 2196 C C . ASN A 1 279 ? 20.896 -21.424 6.069 1.00 91.19 279 ASN A C 1
ATOM 2198 O O . ASN A 1 279 ? 20.078 -22.338 6.164 1.00 91.19 279 ASN A O 1
ATOM 2202 N N . TYR A 1 280 ? 20.525 -20.163 5.819 1.00 94.69 280 TYR A N 1
ATOM 2203 C CA . TYR A 1 280 ? 19.168 -19.758 5.451 1.00 94.69 280 TYR A CA 1
ATOM 2204 C C . TYR A 1 280 ? 18.562 -20.716 4.404 1.00 94.69 280 TYR A C 1
ATOM 2206 O O . TYR A 1 280 ? 19.219 -21.073 3.420 1.00 94.69 280 TYR A O 1
ATOM 2214 N N . LEU A 1 281 ? 17.342 -21.194 4.685 1.00 95.44 281 LEU A N 1
ATOM 2215 C CA . LEU A 1 281 ? 16.585 -22.245 3.970 1.00 95.44 281 LEU A CA 1
ATOM 2216 C C . LEU A 1 281 ? 17.242 -23.645 3.876 1.00 95.44 281 LEU A C 1
ATOM 2218 O O . LEU A 1 281 ? 16.648 -24.555 3.295 1.00 95.44 281 LEU A O 1
ATOM 2222 N N . LYS A 1 282 ? 18.437 -23.850 4.445 1.00 94.25 282 LYS A N 1
ATOM 2223 C CA . LYS A 1 282 ? 19.261 -25.071 4.300 1.00 94.25 282 LYS A CA 1
ATOM 2224 C C . LYS A 1 282 ? 19.411 -25.895 5.583 1.00 94.25 282 LYS A C 1
ATOM 2226 O O . LYS A 1 282 ? 19.893 -27.022 5.500 1.00 94.25 282 LYS A O 1
ATOM 2231 N N . ASP A 1 283 ? 19.058 -25.348 6.746 1.00 94.56 283 ASP A N 1
ATOM 2232 C CA . ASP A 1 283 ? 19.146 -26.041 8.037 1.00 94.56 283 ASP A CA 1
ATOM 2233 C C . ASP A 1 283 ? 17.770 -26.488 8.552 1.00 94.56 283 ASP A C 1
ATOM 2235 O O . ASP A 1 283 ? 16.989 -25.689 9.072 1.00 94.56 283 ASP A O 1
ATOM 2239 N N . ASP A 1 284 ? 17.494 -27.789 8.460 1.00 94.69 284 ASP A N 1
ATOM 2240 C CA . ASP A 1 284 ? 16.239 -28.390 8.930 1.00 94.69 284 ASP A CA 1
ATOM 2241 C C . ASP A 1 284 ? 16.051 -28.235 10.460 1.00 94.69 284 ASP A C 1
ATOM 2243 O O . ASP A 1 284 ? 14.922 -28.191 10.951 1.00 94.69 284 ASP A O 1
ATOM 2247 N N . ALA A 1 285 ? 17.135 -28.080 11.238 1.00 95.19 285 ALA A N 1
ATOM 2248 C CA . ALA A 1 285 ? 17.035 -27.835 12.681 1.00 95.19 285 ALA A CA 1
ATOM 2249 C C . ALA A 1 285 ? 16.456 -26.444 13.001 1.00 95.19 285 ALA A C 1
ATOM 2251 O O . ALA A 1 285 ? 15.703 -26.296 13.966 1.00 95.19 285 ALA A O 1
ATOM 2252 N N . SER A 1 286 ? 16.758 -25.441 12.175 1.00 96.31 286 SER A N 1
ATOM 2253 C CA . SER A 1 286 ? 16.182 -24.098 12.267 1.00 96.31 286 SER A CA 1
ATOM 2254 C C . SER A 1 286 ? 14.691 -24.077 11.921 1.00 96.31 286 SER A C 1
ATOM 2256 O O . SER A 1 286 ? 13.920 -23.404 12.606 1.00 96.31 286 SER A O 1
ATOM 2258 N N . PHE A 1 287 ? 14.255 -24.856 10.923 1.00 96.88 287 PHE A N 1
ATOM 2259 C CA . PHE A 1 287 ? 12.826 -25.035 10.634 1.00 96.88 287 PHE A CA 1
ATOM 2260 C C . PHE A 1 287 ? 12.090 -25.715 11.796 1.00 96.88 287 PHE A C 1
ATOM 2262 O O . PHE A 1 287 ? 11.023 -25.249 12.197 1.00 96.88 287 PHE A O 1
ATOM 2269 N N . ALA A 1 288 ? 12.678 -26.757 12.395 1.00 95.50 288 ALA A N 1
ATOM 2270 C CA . ALA A 1 288 ? 12.107 -27.420 13.567 1.00 95.50 288 ALA A CA 1
ATOM 2271 C C . ALA A 1 288 ? 11.960 -26.468 14.773 1.00 95.50 288 ALA A C 1
ATOM 2273 O O . ALA A 1 288 ? 10.916 -26.461 15.420 1.00 95.50 288 ALA A O 1
ATOM 2274 N N . LEU A 1 289 ? 12.959 -25.616 15.044 1.00 96.38 289 LEU A N 1
ATOM 2275 C CA . LEU A 1 289 ? 12.888 -24.610 16.115 1.00 96.38 289 LEU A CA 1
ATOM 2276 C C . LEU A 1 289 ? 11.805 -23.550 15.867 1.00 96.38 289 LEU A C 1
ATOM 2278 O O . LEU A 1 289 ? 11.083 -23.189 16.796 1.00 96.38 289 LEU A O 1
ATOM 2282 N N . LEU A 1 290 ? 11.668 -23.067 14.629 1.00 96.88 290 LEU A N 1
ATOM 2283 C CA . LEU A 1 290 ? 10.615 -22.119 14.255 1.00 96.88 290 LEU A CA 1
ATOM 2284 C C . LEU A 1 290 ? 9.218 -22.745 14.415 1.00 96.88 290 LEU A C 1
ATOM 2286 O O . LEU A 1 290 ? 8.309 -22.116 14.957 1.00 96.88 290 LEU A O 1
ATOM 2290 N N . LYS A 1 291 ? 9.065 -24.007 14.002 1.00 95.69 291 LYS A N 1
ATOM 2291 C CA . LYS A 1 291 ? 7.831 -24.783 14.150 1.00 95.69 291 LYS A CA 1
ATOM 2292 C C . LYS A 1 291 ? 7.444 -24.980 15.623 1.00 95.69 291 LYS A C 1
ATOM 2294 O O . LYS A 1 291 ? 6.302 -24.701 15.990 1.00 95.69 291 LYS A O 1
ATOM 2299 N N . ASP A 1 292 ? 8.390 -25.384 16.470 1.00 95.12 292 ASP A N 1
ATOM 2300 C CA . ASP A 1 292 ? 8.199 -25.511 17.922 1.00 95.12 292 ASP A CA 1
ATOM 2301 C C . ASP A 1 292 ? 7.787 -24.171 18.565 1.00 95.12 292 ASP A C 1
ATOM 2303 O O . ASP A 1 292 ? 6.859 -24.115 19.381 1.00 95.12 292 ASP A O 1
ATOM 2307 N N . ALA A 1 293 ? 8.432 -23.070 18.162 1.00 95.94 293 ALA A N 1
ATOM 2308 C CA . ALA A 1 293 ? 8.095 -21.724 18.618 1.00 95.94 293 ALA A CA 1
ATOM 2309 C C . ALA A 1 293 ? 6.666 -21.319 18.216 1.00 95.94 293 ALA A C 1
ATOM 2311 O O . ALA A 1 293 ? 5.923 -20.774 19.036 1.00 95.94 293 ALA A O 1
ATOM 2312 N N . TYR A 1 294 ? 6.240 -21.631 16.988 1.00 95.50 294 TYR A N 1
ATOM 2313 C CA . TYR A 1 294 ? 4.893 -21.313 16.501 1.00 95.50 294 TYR A CA 1
ATOM 2314 C C . TYR A 1 294 ? 3.828 -22.169 17.192 1.00 95.50 294 TYR A C 1
ATOM 2316 O O . TYR A 1 294 ? 2.784 -21.641 17.577 1.00 95.50 294 TYR A O 1
ATOM 2324 N N . ALA A 1 295 ? 4.102 -23.451 17.449 1.00 91.06 295 ALA A N 1
ATOM 2325 C CA . ALA A 1 295 ? 3.228 -24.303 18.253 1.00 91.06 295 ALA A CA 1
ATOM 2326 C C . ALA A 1 295 ? 3.056 -23.755 19.685 1.00 91.06 295 ALA A C 1
ATOM 2328 O O . ALA A 1 295 ? 1.940 -23.720 20.209 1.00 91.06 295 ALA A O 1
ATOM 2329 N N . TYR A 1 296 ? 4.132 -23.255 20.304 1.00 92.50 296 TYR A N 1
ATOM 2330 C CA . TYR A 1 296 ? 4.060 -22.614 21.620 1.00 92.50 296 TYR A CA 1
ATOM 2331 C C . TYR A 1 296 ? 3.283 -21.288 21.596 1.00 92.50 296 TYR A C 1
ATOM 2333 O O . TYR A 1 296 ? 2.462 -21.041 22.481 1.00 92.50 296 TYR A O 1
ATOM 2341 N N . ALA A 1 297 ? 3.480 -20.458 20.567 1.00 89.31 297 ALA A N 1
ATOM 2342 C CA . ALA A 1 297 ? 2.705 -19.235 20.356 1.00 89.31 297 ALA A CA 1
ATOM 2343 C C . ALA A 1 297 ? 1.198 -19.539 20.200 1.00 89.31 297 ALA A C 1
ATOM 2345 O O . ALA A 1 297 ? 0.371 -18.910 20.865 1.00 89.31 297 ALA A O 1
ATOM 2346 N N . ARG A 1 298 ? 0.845 -20.572 19.419 1.00 90.00 298 ARG A N 1
ATOM 2347 C CA . ARG A 1 298 ? -0.540 -21.024 19.192 1.00 90.00 298 ARG A CA 1
ATOM 2348 C C . ARG A 1 298 ? -1.245 -21.413 20.488 1.00 90.00 298 ARG A C 1
ATOM 2350 O O . ARG A 1 298 ? -2.371 -20.987 20.728 1.00 90.00 298 ARG A O 1
ATOM 2357 N N . VAL A 1 299 ? -0.581 -22.192 21.346 1.00 87.50 299 VAL A N 1
ATOM 2358 C CA . VAL A 1 299 ? -1.125 -22.614 22.655 1.00 87.50 299 VAL A CA 1
ATOM 2359 C C . VAL A 1 299 ? -1.366 -21.421 23.592 1.00 87.50 299 VAL A C 1
ATOM 2361 O O . VAL A 1 299 ? -2.241 -21.489 24.455 1.00 87.50 299 VAL A O 1
ATOM 2364 N N . ASN A 1 300 ? -0.645 -20.315 23.395 1.00 83.06 300 ASN A N 1
ATOM 2365 C CA . ASN A 1 300 ? -0.827 -19.063 24.128 1.00 83.06 300 ASN A CA 1
ATOM 2366 C C . ASN A 1 300 ? -1.741 -18.045 23.408 1.00 83.06 300 ASN A C 1
ATOM 2368 O O . ASN A 1 300 ? -1.839 -16.907 23.857 1.00 83.06 300 ASN A O 1
ATOM 2372 N N . GLY A 1 301 ? -2.431 -18.432 22.327 1.00 83.88 301 GLY A N 1
ATOM 2373 C CA . GLY A 1 301 ? -3.423 -17.591 21.639 1.00 83.88 301 GLY A CA 1
ATOM 2374 C C . GLY A 1 301 ? -2.847 -16.435 20.812 1.00 83.88 301 GLY A C 1
ATOM 2375 O O . GLY A 1 301 ? -3.565 -15.479 20.518 1.00 83.88 301 GLY A O 1
ATOM 2376 N N . MET A 1 302 ? -1.565 -16.507 20.457 1.00 91.12 302 MET A N 1
ATOM 2377 C CA . MET A 1 302 ? -0.918 -15.557 19.551 1.00 91.12 302 MET A CA 1
ATOM 2378 C C . MET A 1 302 ? -1.283 -15.828 18.079 1.00 91.12 302 MET A C 1
ATOM 2380 O O . MET A 1 302 ? -1.734 -16.919 17.737 1.00 91.12 302 MET A O 1
ATOM 2384 N N . SER A 1 303 ? -1.068 -14.844 17.202 1.00 94.06 303 SER A N 1
ATOM 2385 C CA . SER A 1 303 ? -1.021 -15.031 15.740 1.00 94.06 303 SER A CA 1
ATOM 2386 C C . SER A 1 303 ? 0.419 -15.224 15.241 1.00 94.06 303 SER A C 1
ATOM 2388 O O . SER A 1 303 ? 1.373 -14.814 15.910 1.00 94.06 303 SER A O 1
ATOM 2390 N N . ALA A 1 304 ? 0.596 -15.848 14.071 1.00 95.81 304 ALA A N 1
ATOM 2391 C CA . ALA A 1 304 ? 1.915 -16.118 13.493 1.00 95.81 304 ALA A CA 1
ATOM 2392 C C . ALA A 1 304 ? 1.964 -15.858 11.978 1.00 95.81 304 ALA A C 1
ATOM 2394 O O . ALA A 1 304 ? 1.093 -16.312 11.238 1.00 95.81 304 ALA A O 1
ATOM 2395 N N . TRP A 1 305 ? 2.977 -15.121 11.520 1.00 97.94 305 TRP A N 1
ATOM 2396 C CA . TRP A 1 305 ? 3.233 -14.778 10.112 1.00 97.94 305 TRP A CA 1
ATOM 2397 C C . TRP A 1 305 ? 4.660 -15.199 9.726 1.00 97.94 305 TRP A C 1
ATOM 2399 O O . TRP A 1 305 ? 5.546 -15.178 10.581 1.00 97.94 305 TRP A O 1
ATOM 2409 N N . ILE A 1 306 ? 4.918 -15.559 8.466 1.00 97.94 306 ILE A N 1
ATOM 2410 C CA . ILE A 1 306 ? 6.278 -15.876 7.987 1.00 97.94 306 ILE A CA 1
ATOM 2411 C C . ILE A 1 306 ? 6.881 -14.682 7.240 1.00 97.94 306 ILE A C 1
ATOM 2413 O O . ILE A 1 306 ? 6.255 -14.170 6.323 1.00 97.94 306 ILE A O 1
ATOM 2417 N N . TYR A 1 307 ? 8.097 -14.270 7.596 1.00 97.50 307 TYR A N 1
ATOM 2418 C CA . TYR A 1 307 ? 8.899 -13.309 6.824 1.00 97.50 307 TYR A CA 1
ATOM 2419 C C . TYR A 1 307 ? 9.621 -14.054 5.683 1.00 97.50 307 TYR A C 1
ATOM 2421 O O . TYR A 1 307 ? 10.266 -15.078 5.928 1.00 97.50 307 TYR A O 1
ATOM 2429 N N . ASP A 1 308 ? 9.473 -13.607 4.434 1.00 96.69 308 ASP A N 1
ATOM 2430 C CA . ASP A 1 308 ? 9.742 -14.446 3.252 1.00 96.69 308 ASP A CA 1
ATOM 2431 C C . ASP A 1 308 ? 11.198 -14.463 2.737 1.00 96.69 308 ASP A C 1
ATOM 2433 O O . ASP A 1 308 ? 11.533 -15.344 1.944 1.00 96.69 308 ASP A O 1
ATOM 2437 N N . GLU A 1 309 ? 12.070 -13.572 3.225 1.00 95.38 309 GLU A N 1
ATOM 2438 C CA . GLU A 1 309 ? 13.444 -13.374 2.724 1.00 95.38 309 GLU A CA 1
ATOM 2439 C C . GLU A 1 309 ? 14.525 -13.417 3.835 1.00 95.38 309 GLU A C 1
ATOM 2441 O O . GLU A 1 309 ? 14.229 -13.503 5.035 1.00 95.38 309 GLU A O 1
ATOM 2446 N N . TYR A 1 310 ? 15.801 -13.452 3.432 1.00 93.12 310 TYR A N 1
ATOM 2447 C CA . TYR A 1 310 ? 16.959 -13.120 4.262 1.00 93.12 310 TYR A CA 1
ATOM 2448 C C . TYR A 1 310 ? 17.208 -11.610 4.245 1.00 93.12 310 TYR A C 1
ATOM 2450 O O . TYR A 1 310 ? 17.770 -11.090 3.279 1.00 93.12 310 TYR A O 1
ATOM 2458 N N . GLN A 1 311 ? 16.850 -10.917 5.329 1.00 90.38 311 GLN A N 1
ATOM 2459 C CA . GLN A 1 311 ? 16.768 -9.454 5.335 1.00 90.38 311 GLN A CA 1
ATOM 2460 C C . GLN A 1 311 ? 15.927 -9.002 4.121 1.00 90.38 311 GLN A C 1
ATOM 2462 O O . GLN A 1 311 ? 14.962 -9.679 3.778 1.00 90.38 311 GLN A O 1
ATOM 2467 N N . TRP A 1 312 ? 16.299 -7.910 3.468 1.00 91.31 312 TRP A N 1
ATOM 2468 C CA . TRP A 1 312 ? 15.581 -7.300 2.351 1.00 91.31 312 TRP A CA 1
ATOM 2469 C C . TRP A 1 312 ? 16.570 -7.008 1.202 1.00 91.31 312 TRP A C 1
ATOM 2471 O O . TRP A 1 312 ? 17.780 -6.930 1.447 1.00 91.31 312 TRP A O 1
ATOM 2481 N N . PRO A 1 313 ? 16.139 -6.835 -0.060 1.00 94.31 313 PRO A N 1
ATOM 2482 C CA . PRO A 1 313 ? 14.773 -6.936 -0.567 1.00 94.31 313 PRO A CA 1
ATOM 2483 C C . PRO A 1 313 ? 14.369 -8.373 -0.930 1.00 94.31 313 PRO A C 1
ATOM 2485 O O . PRO A 1 313 ? 15.198 -9.179 -1.372 1.00 94.31 313 PRO A O 1
ATOM 2488 N N . SER A 1 314 ? 13.073 -8.658 -0.812 1.00 97.06 314 SER A N 1
ATOM 2489 C CA . SER A 1 314 ? 12.443 -9.935 -1.147 1.00 97.06 314 SER A CA 1
ATOM 2490 C C . SER A 1 314 ? 12.499 -10.281 -2.635 1.00 97.06 314 SER A C 1
ATOM 2492 O O . SER A 1 314 ? 12.475 -9.425 -3.520 1.00 97.06 314 SER A O 1
ATOM 2494 N N . GLY A 1 315 ? 12.528 -11.587 -2.920 1.00 96.56 315 GLY A N 1
ATOM 2495 C CA . GLY A 1 315 ? 12.589 -12.142 -4.277 1.00 96.56 315 GLY A CA 1
ATOM 2496 C C . GLY A 1 315 ? 13.945 -12.744 -4.658 1.00 96.56 315 GLY A C 1
ATOM 2497 O O . GLY A 1 315 ? 14.104 -13.206 -5.787 1.00 96.56 315 GLY A O 1
ATOM 2498 N N . ARG A 1 316 ? 14.920 -12.774 -3.740 1.00 95.06 316 ARG A N 1
ATOM 2499 C CA . ARG A 1 316 ? 16.292 -13.258 -3.974 1.00 95.06 316 ARG A CA 1
ATOM 2500 C C . ARG A 1 316 ? 16.558 -14.642 -3.367 1.00 95.06 316 ARG A C 1
ATOM 2502 O O . ARG A 1 316 ? 17.435 -15.351 -3.867 1.00 95.06 316 ARG A O 1
ATOM 2509 N N . ALA A 1 317 ? 15.843 -15.027 -2.306 1.00 96.00 317 ALA A N 1
ATOM 2510 C CA . ALA A 1 317 ? 16.104 -16.198 -1.460 1.00 96.00 317 ALA A CA 1
ATOM 2511 C C . ALA A 1 317 ? 17.589 -16.297 -1.049 1.00 96.00 317 ALA A C 1
ATOM 2513 O O . ALA A 1 317 ? 18.259 -17.297 -1.313 1.00 96.00 317 ALA A O 1
ATOM 2514 N N . PHE A 1 318 ? 18.139 -15.215 -0.491 1.00 94.94 318 PHE A N 1
ATOM 2515 C CA . PHE A 1 318 ? 19.574 -15.036 -0.214 1.00 94.94 318 PHE A CA 1
ATOM 2516 C C . PHE A 1 318 ? 20.491 -15.388 -1.414 1.00 94.94 318 PHE A C 1
ATOM 2518 O O . PHE A 1 318 ? 21.523 -16.049 -1.278 1.00 94.94 318 PHE A O 1
ATOM 2525 N N . GLY A 1 319 ? 20.079 -14.978 -2.619 1.00 94.44 319 GLY A N 1
ATOM 2526 C CA . GLY A 1 319 ? 20.795 -15.178 -3.887 1.00 94.44 319 GLY A CA 1
ATOM 2527 C C . GLY A 1 319 ? 20.558 -16.536 -4.563 1.00 94.44 319 GLY A C 1
ATOM 2528 O O . GLY A 1 319 ? 21.038 -16.757 -5.672 1.00 94.44 319 GLY A O 1
ATOM 2529 N N . MET A 1 320 ? 19.806 -17.449 -3.938 1.00 96.12 320 MET A N 1
ATOM 2530 C CA . MET A 1 320 ? 19.601 -18.815 -4.443 1.00 96.12 320 MET A CA 1
ATOM 2531 C C . MET A 1 320 ? 18.704 -18.895 -5.689 1.00 96.12 320 MET A C 1
ATOM 2533 O O . MET A 1 320 ? 18.696 -19.925 -6.365 1.00 96.12 320 MET A O 1
ATOM 2537 N N . VAL A 1 321 ? 17.958 -17.835 -6.024 1.00 97.75 321 VAL A N 1
ATOM 2538 C CA . VAL A 1 321 ? 17.126 -17.794 -7.243 1.00 97.75 321 VAL A CA 1
ATOM 2539 C C . VAL A 1 321 ? 17.975 -17.909 -8.516 1.00 97.75 321 VAL A C 1
ATOM 2541 O O . VAL A 1 321 ? 17.580 -18.623 -9.438 1.00 97.75 321 VAL A O 1
ATOM 2544 N N . LEU A 1 322 ? 19.161 -17.290 -8.534 1.00 97.06 322 LEU A N 1
ATOM 2545 C CA . LEU A 1 322 ? 20.073 -17.271 -9.687 1.00 97.06 322 LEU A CA 1
ATOM 2546 C C . LEU A 1 322 ? 20.970 -18.521 -9.788 1.00 97.06 322 LEU A C 1
ATOM 2548 O O . LEU A 1 322 ? 21.751 -18.647 -10.731 1.00 97.06 322 LEU A O 1
ATOM 2552 N N . ASP A 1 323 ? 20.885 -19.467 -8.845 1.00 95.62 323 ASP A N 1
ATOM 2553 C CA . ASP A 1 323 ? 21.736 -20.665 -8.844 1.00 95.62 323 ASP A CA 1
ATOM 2554 C C . ASP A 1 323 ? 21.417 -21.590 -10.029 1.00 95.62 323 ASP A C 1
ATOM 2556 O O . ASP A 1 323 ? 20.477 -22.389 -9.988 1.00 95.62 323 ASP A O 1
ATOM 2560 N N . GLY A 1 324 ? 22.244 -21.485 -11.076 1.00 96.25 324 GLY A N 1
ATOM 2561 C CA . GLY A 1 324 ? 22.074 -22.181 -12.354 1.00 96.25 324 GLY A CA 1
ATOM 2562 C C . GLY A 1 324 ? 21.140 -21.472 -13.343 1.00 96.25 324 GLY A C 1
ATOM 2563 O O . GLY A 1 324 ? 20.767 -22.090 -14.338 1.00 96.25 324 GLY A O 1
ATOM 2564 N N . HIS A 1 325 ? 20.773 -20.216 -13.069 1.00 97.12 325 HIS A N 1
ATOM 2565 C CA . HIS A 1 325 ? 19.772 -19.433 -13.799 1.00 97.12 325 HIS A CA 1
ATOM 2566 C C . HIS A 1 325 ? 20.228 -17.976 -13.994 1.00 97.12 325 HIS A C 1
ATOM 2568 O O . HIS A 1 325 ? 19.588 -17.041 -13.517 1.00 97.12 325 HIS A O 1
ATOM 2574 N N . ASP A 1 326 ? 21.350 -17.762 -14.687 1.00 93.75 326 ASP A N 1
ATOM 2575 C CA . ASP A 1 326 ? 21.813 -16.402 -15.019 1.00 93.75 326 ASP A CA 1
ATOM 2576 C C . ASP A 1 326 ? 20.841 -15.668 -15.978 1.00 93.75 326 ASP A C 1
ATOM 2578 O O . ASP A 1 326 ? 20.882 -14.448 -16.091 1.00 93.75 326 ASP A O 1
ATOM 2582 N N . ASP A 1 327 ? 19.910 -16.386 -16.623 1.00 95.31 327 ASP A N 1
ATOM 2583 C CA . ASP A 1 327 ? 18.792 -15.829 -17.399 1.00 95.31 327 ASP A CA 1
ATOM 2584 C C . ASP A 1 327 ? 17.666 -15.220 -16.536 1.00 95.31 327 ASP A C 1
ATOM 2586 O O . ASP A 1 327 ? 16.718 -14.645 -17.074 1.00 95.31 327 ASP A O 1
ATOM 2590 N N . TYR A 1 328 ? 17.754 -15.344 -15.208 1.00 97.94 328 TYR A N 1
ATOM 2591 C CA . TYR A 1 328 ? 16.856 -14.700 -14.242 1.00 97.94 328 TYR A CA 1
ATOM 2592 C C . TYR A 1 328 ? 17.470 -13.439 -13.606 1.00 97.94 328 TYR A C 1
ATOM 2594 O O . TYR A 1 328 ? 16.837 -12.829 -12.744 1.00 97.94 328 TYR A O 1
ATOM 2602 N N . GLU A 1 329 ? 18.692 -13.051 -13.986 1.00 96.50 329 GLU A N 1
ATOM 2603 C CA . GLU A 1 329 ? 19.328 -11.827 -13.491 1.00 96.50 329 GLU A CA 1
ATOM 2604 C C . GLU A 1 329 ? 18.663 -10.580 -14.096 1.00 96.50 329 GLU A C 1
ATOM 2606 O O . GLU A 1 329 ? 18.366 -10.537 -15.291 1.00 96.50 329 GLU A O 1
ATOM 2611 N N . ALA A 1 330 ? 18.435 -9.550 -13.278 1.00 96.69 330 ALA A N 1
ATOM 2612 C CA . ALA A 1 330 ? 17.813 -8.311 -13.733 1.00 96.69 330 ALA A CA 1
ATOM 2613 C C . ALA A 1 330 ? 18.680 -7.590 -14.779 1.00 96.69 330 ALA A C 1
ATOM 2615 O O . ALA A 1 330 ? 19.894 -7.424 -14.614 1.00 96.69 330 ALA A O 1
ATOM 2616 N N . THR A 1 331 ? 18.038 -7.094 -15.839 1.00 96.88 331 THR A N 1
ATOM 2617 C CA . THR A 1 331 ? 18.693 -6.305 -16.889 1.00 96.88 331 THR A CA 1
ATOM 2618 C C . THR A 1 331 ? 18.028 -4.947 -17.076 1.00 96.88 331 THR A C 1
ATOM 2620 O O . THR A 1 331 ? 16.935 -4.683 -16.575 1.00 96.88 331 THR A O 1
ATOM 2623 N N . GLY A 1 332 ? 18.696 -4.070 -17.815 1.00 96.62 332 GLY A N 1
ATOM 2624 C CA . GLY A 1 332 ? 18.142 -2.793 -18.235 1.00 96.62 332 GLY A CA 1
ATOM 2625 C C . GLY A 1 332 ? 18.866 -2.214 -19.433 1.00 96.62 332 GLY A C 1
ATOM 2626 O O . GLY A 1 332 ? 19.918 -2.709 -19.844 1.00 96.62 332 GLY A O 1
ATOM 2627 N N . ILE A 1 333 ? 18.290 -1.162 -20.000 1.00 97.06 333 ILE A N 1
ATOM 2628 C CA . ILE A 1 333 ? 18.887 -0.400 -21.091 1.00 97.06 333 ILE A CA 1
ATOM 2629 C C . ILE A 1 333 ? 19.455 0.888 -20.504 1.00 97.06 333 ILE A C 1
ATOM 2631 O O . ILE A 1 333 ? 18.726 1.657 -19.882 1.00 97.06 333 ILE A O 1
ATOM 2635 N N . GLN A 1 334 ? 20.748 1.125 -20.723 1.00 96.25 334 GLN A N 1
ATOM 2636 C CA . GLN A 1 334 ? 21.413 2.378 -20.378 1.00 96.25 334 GLN A CA 1
ATOM 2637 C C . GLN A 1 334 ? 21.672 3.217 -21.628 1.00 96.25 334 GLN A C 1
ATOM 2639 O O . GLN A 1 334 ? 22.202 2.708 -22.618 1.00 96.25 334 GLN A O 1
ATOM 2644 N N . HIS A 1 335 ? 21.349 4.501 -21.567 1.00 96.94 335 HIS A N 1
ATOM 2645 C CA . HIS A 1 335 ? 21.686 5.486 -22.582 1.00 96.94 335 HIS A CA 1
ATOM 2646 C C . HIS A 1 335 ? 23.114 6.013 -22.377 1.00 96.94 335 HIS A C 1
ATOM 2648 O O . HIS A 1 335 ? 23.580 6.210 -21.256 1.00 96.94 335 HIS A O 1
ATOM 2654 N N . ARG A 1 336 ? 23.861 6.176 -23.472 1.00 95.94 336 ARG A N 1
ATOM 2655 C CA . ARG A 1 336 ? 25.233 6.692 -23.479 1.00 95.94 336 ARG A CA 1
ATOM 2656 C C . ARG A 1 336 ? 25.461 7.558 -24.705 1.00 95.94 336 ARG A C 1
ATOM 2658 O O . ARG A 1 336 ? 25.275 7.100 -25.829 1.00 95.94 336 ARG A O 1
ATOM 2665 N N . VAL A 1 337 ? 25.962 8.766 -24.485 1.00 96.06 337 VAL A N 1
ATOM 2666 C CA . VAL A 1 337 ? 26.248 9.734 -25.548 1.00 96.06 337 VAL A CA 1
ATOM 2667 C C . VAL A 1 337 ? 27.740 9.733 -25.878 1.00 96.06 337 VAL A C 1
ATOM 2669 O O . VAL A 1 337 ? 28.589 9.797 -24.984 1.00 96.06 337 VAL A O 1
ATOM 2672 N N . LYS A 1 338 ? 28.085 9.690 -27.168 1.00 96.62 338 LYS A N 1
ATOM 2673 C CA . LYS A 1 338 ? 29.456 9.887 -27.656 1.00 96.62 338 LYS A CA 1
ATOM 2674 C C . LYS A 1 338 ? 29.501 10.998 -28.697 1.00 96.62 338 LYS A C 1
ATOM 2676 O O . LYS A 1 338 ? 28.873 10.894 -29.741 1.00 96.62 338 LYS A O 1
ATOM 2681 N N . GLU A 1 339 ? 30.303 12.022 -28.447 1.00 97.38 339 GLU A N 1
ATOM 2682 C CA . GLU A 1 339 ? 30.530 13.120 -29.391 1.00 97.38 339 GLU A CA 1
ATOM 2683 C C . GLU A 1 339 ? 31.806 12.903 -30.216 1.00 97.38 339 GLU A C 1
ATOM 2685 O O . GLU A 1 339 ? 32.766 12.259 -29.773 1.00 97.38 339 GLU A O 1
ATOM 2690 N N . GLY A 1 340 ? 31.855 13.497 -31.408 1.00 96.06 340 GLY A N 1
ATOM 2691 C CA . GLY A 1 340 ? 33.052 13.500 -32.236 1.00 96.06 340 GLY A CA 1
ATOM 2692 C C . GLY A 1 340 ? 32.998 14.471 -33.409 1.00 96.06 340 GLY A C 1
ATOM 2693 O O . GLY A 1 340 ? 32.086 15.283 -33.558 1.00 96.06 340 GLY A O 1
ATOM 2694 N N . ASN A 1 341 ? 34.039 14.422 -34.240 1.00 94.12 341 ASN A N 1
ATOM 2695 C CA . ASN A 1 341 ? 34.111 15.194 -35.473 1.00 94.12 341 ASN A CA 1
ATOM 2696 C C . ASN A 1 341 ? 34.892 14.412 -36.536 1.00 94.12 341 ASN A C 1
ATOM 2698 O O . ASN A 1 341 ? 35.982 13.911 -36.249 1.00 94.12 341 ASN A O 1
ATOM 2702 N N . GLY A 1 342 ? 34.354 14.298 -37.750 1.00 91.56 342 GLY A N 1
ATOM 2703 C CA . GLY A 1 342 ? 35.040 13.666 -38.875 1.00 91.56 342 GLY A CA 1
ATOM 2704 C C . GLY A 1 342 ? 34.101 12.950 -39.839 1.00 91.56 342 GLY A C 1
ATOM 2705 O O . GLY A 1 342 ? 33.030 13.454 -40.162 1.00 91.56 342 GLY A O 1
ATOM 2706 N N . THR A 1 343 ? 34.549 11.791 -40.330 1.00 94.62 343 THR A N 1
ATOM 2707 C CA . THR A 1 343 ? 33.866 10.991 -41.366 1.00 94.62 343 THR A CA 1
ATOM 2708 C C . THR A 1 343 ? 33.222 9.702 -40.850 1.00 94.62 343 THR A C 1
ATOM 2710 O O . THR A 1 343 ? 32.593 8.983 -41.622 1.00 94.62 343 THR A O 1
ATOM 2713 N N . GLU A 1 344 ? 33.425 9.360 -39.580 1.00 95.69 344 GLU A N 1
ATOM 2714 C CA . GLU A 1 344 ? 32.991 8.098 -38.977 1.00 95.69 344 GLU A CA 1
ATOM 2715 C C . GLU A 1 344 ? 32.625 8.326 -37.508 1.00 95.69 344 GLU A C 1
ATOM 2717 O O . GLU A 1 344 ? 33.375 8.978 -36.776 1.00 95.69 344 GLU A O 1
ATOM 2722 N N . ALA A 1 345 ? 31.491 7.763 -37.100 1.00 96.75 345 ALA A N 1
ATOM 2723 C CA . ALA A 1 345 ? 31.058 7.633 -35.717 1.00 96.75 345 ALA A CA 1
ATOM 2724 C C . ALA A 1 345 ? 31.013 6.144 -35.359 1.00 96.75 345 ALA A C 1
ATOM 2726 O O . ALA A 1 345 ? 30.544 5.328 -36.154 1.00 96.75 345 ALA A O 1
ATOM 2727 N N . SER A 1 346 ? 31.512 5.767 -34.181 1.00 96.44 346 SER A N 1
ATOM 2728 C CA . SER A 1 346 ? 31.520 4.366 -33.749 1.00 96.44 346 SER A CA 1
ATOM 2729 C C . SER A 1 346 ? 31.497 4.200 -32.236 1.00 96.44 346 SER A C 1
ATOM 2731 O O . SER A 1 346 ? 32.051 5.016 -31.492 1.00 96.44 346 SER A O 1
ATOM 2733 N N . TYR A 1 347 ? 30.889 3.109 -31.781 1.00 97.44 347 TYR A N 1
ATOM 2734 C CA . TYR A 1 347 ? 30.828 2.697 -30.385 1.00 97.44 347 TYR A CA 1
ATOM 2735 C C . TYR A 1 347 ? 31.063 1.188 -30.278 1.00 97.44 347 TYR A C 1
ATOM 2737 O O . TYR A 1 347 ? 30.562 0.429 -31.103 1.00 97.44 347 TYR A O 1
ATOM 2745 N N . THR A 1 348 ? 31.802 0.758 -29.258 1.00 97.31 348 THR A N 1
ATOM 2746 C CA . THR A 1 348 ? 32.048 -0.651 -28.928 1.00 97.31 348 THR A CA 1
ATOM 2747 C C . THR A 1 348 ? 31.870 -0.819 -27.429 1.00 97.31 348 THR A C 1
ATOM 2749 O O . THR A 1 348 ? 32.302 0.038 -26.661 1.00 97.31 348 THR A O 1
ATOM 2752 N N . ILE A 1 349 ? 31.239 -1.916 -27.023 1.00 96.44 349 ILE A N 1
ATOM 2753 C CA . ILE A 1 349 ? 31.120 -2.304 -25.619 1.00 96.44 349 ILE A CA 1
ATOM 2754 C C . ILE A 1 349 ? 32.503 -2.667 -25.055 1.00 96.44 349 ILE A C 1
ATOM 2756 O O . ILE A 1 349 ? 33.199 -3.521 -25.601 1.00 96.44 349 ILE A O 1
ATOM 2760 N N . GLU A 1 350 ? 32.875 -2.030 -23.942 1.00 93.00 350 GLU A N 1
ATOM 2761 C CA . GLU A 1 350 ? 34.130 -2.281 -23.211 1.00 93.00 350 GLU A CA 1
ATOM 2762 C C . GLU A 1 350 ? 33.906 -2.697 -21.741 1.00 93.00 350 GLU A C 1
ATOM 2764 O O . GLU A 1 350 ? 34.824 -3.221 -21.109 1.00 93.00 350 GLU A O 1
ATOM 2769 N N . ASN A 1 351 ? 32.708 -2.480 -21.182 1.00 91.50 351 ASN A N 1
ATOM 2770 C CA . ASN A 1 351 ? 32.376 -2.811 -19.793 1.00 91.50 351 ASN A CA 1
ATOM 2771 C C . ASN A 1 351 ? 31.874 -4.264 -19.687 1.00 91.50 351 ASN A C 1
ATOM 2773 O O . ASN A 1 351 ? 31.051 -4.701 -20.485 1.00 91.50 351 ASN A O 1
ATOM 2777 N N . ALA A 1 352 ? 32.352 -5.004 -18.684 1.00 92.12 352 ALA A N 1
ATOM 2778 C CA . ALA A 1 352 ? 32.022 -6.412 -18.465 1.00 92.12 352 ALA A CA 1
ATOM 2779 C C . ALA A 1 352 ? 30.553 -6.673 -18.070 1.00 92.12 352 ALA A C 1
ATOM 2781 O O . ALA A 1 352 ? 30.092 -7.799 -18.221 1.00 92.12 352 ALA A O 1
ATOM 2782 N N . PHE A 1 353 ? 29.829 -5.658 -17.582 1.00 94.06 353 PHE A N 1
ATOM 2783 C CA . PHE A 1 353 ? 28.401 -5.765 -17.239 1.00 94.06 353 PHE A CA 1
ATOM 2784 C C . PHE A 1 353 ? 27.462 -5.518 -18.435 1.00 94.06 353 PHE A C 1
ATOM 2786 O O . PHE A 1 353 ? 26.250 -5.697 -18.316 1.00 94.06 353 PHE A O 1
ATOM 2793 N N . ASP A 1 354 ? 27.989 -5.079 -19.579 1.00 96.56 354 ASP A N 1
ATOM 2794 C CA . ASP A 1 354 ? 27.193 -4.808 -20.775 1.00 96.56 354 ASP A CA 1
ATOM 2795 C C . ASP A 1 354 ? 27.033 -6.068 -21.634 1.00 96.56 354 ASP A C 1
ATOM 2797 O O . ASP A 1 354 ? 27.996 -6.785 -21.902 1.00 96.56 354 ASP A O 1
ATOM 2801 N N . ILE A 1 355 ? 25.815 -6.303 -22.122 1.00 96.62 355 ILE A N 1
ATOM 2802 C CA . ILE A 1 355 ? 25.442 -7.521 -22.849 1.00 96.62 355 ILE A CA 1
ATOM 2803 C C . ILE A 1 355 ? 25.482 -7.270 -24.361 1.00 96.62 355 ILE A C 1
ATOM 2805 O O . ILE A 1 355 ? 26.131 -8.002 -25.109 1.00 96.62 355 ILE A O 1
ATOM 2809 N N . SER A 1 356 ? 24.778 -6.235 -24.832 1.00 97.56 356 SER A N 1
ATOM 2810 C CA . SER A 1 356 ? 24.690 -5.897 -26.260 1.00 97.56 356 SER A CA 1
ATOM 2811 C C . SER A 1 356 ? 24.134 -4.493 -26.486 1.00 97.56 356 SER A C 1
ATOM 2813 O O . SER A 1 356 ? 23.461 -3.932 -25.626 1.00 97.56 356 SER A O 1
ATOM 2815 N N . LEU A 1 357 ? 24.350 -3.940 -27.673 1.00 97.81 357 LEU A N 1
ATOM 2816 C CA . LEU A 1 357 ? 23.665 -2.742 -28.140 1.00 97.81 357 LEU A CA 1
ATOM 2817 C C . LEU A 1 357 ? 22.197 -3.079 -28.444 1.00 97.81 357 LEU A C 1
ATOM 2819 O O . LEU A 1 357 ? 21.897 -4.112 -29.042 1.00 97.81 357 LEU A O 1
ATOM 2823 N N . TYR A 1 358 ? 21.281 -2.212 -28.025 1.00 95.69 358 TYR A N 1
ATOM 2824 C CA . TYR A 1 358 ? 19.849 -2.326 -28.296 1.00 95.69 358 TYR A CA 1
ATOM 2825 C C . TYR A 1 358 ? 19.438 -1.454 -29.490 1.00 95.69 358 TYR A C 1
ATOM 2827 O O . TYR A 1 358 ? 18.727 -1.919 -30.378 1.00 95.69 358 TYR A O 1
ATOM 2835 N N . ALA A 1 359 ? 19.916 -0.208 -29.520 1.00 95.62 359 ALA A N 1
ATOM 2836 C CA . ALA A 1 359 ? 19.717 0.751 -30.604 1.00 95.62 359 ALA A CA 1
ATOM 2837 C C . ALA A 1 359 ? 20.822 1.820 -30.585 1.00 95.62 359 ALA A C 1
ATOM 2839 O O . ALA A 1 359 ? 21.487 2.014 -29.564 1.00 95.62 359 ALA A O 1
ATOM 2840 N N . ALA A 1 360 ? 20.996 2.544 -31.691 1.00 97.31 360 ALA A N 1
ATOM 2841 C CA . ALA A 1 360 ? 21.813 3.752 -31.727 1.00 97.31 360 ALA A CA 1
ATOM 2842 C C . ALA A 1 360 ? 21.243 4.781 -32.714 1.00 97.31 360 ALA A C 1
ATOM 2844 O O . ALA A 1 360 ? 20.649 4.416 -33.732 1.00 97.31 360 ALA A O 1
ATOM 2845 N N . VAL A 1 361 ? 21.446 6.063 -32.420 1.00 97.00 361 VAL A N 1
ATOM 2846 C CA . VAL A 1 361 ? 21.056 7.194 -33.266 1.00 97.00 361 VAL A CA 1
ATOM 2847 C C . VAL A 1 361 ? 22.277 8.078 -33.485 1.00 97.00 361 VAL A C 1
ATOM 2849 O O . VAL A 1 361 ? 22.915 8.523 -32.538 1.00 97.00 361 VAL A O 1
ATOM 2852 N N . LEU A 1 362 ? 22.622 8.311 -34.748 1.00 97.50 362 LEU A N 1
ATOM 2853 C CA . LEU A 1 362 ? 23.655 9.259 -35.147 1.00 97.50 362 LEU A CA 1
ATOM 2854 C C . LEU A 1 362 ? 22.990 10.586 -35.508 1.00 97.50 362 LEU A C 1
ATOM 2856 O O . LEU A 1 362 ? 22.139 10.614 -36.391 1.00 97.50 362 LEU A O 1
ATOM 2860 N N . THR A 1 363 ? 23.418 11.677 -34.887 1.00 97.25 363 THR A N 1
ATOM 2861 C CA . THR A 1 363 ? 23.062 13.046 -35.271 1.00 97.25 363 THR A CA 1
ATOM 2862 C C . THR A 1 363 ? 24.298 13.739 -35.836 1.00 97.25 363 THR A C 1
ATOM 2864 O O . THR A 1 363 ? 25.302 13.862 -35.139 1.00 97.25 363 THR A O 1
ATOM 2867 N N . ASP A 1 364 ? 24.250 14.190 -37.089 1.00 96.69 364 ASP A N 1
ATOM 2868 C CA . ASP A 1 364 ? 25.357 14.871 -37.773 1.00 96.69 364 ASP A CA 1
ATOM 2869 C C . ASP A 1 364 ? 24.875 16.040 -38.661 1.00 96.69 364 ASP A C 1
ATOM 2871 O O . ASP A 1 364 ? 23.715 16.452 -38.592 1.00 96.69 364 ASP A O 1
ATOM 2875 N N . GLU A 1 365 ? 25.757 16.612 -39.493 1.00 95.38 365 GLU A N 1
ATOM 2876 C CA . GLU A 1 365 ? 25.399 17.720 -40.398 1.00 95.38 365 GLU A CA 1
ATOM 2877 C C . GLU A 1 365 ? 24.310 17.377 -41.443 1.00 95.38 365 GLU A C 1
ATOM 2879 O O . GLU A 1 365 ? 23.672 18.299 -41.960 1.00 95.38 365 GLU A O 1
ATOM 2884 N N . ASP A 1 366 ? 24.076 16.096 -41.763 1.00 93.31 366 ASP A N 1
ATOM 2885 C CA . ASP A 1 366 ? 22.989 15.665 -42.658 1.00 93.31 366 ASP A CA 1
ATOM 2886 C C . ASP A 1 366 ? 21.658 15.432 -41.910 1.00 93.31 366 ASP A C 1
ATOM 2888 O O . ASP A 1 366 ? 20.604 15.405 -42.552 1.00 93.31 366 ASP A O 1
ATOM 2892 N N . GLY A 1 367 ? 21.678 15.281 -40.579 1.00 94.31 367 GLY A N 1
ATOM 2893 C CA . GLY A 1 367 ? 20.493 15.101 -39.734 1.00 94.31 367 GLY A CA 1
ATOM 2894 C C . GLY A 1 367 ? 20.607 13.940 -38.741 1.00 94.31 367 GLY A C 1
ATOM 2895 O O . GLY A 1 367 ? 21.701 13.573 -38.324 1.00 94.31 367 GLY A O 1
ATOM 2896 N N . MET A 1 368 ? 19.459 13.381 -38.343 1.00 94.06 368 MET A N 1
ATOM 2897 C CA . MET A 1 368 ? 19.371 12.202 -37.470 1.00 94.06 368 MET A CA 1
ATOM 2898 C C . MET A 1 368 ? 19.206 10.918 -38.292 1.00 94.06 368 MET A C 1
ATOM 2900 O O . MET A 1 368 ? 18.359 10.856 -39.185 1.00 94.06 368 MET A O 1
ATOM 2904 N N . HIS A 1 369 ? 19.959 9.877 -37.938 1.00 93.62 369 HIS A N 1
ATOM 2905 C CA . HIS A 1 369 ? 19.989 8.579 -38.614 1.00 93.62 369 HIS A CA 1
ATOM 2906 C C . HIS A 1 369 ? 19.918 7.447 -37.579 1.00 93.62 369 HIS A C 1
ATOM 2908 O O . HIS A 1 369 ? 20.823 7.288 -36.760 1.00 93.62 369 HIS A O 1
ATOM 2914 N N . THR A 1 370 ? 18.865 6.630 -37.615 1.00 94.00 370 THR A N 1
ATOM 2915 C CA . THR A 1 370 ? 18.766 5.418 -36.782 1.00 94.00 370 THR A CA 1
ATOM 2916 C C . THR A 1 370 ? 19.662 4.313 -37.343 1.00 94.00 370 THR A C 1
ATOM 2918 O O . THR A 1 370 ? 19.643 4.048 -38.546 1.00 94.00 370 THR A O 1
ATOM 2921 N N . LEU A 1 371 ? 20.428 3.647 -36.477 1.00 94.56 371 LEU A N 1
ATOM 2922 C CA . LEU A 1 371 ? 21.364 2.583 -36.840 1.00 94.56 371 LEU A CA 1
ATOM 2923 C C . LEU A 1 371 ? 20.866 1.222 -36.332 1.00 94.56 371 LEU A C 1
ATOM 2925 O O . LEU A 1 371 ? 20.532 1.074 -35.157 1.00 94.56 371 LEU A O 1
ATOM 2929 N N . ASP A 1 372 ? 20.862 0.213 -37.206 1.00 89.56 372 ASP A N 1
ATOM 2930 C CA . ASP A 1 372 ? 20.541 -1.168 -36.830 1.00 89.56 372 ASP A CA 1
ATOM 2931 C C . ASP A 1 372 ? 21.755 -1.850 -36.178 1.00 89.56 372 ASP A C 1
ATOM 2933 O O . ASP A 1 372 ? 22.684 -2.309 -36.850 1.00 89.56 372 ASP A O 1
ATOM 2937 N N . CYS A 1 373 ? 21.752 -1.879 -34.845 1.00 94.94 373 CYS A N 1
ATOM 2938 C CA . CYS A 1 373 ? 22.796 -2.489 -34.023 1.00 94.94 373 CYS A CA 1
ATOM 2939 C C . CYS A 1 373 ? 22.268 -3.502 -32.993 1.00 94.94 373 CYS A C 1
ATOM 2941 O O . CYS A 1 373 ? 23.032 -3.956 -32.141 1.00 94.94 373 CYS A O 1
ATOM 2943 N N . LYS A 1 374 ? 20.981 -3.874 -33.048 1.00 94.69 374 LYS A N 1
ATOM 2944 C CA . LYS A 1 374 ? 20.339 -4.674 -31.994 1.00 94.69 374 LYS A CA 1
ATOM 2945 C C . LYS A 1 374 ? 20.988 -6.057 -31.858 1.00 94.69 374 LYS A C 1
ATOM 2947 O O . LYS A 1 374 ? 21.074 -6.814 -32.823 1.00 94.69 374 LYS A O 1
ATOM 2952 N N . GLY A 1 375 ? 21.453 -6.387 -30.654 1.00 95.31 375 GLY A N 1
ATOM 2953 C CA . GLY A 1 375 ? 22.174 -7.629 -30.354 1.00 95.31 375 GLY A CA 1
ATOM 2954 C C . GLY A 1 375 ? 23.644 -7.650 -30.804 1.00 95.31 375 GLY A C 1
ATOM 2955 O O . GLY A 1 375 ? 24.299 -8.682 -30.676 1.00 95.31 375 GLY A O 1
ATOM 2956 N N . GLN A 1 376 ? 24.182 -6.544 -31.329 1.00 97.38 376 GLN A N 1
ATOM 2957 C CA . GLN A 1 376 ? 25.598 -6.410 -31.699 1.00 97.38 376 GLN A CA 1
ATOM 2958 C C . GLN A 1 376 ? 26.415 -5.858 -30.517 1.00 97.38 376 GLN A C 1
ATOM 2960 O O . GLN A 1 376 ? 25.859 -5.301 -29.576 1.00 97.38 376 GLN A O 1
ATOM 2965 N N . THR A 1 377 ? 27.745 -5.977 -30.548 1.00 97.50 377 THR A N 1
ATOM 2966 C CA . THR A 1 377 ? 28.649 -5.400 -29.523 1.00 97.50 377 THR A CA 1
ATOM 2967 C C . THR A 1 377 ? 29.366 -4.126 -29.981 1.00 97.50 377 THR A C 1
ATOM 2969 O O . THR A 1 377 ? 29.987 -3.432 -29.175 1.00 97.50 377 THR A O 1
ATOM 2972 N N . THR A 1 378 ? 29.265 -3.804 -31.271 1.00 97.19 378 THR A N 1
ATOM 2973 C CA . THR A 1 378 ? 29.876 -2.646 -31.928 1.00 97.19 378 THR A CA 1
ATOM 2974 C C . THR A 1 378 ? 28.887 -2.080 -32.937 1.00 97.19 378 THR A C 1
ATOM 2976 O O . THR A 1 378 ? 28.217 -2.842 -33.627 1.00 97.19 378 THR A O 1
ATOM 2979 N N . VAL A 1 379 ? 28.840 -0.757 -33.066 1.00 97.19 379 VAL A N 1
ATOM 2980 C CA . VAL A 1 379 ? 28.148 -0.045 -34.144 1.00 97.19 379 VAL A CA 1
ATOM 2981 C C . VAL A 1 379 ? 29.098 0.980 -34.758 1.00 97.19 379 VAL A C 1
ATOM 2983 O O . VAL A 1 379 ? 29.875 1.621 -34.046 1.00 97.19 379 VAL A O 1
ATOM 2986 N N . SER A 1 380 ? 29.053 1.143 -36.079 1.00 96.06 380 SER A N 1
ATOM 2987 C CA . SER A 1 380 ? 29.756 2.215 -36.782 1.00 96.06 380 SER A CA 1
ATOM 2988 C C . SER A 1 380 ? 28.967 2.701 -37.994 1.00 96.06 380 SER A C 1
ATOM 2990 O O . SER A 1 380 ? 28.299 1.922 -38.674 1.00 96.06 380 SER A O 1
ATOM 2992 N N . ALA A 1 381 ? 29.046 4.001 -38.264 1.00 96.50 381 ALA A N 1
ATOM 2993 C CA . ALA A 1 381 ? 28.397 4.647 -39.395 1.00 96.50 381 ALA A CA 1
ATOM 2994 C C . ALA A 1 381 ? 29.276 5.772 -39.953 1.00 96.50 381 ALA A C 1
ATOM 2996 O O . ALA A 1 381 ? 30.087 6.368 -39.241 1.00 96.50 381 ALA A O 1
ATOM 2997 N N . SER A 1 382 ? 29.110 6.078 -41.242 1.00 96.06 382 SER A N 1
ATOM 2998 C CA . SER A 1 382 ? 29.673 7.304 -41.811 1.00 96.06 382 SER A CA 1
ATOM 2999 C C . SER A 1 382 ? 28.953 8.517 -41.226 1.00 96.06 382 SER A C 1
ATOM 3001 O O . SER A 1 382 ? 27.731 8.512 -41.145 1.00 96.06 382 SER A O 1
ATOM 3003 N N . ALA A 1 383 ? 29.718 9.539 -40.860 1.00 95.75 383 ALA A N 1
ATOM 3004 C CA . ALA A 1 383 ? 29.223 10.794 -40.301 1.00 95.75 383 ALA A CA 1
ATOM 3005 C C . ALA A 1 383 ? 29.816 11.987 -41.067 1.00 95.75 383 ALA A C 1
ATOM 3007 O O . ALA A 1 383 ? 30.786 11.828 -41.817 1.00 95.75 383 ALA A O 1
ATOM 3008 N N . LYS A 1 384 ? 29.271 13.187 -40.869 1.00 94.44 384 LYS A N 1
ATOM 3009 C CA . LYS A 1 384 ? 29.803 14.444 -41.406 1.00 94.44 384 LYS A CA 1
ATOM 3010 C C . LYS A 1 384 ? 29.968 15.509 -40.337 1.00 94.44 384 LYS A C 1
ATOM 3012 O O . LYS A 1 384 ? 29.034 15.827 -39.609 1.00 94.44 384 LYS A O 1
ATOM 3017 N N . GLY A 1 385 ? 31.140 16.138 -40.347 1.00 95.12 385 GLY A N 1
ATOM 3018 C CA . GLY A 1 385 ? 31.420 17.295 -39.504 1.00 95.12 385 GLY A CA 1
ATOM 3019 C C . GLY A 1 385 ? 31.393 16.916 -38.031 1.00 95.12 385 GLY A C 1
ATOM 3020 O O . GLY A 1 385 ? 31.906 15.858 -37.667 1.00 95.12 385 GLY A O 1
ATOM 3021 N N . ALA A 1 386 ? 30.828 17.784 -37.194 1.00 96.75 386 ALA A N 1
ATOM 3022 C CA . ALA A 1 386 ? 30.554 17.459 -35.797 1.00 96.75 386 ALA A CA 1
ATOM 3023 C C . ALA A 1 386 ? 29.344 16.519 -35.696 1.00 96.75 386 ALA A C 1
ATOM 3025 O O . ALA A 1 386 ? 28.332 16.750 -36.356 1.00 96.75 386 ALA A O 1
ATOM 3026 N N . TRP A 1 387 ? 29.453 15.490 -34.860 1.00 97.69 387 TRP A N 1
ATOM 3027 C CA . TRP A 1 387 ? 28.414 14.483 -34.685 1.00 97.69 387 TRP A CA 1
ATOM 3028 C C . TRP A 1 387 ? 28.260 14.050 -33.226 1.00 97.69 387 TRP A C 1
ATOM 3030 O O . TRP A 1 387 ? 29.215 14.087 -32.445 1.00 97.69 387 TRP A O 1
ATOM 3040 N N . THR A 1 388 ? 27.061 13.573 -32.909 1.00 97.75 388 THR A N 1
ATOM 3041 C CA . THR A 1 388 ? 26.690 12.922 -31.651 1.00 97.75 388 THR A CA 1
ATOM 3042 C C . THR A 1 388 ? 26.137 11.538 -31.970 1.00 97.75 388 THR A C 1
ATOM 3044 O O . THR A 1 388 ? 25.382 11.376 -32.924 1.00 97.75 388 THR A O 1
ATOM 3047 N N . LEU A 1 389 ? 26.555 10.528 -31.216 1.00 97.62 389 LEU A N 1
ATOM 3048 C CA . LEU A 1 389 ? 26.099 9.151 -31.329 1.00 97.62 389 LEU A CA 1
ATOM 3049 C C . LEU A 1 389 ? 25.500 8.735 -29.985 1.00 97.62 389 LEU A C 1
ATOM 3051 O O . LEU A 1 389 ? 26.232 8.455 -29.033 1.00 97.62 389 LEU A O 1
ATOM 3055 N N . ASP A 1 390 ? 24.176 8.714 -29.940 1.00 97.44 390 ASP A N 1
ATOM 3056 C CA . ASP A 1 390 ? 23.359 8.280 -28.815 1.00 97.44 390 ASP A CA 1
ATOM 3057 C C . ASP A 1 390 ? 23.204 6.755 -28.897 1.00 97.44 390 ASP A C 1
ATOM 3059 O O . ASP A 1 390 ? 22.789 6.212 -29.925 1.00 97.44 390 ASP A O 1
ATOM 3063 N N . VAL A 1 391 ? 23.611 6.034 -27.852 1.00 97.56 391 VAL A N 1
ATOM 3064 C CA . VAL A 1 391 ? 23.709 4.567 -27.847 1.00 97.56 391 VAL A CA 1
ATOM 3065 C C . VAL A 1 391 ? 22.955 3.996 -26.658 1.00 97.56 391 VAL A C 1
ATOM 3067 O O . VAL A 1 391 ? 23.224 4.348 -25.513 1.00 97.56 391 VAL A O 1
ATOM 3070 N N . TYR A 1 392 ? 22.056 3.057 -26.930 1.00 97.44 392 TYR A N 1
ATOM 3071 C CA . TYR A 1 392 ? 21.252 2.369 -25.928 1.00 97.44 392 TYR A CA 1
ATOM 3072 C C . TYR A 1 392 ? 21.811 0.958 -25.735 1.00 97.44 392 TYR A C 1
ATOM 3074 O O . TYR A 1 392 ? 21.807 0.151 -26.667 1.00 97.44 392 TYR A O 1
ATOM 3082 N N . VAL A 1 393 ? 22.337 0.663 -24.546 1.00 97.88 393 VAL A N 1
ATOM 3083 C CA . VAL A 1 393 ? 23.088 -0.561 -24.225 1.00 97.88 393 VAL A CA 1
ATOM 3084 C C . VAL A 1 393 ? 22.287 -1.426 -23.255 1.00 97.88 393 VAL A C 1
ATOM 3086 O O . VAL A 1 393 ? 22.041 -1.011 -22.126 1.00 97.88 393 VAL A O 1
ATOM 3089 N N . LEU A 1 394 ? 21.917 -2.638 -23.673 1.00 97.50 394 LEU A N 1
ATOM 3090 C CA . LEU A 1 394 ? 21.378 -3.666 -22.783 1.00 97.50 394 LEU A CA 1
ATOM 3091 C C . LEU A 1 394 ? 22.503 -4.190 -21.882 1.00 97.50 394 LEU A C 1
ATOM 3093 O O . LEU A 1 394 ? 23.554 -4.605 -22.381 1.00 97.50 394 LEU A O 1
ATOM 3097 N N . ARG A 1 395 ? 22.281 -4.186 -20.568 1.00 96.00 395 ARG A N 1
ATOM 3098 C CA . ARG A 1 395 ? 23.275 -4.545 -19.549 1.00 96.00 395 ARG A CA 1
ATOM 3099 C C . ARG A 1 395 ? 22.640 -5.155 -18.300 1.00 96.00 395 ARG A C 1
ATOM 3101 O O . ARG A 1 395 ? 21.443 -4.983 -18.068 1.00 96.00 395 ARG A O 1
ATOM 3108 N N . HIS A 1 396 ? 23.447 -5.835 -17.493 1.00 94.75 396 HIS A N 1
ATOM 3109 C CA . HIS A 1 396 ? 23.054 -6.304 -16.163 1.00 94.75 396 HIS A CA 1
ATOM 3110 C C . HIS A 1 396 ? 22.751 -5.116 -15.233 1.00 94.75 396 HIS A C 1
ATOM 3112 O O . HIS A 1 396 ? 23.370 -4.055 -15.346 1.00 94.75 396 HIS A O 1
ATOM 3118 N N . ALA A 1 397 ? 21.772 -5.266 -14.338 1.00 92.44 397 ALA A N 1
ATOM 3119 C CA . ALA A 1 397 ? 21.369 -4.210 -13.406 1.00 92.44 397 ALA A CA 1
ATOM 3120 C C . ALA A 1 397 ? 22.355 -4.025 -12.240 1.00 92.44 397 ALA A C 1
ATOM 3122 O O . ALA A 1 397 ? 22.513 -2.901 -11.749 1.00 92.44 397 ALA A O 1
ATOM 3123 N N . TYR A 1 398 ? 23.014 -5.110 -11.825 1.00 90.69 398 TYR A N 1
ATOM 3124 C CA . TYR A 1 398 ? 23.996 -5.130 -10.748 1.00 90.69 398 TYR A CA 1
ATOM 3125 C C . TYR A 1 398 ? 25.413 -4.862 -11.282 1.00 90.69 398 TY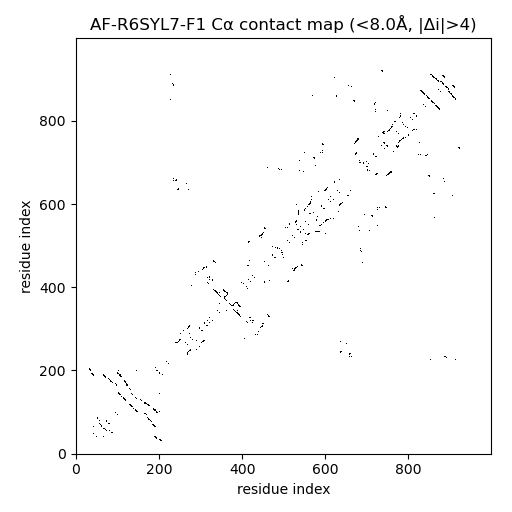R A C 1
ATOM 3127 O O . TYR A 1 398 ? 25.860 -5.487 -12.241 1.00 90.69 398 TYR A O 1
ATOM 3135 N N . GLU A 1 399 ? 26.139 -3.945 -10.637 1.00 86.00 399 GLU A N 1
ATOM 3136 C CA . GLU A 1 399 ? 27.493 -3.528 -11.029 1.00 86.00 399 GLU A CA 1
ATOM 3137 C C . GLU A 1 399 ? 28.472 -3.700 -9.858 1.00 86.00 399 GLU A C 1
ATOM 3139 O O . GLU A 1 399 ? 28.841 -2.739 -9.180 1.00 86.00 399 GLU A O 1
ATOM 3144 N N . GLY A 1 400 ? 28.890 -4.938 -9.587 1.00 87.38 400 GLY A N 1
ATOM 3145 C CA . GLY A 1 400 ? 29.781 -5.243 -8.467 1.00 87.38 400 GLY A CA 1
ATOM 3146 C C . GLY A 1 400 ? 30.386 -6.646 -8.504 1.00 87.38 400 GLY A C 1
ATOM 3147 O O . GLY A 1 400 ? 30.105 -7.445 -9.396 1.00 87.38 400 GLY A O 1
ATOM 3148 N N . GLU A 1 401 ? 31.224 -6.946 -7.511 1.00 86.94 401 GLU A N 1
ATOM 3149 C CA . GLU A 1 401 ? 31.676 -8.310 -7.217 1.00 86.94 401 GLU A CA 1
ATOM 3150 C C . GLU A 1 401 ? 30.688 -8.960 -6.233 1.00 86.94 401 GLU A C 1
ATOM 3152 O O . GLU A 1 401 ? 30.503 -8.455 -5.124 1.00 86.94 401 GLU A O 1
ATOM 3157 N N . GLU A 1 402 ? 30.058 -10.071 -6.636 1.00 88.25 402 GLU A N 1
ATOM 3158 C CA . GLU A 1 402 ? 29.085 -10.797 -5.804 1.00 88.25 402 GLU A CA 1
ATOM 3159 C C . GLU A 1 402 ? 29.754 -11.374 -4.540 1.00 88.25 402 GLU A C 1
ATOM 3161 O O . GLU A 1 402 ? 30.731 -12.123 -4.625 1.00 88.25 402 GLU A O 1
ATOM 3166 N N . ASP A 1 403 ? 29.192 -11.085 -3.363 1.00 87.81 403 ASP A N 1
ATOM 3167 C CA . ASP A 1 403 ? 29.616 -11.668 -2.084 1.00 87.81 403 ASP A CA 1
ATOM 3168 C C . ASP A 1 403 ? 28.438 -12.389 -1.425 1.00 87.81 403 ASP A C 1
ATOM 3170 O O . ASP A 1 403 ? 27.599 -11.793 -0.757 1.00 87.81 403 ASP A O 1
ATOM 3174 N N . ARG A 1 404 ? 28.407 -13.718 -1.561 1.00 83.62 404 ARG A N 1
ATOM 3175 C CA . ARG A 1 404 ? 27.358 -14.593 -1.003 1.00 83.62 404 ARG A CA 1
ATOM 3176 C C . ARG A 1 404 ? 27.383 -14.733 0.529 1.00 83.62 404 ARG A C 1
ATOM 3178 O O . ARG A 1 404 ? 26.760 -15.644 1.075 1.00 83.62 404 ARG A O 1
ATOM 3185 N N . SER A 1 405 ? 28.124 -13.876 1.230 1.00 84.56 405 SER A N 1
ATOM 3186 C CA . SER A 1 405 ? 28.030 -13.686 2.681 1.00 84.56 405 SER A CA 1
ATOM 3187 C C . SER A 1 405 ? 27.446 -12.326 3.087 1.00 84.56 405 SER A C 1
ATOM 3189 O O . SER A 1 405 ? 27.143 -12.129 4.264 1.00 84.56 405 SER A O 1
ATOM 3191 N N . ASP A 1 406 ? 27.228 -11.424 2.126 1.00 88.19 406 ASP A N 1
ATOM 3192 C CA . ASP A 1 406 ? 26.726 -10.067 2.318 1.00 88.19 406 ASP A CA 1
ATOM 3193 C C . ASP A 1 406 ? 25.513 -9.832 1.408 1.00 88.19 406 ASP A C 1
ATOM 3195 O O . ASP A 1 406 ? 25.636 -9.679 0.194 1.00 88.19 406 ASP A O 1
ATOM 3199 N N . PHE A 1 407 ? 24.319 -9.792 2.002 1.00 87.31 407 PHE A N 1
ATOM 3200 C CA . PHE A 1 407 ? 23.057 -9.645 1.270 1.00 87.31 407 PHE A CA 1
ATOM 3201 C C . PHE A 1 407 ? 22.973 -8.351 0.432 1.00 87.31 407 PHE A C 1
ATOM 3203 O O . PHE A 1 407 ? 22.253 -8.310 -0.567 1.00 87.31 407 PHE A O 1
ATOM 3210 N N . THR A 1 408 ? 23.758 -7.325 0.788 1.00 88.62 408 THR A N 1
ATOM 3211 C CA . THR A 1 408 ? 23.853 -6.059 0.042 1.00 88.62 408 THR A CA 1
ATOM 3212 C C . THR A 1 408 ? 24.684 -6.175 -1.242 1.00 88.62 408 THR A C 1
ATOM 3214 O O . THR A 1 408 ? 24.636 -5.284 -2.088 1.00 88.62 408 THR A O 1
ATOM 3217 N N . LYS A 1 409 ? 25.424 -7.281 -1.419 1.00 91.19 409 LYS A N 1
ATOM 3218 C CA . LYS A 1 409 ? 26.254 -7.585 -2.596 1.00 91.19 409 LYS A CA 1
ATOM 3219 C C . LYS A 1 409 ? 25.775 -8.820 -3.368 1.00 91.19 409 LYS A C 1
ATOM 3221 O O . LYS A 1 409 ? 26.579 -9.542 -3.956 1.00 91.19 409 LYS A O 1
ATOM 3226 N N . LEU A 1 410 ? 24.474 -9.084 -3.344 1.00 92.06 410 LEU A N 1
ATOM 3227 C CA . LEU A 1 410 ? 23.850 -10.094 -4.195 1.00 92.06 410 LEU A CA 1
ATOM 3228 C C . LEU A 1 410 ? 23.419 -9.463 -5.522 1.00 92.06 410 LEU A C 1
ATOM 3230 O O . LEU A 1 410 ? 22.955 -8.323 -5.536 1.00 92.06 410 LEU A O 1
ATOM 3234 N N . ARG A 1 411 ? 23.543 -10.223 -6.617 1.00 93.00 411 ARG A N 1
ATOM 3235 C CA . ARG A 1 411 ? 23.002 -9.838 -7.927 1.00 93.00 411 ARG A CA 1
ATOM 3236 C C . ARG A 1 411 ? 21.476 -9.707 -7.869 1.00 93.00 411 ARG A C 1
ATOM 3238 O O . ARG A 1 411 ? 20.805 -10.430 -7.128 1.00 93.00 411 ARG A O 1
ATOM 3245 N N . ASP A 1 412 ? 20.941 -8.785 -8.662 1.00 93.00 412 ASP A N 1
ATOM 3246 C CA . ASP A 1 412 ? 19.506 -8.508 -8.739 1.00 93.00 412 ASP A CA 1
ATOM 3247 C C . ASP A 1 412 ? 18.750 -9.579 -9.539 1.00 93.00 412 ASP A C 1
ATOM 3249 O O . ASP A 1 412 ? 19.243 -10.096 -10.540 1.00 93.00 412 ASP A O 1
ATOM 3253 N N . VAL A 1 413 ? 17.526 -9.893 -9.112 1.00 96.81 413 VAL A N 1
ATOM 3254 C CA . VAL A 1 413 ? 16.629 -10.847 -9.783 1.00 96.81 413 VAL A CA 1
ATOM 3255 C C . VAL A 1 413 ? 15.620 -10.081 -10.633 1.00 96.81 413 VAL A C 1
ATOM 3257 O O . VAL A 1 413 ? 15.055 -9.089 -10.178 1.00 96.81 413 VAL A O 1
ATOM 3260 N N . ASP A 1 414 ? 15.354 -10.550 -11.851 1.00 97.81 414 ASP A N 1
ATOM 3261 C CA . ASP A 1 414 ? 14.316 -9.988 -12.714 1.00 97.81 414 ASP A CA 1
ATOM 3262 C C . ASP A 1 414 ? 12.910 -10.300 -12.165 1.00 97.81 414 ASP A C 1
ATOM 3264 O O . ASP A 1 414 ? 12.306 -11.331 -12.473 1.00 97.81 414 ASP A O 1
ATOM 3268 N N . LEU A 1 415 ? 12.360 -9.386 -11.360 1.00 98.19 415 LEU A N 1
ATOM 3269 C CA . LEU A 1 415 ? 11.001 -9.503 -10.818 1.00 98.19 415 LEU A CA 1
ATOM 3270 C C . LEU A 1 415 ? 9.893 -9.251 -11.867 1.00 98.19 415 LEU A C 1
ATOM 3272 O O . LEU A 1 415 ? 8.713 -9.373 -11.538 1.00 98.19 415 LEU A O 1
ATOM 3276 N N . LEU A 1 416 ? 10.234 -8.952 -13.130 1.00 98.44 416 LEU A N 1
ATOM 3277 C CA . LEU A 1 416 ? 9.298 -8.973 -14.265 1.00 98.44 416 LEU A CA 1
ATOM 3278 C C . LEU A 1 416 ? 9.207 -10.374 -14.903 1.00 98.44 416 LEU A C 1
ATOM 3280 O O . LEU A 1 416 ? 8.236 -10.676 -15.610 1.00 98.44 416 LEU A O 1
ATOM 3284 N N . ASN A 1 417 ? 10.185 -11.249 -14.645 1.00 98.31 417 ASN A N 1
ATOM 3285 C CA . ASN A 1 417 ? 10.231 -12.617 -15.147 1.00 98.31 417 ASN A CA 1
ATOM 3286 C C . ASN A 1 417 ? 9.453 -13.572 -14.225 1.00 98.31 417 ASN A C 1
ATOM 3288 O O . ASN A 1 417 ? 9.877 -13.926 -13.122 1.00 98.31 417 ASN A O 1
ATOM 3292 N N . LYS A 1 418 ? 8.312 -14.072 -14.717 1.00 98.31 418 LYS A N 1
ATOM 3293 C CA . LYS A 1 418 ? 7.450 -15.003 -13.966 1.00 98.31 418 LYS A CA 1
ATOM 3294 C C . LYS A 1 418 ? 8.174 -16.266 -13.494 1.00 98.31 418 LYS A C 1
ATOM 3296 O O . LYS A 1 418 ? 7.839 -16.776 -12.427 1.00 98.31 418 LYS A O 1
ATOM 3301 N N . ASN A 1 419 ? 9.150 -16.764 -14.256 1.00 98.62 419 ASN A N 1
ATOM 3302 C CA . ASN A 1 419 ? 9.887 -17.980 -13.909 1.00 98.62 419 ASN A CA 1
ATOM 3303 C C . ASN A 1 419 ? 10.892 -17.733 -12.773 1.00 98.62 419 ASN A C 1
ATOM 3305 O O . ASN A 1 419 ? 11.068 -18.607 -11.923 1.00 98.62 419 ASN A O 1
ATOM 3309 N N . ALA A 1 420 ? 11.484 -16.536 -12.714 1.00 98.62 420 ALA A N 1
ATOM 3310 C CA . ALA A 1 420 ? 12.358 -16.117 -11.622 1.00 98.62 420 ALA A CA 1
ATOM 3311 C C . ALA A 1 420 ? 11.583 -16.007 -10.298 1.00 98.62 420 ALA A C 1
ATOM 3313 O O . ALA A 1 420 ? 11.997 -16.565 -9.282 1.00 98.62 420 ALA A O 1
ATOM 3314 N N . VAL A 1 421 ? 10.388 -15.404 -10.312 1.00 98.75 421 VAL A N 1
ATOM 3315 C CA . VAL A 1 421 ? 9.540 -15.365 -9.107 1.00 98.75 421 VAL A CA 1
ATOM 3316 C C . VAL A 1 421 ? 8.981 -16.751 -8.751 1.00 98.75 421 VAL A C 1
ATOM 3318 O O . VAL A 1 421 ? 8.947 -17.117 -7.579 1.00 98.75 421 VAL A O 1
ATOM 3321 N N . ALA A 1 422 ? 8.607 -17.584 -9.727 1.00 98.88 422 ALA A N 1
ATOM 3322 C CA . ALA A 1 422 ? 8.186 -18.962 -9.446 1.00 98.88 422 ALA A CA 1
ATOM 3323 C C . ALA A 1 422 ? 9.311 -19.785 -8.779 1.00 98.88 422 ALA A C 1
ATOM 3325 O O . ALA A 1 422 ? 9.047 -20.602 -7.895 1.00 98.88 422 ALA A O 1
ATOM 3326 N N . ARG A 1 423 ? 10.574 -19.529 -9.151 1.00 98.75 423 ARG A N 1
ATOM 3327 C CA . ARG A 1 423 ? 11.770 -20.074 -8.493 1.00 98.75 423 ARG A CA 1
ATOM 3328 C C . ARG A 1 423 ? 11.908 -19.563 -7.054 1.00 98.75 423 ARG A C 1
ATOM 3330 O O . ARG A 1 423 ? 12.183 -20.374 -6.176 1.00 98.75 423 ARG A O 1
ATOM 3337 N N . PHE A 1 424 ? 11.672 -18.274 -6.794 1.00 98.81 424 PHE A N 1
ATOM 3338 C CA . PHE A 1 424 ? 11.627 -17.721 -5.431 1.00 98.81 424 PHE A CA 1
ATOM 3339 C C . PHE A 1 424 ? 10.579 -18.443 -4.566 1.00 98.81 424 PHE A C 1
ATOM 3341 O O . PHE A 1 424 ? 10.944 -19.044 -3.559 1.00 98.81 424 PHE A O 1
ATOM 3348 N N . ILE A 1 425 ? 9.320 -18.514 -5.021 1.00 98.81 425 ILE A N 1
ATOM 3349 C CA . ILE A 1 425 ? 8.217 -19.220 -4.332 1.00 98.81 425 ILE A CA 1
ATOM 3350 C C . ILE A 1 425 ? 8.575 -20.690 -4.046 1.00 98.81 425 ILE A C 1
ATOM 3352 O O . ILE A 1 425 ? 8.310 -21.198 -2.957 1.00 98.81 425 ILE A O 1
ATOM 3356 N N . GLN A 1 426 ? 9.214 -21.381 -4.996 1.00 98.62 426 GLN A N 1
ATOM 3357 C CA . GLN A 1 426 ? 9.672 -22.761 -4.807 1.00 98.62 426 GLN A CA 1
ATOM 3358 C C . GLN A 1 426 ? 10.720 -22.892 -3.685 1.00 98.62 426 GLN A C 1
ATOM 3360 O O . GLN A 1 426 ? 10.724 -23.890 -2.964 1.00 98.62 426 GLN A O 1
ATOM 3365 N N . LEU A 1 427 ? 11.632 -21.925 -3.565 1.00 98.31 427 LEU A N 1
ATOM 3366 C CA . LEU A 1 427 ? 12.737 -21.958 -2.604 1.00 98.31 427 LEU A CA 1
ATOM 3367 C C . LEU A 1 427 ? 12.306 -21.547 -1.189 1.00 98.31 427 LEU A C 1
ATOM 3369 O O . LEU A 1 427 ? 12.819 -22.116 -0.227 1.00 98.31 427 LEU A O 1
ATOM 3373 N N . THR A 1 428 ? 11.373 -20.600 -1.058 1.00 97.88 428 THR A N 1
ATOM 3374 C CA . THR A 1 428 ? 10.896 -20.072 0.232 1.00 97.88 428 THR A CA 1
ATOM 3375 C C . THR A 1 428 ? 9.523 -20.640 0.601 1.00 97.88 428 THR A C 1
ATOM 3377 O O . THR A 1 428 ? 9.431 -21.524 1.454 1.00 97.88 428 THR A O 1
ATOM 3380 N N . TYR A 1 429 ? 8.454 -20.177 -0.047 1.00 98.12 429 TYR A N 1
ATOM 3381 C CA . TYR A 1 429 ? 7.053 -20.479 0.285 1.00 98.12 429 TYR A CA 1
ATOM 3382 C C . TYR A 1 429 ? 6.735 -21.989 0.311 1.00 98.12 429 TYR A C 1
ATOM 3384 O O . TYR A 1 429 ? 6.196 -22.493 1.301 1.00 98.12 429 TYR A O 1
ATOM 3392 N N . GLU A 1 430 ? 7.108 -22.739 -0.734 1.00 98.38 430 GLU A N 1
ATOM 3393 C CA . GLU A 1 430 ? 6.892 -24.197 -0.791 1.00 98.38 430 GLU A CA 1
ATOM 3394 C C . GLU A 1 430 ? 7.786 -24.964 0.204 1.00 98.38 430 GLU A C 1
ATOM 3396 O O . GLU A 1 430 ? 7.354 -25.975 0.760 1.00 98.38 430 GLU A O 1
ATOM 3401 N N . LYS A 1 431 ? 9.006 -24.480 0.497 1.00 97.50 431 LYS A N 1
ATOM 3402 C CA . LYS A 1 431 ? 9.880 -25.076 1.529 1.00 97.50 431 LYS A CA 1
ATOM 3403 C C . LYS A 1 431 ? 9.267 -24.897 2.919 1.00 97.50 431 LYS A C 1
ATOM 3405 O O . LYS A 1 431 ? 9.142 -25.883 3.637 1.00 97.50 431 LYS A O 1
ATOM 3410 N N . TYR A 1 432 ? 8.800 -23.698 3.280 1.00 97.62 432 TYR A N 1
ATOM 3411 C CA . TYR A 1 432 ? 8.090 -23.478 4.550 1.00 97.62 432 TYR A CA 1
ATOM 3412 C C . TYR A 1 432 ? 6.855 -24.375 4.684 1.00 97.62 432 TYR A C 1
ATOM 3414 O O . TYR A 1 432 ? 6.674 -25.013 5.720 1.00 97.62 432 TYR A O 1
ATOM 3422 N N . LYS A 1 433 ? 6.045 -24.490 3.626 1.00 96.88 433 LYS A N 1
ATOM 3423 C CA . LYS A 1 433 ? 4.892 -25.398 3.587 1.00 96.88 433 LYS A CA 1
ATOM 3424 C C . LYS A 1 433 ? 5.279 -26.858 3.828 1.00 96.88 433 LYS A C 1
ATOM 3426 O O . LYS A 1 433 ? 4.626 -27.537 4.621 1.00 96.88 433 LYS A O 1
ATOM 3431 N N . ALA A 1 434 ? 6.337 -27.335 3.171 1.00 96.75 434 ALA A N 1
ATOM 3432 C CA . ALA A 1 434 ? 6.821 -28.704 3.319 1.00 96.75 434 ALA A CA 1
ATOM 3433 C C . ALA A 1 434 ? 7.323 -29.005 4.744 1.00 96.75 434 ALA A C 1
ATOM 3435 O O . ALA A 1 434 ? 6.984 -30.051 5.294 1.00 96.75 434 ALA A O 1
ATOM 3436 N N . GLU A 1 435 ? 8.077 -28.086 5.356 1.00 95.94 435 GLU A N 1
ATOM 3437 C CA . GLU A 1 435 ? 8.633 -28.264 6.708 1.00 95.94 435 GLU A CA 1
ATOM 3438 C C . GLU A 1 435 ? 7.573 -28.145 7.815 1.00 95.94 435 GLU A C 1
ATOM 3440 O O . GLU A 1 435 ? 7.601 -28.872 8.812 1.00 95.94 435 GLU A O 1
ATOM 3445 N N . PHE A 1 436 ? 6.597 -27.248 7.650 1.00 92.75 436 PHE A N 1
ATOM 3446 C CA . PHE A 1 436 ? 5.523 -27.079 8.629 1.00 92.75 436 PHE A CA 1
ATOM 3447 C C . PHE A 1 436 ? 4.497 -28.215 8.555 1.00 92.75 436 PHE A C 1
ATOM 3449 O O . PHE A 1 436 ? 4.016 -28.671 9.600 1.00 92.75 436 PHE A O 1
ATOM 3456 N N . GLY A 1 437 ? 4.178 -28.708 7.354 1.00 90.44 437 GLY A N 1
ATOM 3457 C CA . GLY A 1 437 ? 3.173 -29.751 7.152 1.00 90.44 437 GLY A CA 1
ATOM 3458 C C . GLY A 1 437 ? 1.808 -29.324 7.701 1.00 90.44 437 GLY A C 1
ATOM 3459 O O . GLY A 1 437 ? 1.308 -28.253 7.371 1.00 90.44 437 GLY A O 1
ATOM 3460 N N . ASN A 1 438 ? 1.215 -30.136 8.580 1.00 83.56 438 ASN A N 1
ATOM 3461 C CA . ASN A 1 438 ? -0.106 -29.862 9.165 1.00 83.56 438 ASN A CA 1
ATOM 3462 C C . ASN A 1 438 ? -0.176 -28.536 9.950 1.00 83.56 438 ASN A C 1
ATOM 3464 O O . ASN A 1 438 ? -1.241 -27.927 10.024 1.00 83.56 438 ASN A O 1
ATOM 3468 N N . ASP A 1 439 ? 0.942 -28.065 10.511 1.00 80.94 439 ASP A N 1
ATOM 3469 C CA . ASP A 1 439 ? 0.989 -26.816 11.283 1.00 80.94 439 ASP A CA 1
ATOM 3470 C C . ASP A 1 439 ? 1.026 -25.559 10.398 1.00 80.94 439 ASP A C 1
ATOM 3472 O O . ASP A 1 439 ? 0.900 -24.445 10.901 1.00 80.94 439 ASP A O 1
ATOM 3476 N N . PHE A 1 440 ? 1.154 -25.717 9.075 1.00 87.50 440 PHE A N 1
ATOM 3477 C CA . PHE A 1 440 ? 1.199 -24.598 8.132 1.00 87.50 440 PHE A CA 1
ATOM 3478 C C . PHE A 1 440 ? -0.093 -23.767 8.155 1.00 87.50 440 PHE A C 1
ATOM 3480 O O . PHE A 1 440 ? -0.033 -22.545 8.087 1.00 87.50 440 PHE A O 1
ATOM 3487 N N . GLY A 1 441 ? -1.249 -24.408 8.372 1.00 84.56 441 GLY A N 1
ATOM 3488 C CA . GLY A 1 441 ? -2.554 -23.737 8.471 1.00 84.56 441 GLY A CA 1
ATOM 3489 C C . GLY A 1 441 ? -2.767 -22.876 9.727 1.00 84.56 441 GLY A C 1
ATOM 3490 O O . GLY A 1 441 ? -3.835 -22.293 9.878 1.00 84.56 441 GLY A O 1
ATOM 3491 N N . TYR A 1 442 ? -1.793 -22.802 10.643 1.00 89.81 442 TYR A N 1
ATOM 3492 C CA . TYR A 1 442 ? -1.781 -21.811 11.729 1.00 89.81 442 TYR A CA 1
ATOM 3493 C C . TYR A 1 442 ? -1.098 -20.493 11.315 1.00 89.81 442 TYR A C 1
ATOM 3495 O O . TYR A 1 442 ? -1.317 -19.462 11.952 1.00 89.81 442 TYR A O 1
ATOM 3503 N N . VAL A 1 443 ? -0.289 -20.498 10.251 1.00 95.44 443 VAL A N 1
ATOM 3504 C CA . VAL A 1 443 ? 0.333 -19.275 9.738 1.00 95.44 443 VAL A CA 1
ATOM 3505 C C . VAL A 1 443 ? -0.725 -18.465 8.991 1.00 95.44 443 VAL A C 1
ATOM 3507 O O . VAL A 1 443 ? -1.366 -18.957 8.069 1.00 95.44 443 VAL A O 1
ATOM 3510 N N . GLU A 1 444 ? -0.914 -17.211 9.388 1.00 96.75 444 GLU A N 1
ATOM 3511 C CA . GLU A 1 444 ? -1.964 -16.346 8.843 1.00 96.75 444 GLU A CA 1
ATOM 3512 C C . GLU A 1 444 ? -1.545 -15.691 7.518 1.00 96.75 444 GLU A C 1
ATOM 3514 O O . GLU A 1 444 ? -2.346 -15.595 6.585 1.00 96.75 444 GLU A O 1
ATOM 3519 N N . ALA A 1 445 ? -0.289 -15.250 7.417 1.00 97.94 445 ALA A N 1
ATOM 3520 C CA . ALA A 1 445 ? 0.226 -14.588 6.225 1.00 97.94 445 ALA A CA 1
ATOM 3521 C C . ALA A 1 445 ? 1.724 -14.823 6.004 1.00 97.94 445 ALA A C 1
ATOM 3523 O O . ALA A 1 445 ? 2.470 -15.120 6.941 1.00 97.94 445 ALA A O 1
ATOM 3524 N N . PHE A 1 446 ? 2.158 -14.620 4.760 1.00 98.12 446 PHE A N 1
ATOM 3525 C CA . PHE A 1 446 ? 3.550 -14.291 4.455 1.00 98.12 446 PHE A CA 1
ATOM 3526 C C . PHE A 1 446 ? 3.722 -12.771 4.392 1.00 98.12 446 PHE A C 1
ATOM 3528 O O . PHE A 1 446 ? 2.836 -12.068 3.907 1.00 98.12 446 PHE A O 1
ATOM 3535 N N . PHE A 1 447 ? 4.863 -12.292 4.870 1.00 97.69 447 PHE A N 1
ATOM 3536 C CA . PHE A 1 447 ? 5.312 -10.908 4.860 1.00 97.69 447 PHE A CA 1
ATOM 3537 C C . PHE A 1 447 ? 6.492 -10.788 3.896 1.00 97.69 447 PHE A C 1
ATOM 3539 O O . PHE A 1 447 ? 7.501 -11.468 4.088 1.00 97.69 447 PHE A O 1
ATOM 3546 N N . THR A 1 448 ? 6.339 -9.940 2.883 1.00 97.56 448 THR A N 1
ATOM 3547 C CA . THR A 1 448 ? 7.380 -9.586 1.913 1.00 97.56 448 THR A CA 1
ATOM 3548 C C . THR A 1 448 ? 7.910 -8.170 2.172 1.00 97.56 448 THR A C 1
ATOM 3550 O O . THR A 1 448 ? 7.147 -7.295 2.587 1.00 97.56 448 THR A O 1
ATOM 3553 N N . ASP A 1 449 ? 9.202 -7.952 1.958 1.00 96.06 449 ASP A N 1
ATOM 3554 C CA . ASP A 1 449 ? 9.944 -6.768 2.403 1.00 96.06 449 ASP A CA 1
ATOM 3555 C C . ASP A 1 449 ? 10.684 -6.125 1.214 1.00 96.06 449 ASP A C 1
ATOM 3557 O O . ASP A 1 449 ? 11.472 -6.774 0.522 1.00 96.06 449 ASP A O 1
ATOM 3561 N N . GLU A 1 450 ? 10.365 -4.862 0.926 1.00 95.38 450 GLU A N 1
ATOM 3562 C CA . GLU A 1 450 ? 10.991 -4.021 -0.110 1.00 95.38 450 GLU A CA 1
ATOM 3563 C C . GLU A 1 450 ? 11.304 -4.646 -1.507 1.00 95.38 450 GLU A C 1
ATOM 3565 O O . GLU A 1 450 ? 12.320 -4.284 -2.113 1.00 95.38 450 GLU A O 1
ATOM 3570 N N . PRO A 1 451 ? 10.478 -5.525 -2.119 1.00 96.19 451 PRO A N 1
ATOM 3571 C CA . PRO A 1 451 ? 10.757 -6.033 -3.466 1.00 96.19 451 PRO A CA 1
ATOM 3572 C C . PRO A 1 451 ? 10.816 -4.889 -4.494 1.00 96.19 451 PRO A C 1
ATOM 3574 O O . PRO A 1 451 ? 9.917 -4.046 -4.569 1.00 96.19 451 PRO A O 1
ATOM 3577 N N . GLN A 1 452 ? 11.883 -4.864 -5.300 1.00 93.06 452 GLN A N 1
ATOM 3578 C CA . GLN A 1 452 ? 12.206 -3.760 -6.212 1.00 93.06 452 GLN A CA 1
ATOM 3579 C C . GLN A 1 452 ? 12.928 -4.223 -7.486 1.00 93.06 452 GLN A C 1
ATOM 3581 O O . GLN A 1 452 ? 13.586 -5.261 -7.504 1.00 93.06 452 GLN A O 1
ATOM 3586 N N . LEU A 1 453 ? 12.863 -3.403 -8.538 1.00 94.12 453 LEU A N 1
ATOM 3587 C CA . LEU A 1 453 ? 13.515 -3.639 -9.833 1.00 94.12 453 LEU A CA 1
ATOM 3588 C C . LEU A 1 453 ? 14.973 -3.135 -9.933 1.00 94.12 453 LEU A C 1
ATOM 3590 O O . LEU A 1 453 ? 15.598 -3.256 -10.987 1.00 94.12 453 LEU A O 1
ATOM 3594 N N . GLY A 1 454 ? 15.537 -2.570 -8.859 1.00 84.69 454 GLY A N 1
ATOM 3595 C CA . GLY A 1 454 ? 16.962 -2.213 -8.785 1.00 84.69 454 GLY A CA 1
ATOM 3596 C C . GLY A 1 454 ? 17.393 -1.024 -9.659 1.00 84.69 454 GLY A C 1
ATOM 3597 O O . GLY A 1 454 ? 18.589 -0.836 -9.898 1.00 84.69 454 GLY A O 1
ATOM 3598 N N . ASN A 1 455 ? 16.455 -0.212 -10.157 1.00 86.00 455 ASN A N 1
ATOM 3599 C CA . ASN A 1 455 ? 16.734 0.968 -10.986 1.00 86.00 455 ASN A CA 1
ATOM 3600 C C . ASN A 1 455 ? 16.535 2.319 -10.282 1.00 86.00 455 ASN A C 1
ATOM 3602 O O . ASN A 1 455 ? 16.739 3.358 -10.910 1.00 86.00 455 ASN A O 1
ATOM 3606 N N . ARG A 1 456 ? 16.194 2.321 -8.990 1.00 85.56 456 ARG A N 1
ATOM 3607 C CA . ARG A 1 456 ? 16.001 3.552 -8.221 1.00 85.56 456 ARG A CA 1
ATOM 3608 C C . ARG A 1 456 ? 17.257 4.422 -8.167 1.00 85.56 456 ARG A C 1
ATOM 3610 O O . ARG A 1 456 ? 18.353 3.945 -7.881 1.00 85.56 456 ARG A O 1
ATOM 3617 N N . GLY A 1 457 ? 17.083 5.716 -8.428 1.00 79.25 457 GLY A N 1
ATOM 3618 C CA . GLY A 1 457 ? 18.131 6.732 -8.427 1.00 79.25 457 GLY A CA 1
ATOM 3619 C C . GLY A 1 457 ? 19.138 6.620 -9.575 1.00 79.25 457 GLY A C 1
ATOM 3620 O O . GLY A 1 457 ? 20.101 7.390 -9.593 1.00 79.25 457 GLY A O 1
ATOM 3621 N N . LYS A 1 458 ? 18.951 5.694 -10.527 1.00 84.50 458 LYS A N 1
ATOM 3622 C CA . LYS A 1 458 ? 19.797 5.590 -11.721 1.00 84.50 458 LYS A CA 1
ATOM 3623 C C . LYS A 1 458 ? 19.328 6.600 -12.770 1.00 84.50 458 LYS A C 1
ATOM 3625 O O . LYS A 1 458 ? 18.201 6.519 -13.239 1.00 84.50 458 LYS A O 1
ATOM 3630 N N . ALA A 1 459 ? 20.217 7.516 -13.148 1.00 84.25 459 ALA A N 1
ATOM 3631 C CA . ALA A 1 459 ? 20.072 8.292 -14.377 1.00 84.25 459 ALA A CA 1
ATOM 3632 C C . ALA A 1 459 ? 20.467 7.447 -15.596 1.00 84.25 459 ALA A C 1
ATOM 3634 O O . ALA A 1 459 ? 21.179 6.442 -15.474 1.00 84.25 459 ALA A O 1
ATOM 3635 N N . ASP A 1 460 ? 20.036 7.904 -16.764 1.00 92.94 460 ASP A N 1
ATOM 3636 C CA . ASP A 1 460 ? 20.329 7.355 -18.082 1.00 92.94 460 ASP A CA 1
ATOM 3637 C C . ASP A 1 460 ? 19.941 5.864 -18.200 1.00 92.94 460 ASP A C 1
ATOM 3639 O O . ASP A 1 460 ? 20.570 5.123 -18.953 1.00 92.94 460 ASP A O 1
ATOM 3643 N N . TYR A 1 461 ? 18.943 5.374 -17.445 1.00 94.00 461 TYR A N 1
ATOM 3644 C CA . TYR A 1 461 ? 18.654 3.934 -17.308 1.00 94.00 461 TYR A CA 1
ATOM 3645 C C . TYR A 1 461 ? 17.157 3.601 -17.210 1.00 94.00 461 TYR A C 1
ATOM 3647 O O . TYR A 1 461 ? 16.420 4.199 -16.431 1.00 94.00 461 TYR A O 1
ATOM 3655 N N . ILE A 1 462 ? 16.732 2.546 -17.912 1.00 95.69 462 ILE A N 1
ATOM 3656 C CA . ILE A 1 462 ? 15.427 1.892 -17.724 1.00 95.69 462 ILE A CA 1
ATOM 3657 C C . ILE A 1 462 ? 15.594 0.392 -17.462 1.00 95.69 462 ILE A C 1
ATOM 3659 O O . ILE A 1 462 ? 16.524 -0.235 -17.968 1.00 95.69 462 ILE A O 1
ATOM 3663 N N . VAL A 1 463 ? 14.658 -0.202 -16.718 1.00 96.50 463 VAL A N 1
ATOM 3664 C CA . VAL A 1 463 ? 14.555 -1.666 -16.555 1.00 96.50 463 VAL A CA 1
ATOM 3665 C C . VAL A 1 463 ? 14.326 -2.372 -17.888 1.00 96.50 463 VAL A C 1
ATOM 3667 O O . VAL A 1 463 ? 13.809 -1.784 -18.833 1.00 96.50 463 VAL A O 1
ATOM 3670 N N . TRP A 1 464 ? 14.676 -3.651 -17.980 1.00 96.81 464 TRP A N 1
ATOM 3671 C CA . TRP A 1 464 ? 14.372 -4.445 -19.162 1.00 96.81 464 TRP A CA 1
ATOM 3672 C C . TRP A 1 464 ? 14.242 -5.933 -18.835 1.00 96.81 464 TRP A C 1
ATOM 3674 O O . TRP A 1 464 ? 15.039 -6.497 -18.091 1.00 96.81 464 TRP A O 1
ATOM 3684 N N . THR A 1 465 ? 13.257 -6.576 -19.460 1.00 96.19 465 THR A N 1
ATOM 3685 C CA . THR A 1 465 ? 13.082 -8.036 -19.486 1.00 96.19 465 THR A CA 1
ATOM 3686 C C . THR A 1 465 ? 12.917 -8.482 -20.934 1.00 96.19 465 THR A C 1
ATOM 3688 O O . THR A 1 465 ? 12.428 -7.730 -21.785 1.00 96.19 465 THR A O 1
ATOM 3691 N N . ALA A 1 466 ? 13.281 -9.729 -21.231 1.00 94.19 466 ALA A N 1
ATOM 3692 C CA . ALA A 1 466 ? 13.089 -10.311 -22.553 1.00 94.19 466 ALA A CA 1
ATOM 3693 C C . ALA A 1 466 ? 11.616 -10.216 -23.012 1.00 94.19 466 ALA A C 1
ATOM 3695 O O . ALA A 1 466 ? 10.691 -10.515 -22.253 1.00 94.19 466 ALA A O 1
ATOM 3696 N N . GLY A 1 467 ? 11.408 -9.791 -24.263 1.00 94.50 467 GLY A N 1
ATOM 3697 C CA . GLY A 1 467 ? 10.092 -9.680 -24.903 1.00 94.50 467 GLY A CA 1
ATOM 3698 C C . GLY A 1 467 ? 9.277 -8.418 -24.584 1.00 94.50 467 GLY A C 1
ATOM 3699 O O . GLY A 1 467 ? 8.194 -8.271 -25.148 1.00 94.50 467 GLY A O 1
ATOM 3700 N N . LEU A 1 468 ? 9.765 -7.498 -23.736 1.00 96.69 468 LEU A N 1
ATOM 3701 C CA . LEU A 1 468 ? 9.026 -6.281 -23.352 1.00 96.69 468 LEU A CA 1
ATOM 3702 C C . LEU A 1 468 ? 8.584 -5.445 -24.565 1.00 96.69 468 LEU A C 1
ATOM 3704 O O . LEU A 1 468 ? 7.437 -5.015 -24.633 1.00 96.69 468 LEU A O 1
ATOM 3708 N N . ASP A 1 469 ? 9.462 -5.273 -25.550 1.00 95.44 469 ASP A N 1
ATOM 3709 C CA . ASP A 1 469 ? 9.184 -4.600 -26.824 1.00 95.44 469 ASP A CA 1
ATOM 3710 C C . ASP A 1 469 ? 8.089 -5.290 -27.656 1.00 95.44 469 ASP A C 1
ATOM 3712 O O . ASP A 1 469 ? 7.208 -4.626 -28.206 1.00 95.44 469 ASP A O 1
ATOM 3716 N N . SER A 1 470 ? 8.109 -6.624 -27.721 1.00 96.75 470 SER A N 1
ATOM 3717 C CA . SER A 1 470 ? 7.077 -7.404 -28.411 1.00 96.75 470 SER A CA 1
ATOM 3718 C C . SER A 1 470 ? 5.722 -7.360 -27.697 1.00 96.75 470 SER A C 1
ATOM 3720 O O . SER A 1 470 ? 4.686 -7.295 -28.364 1.00 96.75 470 SER A O 1
ATOM 3722 N N . ASP A 1 471 ? 5.717 -7.307 -26.363 1.00 97.88 471 ASP A N 1
ATOM 3723 C CA . ASP A 1 471 ? 4.504 -7.125 -25.565 1.00 97.88 471 ASP A CA 1
ATOM 3724 C C . ASP A 1 471 ? 3.949 -5.701 -25.719 1.00 97.88 471 ASP A C 1
ATOM 3726 O O . ASP A 1 471 ? 2.744 -5.536 -25.903 1.00 97.88 471 ASP A O 1
ATOM 3730 N N . PHE A 1 472 ? 4.815 -4.679 -25.743 1.00 98.12 472 PHE A N 1
ATOM 3731 C CA . PHE A 1 472 ? 4.434 -3.285 -25.995 1.00 98.12 472 PHE A CA 1
ATOM 3732 C C . PHE A 1 472 ? 3.738 -3.134 -27.354 1.00 98.12 472 PHE A C 1
ATOM 3734 O O . PHE A 1 472 ? 2.617 -2.630 -27.429 1.00 98.12 472 PHE A O 1
ATOM 3741 N N . GLN A 1 473 ? 4.354 -3.650 -28.424 1.00 97.44 473 GLN A N 1
ATOM 3742 C CA . GLN A 1 473 ? 3.761 -3.647 -29.764 1.00 97.44 473 GLN A CA 1
ATOM 3743 C C . GLN A 1 473 ? 2.443 -4.432 -29.818 1.00 97.44 473 GLN A C 1
ATOM 3745 O O . GLN A 1 473 ? 1.517 -4.024 -30.524 1.00 97.44 473 GLN A O 1
ATOM 3750 N N . SER A 1 474 ? 2.334 -5.543 -29.087 1.00 97.50 474 SER A N 1
ATOM 3751 C CA . SER A 1 474 ? 1.106 -6.347 -29.047 1.00 97.50 474 SER A CA 1
ATOM 3752 C C . SER A 1 474 ? -0.035 -5.645 -28.305 1.00 97.50 474 SER A C 1
ATOM 3754 O O . SER A 1 474 ? -1.192 -5.810 -28.685 1.00 97.50 474 SER A O 1
ATOM 3756 N N . LEU A 1 475 ? 0.282 -4.861 -27.270 1.00 96.25 475 LEU A N 1
ATOM 3757 C CA . LEU A 1 475 ? -0.693 -4.171 -26.425 1.00 96.25 475 LEU A CA 1
ATOM 3758 C C . LEU A 1 475 ? -1.151 -2.825 -27.009 1.00 96.25 475 LEU A C 1
ATOM 3760 O O . LEU A 1 475 ? -2.341 -2.524 -26.966 1.00 96.25 475 LEU A O 1
ATOM 3764 N N . TYR A 1 476 ? -0.228 -2.032 -27.563 1.00 95.81 476 TYR A N 1
ATOM 3765 C CA . TYR A 1 476 ? -0.488 -0.648 -27.989 1.00 95.81 476 TYR A CA 1
ATOM 3766 C C . TYR A 1 476 ? -0.525 -0.440 -29.509 1.00 95.81 476 TYR A C 1
ATOM 3768 O O . TYR A 1 476 ? -0.892 0.635 -29.976 1.00 95.81 476 TYR A O 1
ATOM 3776 N N . GLY A 1 477 ? -0.162 -1.447 -30.310 1.00 94.06 477 GLY A N 1
ATOM 3777 C CA . GLY A 1 477 ? -0.230 -1.363 -31.773 1.00 94.06 477 GLY A CA 1
ATOM 3778 C C . GLY A 1 477 ? 0.901 -0.569 -32.445 1.00 94.06 477 GLY A C 1
ATOM 3779 O O . GLY A 1 477 ? 0.991 -0.595 -33.673 1.00 94.06 477 GLY A O 1
ATOM 3780 N N . GLU A 1 478 ? 1.825 0.027 -31.686 1.00 94.12 478 GLU A N 1
ATOM 3781 C CA . GLU A 1 478 ? 3.017 0.732 -32.185 1.00 94.12 478 GLU A CA 1
ATOM 3782 C C . GLU A 1 478 ? 4.320 0.072 -31.688 1.00 94.12 478 GLU A C 1
ATOM 3784 O O . GLU A 1 478 ? 4.360 -0.507 -30.603 1.00 94.12 478 GLU A O 1
ATOM 3789 N N . GLN A 1 479 ? 5.404 0.157 -32.468 1.00 94.31 479 GLN A N 1
ATOM 3790 C CA . GLN A 1 479 ? 6.740 -0.243 -32.012 1.00 94.31 479 GLN A CA 1
ATOM 3791 C C . GLN A 1 479 ? 7.232 0.693 -30.902 1.00 94.31 479 GLN A C 1
ATOM 3793 O O . GLN A 1 479 ? 7.060 1.909 -30.992 1.00 94.31 479 GLN A O 1
ATOM 3798 N N . LEU A 1 480 ? 7.906 0.135 -29.895 1.00 95.50 480 LEU A N 1
ATOM 3799 C CA . LEU A 1 480 ? 8.513 0.927 -28.829 1.00 95.50 480 LEU A CA 1
ATOM 3800 C C . LEU A 1 480 ? 9.718 1.720 -29.360 1.00 95.50 480 LEU A C 1
ATOM 3802 O O . LEU A 1 480 ? 10.775 1.158 -29.655 1.00 95.50 480 LEU A O 1
ATOM 3806 N N . ASP A 1 481 ? 9.554 3.035 -29.455 1.00 93.94 481 ASP A N 1
ATOM 3807 C CA . ASP A 1 481 ? 10.613 3.993 -29.754 1.00 93.94 481 ASP A CA 1
ATOM 3808 C C . ASP A 1 481 ? 11.421 4.257 -28.480 1.00 93.94 481 ASP A C 1
ATOM 3810 O O . ASP A 1 481 ? 11.015 5.011 -27.596 1.00 93.94 481 ASP A O 1
ATOM 3814 N N . ILE A 1 482 ? 12.570 3.586 -28.376 1.00 93.81 482 ILE A N 1
ATOM 3815 C CA . ILE A 1 482 ? 13.426 3.632 -27.187 1.00 93.81 482 ILE A CA 1
ATOM 3816 C C . ILE A 1 482 ? 13.837 5.065 -26.818 1.00 93.81 482 ILE A C 1
ATOM 3818 O O . ILE A 1 482 ? 13.947 5.372 -25.637 1.00 93.81 482 ILE A O 1
ATOM 3822 N N . THR A 1 483 ? 14.003 5.959 -27.801 1.00 93.44 483 THR A N 1
ATOM 3823 C CA . THR A 1 483 ? 14.490 7.331 -27.574 1.00 93.44 483 THR A CA 1
ATOM 3824 C C . THR A 1 483 ? 13.509 8.167 -26.752 1.00 93.44 483 THR A C 1
ATOM 3826 O O . THR A 1 483 ? 13.930 8.941 -25.890 1.00 93.44 483 THR A O 1
ATOM 3829 N N . ALA A 1 484 ? 12.206 7.928 -26.937 1.00 95.00 484 ALA A N 1
ATOM 3830 C CA . ALA A 1 484 ? 11.131 8.593 -26.209 1.00 95.00 484 ALA A CA 1
ATOM 3831 C C . ALA A 1 484 ? 11.145 8.288 -24.702 1.00 95.00 484 ALA A C 1
ATOM 3833 O O . ALA A 1 484 ? 10.604 9.068 -23.916 1.00 95.00 484 ALA A O 1
ATOM 3834 N N . LEU A 1 485 ? 11.754 7.168 -24.287 1.00 95.88 485 LEU A N 1
ATOM 3835 C CA . LEU A 1 485 ? 11.874 6.793 -22.876 1.00 95.88 485 LEU A CA 1
ATOM 3836 C C . LEU A 1 485 ? 12.921 7.622 -22.130 1.00 95.88 485 LEU A C 1
ATOM 3838 O O . LEU A 1 485 ? 12.736 7.927 -20.953 1.00 95.88 485 LEU A O 1
ATOM 3842 N N . PHE A 1 486 ? 13.975 8.036 -22.828 1.00 94.44 486 PHE A N 1
ATOM 3843 C CA . PHE A 1 486 ? 15.092 8.786 -22.256 1.00 94.44 486 PHE A CA 1
ATOM 3844 C C . PHE A 1 486 ? 14.893 10.295 -22.354 1.00 94.44 486 PHE A C 1
ATOM 3846 O O . PHE A 1 486 ? 15.130 10.997 -21.379 1.00 94.44 486 PHE A O 1
ATOM 3853 N N . SER A 1 487 ? 14.377 10.792 -23.481 1.00 89.12 487 SER A N 1
ATOM 3854 C CA . SER A 1 487 ? 14.189 12.228 -23.711 1.00 89.12 487 SER A CA 1
ATOM 3855 C C . SER A 1 487 ? 12.923 12.531 -24.527 1.00 89.12 487 SER A C 1
ATOM 3857 O O . SER A 1 487 ? 12.087 11.659 -24.766 1.00 89.12 487 SER A O 1
ATOM 3859 N N . GLY A 1 488 ? 12.729 13.794 -24.913 1.00 89.81 488 GLY A N 1
ATOM 3860 C CA . GLY A 1 488 ? 11.538 14.246 -25.635 1.00 89.81 488 GLY A CA 1
ATOM 3861 C C . GLY A 1 488 ? 10.393 14.681 -24.716 1.00 89.81 488 GLY A C 1
ATOM 3862 O O . GLY A 1 488 ? 10.330 14.331 -23.535 1.00 89.81 488 GLY A O 1
ATOM 3863 N N . ASP A 1 489 ? 9.485 15.487 -25.258 1.00 91.31 489 ASP A N 1
ATOM 3864 C CA . ASP A 1 489 ? 8.411 16.141 -24.501 1.00 91.31 489 ASP A CA 1
ATOM 3865 C C . ASP A 1 489 ? 7.098 16.328 -25.285 1.00 91.31 489 ASP A C 1
ATOM 3867 O O . ASP A 1 489 ? 6.132 16.895 -24.770 1.00 91.31 489 ASP A O 1
ATOM 3871 N N . ASN A 1 490 ? 7.018 15.849 -26.530 1.00 95.00 490 ASN A N 1
ATOM 3872 C CA . ASN A 1 490 ? 5.770 15.904 -27.285 1.00 95.00 490 ASN A CA 1
ATOM 3873 C C . ASN A 1 490 ? 4.765 14.842 -26.790 1.00 95.00 490 ASN A C 1
ATOM 3875 O O . ASN A 1 490 ? 5.110 13.916 -26.056 1.00 95.00 490 ASN A O 1
ATOM 3879 N N . VAL A 1 491 ? 3.493 14.977 -27.181 1.00 95.44 491 VAL A N 1
ATOM 3880 C CA . VAL A 1 491 ? 2.403 14.122 -26.669 1.00 95.44 491 VAL A CA 1
ATOM 3881 C C . VAL A 1 491 ? 2.609 12.637 -27.002 1.00 95.44 491 VAL A C 1
ATOM 3883 O O . VAL A 1 491 ? 2.291 11.798 -26.165 1.00 95.44 491 VAL A O 1
ATOM 3886 N N . ARG A 1 492 ? 3.187 12.290 -28.165 1.00 95.88 492 ARG A N 1
ATOM 3887 C CA . ARG A 1 492 ? 3.510 10.891 -28.512 1.00 95.88 492 ARG A CA 1
ATOM 3888 C C . ARG A 1 492 ? 4.596 10.341 -27.589 1.00 95.88 492 ARG A C 1
ATOM 3890 O O . ARG A 1 492 ? 4.413 9.268 -27.030 1.00 95.88 492 ARG A O 1
ATOM 3897 N N . GLU A 1 493 ? 5.688 11.081 -27.400 1.00 96.88 493 GLU A N 1
ATOM 3898 C CA . GLU A 1 493 ? 6.811 10.674 -26.537 1.00 96.88 493 GLU A CA 1
ATOM 3899 C C . GLU A 1 493 ? 6.347 10.476 -25.086 1.00 96.88 493 GLU A C 1
ATOM 3901 O O . GLU A 1 493 ? 6.521 9.404 -24.508 1.00 96.88 493 GLU A O 1
ATOM 3906 N N . ARG A 1 494 ? 5.647 11.476 -24.535 1.00 97.25 494 ARG A N 1
ATOM 3907 C CA . ARG A 1 494 ? 5.036 11.431 -23.199 1.00 97.25 494 ARG A CA 1
ATOM 3908 C C . ARG A 1 494 ? 4.063 10.255 -23.038 1.00 97.25 494 ARG A C 1
ATOM 3910 O O . ARG A 1 494 ? 4.112 9.556 -22.026 1.00 97.25 494 ARG A O 1
ATOM 3917 N N . ARG A 1 495 ? 3.195 10.001 -24.026 1.00 97.62 495 ARG A N 1
ATOM 3918 C CA . ARG A 1 495 ? 2.267 8.858 -24.002 1.00 97.62 495 ARG A CA 1
ATOM 3919 C C . ARG A 1 495 ? 3.014 7.527 -24.042 1.00 97.62 495 ARG A C 1
ATOM 3921 O O . ARG A 1 495 ? 2.654 6.627 -23.291 1.00 97.62 495 ARG A O 1
ATOM 3928 N N . MET A 1 496 ? 4.057 7.411 -24.861 1.00 98.00 496 MET A N 1
ATOM 3929 C CA . MET A 1 496 ? 4.854 6.192 -24.975 1.00 98.00 496 MET A CA 1
ATOM 3930 C C . MET A 1 496 ? 5.599 5.865 -23.674 1.00 98.00 496 MET A C 1
ATOM 3932 O O . MET A 1 496 ? 5.594 4.708 -23.260 1.00 98.00 496 MET A O 1
ATOM 3936 N N . ARG A 1 497 ? 6.142 6.873 -22.972 1.00 97.75 497 ARG A N 1
ATOM 3937 C CA . ARG A 1 497 ? 6.688 6.706 -21.610 1.00 97.75 497 ARG A CA 1
ATOM 3938 C C . ARG A 1 497 ? 5.659 6.169 -20.633 1.00 97.75 497 ARG A C 1
ATOM 3940 O O . ARG A 1 497 ? 5.903 5.171 -19.961 1.00 97.75 497 ARG A O 1
ATOM 3947 N N . MET A 1 498 ? 4.484 6.794 -20.608 1.00 97.94 498 MET A N 1
ATOM 3948 C CA . MET A 1 498 ? 3.381 6.356 -19.762 1.00 97.94 498 MET A CA 1
ATOM 3949 C C . MET A 1 498 ? 2.990 4.902 -20.059 1.00 97.94 498 MET A C 1
ATOM 3951 O O . MET A 1 498 ? 2.994 4.073 -19.154 1.00 97.94 498 MET A O 1
ATOM 3955 N N . GLN A 1 499 ? 2.764 4.555 -21.325 1.00 98.31 499 GLN A N 1
ATOM 3956 C CA . GLN A 1 499 ? 2.437 3.194 -21.759 1.00 98.31 499 GLN A CA 1
ATOM 3957 C C . GLN A 1 499 ? 3.532 2.174 -21.404 1.00 98.31 499 GLN A C 1
ATOM 3959 O O . GLN A 1 499 ? 3.230 1.065 -20.965 1.00 98.31 499 GLN A O 1
ATOM 3964 N N . TYR A 1 500 ? 4.805 2.552 -21.532 1.00 98.56 500 TYR A N 1
ATOM 3965 C CA . TYR A 1 500 ? 5.941 1.710 -21.167 1.00 98.56 500 TYR A CA 1
ATOM 3966 C C . TYR A 1 500 ? 5.956 1.399 -19.663 1.00 98.56 500 TYR A C 1
ATOM 3968 O O . TYR A 1 500 ? 5.987 0.229 -19.278 1.00 98.56 500 TYR A O 1
ATOM 3976 N N . TYR A 1 501 ? 5.855 2.417 -18.804 1.00 98.25 501 TYR A N 1
ATOM 3977 C CA . TYR A 1 501 ? 5.859 2.215 -17.354 1.00 98.25 501 TYR A CA 1
ATOM 3978 C C . TYR A 1 501 ? 4.618 1.447 -16.867 1.00 98.25 501 TYR A C 1
ATOM 3980 O O . TYR A 1 501 ? 4.746 0.554 -16.031 1.00 98.25 501 TYR A O 1
ATOM 3988 N N . ARG A 1 502 ? 3.441 1.670 -17.471 1.00 98.12 502 ARG A N 1
ATOM 3989 C CA . ARG A 1 502 ? 2.242 0.843 -17.226 1.00 98.12 502 ARG A CA 1
ATOM 3990 C C . ARG A 1 502 ? 2.455 -0.631 -17.587 1.00 98.12 502 ARG A C 1
ATOM 3992 O O . ARG A 1 502 ? 1.997 -1.508 -16.856 1.00 98.12 502 ARG A O 1
ATOM 3999 N N . LEU A 1 503 ? 3.168 -0.930 -18.677 1.00 98.44 503 LEU A N 1
ATOM 4000 C CA . LEU A 1 503 ? 3.527 -2.306 -19.041 1.00 98.44 503 LEU A CA 1
ATOM 4001 C C . LEU A 1 503 ? 4.516 -2.928 -18.039 1.00 98.44 503 LEU A C 1
ATOM 4003 O O . LEU A 1 503 ? 4.358 -4.099 -17.691 1.00 98.44 503 LEU A O 1
ATOM 4007 N N . VAL A 1 504 ? 5.495 -2.160 -17.545 1.00 98.69 504 VAL A N 1
ATOM 4008 C CA . VAL A 1 504 ? 6.407 -2.597 -16.470 1.00 98.69 504 VAL A CA 1
ATOM 4009 C C . VAL A 1 504 ? 5.617 -2.938 -15.202 1.00 98.69 504 VAL A C 1
ATOM 4011 O O . VAL A 1 504 ? 5.746 -4.054 -14.700 1.00 98.69 504 VAL A O 1
ATOM 4014 N N . ALA A 1 505 ? 4.733 -2.047 -14.744 1.00 98.44 505 ALA A N 1
ATOM 4015 C CA . ALA A 1 505 ? 3.891 -2.272 -13.567 1.00 98.44 505 ALA A CA 1
ATOM 4016 C C . ALA A 1 505 ? 2.965 -3.491 -13.720 1.00 98.44 505 ALA A C 1
ATOM 4018 O O . ALA A 1 505 ? 2.859 -4.322 -12.815 1.00 98.44 505 ALA A O 1
ATOM 4019 N N . ALA A 1 506 ? 2.341 -3.659 -14.892 1.00 98.31 506 ALA A N 1
ATOM 4020 C CA . ALA A 1 506 ? 1.510 -4.823 -15.191 1.00 98.31 506 ALA A CA 1
ATOM 4021 C C . ALA A 1 506 ? 2.315 -6.137 -15.180 1.00 98.31 506 ALA A C 1
ATOM 4023 O O . ALA A 1 506 ? 1.840 -7.146 -14.653 1.00 98.31 506 ALA A O 1
ATOM 4024 N N . LYS A 1 507 ? 3.544 -6.133 -15.718 1.00 98.50 507 LYS A N 1
ATOM 4025 C CA . LYS A 1 507 ? 4.460 -7.284 -15.664 1.00 98.50 507 LYS A CA 1
ATOM 4026 C C . LYS A 1 507 ? 4.886 -7.601 -14.235 1.00 98.50 507 LYS A C 1
ATOM 4028 O O . LYS A 1 507 ? 4.752 -8.754 -13.832 1.00 98.50 507 LYS A O 1
ATOM 4033 N N . PHE A 1 508 ? 5.320 -6.598 -13.473 1.00 98.75 508 PHE A N 1
ATOM 4034 C CA . PHE A 1 508 ? 5.712 -6.748 -12.073 1.00 98.75 508 PHE A CA 1
ATOM 4035 C C . PHE A 1 508 ? 4.565 -7.318 -11.233 1.00 98.75 508 PHE A C 1
ATOM 4037 O O . PHE A 1 508 ? 4.736 -8.347 -10.588 1.00 98.75 508 PHE A O 1
ATOM 4044 N N . LYS A 1 509 ? 3.356 -6.746 -11.320 1.00 98.50 509 LYS A N 1
ATOM 4045 C CA . LYS A 1 509 ? 2.167 -7.273 -10.628 1.00 98.50 509 LYS A CA 1
ATOM 4046 C C . LYS A 1 509 ? 1.902 -8.741 -10.985 1.00 98.50 509 LYS A C 1
ATOM 4048 O O . LYS A 1 509 ? 1.689 -9.568 -10.100 1.00 98.50 509 LYS A O 1
ATOM 4053 N N . ALA A 1 510 ? 1.935 -9.070 -12.277 1.00 98.50 510 ALA A N 1
ATOM 4054 C CA . ALA A 1 510 ? 1.582 -10.393 -12.783 1.00 98.50 510 ALA A CA 1
ATOM 4055 C C . ALA A 1 510 ? 2.673 -11.464 -12.579 1.00 98.50 510 ALA A C 1
ATOM 4057 O O . ALA A 1 510 ? 2.382 -12.657 -12.741 1.00 98.50 510 ALA A O 1
ATOM 4058 N N . ALA A 1 511 ? 3.917 -11.059 -12.308 1.00 98.62 511 ALA A N 1
ATOM 4059 C CA . ALA A 1 511 ? 5.040 -11.932 -11.977 1.00 98.62 511 ALA A CA 1
ATOM 4060 C C . ALA A 1 511 ? 5.231 -12.056 -10.463 1.00 98.62 511 ALA A C 1
ATOM 4062 O O . ALA A 1 511 ? 5.374 -13.171 -9.972 1.00 98.62 511 ALA A O 1
ATOM 4063 N N . TYR A 1 512 ? 5.183 -10.942 -9.735 1.00 98.69 512 TYR A N 1
ATOM 4064 C CA . TYR A 1 512 ? 5.403 -10.873 -8.299 1.00 98.69 512 TYR A CA 1
ATOM 4065 C C . TYR A 1 512 ? 4.103 -11.063 -7.510 1.00 98.69 512 TYR A C 1
ATOM 4067 O O . TYR A 1 512 ? 3.755 -12.185 -7.128 1.00 98.69 512 TYR A O 1
ATOM 4075 N N . THR A 1 513 ? 3.346 -9.979 -7.321 1.00 98.44 513 THR A N 1
ATOM 4076 C CA . THR A 1 513 ? 2.174 -9.918 -6.440 1.00 98.44 513 THR A CA 1
ATOM 4077 C C . THR A 1 513 ? 1.167 -11.035 -6.691 1.00 98.44 513 THR A C 1
ATOM 4079 O O . THR A 1 513 ? 0.701 -11.668 -5.742 1.00 98.44 513 THR A O 1
ATOM 4082 N N . ASP A 1 514 ? 0.820 -11.288 -7.953 1.00 98.69 514 ASP A N 1
ATOM 4083 C CA . ASP A 1 514 ? -0.240 -12.230 -8.306 1.00 98.69 514 ASP A CA 1
ATOM 4084 C C . ASP A 1 514 ? 0.186 -13.687 -8.070 1.00 98.69 514 ASP A C 1
ATOM 4086 O O . ASP A 1 514 ? -0.646 -14.494 -7.660 1.00 98.69 514 ASP A O 1
ATOM 4090 N N . GLN A 1 515 ? 1.470 -14.031 -8.244 1.00 98.81 515 GLN A N 1
ATOM 4091 C CA . GLN A 1 515 ? 1.960 -15.388 -7.963 1.00 98.81 515 GLN A CA 1
ATOM 4092 C C . GLN A 1 515 ? 2.062 -15.654 -6.455 1.00 98.81 515 GLN A C 1
ATOM 4094 O O . GLN A 1 515 ? 1.579 -16.690 -5.992 1.00 98.81 515 GLN A O 1
ATOM 4099 N N . LEU A 1 516 ? 2.608 -14.706 -5.679 1.00 98.69 516 LEU A N 1
ATOM 4100 C CA . LEU A 1 516 ? 2.637 -14.784 -4.210 1.00 98.69 516 LEU A CA 1
ATOM 4101 C C . LEU A 1 516 ? 1.210 -14.895 -3.644 1.00 98.69 516 LEU A C 1
ATOM 4103 O O . LEU A 1 516 ? 0.917 -15.760 -2.820 1.00 98.69 516 LEU A O 1
ATOM 4107 N N . THR A 1 517 ? 0.291 -14.057 -4.132 1.00 98.56 517 THR A N 1
ATOM 4108 C CA . THR A 1 517 ? -1.109 -14.042 -3.684 1.00 98.56 517 THR A CA 1
ATOM 4109 C C . THR A 1 517 ? -1.848 -15.323 -4.056 1.00 98.56 517 THR A C 1
ATOM 4111 O O . THR A 1 517 ? -2.547 -15.875 -3.207 1.00 98.56 517 THR A O 1
ATOM 4114 N N . ALA A 1 518 ? -1.662 -15.843 -5.274 1.00 98.50 518 ALA A N 1
ATOM 4115 C CA . ALA A 1 518 ? -2.253 -17.113 -5.687 1.00 98.50 518 ALA A CA 1
ATOM 4116 C C . ALA A 1 518 ? -1.749 -18.287 -4.832 1.00 98.50 518 ALA A C 1
ATOM 4118 O O . ALA A 1 518 ? -2.553 -19.132 -4.432 1.00 98.50 518 ALA A O 1
ATOM 4119 N N . PHE A 1 519 ? -0.452 -18.323 -4.493 1.00 98.44 519 PHE A N 1
ATOM 4120 C CA . PHE A 1 519 ? 0.079 -19.320 -3.565 1.00 98.44 519 PHE A CA 1
ATOM 4121 C C . PHE A 1 519 ? -0.573 -19.197 -2.181 1.00 98.44 519 PHE A C 1
ATOM 4123 O O . PHE A 1 519 ? -1.086 -20.187 -1.662 1.00 98.44 519 PHE A O 1
ATOM 4130 N N . CYS A 1 520 ? -0.595 -18.004 -1.581 1.00 97.69 520 CYS A N 1
ATOM 4131 C CA . CYS A 1 520 ? -1.176 -17.812 -0.251 1.00 97.69 520 CYS A CA 1
ATOM 4132 C C . CYS A 1 520 ? -2.661 -18.214 -0.215 1.00 97.69 520 CYS A C 1
ATOM 4134 O O . CYS A 1 520 ? -3.053 -19.030 0.622 1.00 97.69 520 CYS A O 1
ATOM 4136 N N . GLN A 1 521 ? -3.462 -17.750 -1.181 1.00 94.94 521 GLN A N 1
ATOM 4137 C CA . GLN A 1 521 ? -4.884 -18.093 -1.293 1.00 94.94 521 GLN A CA 1
ATOM 4138 C C . GLN A 1 521 ? -5.116 -19.603 -1.442 1.00 94.94 521 GLN A C 1
ATOM 4140 O O . GLN A 1 521 ? -5.980 -20.158 -0.765 1.00 94.94 521 GLN A O 1
ATOM 4145 N N . ALA A 1 522 ? -4.316 -20.289 -2.267 1.00 95.88 522 ALA A N 1
ATOM 4146 C CA . ALA A 1 522 ? -4.410 -21.738 -2.460 1.00 95.88 522 ALA A CA 1
ATOM 4147 C C . ALA A 1 522 ? -4.085 -22.561 -1.196 1.00 95.88 522 ALA A C 1
ATOM 4149 O O . ALA A 1 522 ? -4.390 -23.753 -1.153 1.00 95.88 522 ALA A O 1
ATOM 4150 N N . ASN A 1 523 ? -3.486 -21.941 -0.174 1.00 93.94 523 ASN A N 1
ATOM 4151 C CA . ASN A 1 523 ? -3.159 -22.565 1.108 1.00 93.94 523 ASN A CA 1
ATOM 4152 C C . ASN A 1 523 ? -3.945 -21.970 2.298 1.00 93.94 523 ASN A C 1
ATOM 4154 O O . ASN A 1 523 ? -3.651 -22.310 3.440 1.00 93.94 523 ASN A O 1
ATOM 4158 N N . GLY A 1 524 ? -4.949 -21.115 2.055 1.00 93.50 524 GLY A N 1
ATOM 4159 C CA . GLY A 1 524 ? -5.781 -20.520 3.113 1.00 93.50 524 GLY A CA 1
ATOM 4160 C C . GLY A 1 524 ? -5.124 -19.370 3.887 1.00 93.50 524 GLY A C 1
ATOM 4161 O O . GLY A 1 524 ? -5.541 -19.074 5.002 1.00 93.50 524 GLY A O 1
ATOM 4162 N N . MET A 1 525 ? -4.109 -18.731 3.303 1.00 93.62 525 MET A N 1
ATOM 4163 C CA . MET A 1 525 ? -3.296 -17.674 3.912 1.00 93.62 525 MET A CA 1
ATOM 4164 C C . MET A 1 525 ? -3.427 -16.351 3.147 1.00 93.62 525 MET A C 1
ATOM 4166 O O . MET A 1 525 ? -3.843 -16.322 1.986 1.00 93.62 525 MET A O 1
ATOM 4170 N N . TYR A 1 526 ? -2.969 -15.255 3.749 1.00 97.88 526 TYR A N 1
ATOM 4171 C CA . TYR A 1 526 ? -2.808 -13.972 3.063 1.00 97.88 526 TYR A CA 1
ATOM 4172 C C . TYR A 1 526 ? -1.378 -13.775 2.536 1.00 97.88 526 TYR A C 1
ATOM 4174 O O . TYR A 1 526 ? -0.397 -14.129 3.189 1.00 97.88 526 TYR A O 1
ATOM 4182 N N . SER A 1 527 ? -1.251 -13.157 1.363 1.00 98.38 527 SER A N 1
ATOM 4183 C CA . SER A 1 527 ? -0.034 -12.429 0.997 1.00 98.38 527 SER A CA 1
ATOM 4184 C C . SER A 1 527 ? -0.084 -11.051 1.658 1.00 98.38 527 SER A C 1
ATOM 4186 O O . SER A 1 527 ? -1.122 -10.387 1.639 1.00 98.38 527 SER A O 1
ATOM 4188 N N . SER A 1 528 ? 1.012 -10.629 2.269 1.00 98.25 528 SER A N 1
ATOM 4189 C CA . SER A 1 528 ? 1.175 -9.321 2.896 1.00 98.25 528 SER A CA 1
ATOM 4190 C C . SER A 1 528 ? 2.648 -8.916 2.839 1.00 98.25 528 SER A C 1
ATOM 4192 O O . SER A 1 528 ? 3.457 -9.579 2.188 1.00 98.25 528 SER A O 1
ATOM 4194 N N . GLY A 1 529 ? 2.993 -7.821 3.503 1.00 96.25 529 GLY A N 1
ATOM 4195 C CA . GLY A 1 529 ? 4.243 -7.110 3.291 1.00 96.25 529 GLY A CA 1
ATOM 4196 C C . GLY A 1 529 ? 3.991 -5.725 2.717 1.00 96.25 529 GLY A C 1
ATOM 4197 O O . GLY A 1 529 ? 2.861 -5.230 2.751 1.00 96.25 529 GLY A O 1
ATOM 4198 N N . HIS A 1 530 ? 5.042 -5.116 2.198 1.00 96.06 530 HIS A N 1
ATOM 4199 C CA . HIS A 1 530 ? 5.008 -3.778 1.623 1.00 96.06 530 HIS A CA 1
ATOM 4200 C C . HIS A 1 530 ? 5.973 -3.684 0.427 1.00 96.06 530 HIS A C 1
ATOM 4202 O O . HIS A 1 530 ? 6.490 -4.706 -0.025 1.00 96.06 530 HIS A O 1
ATOM 4208 N N . PHE A 1 531 ? 6.157 -2.494 -0.146 1.00 95.56 531 PHE A N 1
ATOM 4209 C CA . PHE A 1 531 ? 6.999 -2.291 -1.330 1.00 95.56 531 PHE A CA 1
ATOM 4210 C C . PHE A 1 531 ? 7.875 -1.058 -1.156 1.00 95.56 531 PHE A C 1
ATOM 4212 O O . PHE A 1 531 ? 7.426 -0.062 -0.614 1.00 95.56 531 PHE A O 1
ATOM 4219 N N . LEU A 1 532 ? 9.089 -1.078 -1.698 1.00 93.62 532 LEU A N 1
ATOM 4220 C CA . LEU A 1 532 ? 10.052 0.004 -1.508 1.00 93.62 532 LEU A CA 1
ATOM 4221 C C . LEU A 1 532 ? 9.527 1.388 -1.982 1.00 93.62 532 LEU A C 1
ATOM 4223 O O . LEU A 1 532 ? 9.134 1.538 -3.146 1.00 93.62 532 LEU A O 1
ATOM 4227 N N . PHE A 1 533 ? 9.599 2.392 -1.093 1.00 91.44 533 PHE A N 1
ATOM 4228 C CA . PHE A 1 533 ? 9.211 3.805 -1.287 1.00 91.44 533 PHE A CA 1
ATOM 4229 C C . PHE A 1 533 ? 7.753 4.022 -1.757 1.00 91.44 533 PHE A C 1
ATOM 4231 O O . PHE A 1 533 ? 7.481 4.477 -2.872 1.00 91.44 533 PHE A O 1
ATOM 4238 N N . GLU A 1 534 ? 6.789 3.744 -0.881 1.00 92.62 534 GLU A N 1
ATOM 4239 C CA . GLU A 1 534 ? 5.353 3.878 -1.143 1.00 92.62 534 GLU A CA 1
ATOM 4240 C C . GLU A 1 534 ? 4.872 5.337 -1.261 1.00 92.62 534 GLU A C 1
ATOM 4242 O O . GLU A 1 534 ? 3.814 5.582 -1.841 1.00 92.62 534 GLU A O 1
ATOM 4247 N N . GLU A 1 535 ? 5.576 6.330 -0.709 1.00 91.50 535 GLU A N 1
ATOM 4248 C CA . GLU A 1 535 ? 5.062 7.704 -0.577 1.00 91.50 535 GLU A CA 1
ATOM 4249 C C . GLU A 1 535 ? 5.101 8.558 -1.850 1.00 91.50 535 GLU A C 1
ATOM 4251 O O . GLU A 1 535 ? 4.371 9.551 -1.937 1.00 91.50 535 GLU A O 1
ATOM 4256 N N . ASN A 1 536 ? 5.964 8.245 -2.816 1.00 93.38 536 ASN A N 1
ATOM 4257 C CA . ASN A 1 536 ? 6.274 9.155 -3.920 1.00 93.38 536 ASN A CA 1
ATOM 4258 C C . ASN A 1 536 ? 6.007 8.509 -5.278 1.00 93.38 536 ASN A C 1
ATOM 4260 O O . ASN A 1 536 ? 6.528 7.443 -5.584 1.00 93.38 536 ASN A O 1
ATOM 4264 N N . MET A 1 537 ? 5.248 9.193 -6.136 1.00 94.62 537 MET A N 1
ATOM 4265 C CA . MET A 1 537 ? 4.894 8.666 -7.457 1.00 94.62 537 MET A CA 1
ATOM 4266 C C . MET A 1 537 ? 6.086 8.479 -8.403 1.00 94.62 537 MET A C 1
ATOM 4268 O O . MET A 1 537 ? 5.978 7.683 -9.328 1.00 94.62 537 MET A O 1
ATOM 4272 N N . ASN A 1 538 ? 7.211 9.167 -8.191 1.00 93.50 538 ASN A N 1
ATOM 4273 C CA . ASN A 1 538 ? 8.435 8.935 -8.963 1.00 93.50 538 ASN A CA 1
ATOM 4274 C C . ASN A 1 538 ? 9.185 7.705 -8.456 1.00 93.50 538 ASN A C 1
ATOM 4276 O O . ASN A 1 538 ? 9.559 6.861 -9.261 1.00 93.50 538 ASN A O 1
ATOM 4280 N N . ASP A 1 539 ? 9.341 7.561 -7.137 1.00 93.44 539 ASP A N 1
ATOM 4281 C CA . ASP A 1 539 ? 9.967 6.368 -6.569 1.00 93.44 539 ASP A CA 1
ATOM 4282 C C . ASP A 1 539 ? 9.139 5.107 -6.899 1.00 93.44 539 ASP A C 1
ATOM 4284 O O . ASP A 1 539 ? 9.718 4.132 -7.353 1.00 93.44 539 ASP A O 1
ATOM 4288 N N . GLN A 1 540 ? 7.798 5.165 -6.853 1.00 95.19 540 GLN A N 1
ATOM 4289 C CA . GLN A 1 540 ? 6.888 4.102 -7.329 1.00 95.19 540 GLN A CA 1
ATOM 4290 C C . GLN A 1 540 ? 7.160 3.672 -8.790 1.00 95.19 540 GLN A C 1
ATOM 4292 O O . GLN A 1 540 ? 7.048 2.493 -9.138 1.00 95.19 540 GLN A O 1
ATOM 4297 N N . ILE A 1 541 ? 7.500 4.620 -9.673 1.00 95.25 541 ILE A N 1
ATOM 4298 C CA . ILE A 1 541 ? 7.886 4.335 -11.066 1.00 95.25 541 ILE A CA 1
ATOM 4299 C C . ILE A 1 541 ? 9.256 3.657 -11.113 1.00 95.25 541 ILE A C 1
ATOM 4301 O O . ILE A 1 541 ? 9.438 2.672 -11.829 1.00 95.25 541 ILE A O 1
ATOM 4305 N N . GLU A 1 542 ? 10.198 4.148 -10.315 1.00 91.88 542 GLU A N 1
ATOM 4306 C CA . GLU A 1 542 ? 11.561 3.637 -10.251 1.00 91.88 542 GLU A CA 1
ATOM 4307 C C . GLU A 1 542 ? 11.718 2.301 -9.506 1.00 91.88 542 GLU A C 1
ATOM 4309 O O . GLU A 1 542 ? 12.736 1.643 -9.691 1.00 91.88 542 GLU A O 1
ATOM 4314 N N . THR A 1 543 ? 10.765 1.874 -8.675 1.00 93.19 543 THR A N 1
ATOM 4315 C CA . THR A 1 543 ? 10.869 0.614 -7.916 1.00 93.19 543 THR A CA 1
ATOM 4316 C C . THR A 1 543 ? 10.058 -0.525 -8.529 1.00 93.19 543 THR A C 1
ATOM 4318 O O . THR A 1 543 ? 10.513 -1.668 -8.471 1.00 93.19 543 THR A O 1
ATOM 4321 N N . TYR A 1 544 ? 8.912 -0.237 -9.163 1.00 94.44 544 TYR A N 1
ATOM 4322 C CA . TYR A 1 544 ? 8.038 -1.252 -9.781 1.00 94.44 544 TYR A CA 1
ATOM 4323 C C . TYR A 1 544 ? 7.224 -0.767 -11.005 1.00 94.44 544 TYR A C 1
ATOM 4325 O O . TYR A 1 544 ? 6.318 -1.464 -11.459 1.00 94.44 544 TYR A O 1
ATOM 4333 N N . GLY A 1 545 ? 7.547 0.391 -11.595 1.00 93.69 545 GLY A N 1
ATOM 4334 C CA . GLY A 1 545 ? 6.903 0.908 -12.818 1.00 93.69 545 GLY A CA 1
ATOM 4335 C C . GLY A 1 545 ? 5.663 1.790 -12.600 1.00 93.69 545 GLY A C 1
ATOM 4336 O O . GLY A 1 545 ? 5.077 2.285 -13.563 1.00 93.69 545 GLY A O 1
ATOM 4337 N N . GLY A 1 546 ? 5.267 2.053 -11.355 1.00 93.00 546 GLY A N 1
ATOM 4338 C CA . GLY A 1 546 ? 4.089 2.855 -11.017 1.00 93.00 546 GLY A CA 1
ATOM 4339 C C . GLY A 1 546 ? 2.837 1.998 -10.833 1.00 93.00 546 GLY A C 1
ATOM 4340 O O . GLY A 1 546 ? 2.929 0.857 -10.400 1.00 93.00 546 GLY A O 1
ATOM 4341 N N . ASP A 1 547 ? 1.652 2.566 -11.095 1.00 95.94 547 ASP A N 1
ATOM 4342 C CA . ASP A 1 547 ? 0.339 1.940 -10.829 1.00 95.94 547 ASP A CA 1
ATOM 4343 C C . ASP A 1 547 ? 0.235 1.273 -9.436 1.00 95.94 547 ASP A C 1
ATOM 4345 O O . ASP A 1 547 ? -0.389 0.223 -9.261 1.00 95.94 547 ASP A O 1
ATOM 4349 N N . PHE A 1 548 ? 0.835 1.906 -8.418 1.00 97.62 548 PHE A N 1
ATOM 4350 C CA . PHE A 1 548 ? 1.064 1.308 -7.098 1.00 97.62 548 PHE A CA 1
ATOM 4351 C C . PHE A 1 548 ? -0.211 0.752 -6.450 1.00 97.62 548 PHE A C 1
ATOM 4353 O O . PHE A 1 548 ? -0.185 -0.331 -5.870 1.00 97.62 548 PHE A O 1
ATOM 4360 N N . LEU A 1 549 ? -1.348 1.439 -6.610 1.00 98.38 549 LEU A N 1
ATOM 4361 C CA . LEU A 1 549 ? -2.640 1.001 -6.071 1.00 98.38 549 LEU A CA 1
ATOM 4362 C C . LEU A 1 549 ? -3.082 -0.372 -6.607 1.00 98.38 549 LEU A C 1
ATOM 4364 O O . LEU A 1 549 ? -3.649 -1.160 -5.854 1.00 98.38 549 LEU A O 1
ATOM 4368 N N . GLN A 1 550 ? -2.781 -0.689 -7.869 1.00 97.44 550 GLN A N 1
ATOM 4369 C CA . GLN A 1 550 ? -3.072 -1.997 -8.466 1.00 97.44 550 GLN A CA 1
ATOM 4370 C C . GLN A 1 550 ? -2.081 -3.067 -7.998 1.00 97.44 550 GLN A C 1
ATOM 4372 O O . GLN A 1 550 ? -2.468 -4.220 -7.799 1.00 97.44 550 GLN A O 1
ATOM 4377 N N . ILE A 1 551 ? -0.812 -2.694 -7.806 1.00 98.25 551 ILE A N 1
ATOM 4378 C CA . ILE A 1 551 ? 0.236 -3.588 -7.304 1.00 98.25 551 ILE A CA 1
ATOM 4379 C C . ILE A 1 551 ? -0.050 -3.960 -5.849 1.00 98.25 551 ILE A C 1
ATOM 4381 O O . ILE A 1 551 ? -0.309 -5.125 -5.562 1.00 98.25 551 ILE A O 1
ATOM 4385 N N . VAL A 1 552 ? -0.072 -2.994 -4.928 1.00 98.00 552 VAL A N 1
ATOM 4386 C CA . VAL A 1 552 ? -0.260 -3.268 -3.495 1.00 98.00 552 VAL A CA 1
ATOM 4387 C C . VAL A 1 552 ? -1.680 -3.749 -3.193 1.00 98.00 552 VAL A C 1
ATOM 4389 O O . VAL A 1 552 ? -1.868 -4.652 -2.382 1.00 98.00 552 VAL A O 1
ATOM 4392 N N . GLY A 1 553 ? -2.681 -3.260 -3.936 1.00 97.69 553 GLY A N 1
ATOM 4393 C CA . GLY A 1 553 ? -4.065 -3.735 -3.872 1.00 97.69 553 GLY A CA 1
ATOM 4394 C C . GLY A 1 553 ? -4.250 -5.189 -4.317 1.00 97.69 553 GLY A C 1
ATOM 4395 O O . GLY A 1 553 ? -5.287 -5.782 -4.013 1.00 97.69 553 GLY A O 1
ATOM 4396 N N . GLY A 1 554 ? -3.257 -5.805 -4.971 1.00 97.38 554 GLY A N 1
ATOM 4397 C CA . GLY A 1 554 ? -3.246 -7.238 -5.272 1.00 97.38 554 GLY A CA 1
ATOM 4398 C C . GLY A 1 554 ? -3.087 -8.119 -4.026 1.00 97.38 554 GLY A C 1
ATOM 4399 O O . GLY A 1 554 ? -3.790 -9.124 -3.909 1.00 97.38 554 GLY A O 1
ATOM 4400 N N . MET A 1 555 ? -2.259 -7.708 -3.057 1.00 98.25 555 MET A N 1
ATOM 4401 C CA . MET A 1 555 ? -1.951 -8.473 -1.835 1.00 98.25 555 MET A CA 1
ATOM 4402 C C . MET A 1 555 ? -3.192 -8.802 -0.998 1.00 98.25 555 MET A C 1
ATOM 4404 O O . MET A 1 555 ? -4.122 -8.001 -0.914 1.00 98.25 555 MET A O 1
ATOM 4408 N N . GLY A 1 556 ? -3.209 -9.958 -0.334 1.00 97.81 556 GLY A N 1
ATOM 4409 C CA . GLY A 1 556 ? -4.286 -10.362 0.575 1.00 97.81 556 GLY A CA 1
ATOM 4410 C C . GLY A 1 556 ? -4.521 -9.364 1.716 1.00 97.81 556 GLY A C 1
ATOM 4411 O O . GLY A 1 556 ? -5.667 -9.004 1.978 1.00 97.81 556 GLY A O 1
ATOM 4412 N N . ILE A 1 557 ? -3.440 -8.877 2.330 1.00 98.44 557 ILE A N 1
ATOM 4413 C CA . ILE A 1 557 ? -3.423 -7.754 3.275 1.00 98.44 557 ILE A CA 1
ATOM 4414 C C . ILE A 1 557 ? -2.366 -6.754 2.766 1.00 98.44 557 ILE A C 1
ATOM 4416 O O . ILE A 1 557 ? -1.181 -6.946 3.046 1.00 98.44 557 ILE A O 1
ATOM 4420 N N . PRO A 1 558 ? -2.759 -5.721 1.998 1.00 98.25 558 PRO A N 1
ATOM 4421 C CA . PRO A 1 558 ? -1.861 -4.660 1.530 1.00 98.25 558 PRO A CA 1
ATOM 4422 C C . PRO A 1 558 ? -1.147 -3.971 2.699 1.00 98.25 558 PRO A C 1
ATOM 4424 O O . PRO A 1 558 ? -1.774 -3.766 3.741 1.00 98.25 558 PRO A O 1
ATOM 4427 N N . GLY A 1 559 ? 0.122 -3.586 2.541 1.00 96.69 559 GLY A N 1
ATOM 4428 C CA . GLY A 1 559 ? 0.867 -2.900 3.598 1.00 96.69 559 GLY A CA 1
ATOM 4429 C C . GLY A 1 559 ? 1.874 -1.853 3.128 1.00 96.69 559 GLY A C 1
ATOM 4430 O O . GLY A 1 559 ? 2.136 -1.727 1.933 1.00 96.69 559 GLY A O 1
ATOM 4431 N N . ALA A 1 560 ? 2.366 -1.080 4.099 1.00 94.25 560 ALA A N 1
ATOM 4432 C CA . ALA A 1 560 ? 3.370 -0.021 3.966 1.00 94.25 560 ALA A CA 1
ATOM 4433 C C . ALA A 1 560 ? 4.423 -0.136 5.083 1.00 94.25 560 ALA A C 1
ATOM 4435 O O . ALA A 1 560 ? 4.079 -0.595 6.178 1.00 94.25 560 ALA A O 1
ATOM 4436 N N . ASP A 1 561 ? 5.639 0.360 4.868 1.00 89.62 561 ASP A N 1
ATOM 4437 C CA . ASP A 1 561 ? 6.601 0.587 5.955 1.00 89.62 561 ASP A CA 1
ATOM 4438 C C . ASP A 1 561 ? 6.529 2.015 6.520 1.00 89.62 561 ASP A C 1
ATOM 4440 O O . ASP A 1 561 ? 6.535 3.012 5.803 1.00 89.62 561 ASP A O 1
ATOM 4444 N N . ILE A 1 562 ? 6.441 2.113 7.849 1.00 87.06 562 ILE A N 1
ATOM 4445 C CA . ILE A 1 562 ? 6.439 3.355 8.615 1.00 87.06 562 ILE A CA 1
ATOM 4446 C C . ILE A 1 562 ? 7.371 3.201 9.829 1.00 87.06 562 ILE A C 1
ATOM 4448 O O . ILE A 1 562 ? 6.947 3.163 10.992 1.00 87.06 562 ILE A O 1
ATOM 4452 N N . LEU A 1 563 ? 8.683 3.185 9.579 1.00 83.38 563 LEU A N 1
ATOM 4453 C CA . LEU A 1 563 ? 9.681 3.206 10.656 1.00 83.38 563 LEU A CA 1
ATOM 4454 C C . LEU A 1 563 ? 9.652 4.512 11.467 1.00 83.38 563 LEU A C 1
ATOM 4456 O O . LEU A 1 563 ? 9.839 4.493 12.683 1.00 83.38 563 LEU A O 1
ATOM 4460 N N . TRP A 1 564 ? 9.419 5.670 10.838 1.00 81.94 564 TRP A N 1
ATOM 4461 C CA . TRP A 1 564 ? 9.461 6.962 11.537 1.00 81.94 564 TRP A CA 1
ATOM 4462 C C . TRP A 1 564 ? 8.075 7.391 12.037 1.00 81.94 564 TRP A C 1
ATOM 4464 O O . TRP A 1 564 ? 7.404 8.260 11.485 1.00 81.94 564 TRP A O 1
ATOM 4474 N N . THR A 1 565 ? 7.668 6.806 13.161 1.00 78.81 565 THR A N 1
ATOM 4475 C CA . THR A 1 565 ? 6.316 6.923 13.732 1.00 78.81 565 THR A CA 1
ATOM 4476 C C . THR A 1 565 ? 6.021 8.250 14.460 1.00 78.81 565 THR A C 1
ATOM 4478 O O . THR A 1 565 ? 5.104 8.304 15.280 1.00 78.81 565 THR A O 1
ATOM 4481 N N . ASP A 1 566 ? 6.803 9.310 14.247 1.00 84.50 566 ASP A N 1
ATOM 4482 C CA . ASP A 1 566 ? 6.575 10.607 14.901 1.00 84.50 566 ASP A CA 1
ATOM 4483 C C . ASP A 1 566 ? 5.434 11.374 14.200 1.00 84.50 566 ASP A C 1
ATOM 4485 O O . ASP A 1 566 ? 5.496 11.556 12.986 1.00 84.50 566 ASP A O 1
ATOM 4489 N N . PRO A 1 567 ? 4.405 11.883 14.903 1.00 88.94 567 PRO A N 1
ATOM 4490 C CA . PRO A 1 567 ? 3.276 12.557 14.258 1.00 88.94 567 PRO A CA 1
ATOM 4491 C C . PRO A 1 567 ? 3.627 13.812 13.450 1.00 88.94 567 PRO A C 1
ATOM 4493 O O . PRO A 1 567 ? 2.903 14.136 12.505 1.00 88.94 567 PRO A O 1
ATOM 4496 N N . ALA A 1 568 ? 4.696 14.540 13.791 1.00 87.88 568 ALA A N 1
ATOM 4497 C CA . ALA A 1 568 ? 5.115 15.707 13.018 1.00 87.88 568 ALA A CA 1
ATOM 4498 C C . ALA A 1 568 ? 5.840 15.290 11.728 1.00 87.88 568 ALA A C 1
ATOM 4500 O O . ALA A 1 568 ? 5.600 15.903 10.683 1.00 87.88 568 ALA A O 1
ATOM 4501 N N . HIS A 1 569 ? 6.649 14.227 11.784 1.00 87.44 569 HIS A N 1
ATOM 4502 C CA . HIS A 1 569 ? 7.275 13.589 10.623 1.00 87.44 569 HIS A CA 1
ATOM 4503 C C . HIS A 1 569 ? 6.253 12.915 9.701 1.00 87.44 569 HIS A C 1
ATOM 4505 O O . HIS A 1 569 ? 6.216 13.230 8.516 1.00 87.44 569 HIS A O 1
ATOM 4511 N N . LEU A 1 570 ? 5.344 12.099 10.241 1.00 89.62 570 LEU A N 1
ATOM 4512 C CA . LEU A 1 570 ? 4.261 11.453 9.488 1.00 89.62 570 LEU A CA 1
ATOM 4513 C C . LEU A 1 570 ? 3.422 12.472 8.706 1.00 89.62 570 LEU A C 1
ATOM 4515 O O . LEU A 1 570 ? 3.006 12.215 7.581 1.00 89.62 570 LEU A O 1
ATOM 4519 N N . LEU A 1 571 ? 3.180 13.654 9.283 1.00 91.06 571 LEU A N 1
ATOM 4520 C CA . LEU A 1 571 ? 2.453 14.749 8.634 1.00 91.06 571 LEU A CA 1
ATOM 4521 C C . LEU A 1 571 ? 3.358 15.694 7.830 1.00 91.06 571 LEU A C 1
ATOM 4523 O O . LEU A 1 571 ? 2.869 16.700 7.300 1.00 91.06 571 LEU A O 1
ATOM 4527 N N . ASN A 1 572 ? 4.659 15.435 7.717 1.00 89.19 572 ASN A N 1
ATOM 4528 C CA . ASN A 1 572 ? 5.571 16.216 6.896 1.00 89.19 572 ASN A CA 1
ATOM 4529 C C . ASN A 1 572 ? 5.427 15.813 5.420 1.00 89.19 572 ASN A C 1
ATOM 4531 O O . ASN A 1 572 ? 5.766 14.713 5.014 1.00 89.19 572 ASN A O 1
ATOM 4535 N N . GLN A 1 573 ? 4.963 16.748 4.591 1.00 83.88 573 GLN A N 1
ATOM 4536 C CA . GLN A 1 573 ? 4.819 16.536 3.143 1.00 83.88 573 GLN A CA 1
ATOM 4537 C C . GLN A 1 573 ? 6.164 16.496 2.397 1.00 83.88 573 GLN A C 1
ATOM 4539 O O . GLN A 1 573 ? 6.183 16.147 1.227 1.00 83.88 573 GLN A O 1
ATOM 4544 N N . ASN A 1 574 ? 7.255 16.894 3.060 1.00 81.75 574 ASN A N 1
ATOM 4545 C CA . ASN A 1 574 ? 8.616 16.868 2.525 1.00 81.75 574 ASN A CA 1
ATOM 4546 C C . ASN A 1 574 ? 9.430 15.698 3.123 1.00 81.75 574 ASN A C 1
ATOM 4548 O O . ASN A 1 574 ? 10.657 15.731 3.082 1.00 81.75 574 ASN A O 1
ATOM 4552 N N . ALA A 1 575 ? 8.779 14.737 3.790 1.00 79.50 575 ALA A N 1
ATOM 4553 C CA . ALA A 1 575 ? 9.426 13.515 4.252 1.00 79.50 575 ALA A CA 1
ATOM 4554 C C . ALA A 1 575 ? 9.420 12.487 3.115 1.00 79.50 575 ALA A C 1
ATOM 4556 O O . ALA A 1 575 ? 8.352 12.105 2.641 1.00 79.50 575 ALA A O 1
ATOM 4557 N N . ASN A 1 576 ? 10.608 12.048 2.699 1.00 73.88 576 ASN A N 1
ATOM 4558 C CA . ASN A 1 576 ? 10.780 11.094 1.599 1.00 73.88 576 ASN A CA 1
ATOM 4559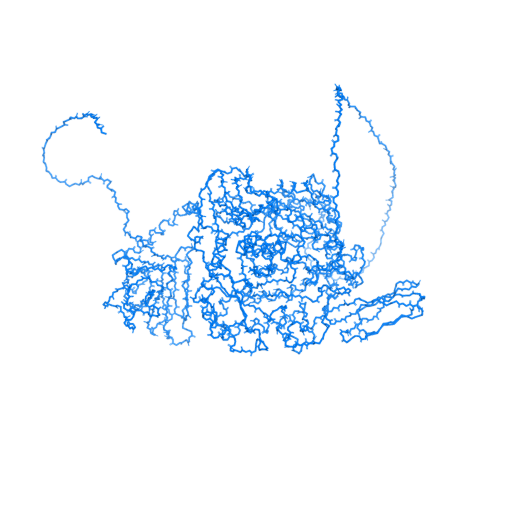 C C . ASN A 1 576 ? 10.467 9.640 1.988 1.00 73.88 576 ASN A C 1
ATOM 4561 O O . ASN A 1 576 ? 10.289 8.821 1.100 1.00 73.88 576 ASN A O 1
ATOM 4565 N N . ILE A 1 577 ? 10.434 9.339 3.290 1.00 79.06 577 ILE A N 1
ATOM 4566 C CA . ILE A 1 577 ? 10.187 8.014 3.879 1.00 79.06 577 ILE A CA 1
ATOM 4567 C C . ILE A 1 577 ? 9.274 8.213 5.088 1.00 79.06 577 ILE A C 1
ATOM 4569 O O . ILE A 1 577 ? 9.478 9.162 5.857 1.00 79.06 577 ILE A O 1
ATOM 4573 N N . GLY A 1 578 ? 8.312 7.321 5.298 1.00 78.75 578 GLY A N 1
ATOM 4574 C CA . GLY A 1 578 ? 7.466 7.273 6.481 1.00 78.75 578 GLY A CA 1
ATOM 4575 C C . GLY A 1 578 ? 6.477 8.433 6.562 1.00 78.75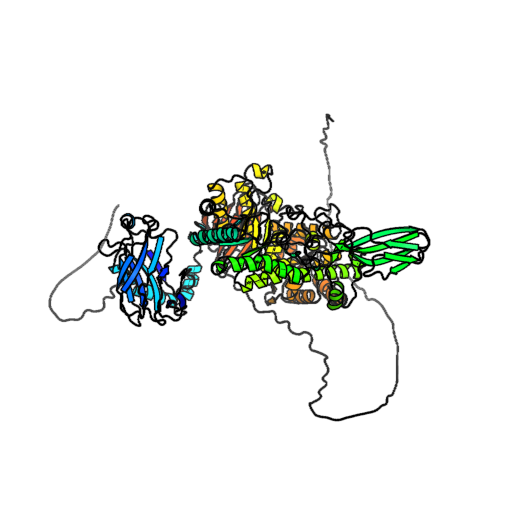 578 GLY A C 1
ATOM 4576 O O . GLY A 1 578 ? 6.468 9.145 7.568 1.00 78.75 578 GLY A O 1
ATOM 4577 N N . ASN A 1 579 ? 5.673 8.677 5.519 1.00 88.69 579 ASN A N 1
ATOM 4578 C CA . ASN A 1 579 ? 4.717 9.798 5.501 1.00 88.69 579 ASN A CA 1
ATOM 4579 C C . ASN A 1 579 ? 3.252 9.387 5.231 1.00 88.69 579 ASN A C 1
ATOM 4581 O O . ASN A 1 579 ? 2.941 8.328 4.688 1.00 88.69 579 ASN A O 1
ATOM 4585 N N . PHE A 1 580 ? 2.317 10.255 5.633 1.00 93.69 580 PHE A N 1
ATOM 4586 C CA . PHE A 1 580 ? 0.873 9.995 5.608 1.00 93.69 580 PHE A CA 1
ATOM 4587 C C . PHE A 1 580 ? 0.298 9.610 4.230 1.00 93.69 580 PHE A C 1
ATOM 4589 O O . PHE A 1 580 ? -0.771 8.999 4.186 1.00 93.69 580 PHE A O 1
ATOM 4596 N N . VAL A 1 581 ? 0.930 10.000 3.115 1.00 94.62 581 VAL A N 1
ATOM 4597 C CA . VAL A 1 581 ? 0.391 9.744 1.772 1.00 94.62 581 VAL A CA 1
ATOM 4598 C C . VAL A 1 581 ? 0.642 8.304 1.326 1.00 94.62 581 VAL A C 1
ATOM 4600 O O . VAL A 1 581 ? -0.265 7.726 0.736 1.00 94.62 581 VAL A O 1
ATOM 4603 N N . GLY A 1 582 ? 1.776 7.695 1.704 1.00 94.38 582 GLY A N 1
ATOM 4604 C CA . GLY A 1 582 ? 2.055 6.268 1.482 1.00 94.38 582 GLY A CA 1
ATOM 4605 C C . GLY A 1 582 ? 0.995 5.390 2.146 1.00 94.38 582 GLY A C 1
ATOM 4606 O O . GLY A 1 582 ? 0.311 4.612 1.480 1.00 94.38 582 GLY A O 1
ATOM 4607 N N . LEU A 1 583 ? 0.727 5.649 3.432 1.00 95.38 583 LEU A N 1
ATOM 4608 C CA . LEU A 1 583 ? -0.376 5.023 4.171 1.00 95.38 583 LEU A CA 1
ATOM 4609 C C . LEU A 1 583 ? -1.729 5.191 3.478 1.00 95.38 583 LEU A C 1
ATOM 4611 O O . LEU A 1 583 ? -2.499 4.235 3.385 1.00 95.38 583 LEU A O 1
ATOM 4615 N N . ARG A 1 584 ? -2.038 6.395 2.975 1.00 96.81 584 ARG A N 1
ATOM 4616 C CA . ARG A 1 584 ? -3.294 6.613 2.249 1.00 96.81 584 ARG A CA 1
ATOM 4617 C C . ARG A 1 584 ? -3.320 5.925 0.896 1.00 96.81 584 ARG A C 1
ATOM 4619 O O . ARG A 1 584 ? -4.406 5.486 0.538 1.00 96.81 584 ARG A O 1
ATOM 4626 N N . TYR A 1 585 ? -2.215 5.763 0.172 1.00 97.81 585 TYR A N 1
ATOM 4627 C CA . TYR A 1 585 ? -2.206 4.930 -1.031 1.00 97.81 585 TYR A CA 1
ATOM 4628 C C . TYR A 1 585 ? -2.548 3.477 -0.683 1.00 97.81 585 TYR A C 1
ATOM 4630 O O . TYR A 1 585 ? -3.502 2.940 -1.238 1.00 97.81 585 TYR A O 1
ATOM 4638 N N . VAL A 1 586 ? -1.872 2.871 0.296 1.00 97.88 586 VAL A N 1
ATOM 4639 C CA . VAL A 1 586 ? -2.098 1.462 0.665 1.00 97.88 586 VAL A CA 1
ATOM 4640 C C . VAL A 1 586 ? -3.498 1.221 1.235 1.00 97.88 586 VAL A C 1
ATOM 4642 O O . VAL A 1 586 ? -4.197 0.311 0.786 1.00 97.88 586 VAL A O 1
ATOM 4645 N N . ALA A 1 587 ? -3.964 2.063 2.162 1.00 97.56 587 ALA A N 1
ATOM 4646 C CA . ALA A 1 587 ? -5.320 1.952 2.701 1.00 97.56 587 ALA A CA 1
ATOM 4647 C C . ALA A 1 587 ? -6.395 2.145 1.620 1.00 97.56 587 ALA A C 1
ATOM 4649 O O . ALA A 1 587 ? -7.431 1.477 1.635 1.00 97.56 587 ALA A O 1
ATOM 4650 N N . SER A 1 588 ? -6.128 3.010 0.638 1.00 98.19 588 SER A N 1
ATOM 4651 C CA . SER A 1 588 ? -7.027 3.191 -0.500 1.00 98.19 588 SER A CA 1
ATOM 4652 C C . SER A 1 588 ? -7.000 2.008 -1.458 1.00 98.19 588 SER A C 1
ATOM 4654 O O . SER A 1 588 ? -8.057 1.571 -1.895 1.00 98.19 588 SER A O 1
ATOM 4656 N N . ALA A 1 589 ? -5.828 1.440 -1.740 1.00 98.25 589 ALA A N 1
ATOM 4657 C CA . ALA A 1 589 ? -5.682 0.239 -2.555 1.00 98.25 589 ALA A CA 1
ATOM 4658 C C . ALA A 1 589 ? -6.449 -0.949 -1.953 1.00 98.25 589 ALA A C 1
ATOM 4660 O O . ALA A 1 589 ? -7.192 -1.627 -2.663 1.00 98.25 589 ALA A O 1
ATOM 4661 N N . ALA A 1 590 ? -6.352 -1.148 -0.632 1.00 97.81 590 ALA A N 1
ATOM 4662 C CA . ALA A 1 590 ? -7.154 -2.133 0.087 1.00 97.81 590 ALA A CA 1
ATOM 4663 C C . ALA A 1 590 ? -8.661 -1.865 -0.079 1.00 97.81 590 ALA A C 1
ATOM 4665 O O . ALA A 1 590 ? -9.399 -2.761 -0.491 1.00 97.81 590 ALA A O 1
ATOM 4666 N N . ARG A 1 591 ? -9.114 -0.627 0.164 1.00 96.25 591 ARG A N 1
ATOM 4667 C CA . ARG A 1 591 ? -10.532 -0.243 0.050 1.00 96.25 591 ARG A CA 1
ATOM 4668 C C . ARG A 1 591 ? -11.077 -0.421 -1.373 1.00 96.25 591 ARG A C 1
ATOM 4670 O O . ARG A 1 591 ? -12.153 -0.998 -1.531 1.00 96.25 591 ARG A O 1
ATOM 4677 N N . ASN A 1 592 ? -10.324 -0.001 -2.391 1.00 97.12 592 ASN A N 1
ATOM 4678 C CA . ASN A 1 592 ? -10.674 -0.146 -3.808 1.00 97.12 592 ASN A CA 1
ATOM 4679 C C . ASN A 1 592 ? -10.779 -1.629 -4.207 1.00 97.12 592 ASN A C 1
ATOM 4681 O O . ASN A 1 592 ? -11.698 -2.008 -4.926 1.00 97.12 592 ASN A O 1
ATOM 4685 N N . ALA A 1 593 ? -9.896 -2.481 -3.672 1.00 96.00 593 ALA A N 1
ATOM 4686 C CA . ALA A 1 593 ? -9.903 -3.931 -3.876 1.00 96.00 593 ALA A CA 1
ATOM 4687 C C . ALA A 1 593 ? -10.922 -4.699 -2.998 1.00 96.00 593 ALA A C 1
ATOM 4689 O O . ALA A 1 593 ? -10.874 -5.928 -2.945 1.00 96.00 593 ALA A O 1
ATOM 4690 N N . GLY A 1 594 ? -11.819 -4.009 -2.279 1.00 94.12 594 GLY A N 1
ATOM 4691 C CA . GLY A 1 594 ? -12.838 -4.642 -1.427 1.00 94.12 594 GLY A CA 1
ATOM 4692 C C . GLY A 1 594 ? -12.294 -5.276 -0.138 1.00 94.12 594 GLY A C 1
ATOM 4693 O O . GLY A 1 594 ? -12.969 -6.093 0.487 1.00 94.12 594 GLY A O 1
ATOM 4694 N N . LYS A 1 595 ? -11.081 -4.908 0.286 1.00 94.19 595 LYS A N 1
ATOM 4695 C CA . LYS A 1 595 ? -10.407 -5.432 1.483 1.00 94.19 595 LYS A CA 1
ATOM 4696 C C . LYS A 1 595 ? -10.622 -4.498 2.679 1.00 94.19 595 LYS A C 1
ATOM 4698 O O . LYS A 1 595 ? -10.913 -3.312 2.525 1.00 94.19 595 LYS A O 1
ATOM 4703 N N . THR A 1 596 ? -10.515 -5.055 3.883 1.00 91.31 596 THR A N 1
ATOM 4704 C CA . THR A 1 596 ? -10.758 -4.354 5.161 1.00 91.31 596 THR A CA 1
ATOM 4705 C C . THR A 1 596 ? -9.522 -4.259 6.053 1.00 91.31 596 THR A C 1
ATOM 4707 O O . THR A 1 596 ? -9.546 -3.532 7.041 1.00 91.31 596 THR A O 1
ATOM 4710 N N . ARG A 1 597 ? -8.448 -4.983 5.714 1.00 95.75 597 ARG A N 1
ATOM 4711 C CA . ARG A 1 597 ? -7.202 -5.038 6.483 1.00 95.75 597 ARG A CA 1
ATOM 4712 C C . ARG A 1 597 ? -6.069 -4.358 5.734 1.00 95.75 597 ARG A C 1
ATOM 4714 O O . ARG A 1 597 ? -5.948 -4.508 4.520 1.00 95.75 597 ARG A O 1
ATOM 4721 N N . VAL A 1 598 ? -5.247 -3.642 6.489 1.00 97.75 598 VAL A N 1
ATOM 4722 C CA . VAL A 1 598 ? -4.077 -2.897 6.020 1.00 97.75 598 VAL A CA 1
ATOM 4723 C C . VAL A 1 598 ? -2.964 -3.114 7.030 1.00 97.75 598 VAL A C 1
ATOM 4725 O O . VAL A 1 598 ? -3.143 -2.828 8.215 1.00 97.75 598 VAL A O 1
ATOM 4728 N N . MET A 1 599 ? -1.829 -3.620 6.570 1.00 97.06 599 MET A N 1
ATOM 4729 C CA . MET A 1 599 ? -0.661 -3.857 7.405 1.00 97.06 599 MET A CA 1
ATOM 4730 C C . MET A 1 599 ? 0.257 -2.629 7.423 1.00 97.06 599 MET A C 1
ATOM 4732 O O . MET A 1 599 ? 0.340 -1.883 6.451 1.00 97.06 599 MET A O 1
ATOM 4736 N N . VAL A 1 600 ? 0.936 -2.403 8.541 1.00 95.88 600 VAL A N 1
ATOM 4737 C CA . VAL A 1 600 ? 2.036 -1.451 8.646 1.00 95.88 600 VAL A CA 1
ATOM 4738 C C . VAL A 1 600 ? 3.216 -2.099 9.364 1.00 95.88 600 VAL A C 1
ATOM 4740 O O . VAL A 1 600 ? 3.057 -2.651 10.462 1.00 95.88 600 VAL A O 1
ATOM 4743 N N . GLU A 1 601 ? 4.397 -2.040 8.748 1.00 93.75 601 GLU A N 1
ATOM 4744 C CA . GLU A 1 601 ? 5.639 -2.242 9.485 1.00 93.75 601 GLU A CA 1
ATOM 4745 C C . GLU A 1 601 ? 5.902 -0.993 10.325 1.00 93.75 601 GLU A C 1
ATOM 4747 O O . GLU A 1 601 ? 5.820 0.141 9.857 1.00 93.75 601 GLU A O 1
ATOM 4752 N N . TYR A 1 602 ? 6.084 -1.199 11.626 1.00 90.81 602 TYR A N 1
ATOM 4753 C CA . TYR A 1 602 ? 5.961 -0.141 12.616 1.00 90.81 602 TYR A CA 1
ATOM 4754 C C . TYR A 1 602 ? 7.132 -0.190 13.588 1.00 90.81 602 TYR A C 1
ATOM 4756 O O . TYR A 1 602 ? 7.216 -1.094 14.421 1.00 90.81 602 TYR A O 1
ATOM 4764 N N . ASN A 1 603 ? 8.014 0.809 13.541 1.00 87.31 603 ASN A N 1
ATOM 4765 C CA . ASN A 1 603 ? 9.122 0.914 14.490 1.00 8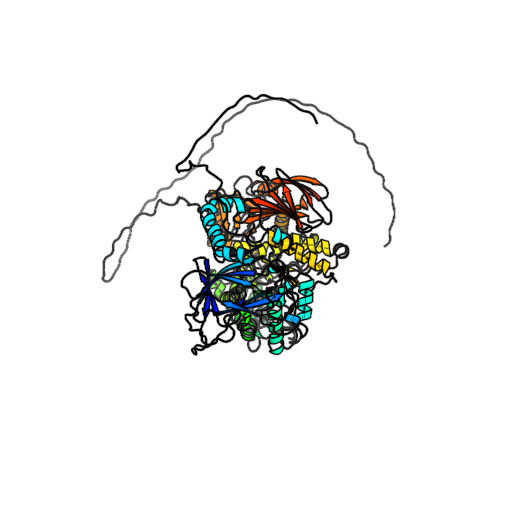7.31 603 ASN A CA 1
ATOM 4766 C C . ASN A 1 603 ? 8.879 2.033 15.519 1.00 87.31 603 ASN A C 1
ATOM 4768 O O . ASN A 1 603 ? 9.236 3.192 15.284 1.00 87.31 603 ASN A O 1
ATOM 4772 N N . PRO A 1 604 ? 8.326 1.721 16.708 1.00 72.06 604 PRO A N 1
ATOM 4773 C CA . PRO A 1 604 ? 8.312 2.669 17.804 1.00 72.06 604 PRO A CA 1
ATOM 4774 C C . PRO A 1 604 ? 9.757 2.843 18.294 1.00 72.06 604 PRO A C 1
ATOM 4776 O O . PRO A 1 604 ? 10.217 2.064 19.129 1.00 72.06 604 PRO A O 1
ATOM 4779 N N . ALA A 1 605 ? 10.421 3.888 17.776 1.00 65.56 605 ALA A N 1
ATOM 4780 C CA . ALA A 1 605 ? 11.795 4.353 18.041 1.00 65.56 605 ALA A CA 1
ATOM 4781 C C . ALA A 1 605 ? 12.833 4.263 16.903 1.00 65.56 605 ALA A C 1
ATOM 4783 O O . ALA A 1 605 ? 14.021 4.251 17.213 1.00 65.56 605 ALA A O 1
ATOM 4784 N N . ALA A 1 606 ? 12.473 4.294 15.612 1.00 62.31 606 ALA A N 1
ATOM 4785 C CA . ALA A 1 606 ? 13.504 4.296 14.558 1.00 62.31 606 ALA A CA 1
ATOM 4786 C C . ALA A 1 606 ? 14.475 5.500 14.586 1.00 62.31 606 ALA A C 1
ATOM 4788 O O . ALA A 1 606 ? 15.603 5.385 14.103 1.00 62.31 606 ALA A O 1
ATOM 4789 N N . VAL A 1 607 ? 14.050 6.656 15.122 1.00 62.94 607 VAL A N 1
ATOM 4790 C CA . VAL A 1 607 ? 14.834 7.905 15.121 1.00 62.94 607 VAL A CA 1
ATOM 4791 C C . VAL A 1 607 ? 14.761 8.620 16.472 1.00 62.94 607 VAL A C 1
ATOM 4793 O O . VAL A 1 607 ? 13.686 8.949 16.970 1.00 62.94 607 VAL A O 1
ATOM 4796 N N . LEU A 1 608 ? 15.927 8.936 17.040 1.00 61.19 608 LEU A N 1
ATOM 4797 C CA . LEU A 1 608 ? 16.074 9.705 18.280 1.00 61.19 608 LEU A CA 1
ATOM 4798 C C . LEU A 1 608 ? 16.072 11.224 18.009 1.00 61.19 608 LEU A C 1
ATOM 4800 O O . LEU A 1 608 ? 17.122 11.867 18.057 1.00 61.19 608 LEU A O 1
ATOM 4804 N N . THR A 1 609 ? 14.905 11.818 17.725 1.00 64.75 609 THR A N 1
ATOM 4805 C CA . THR A 1 609 ? 14.768 13.294 17.732 1.00 64.75 609 THR A CA 1
ATOM 4806 C C . THR A 1 609 ? 14.799 13.846 19.163 1.00 64.75 609 THR A C 1
ATOM 4808 O O . THR A 1 609 ? 14.670 13.090 20.131 1.00 64.75 609 THR A O 1
ATOM 4811 N N . GLU A 1 610 ? 14.972 15.161 19.334 1.00 62.06 610 GLU A N 1
ATOM 4812 C CA . GLU A 1 610 ? 14.936 15.794 20.664 1.00 62.06 610 GLU A CA 1
ATOM 4813 C C . GLU A 1 610 ? 13.529 15.705 21.288 1.00 62.06 610 GLU A C 1
ATOM 4815 O O . GLU A 1 610 ? 13.407 15.386 22.475 1.00 62.06 610 GLU A O 1
ATOM 4820 N N . GLU A 1 611 ? 12.464 15.874 20.490 1.00 61.16 611 GLU A N 1
ATOM 4821 C CA . GLU A 1 611 ? 11.086 15.662 20.951 1.00 61.16 611 GLU A CA 1
ATOM 4822 C C . GLU A 1 611 ? 10.850 14.200 21.355 1.00 61.16 611 GLU A C 1
ATOM 4824 O O . GLU A 1 611 ? 10.404 13.927 22.472 1.00 61.16 611 GLU A O 1
ATOM 4829 N N . PHE A 1 612 ? 11.221 13.249 20.491 1.00 66.31 612 PHE A N 1
ATOM 4830 C CA . PHE A 1 612 ? 11.045 11.821 20.752 1.00 66.31 612 PHE A CA 1
ATOM 4831 C C . PHE A 1 612 ? 11.839 11.350 21.976 1.00 66.31 612 PHE A C 1
ATOM 4833 O O . PHE A 1 612 ? 11.341 10.560 22.771 1.00 66.31 612 PHE A O 1
ATOM 4840 N N . SER A 1 613 ? 13.047 11.881 22.183 1.00 67.12 613 SER A N 1
ATOM 4841 C CA . SER A 1 613 ? 13.879 11.583 23.358 1.00 67.12 613 SER A CA 1
ATOM 4842 C C . SER A 1 613 ? 13.301 12.130 24.671 1.00 67.12 613 SER A C 1
ATOM 4844 O O . SER A 1 613 ? 13.729 11.702 25.744 1.00 67.12 613 SER A O 1
ATOM 4846 N N . THR A 1 614 ? 12.353 13.072 24.606 1.00 74.06 614 THR A N 1
ATOM 4847 C CA . THR A 1 614 ? 11.738 13.705 25.782 1.00 74.06 614 THR A CA 1
ATOM 4848 C C . THR A 1 614 ? 10.540 12.906 26.306 1.00 74.06 614 THR A C 1
ATOM 4850 O O . THR A 1 614 ? 10.441 12.702 27.517 1.00 74.06 614 THR A O 1
ATOM 4853 N N . ASP A 1 615 ? 9.664 12.407 25.425 1.00 80.75 615 ASP A N 1
ATOM 4854 C CA . ASP A 1 615 ? 8.587 11.468 25.787 1.00 80.75 615 ASP A CA 1
ATOM 4855 C C . ASP A 1 615 ? 8.348 10.406 24.690 1.00 80.75 615 ASP A C 1
ATOM 4857 O O . ASP A 1 615 ? 7.404 10.506 23.897 1.00 80.75 615 ASP A O 1
ATOM 4861 N N . PRO A 1 616 ? 9.163 9.333 24.664 1.00 83.44 616 PRO A N 1
ATOM 4862 C CA . PRO A 1 616 ? 9.071 8.330 23.611 1.00 83.44 616 PRO A CA 1
ATOM 4863 C C . PRO A 1 616 ? 7.787 7.498 23.636 1.00 83.44 616 PRO A C 1
ATOM 4865 O O . PRO A 1 616 ? 7.485 6.834 22.648 1.00 83.44 616 PRO A O 1
ATOM 4868 N N . ILE A 1 617 ? 7.050 7.451 24.756 1.00 87.56 617 ILE A N 1
ATOM 4869 C CA . ILE A 1 617 ? 5.817 6.654 24.842 1.00 87.56 617 ILE A CA 1
ATOM 4870 C C . ILE A 1 617 ? 4.623 7.444 24.306 1.00 87.56 617 ILE A C 1
ATOM 4872 O O . ILE A 1 617 ? 3.833 6.886 23.547 1.00 87.56 617 ILE A O 1
ATOM 4876 N N . SER A 1 618 ? 4.513 8.737 24.622 1.00 88.88 618 SER A N 1
ATOM 4877 C CA . SER A 1 618 ? 3.434 9.577 24.085 1.00 88.88 618 SER A CA 1
ATOM 4878 C C . SER A 1 618 ? 3.589 9.804 22.579 1.00 88.88 618 SER A C 1
ATOM 4880 O O . SER A 1 618 ? 2.599 9.728 21.853 1.00 88.88 618 SER A O 1
ATOM 4882 N N . THR A 1 619 ? 4.818 9.963 22.070 1.00 88.00 619 THR A N 1
ATOM 4883 C CA . THR A 1 619 ? 5.050 10.054 20.619 1.00 88.00 619 THR A CA 1
ATOM 4884 C C . THR A 1 619 ? 4.697 8.748 19.894 1.00 88.00 619 THR A C 1
ATOM 4886 O O . THR A 1 619 ? 4.032 8.792 18.862 1.00 88.00 619 THR A O 1
ATOM 4889 N N . SER A 1 620 ? 5.035 7.574 20.450 1.00 90.44 620 SER A N 1
ATOM 4890 C CA . SER A 1 620 ? 4.606 6.279 19.887 1.00 90.44 620 SER A CA 1
ATOM 4891 C C . SER A 1 620 ? 3.091 6.056 19.959 1.00 90.44 620 SER A C 1
ATOM 4893 O O . SER A 1 620 ? 2.532 5.415 19.073 1.00 90.44 620 SER A O 1
ATOM 4895 N N . ILE A 1 621 ? 2.405 6.591 20.973 1.00 93.38 621 ILE A N 1
ATOM 4896 C CA . ILE A 1 621 ? 0.934 6.616 21.015 1.00 93.38 621 ILE A CA 1
ATOM 4897 C C . ILE A 1 621 ? 0.387 7.496 19.884 1.00 93.38 621 ILE A C 1
ATOM 4899 O O . ILE A 1 621 ? -0.561 7.094 19.212 1.00 93.38 621 ILE A O 1
ATOM 4903 N N . GLY A 1 622 ? 1.013 8.639 19.602 1.00 93.75 622 GLY A N 1
ATOM 4904 C CA . GLY A 1 622 ? 0.669 9.485 18.457 1.00 93.75 622 GLY A CA 1
ATOM 4905 C C . GLY A 1 622 ? 0.851 8.787 17.112 1.00 93.75 622 GLY A C 1
ATOM 4906 O O . GLY A 1 622 ? -0.047 8.845 16.272 1.00 93.75 622 GLY A O 1
ATOM 4907 N N . GLY A 1 623 ? 1.969 8.079 16.931 1.00 92.94 623 GLY A N 1
ATOM 4908 C CA . GLY A 1 623 ? 2.239 7.259 15.749 1.00 92.94 623 GLY A CA 1
ATOM 4909 C C . GLY A 1 623 ? 1.157 6.209 15.507 1.00 92.94 623 GLY A C 1
ATOM 4910 O O . GLY A 1 623 ? 0.583 6.157 14.418 1.00 92.94 623 GLY A O 1
ATOM 4911 N N . LEU A 1 624 ? 0.793 5.438 16.538 1.00 94.75 624 LEU A N 1
ATOM 4912 C CA . LEU A 1 624 ? -0.319 4.482 16.472 1.00 94.75 624 LEU A CA 1
ATOM 4913 C C . LEU A 1 624 ? -1.658 5.165 16.169 1.00 94.75 624 LEU A C 1
ATOM 4915 O O . LEU A 1 624 ? -2.421 4.688 15.337 1.00 94.75 624 LEU A O 1
ATOM 4919 N N . THR A 1 625 ? -1.957 6.279 16.837 1.00 96.94 625 THR A N 1
ATOM 4920 C CA . THR A 1 625 ? -3.233 6.995 16.675 1.00 96.94 625 THR A CA 1
ATOM 4921 C C . THR A 1 625 ? -3.399 7.508 15.245 1.00 96.94 625 THR A C 1
ATOM 4923 O O . THR A 1 625 ? -4.471 7.373 14.652 1.00 96.94 625 THR A O 1
ATOM 4926 N N . LEU A 1 626 ? -2.330 8.063 14.668 1.00 95.88 626 LEU A N 1
ATOM 4927 C CA . LEU A 1 626 ? -2.338 8.596 13.312 1.00 95.88 626 LEU A CA 1
ATOM 4928 C C . LEU A 1 626 ? -2.349 7.485 12.254 1.00 95.88 626 LEU A C 1
ATOM 4930 O O . LEU A 1 626 ? -3.191 7.524 11.362 1.00 95.88 626 LEU A O 1
ATOM 4934 N N . THR A 1 627 ? -1.484 6.473 12.366 1.00 96.00 627 THR A N 1
ATOM 4935 C CA . THR A 1 627 ? -1.500 5.306 11.456 1.00 96.00 627 THR A CA 1
ATOM 4936 C C . THR A 1 627 ? -2.864 4.609 11.467 1.00 96.00 627 THR A C 1
ATOM 4938 O O . THR A 1 627 ? -3.392 4.288 10.400 1.00 96.00 627 THR A O 1
ATOM 4941 N N . ARG A 1 628 ? -3.496 4.469 12.645 1.00 96.75 628 ARG A N 1
ATOM 4942 C CA . ARG A 1 628 ? -4.806 3.818 12.773 1.00 96.75 628 ARG A CA 1
ATOM 4943 C C . ARG A 1 628 ? -5.935 4.622 12.136 1.00 96.75 628 ARG A C 1
ATOM 4945 O O . ARG A 1 628 ? -6.820 4.036 11.509 1.00 96.75 628 ARG A O 1
ATOM 4952 N N . LEU A 1 629 ? -5.895 5.950 12.272 1.00 97.25 629 LEU A N 1
ATOM 4953 C CA . LEU A 1 629 ? -6.804 6.870 11.582 1.00 97.25 629 LEU A CA 1
ATOM 4954 C C . LEU A 1 629 ? -6.623 6.818 10.058 1.00 97.25 629 LEU A C 1
ATOM 4956 O O . LEU A 1 629 ? -7.600 6.925 9.324 1.00 97.25 629 LEU A O 1
ATOM 4960 N N . LEU A 1 630 ? -5.383 6.669 9.587 1.00 96.12 630 LEU A N 1
ATOM 4961 C CA . LEU A 1 630 ? -5.045 6.608 8.163 1.00 96.12 630 LEU A CA 1
ATOM 4962 C C . LEU A 1 630 ? -5.282 5.224 7.533 1.00 96.12 630 LEU A C 1
ATOM 4964 O O . LEU A 1 630 ? -5.003 5.070 6.346 1.00 96.12 630 LEU A O 1
ATOM 4968 N N . GLY A 1 631 ? -5.842 4.264 8.277 1.00 95.25 631 GLY A N 1
ATOM 4969 C CA . GLY A 1 631 ? -6.398 3.013 7.750 1.00 95.25 631 GLY A CA 1
ATOM 4970 C C . GLY A 1 631 ? -5.716 1.724 8.218 1.00 95.25 631 GLY A C 1
ATOM 4971 O O . GLY A 1 631 ? -6.262 0.653 7.974 1.00 95.25 631 GLY A O 1
ATOM 4972 N N . CYS A 1 632 ? -4.575 1.794 8.911 1.00 96.25 632 CYS A N 1
ATOM 4973 C CA . CYS A 1 632 ? -3.815 0.606 9.328 1.00 96.25 632 CYS A CA 1
ATOM 4974 C C . CYS A 1 632 ? -4.596 -0.235 10.349 1.00 96.25 632 CYS A C 1
ATOM 4976 O O . CYS A 1 632 ? -5.046 0.301 11.355 1.00 96.25 632 CYS A O 1
ATOM 4978 N N . THR A 1 633 ? -4.728 -1.544 10.146 1.00 95.81 633 THR A N 1
ATOM 4979 C CA . THR A 1 633 ? -5.362 -2.480 11.099 1.00 95.81 633 THR A CA 1
ATOM 4980 C C . THR A 1 633 ? -4.342 -3.383 11.780 1.00 95.81 633 THR A C 1
ATOM 4982 O O . THR A 1 633 ? -4.473 -3.714 12.959 1.00 95.81 633 THR A O 1
ATOM 4985 N N . ASP A 1 634 ? -3.318 -3.763 11.027 1.00 96.88 634 ASP A N 1
ATOM 4986 C CA . ASP A 1 634 ? -2.389 -4.843 11.304 1.00 96.88 634 ASP A CA 1
ATOM 4987 C C . ASP A 1 634 ? -0.985 -4.274 11.499 1.00 96.88 634 ASP A C 1
ATOM 4989 O O . ASP A 1 634 ? -0.484 -3.565 10.640 1.00 96.88 634 ASP A O 1
ATOM 4993 N N . TYR A 1 635 ? -0.341 -4.565 12.627 1.00 96.69 635 TYR A N 1
ATOM 4994 C CA . TYR A 1 635 ? 0.908 -3.903 13.014 1.00 96.69 635 TYR A CA 1
ATOM 4995 C C . TYR A 1 635 ? 2.001 -4.936 13.250 1.00 96.69 635 TYR A C 1
ATOM 4997 O O . TYR A 1 635 ? 1.887 -5.746 14.173 1.00 96.69 635 TYR A O 1
ATOM 5005 N N . ASN A 1 636 ? 3.058 -4.885 12.443 1.00 95.94 636 ASN A N 1
ATOM 5006 C CA . ASN A 1 636 ? 4.230 -5.746 12.561 1.00 95.94 636 ASN A CA 1
ATOM 5007 C C . ASN A 1 636 ? 5.393 -4.899 13.100 1.00 95.94 636 ASN A C 1
ATOM 5009 O O . ASN A 1 636 ? 5.821 -3.949 12.457 1.00 95.94 636 ASN A O 1
ATOM 5013 N N . VAL A 1 637 ? 5.853 -5.186 14.321 1.00 93.00 637 VAL A N 1
ATOM 5014 C CA . VAL A 1 637 ? 6.799 -4.323 15.045 1.00 93.00 637 VAL A CA 1
ATOM 5015 C C . VAL A 1 637 ? 8.229 -4.818 14.926 1.00 93.00 637 VAL A C 1
ATOM 5017 O O . VAL A 1 637 ? 8.575 -5.851 15.503 1.00 93.00 637 VAL A O 1
ATOM 5020 N N . ILE A 1 638 ? 9.062 -4.031 14.251 1.00 87.44 638 ILE A N 1
ATOM 5021 C CA . ILE A 1 638 ? 10.497 -4.259 14.073 1.00 87.44 638 ILE A CA 1
ATOM 5022 C C . ILE A 1 638 ? 11.333 -3.432 15.057 1.00 87.44 638 ILE A C 1
ATOM 5024 O O . ILE A 1 638 ? 11.004 -2.287 15.364 1.00 87.44 638 ILE A O 1
ATOM 5028 N N . ASN A 1 639 ? 12.433 -4.028 15.537 1.00 67.94 639 ASN A N 1
ATOM 5029 C CA . ASN A 1 639 ? 13.584 -3.383 16.192 1.00 67.94 639 ASN A CA 1
ATOM 5030 C C . ASN A 1 639 ? 13.287 -2.076 16.969 1.00 67.94 639 ASN A C 1
ATOM 5032 O O . ASN A 1 639 ? 13.843 -1.029 16.612 1.00 67.94 639 ASN A O 1
ATOM 5036 N N . PRO A 1 640 ? 12.470 -2.107 18.044 1.00 65.75 640 PRO A N 1
ATOM 5037 C CA . PRO A 1 640 ? 12.254 -0.936 18.887 1.00 65.75 640 PRO A CA 1
ATOM 5038 C C . PRO A 1 640 ? 13.579 -0.538 19.551 1.00 65.75 640 PRO A C 1
ATOM 5040 O O . PRO A 1 640 ? 14.065 -1.215 20.457 1.00 65.75 640 PRO A O 1
ATOM 5043 N N . GLN A 1 641 ? 14.183 0.562 19.092 1.00 64.25 641 GLN A N 1
ATOM 5044 C CA . GLN A 1 641 ? 15.533 0.972 19.514 1.00 64.25 641 GLN A CA 1
ATOM 5045 C C . GLN A 1 641 ? 15.586 1.476 20.970 1.00 64.25 641 GLN A C 1
ATOM 5047 O O . GLN A 1 641 ? 16.657 1.562 21.574 1.00 64.25 641 GLN A O 1
ATOM 5052 N N . ASN A 1 642 ? 14.427 1.795 21.551 1.00 65.75 642 ASN A N 1
ATOM 5053 C CA . ASN A 1 642 ? 14.286 2.234 22.933 1.00 65.75 642 ASN A CA 1
ATOM 5054 C C . ASN A 1 642 ? 14.058 1.069 23.903 1.00 65.75 642 ASN A C 1
ATOM 5056 O O . ASN A 1 642 ? 13.253 0.170 23.667 1.00 65.75 642 ASN A O 1
ATOM 5060 N N . ASN A 1 643 ? 14.663 1.176 25.089 1.00 73.06 643 ASN A N 1
ATOM 5061 C CA . ASN A 1 643 ? 14.429 0.270 26.216 1.00 73.06 643 ASN A CA 1
ATOM 5062 C C . ASN A 1 643 ? 13.078 0.545 26.910 1.00 73.06 643 ASN A C 1
ATOM 5064 O O . ASN A 1 643 ? 13.043 0.921 28.085 1.00 73.06 643 ASN A O 1
ATOM 5068 N N . TYR A 1 644 ? 11.962 0.362 26.198 1.00 85.50 644 TYR A N 1
ATOM 5069 C CA . TYR A 1 644 ? 10.628 0.426 26.796 1.00 85.50 644 TYR A CA 1
ATOM 5070 C C . TYR A 1 644 ? 10.466 -0.638 27.889 1.00 85.50 644 TYR A C 1
ATOM 5072 O O . TYR A 1 644 ? 10.817 -1.811 27.715 1.00 85.50 644 TYR A O 1
ATOM 5080 N N . THR A 1 645 ? 9.887 -0.242 29.022 1.00 90.06 645 THR A N 1
ATOM 5081 C CA . THR A 1 645 ? 9.524 -1.191 30.077 1.00 90.06 645 THR A CA 1
ATOM 5082 C C . THR A 1 645 ? 8.378 -2.097 29.625 1.00 90.06 645 THR A C 1
ATOM 5084 O O . THR A 1 645 ? 7.614 -1.771 28.713 1.00 90.06 645 THR A O 1
ATOM 5087 N N . THR A 1 646 ? 8.207 -3.234 30.304 1.00 91.31 646 THR A N 1
ATOM 5088 C CA . THR A 1 646 ? 7.064 -4.130 30.074 1.00 91.31 646 THR A CA 1
ATOM 5089 C C . THR A 1 646 ? 5.727 -3.396 30.199 1.00 91.31 646 THR A C 1
ATOM 5091 O O . THR A 1 646 ? 4.838 -3.618 29.387 1.00 91.31 646 THR A O 1
ATOM 5094 N N . GLU A 1 647 ? 5.607 -2.471 31.156 1.00 92.44 647 GLU A N 1
ATOM 5095 C CA . GLU A 1 647 ? 4.417 -1.637 31.359 1.00 92.44 647 GLU A CA 1
ATOM 5096 C C . GLU A 1 647 ? 4.179 -0.660 30.195 1.00 92.44 647 GLU A C 1
ATOM 5098 O O . GLU A 1 647 ? 3.052 -0.544 29.719 1.00 92.44 647 GLU A O 1
ATOM 5103 N N . GLN A 1 648 ? 5.229 -0.006 29.683 1.00 92.06 648 GLN A N 1
ATOM 5104 C CA . GLN A 1 648 ? 5.119 0.899 28.531 1.00 92.06 648 GLN A CA 1
ATOM 5105 C C . GLN A 1 648 ? 4.684 0.156 27.261 1.00 92.06 648 GLN A C 1
ATOM 5107 O O . GLN A 1 648 ? 3.766 0.609 26.579 1.00 92.06 648 GLN A O 1
ATOM 5112 N N . MET A 1 649 ? 5.275 -1.010 26.977 1.00 91.88 649 MET A N 1
ATOM 5113 C CA . MET A 1 649 ? 4.858 -1.833 25.835 1.00 91.88 649 MET A CA 1
ATOM 5114 C C . MET A 1 649 ? 3.441 -2.385 25.999 1.00 91.88 649 MET A C 1
ATOM 5116 O O . MET A 1 649 ? 2.683 -2.419 25.032 1.00 91.88 649 MET A O 1
ATOM 5120 N N . ASN A 1 650 ? 3.055 -2.766 27.219 1.00 92.81 650 ASN A N 1
ATOM 5121 C CA . ASN A 1 650 ? 1.709 -3.249 27.505 1.00 92.81 650 ASN A CA 1
ATOM 5122 C C . ASN A 1 650 ? 0.666 -2.123 27.345 1.00 92.81 650 ASN A C 1
ATOM 5124 O O . ASN A 1 650 ? -0.380 -2.354 26.737 1.00 92.81 650 ASN A O 1
ATOM 5128 N N . ARG A 1 651 ? 0.981 -0.884 27.767 1.00 93.12 651 ARG A N 1
ATOM 5129 C CA . ARG A 1 651 ? 0.172 0.316 27.474 1.00 93.12 651 ARG A CA 1
ATOM 5130 C C . ARG A 1 651 ? 0.022 0.523 25.966 1.00 93.12 651 ARG A C 1
ATOM 5132 O O . ARG A 1 651 ? -1.099 0.715 25.509 1.00 93.12 651 ARG A O 1
ATOM 5139 N N . LEU A 1 652 ? 1.116 0.450 25.204 1.00 94.38 652 LEU A N 1
ATOM 5140 C CA . LEU A 1 652 ? 1.117 0.669 23.753 1.00 94.38 652 LEU A CA 1
ATOM 5141 C C . LEU A 1 652 ? 0.271 -0.390 23.011 1.00 94.38 652 LEU A C 1
ATOM 5143 O O . LEU A 1 652 ? -0.613 -0.044 22.229 1.00 94.38 652 LEU A O 1
ATOM 5147 N N . ASN A 1 653 ? 0.459 -1.674 23.334 1.00 95.75 653 ASN A N 1
ATOM 5148 C CA . ASN A 1 653 ? -0.337 -2.781 22.791 1.00 95.75 653 ASN A CA 1
ATOM 5149 C C . ASN A 1 653 ? -1.822 -2.713 23.192 1.00 95.75 653 ASN A C 1
ATOM 5151 O O . ASN A 1 653 ? -2.696 -2.973 22.367 1.00 95.75 653 ASN A O 1
ATOM 5155 N N . THR A 1 654 ? -2.125 -2.349 24.442 1.00 95.19 654 THR A N 1
ATOM 5156 C CA . THR A 1 654 ? -3.511 -2.197 24.923 1.00 95.19 654 THR A CA 1
ATOM 5157 C C . THR A 1 654 ? -4.206 -1.004 24.265 1.00 95.19 654 THR A C 1
ATOM 5159 O O . THR A 1 654 ? -5.392 -1.086 23.948 1.00 95.19 654 THR A O 1
ATOM 5162 N N . TYR A 1 655 ? -3.475 0.087 24.018 1.00 97.25 655 TYR A N 1
ATOM 5163 C CA . TYR A 1 655 ? -3.977 1.259 23.303 1.00 97.25 655 TYR A CA 1
ATOM 5164 C C . TYR A 1 655 ? -4.359 0.920 21.857 1.00 97.25 655 TYR A C 1
ATOM 5166 O O . TYR A 1 655 ? -5.482 1.216 21.448 1.00 97.25 655 TYR A O 1
ATOM 5174 N N . LEU A 1 656 ? -3.483 0.226 21.111 1.00 97.56 656 LEU A N 1
ATOM 5175 C CA . LEU A 1 656 ? -3.832 -0.273 19.776 1.00 97.56 656 LEU A CA 1
ATOM 5176 C C . LEU A 1 656 ? -5.039 -1.210 19.834 1.00 97.56 656 LEU A C 1
ATOM 5178 O O . LEU A 1 656 ? -6.009 -0.989 19.114 1.00 97.56 656 LEU A O 1
ATOM 5182 N N . GLY A 1 657 ? -4.995 -2.208 20.723 1.00 96.81 657 GLY A N 1
ATOM 5183 C CA . GLY A 1 657 ? -6.066 -3.187 20.880 1.00 96.81 657 GLY A CA 1
ATOM 5184 C C . GLY A 1 657 ? -7.429 -2.528 21.077 1.00 96.81 657 GLY A C 1
ATOM 5185 O O . GLY A 1 657 ? -8.396 -2.931 20.448 1.00 96.81 657 GLY A O 1
ATOM 5186 N N . ARG A 1 658 ? -7.492 -1.450 21.864 1.00 97.06 658 ARG A N 1
ATOM 5187 C CA . ARG A 1 658 ? -8.699 -0.636 22.060 1.00 97.06 658 ARG A CA 1
ATOM 5188 C C . ARG A 1 658 ? -9.194 0.055 20.801 1.00 97.06 658 ARG A C 1
ATOM 5190 O O . ARG A 1 658 ? -10.392 0.007 20.530 1.00 97.06 658 ARG A O 1
ATOM 5197 N N . MET A 1 659 ? -8.306 0.707 20.052 1.00 97.81 659 MET A N 1
ATOM 5198 C CA . MET A 1 659 ? -8.686 1.354 18.792 1.00 97.81 659 MET A CA 1
ATOM 5199 C C . MET A 1 659 ? -9.185 0.327 17.773 1.00 97.81 659 MET A C 1
ATOM 5201 O O . MET A 1 659 ? -10.212 0.541 17.132 1.00 97.81 659 MET A O 1
ATOM 5205 N N . ASN A 1 660 ? -8.494 -0.810 17.679 1.00 96.56 660 ASN A N 1
ATOM 5206 C CA . ASN A 1 660 ? -8.883 -1.919 16.824 1.00 96.56 660 ASN A CA 1
ATOM 5207 C C . ASN A 1 660 ? -10.216 -2.539 17.257 1.00 96.56 660 ASN A C 1
ATOM 5209 O O . ASN A 1 660 ? -11.060 -2.732 16.398 1.00 96.56 660 ASN A O 1
ATOM 5213 N N . THR A 1 661 ? -10.490 -2.734 18.551 1.00 93.88 661 THR A N 1
ATOM 5214 C CA . THR A 1 661 ? -11.797 -3.233 19.019 1.00 93.88 661 THR A CA 1
ATOM 5215 C C . THR A 1 661 ? -12.964 -2.323 18.616 1.00 93.88 661 THR A C 1
ATOM 5217 O O . THR A 1 661 ? -13.996 -2.833 18.178 1.00 93.88 661 THR A O 1
ATOM 5220 N N . VAL A 1 662 ? -12.833 -0.992 18.731 1.00 94.19 662 VAL A N 1
ATOM 5221 C CA . VAL A 1 662 ? -13.920 -0.060 18.352 1.00 94.19 662 VAL A CA 1
ATOM 5222 C C . VAL A 1 662 ? -14.180 -0.076 16.844 1.00 94.19 662 VAL A C 1
ATOM 5224 O O . VAL A 1 662 ? -15.335 -0.034 16.434 1.00 94.19 662 VAL A O 1
ATOM 5227 N N . LEU A 1 663 ? -13.124 -0.155 16.031 1.00 94.25 663 LEU A N 1
ATOM 5228 C CA . LEU A 1 663 ? -13.212 -0.160 14.566 1.00 94.25 663 LEU A CA 1
ATOM 5229 C C . LEU A 1 663 ? -13.264 -1.566 13.940 1.00 94.25 663 LEU A C 1
ATOM 5231 O O . LEU A 1 663 ? -13.256 -1.698 12.719 1.00 94.25 663 LEU A O 1
ATOM 5235 N N . ASP A 1 664 ? -13.302 -2.623 14.744 1.00 89.50 664 ASP A N 1
ATOM 5236 C CA . ASP A 1 664 ? -13.406 -3.996 14.261 1.00 89.50 664 ASP A CA 1
ATOM 5237 C C . ASP A 1 664 ? -14.799 -4.247 13.657 1.00 89.50 664 ASP A C 1
ATOM 5239 O O . ASP A 1 664 ? -15.827 -3.913 14.259 1.00 89.50 664 ASP A O 1
ATOM 5243 N N . GLY A 1 665 ? -14.811 -4.796 12.442 1.00 85.44 665 GLY A N 1
ATOM 5244 C CA . GLY A 1 665 ? -15.991 -4.888 11.583 1.00 85.44 665 GLY A CA 1
ATOM 5245 C C . GLY A 1 665 ? -16.435 -3.562 10.948 1.00 85.44 665 GLY A C 1
ATOM 5246 O O . GLY A 1 665 ? -17.470 -3.554 10.287 1.00 85.44 665 GLY A O 1
ATOM 5247 N N . ALA A 1 666 ? -15.700 -2.456 11.133 1.00 89.62 666 ALA A N 1
ATOM 5248 C CA . ALA A 1 666 ? -16.022 -1.160 10.534 1.00 89.62 666 ALA A CA 1
ATOM 5249 C C . ALA A 1 666 ? -15.113 -0.819 9.342 1.00 89.62 666 ALA A C 1
ATOM 5251 O O . ALA A 1 666 ? -13.901 -1.043 9.372 1.00 89.62 666 ALA A O 1
ATOM 5252 N N . HIS A 1 667 ? -15.692 -0.206 8.311 1.00 88.81 667 HIS A N 1
ATOM 5253 C CA . HIS A 1 667 ? -14.984 0.338 7.148 1.00 88.81 667 HIS A CA 1
ATOM 5254 C C . HIS A 1 667 ? -15.098 1.865 7.115 1.00 88.81 667 HIS A C 1
ATOM 5256 O O . HIS A 1 667 ? -15.991 2.449 7.721 1.00 88.81 667 HIS A O 1
ATOM 5262 N N . GLU A 1 668 ? -14.186 2.540 6.412 1.00 92.81 668 GLU A N 1
ATOM 5263 C CA . GLU A 1 668 ? -14.278 3.991 6.204 1.00 92.81 668 GLU A CA 1
ATOM 5264 C C . GLU A 1 668 ? -15.566 4.355 5.449 1.00 92.81 668 GLU A C 1
ATOM 5266 O O . GLU A 1 668 ? -15.852 3.787 4.396 1.00 92.81 668 GLU A O 1
ATOM 5271 N N . SER A 1 669 ? -16.313 5.347 5.935 1.00 88.81 669 SER A N 1
ATOM 5272 C CA . SER A 1 669 ? -17.610 5.768 5.379 1.00 88.81 669 SER A CA 1
ATOM 5273 C C . SER A 1 669 ? -17.570 7.122 4.655 1.00 88.81 669 SER A C 1
ATOM 5275 O O . SER A 1 669 ? -18.568 7.547 4.075 1.00 88.81 669 SER A O 1
ATOM 5277 N N . GLY A 1 670 ? -16.412 7.795 4.641 1.00 84.06 670 GLY A N 1
ATOM 5278 C CA . GLY A 1 670 ? -16.245 9.131 4.059 1.00 84.06 670 GLY A CA 1
ATOM 5279 C C . GLY A 1 670 ? -16.527 9.225 2.548 1.00 84.06 670 GLY A C 1
ATOM 5280 O O . GLY A 1 670 ? -16.040 8.413 1.762 1.00 84.06 670 GLY A O 1
ATOM 5281 N N . ASP A 1 671 ? -17.246 10.287 2.157 1.00 91.25 671 ASP A N 1
ATOM 5282 C CA . ASP A 1 671 ? -17.771 10.557 0.802 1.00 91.25 671 ASP A CA 1
ATOM 5283 C C . ASP A 1 671 ? -16.732 11.053 -0.240 1.00 91.25 671 ASP A C 1
ATOM 5285 O O . ASP A 1 671 ? -17.114 11.363 -1.376 1.00 91.25 671 ASP A O 1
ATOM 5289 N N . LEU A 1 672 ? -15.453 11.213 0.124 1.00 97.00 672 LEU A N 1
ATOM 5290 C CA . LEU A 1 672 ? -14.444 11.913 -0.686 1.00 97.00 672 LEU A CA 1
ATOM 5291 C C . LEU A 1 672 ? -13.406 10.966 -1.308 1.00 97.00 672 LEU A C 1
ATOM 5293 O O . LEU A 1 672 ? -12.663 10.287 -0.598 1.00 97.00 672 LEU A O 1
ATOM 5297 N N . ALA A 1 673 ? -13.284 11.021 -2.633 1.00 97.88 673 ALA A N 1
ATOM 5298 C CA . ALA A 1 673 ? -12.196 10.415 -3.392 1.00 97.88 673 ALA A CA 1
ATOM 5299 C C . ALA A 1 673 ? -11.282 11.473 -4.039 1.00 97.88 673 ALA A C 1
ATOM 5301 O O . ALA A 1 673 ? -11.712 12.585 -4.359 1.00 97.88 673 ALA A O 1
ATOM 5302 N N . VAL A 1 674 ? -10.023 11.108 -4.275 1.00 98.50 674 VAL A N 1
ATOM 5303 C CA . VAL A 1 674 ? -9.029 11.879 -5.035 1.00 98.50 674 VAL A CA 1
ATOM 5304 C C . VAL A 1 674 ? -8.453 10.972 -6.123 1.00 98.50 674 VAL A C 1
ATOM 5306 O O . VAL A 1 674 ? -8.035 9.855 -5.838 1.00 98.50 674 VAL A O 1
ATOM 5309 N N . PHE A 1 675 ? -8.439 11.434 -7.369 1.00 98.56 675 PHE A N 1
ATOM 5310 C CA . PHE A 1 675 ? -7.896 10.684 -8.498 1.00 98.56 675 PHE A CA 1
ATOM 5311 C C . PHE A 1 675 ? -6.363 10.673 -8.469 1.00 98.56 675 PHE A C 1
ATOM 5313 O O . PHE A 1 675 ? -5.744 11.722 -8.297 1.00 98.56 675 PHE A O 1
ATOM 5320 N N . TYR A 1 676 ? -5.773 9.496 -8.657 1.00 97.88 676 TYR A N 1
ATOM 5321 C CA . TYR A 1 676 ? -4.338 9.221 -8.670 1.00 97.88 676 TYR A CA 1
ATOM 5322 C C . TYR A 1 676 ? -3.720 9.622 -10.023 1.00 97.88 676 TYR A C 1
ATOM 5324 O O . TYR A 1 676 ? -3.962 8.947 -11.024 1.00 97.88 676 TYR A O 1
ATOM 5332 N N . PRO A 1 677 ? -2.908 10.692 -10.107 1.00 97.50 677 PRO A N 1
ATOM 5333 C CA . PRO A 1 677 ? -2.428 11.224 -11.385 1.00 97.50 677 PRO A CA 1
ATOM 5334 C C . PRO A 1 677 ? -1.229 10.445 -11.963 1.00 97.50 677 PRO A C 1
ATOM 5336 O O . PRO A 1 677 ? -0.468 10.997 -12.759 1.00 97.50 677 PRO A O 1
ATOM 5339 N N . ILE A 1 678 ? -1.041 9.172 -11.592 1.00 97.75 678 ILE A N 1
ATOM 5340 C CA . ILE A 1 678 ? 0.163 8.376 -11.893 1.00 97.75 678 ILE A CA 1
ATOM 5341 C C . ILE A 1 678 ? 0.491 8.307 -13.386 1.00 97.75 678 ILE A C 1
ATOM 5343 O O . ILE A 1 678 ? 1.649 8.472 -13.748 1.00 97.75 678 ILE A O 1
ATOM 5347 N N . ALA A 1 679 ? -0.513 8.197 -14.264 1.00 97.94 679 ALA A N 1
ATOM 5348 C CA . ALA A 1 679 ? -0.311 8.213 -15.715 1.00 97.94 679 ALA A CA 1
ATOM 5349 C C . ALA A 1 679 ? 0.325 9.528 -16.211 1.00 97.94 679 ALA A C 1
ATOM 5351 O O . ALA A 1 679 ? 1.096 9.534 -17.165 1.00 97.94 679 ALA A O 1
ATOM 5352 N N . THR A 1 680 ? 0.051 10.646 -15.531 1.00 98.00 680 THR A N 1
ATOM 5353 C CA . THR A 1 680 ? 0.677 11.944 -15.833 1.00 98.00 680 THR A CA 1
ATOM 5354 C C . THR A 1 680 ? 2.106 12.011 -15.291 1.00 98.00 680 THR A C 1
ATOM 5356 O O . THR A 1 680 ? 2.979 12.548 -15.964 1.00 98.00 680 THR A O 1
ATOM 5359 N N . VAL A 1 681 ? 2.381 11.407 -14.129 1.00 97.19 681 VAL A N 1
ATOM 5360 C CA . VAL A 1 681 ? 3.752 11.284 -13.600 1.00 97.19 681 VAL A CA 1
ATOM 5361 C C . VAL A 1 681 ? 4.598 10.389 -14.513 1.00 97.19 681 VAL A C 1
ATOM 5363 O O . VAL A 1 681 ? 5.649 10.830 -14.963 1.00 97.19 681 VAL A O 1
ATOM 5366 N N . GLN A 1 682 ? 4.104 9.205 -14.896 1.00 97.38 682 GLN A N 1
ATOM 5367 C CA . GLN A 1 682 ? 4.759 8.286 -15.843 1.00 97.38 682 GLN A CA 1
ATOM 5368 C C . GLN A 1 682 ? 5.036 8.942 -17.211 1.00 97.38 682 GLN A C 1
ATOM 5370 O O . GLN A 1 682 ? 6.032 8.631 -17.853 1.00 97.38 682 GLN A O 1
ATOM 5375 N N . ALA A 1 683 ? 4.190 9.876 -17.659 1.00 97.38 683 ALA A N 1
ATOM 5376 C CA . ALA A 1 683 ? 4.408 10.626 -18.897 1.00 97.38 683 ALA A CA 1
ATOM 5377 C C . ALA A 1 683 ? 5.546 11.668 -18.797 1.00 97.38 683 ALA A C 1
ATOM 5379 O O . ALA A 1 683 ? 6.239 11.950 -19.781 1.00 97.38 683 ALA A O 1
ATOM 5380 N N . LEU A 1 684 ? 5.731 12.256 -17.611 1.00 95.00 684 LEU A N 1
ATOM 5381 C CA . LEU A 1 684 ? 6.738 13.284 -17.312 1.00 95.00 684 LEU A CA 1
ATOM 5382 C C . LEU A 1 684 ? 8.080 12.703 -16.826 1.00 95.00 684 LEU A C 1
ATOM 5384 O O . LEU A 1 684 ? 9.083 13.415 -16.825 1.00 95.00 684 LEU A O 1
ATOM 5388 N N . HIS A 1 685 ? 8.093 11.436 -16.419 1.00 93.00 685 HIS A N 1
ATOM 5389 C CA . HIS A 1 685 ? 9.256 10.716 -15.913 1.00 93.00 685 HIS A CA 1
ATOM 5390 C C . HIS A 1 685 ? 10.111 10.202 -17.083 1.00 93.00 685 HIS A C 1
ATOM 5392 O O . HIS A 1 685 ? 9.737 9.229 -17.732 1.00 93.00 685 HIS A O 1
ATOM 5398 N N . ASN A 1 686 ? 11.214 10.885 -17.392 1.00 92.25 686 ASN A N 1
ATOM 5399 C CA . ASN A 1 686 ? 12.140 10.546 -18.475 1.00 92.25 686 ASN A CA 1
ATOM 5400 C C . ASN A 1 686 ? 13.442 9.970 -17.900 1.00 92.25 686 ASN A C 1
ATOM 5402 O O . ASN A 1 686 ? 13.876 10.382 -16.831 1.00 92.25 686 ASN A O 1
ATOM 5406 N N . ALA A 1 687 ? 14.057 9.011 -18.585 1.00 92.00 687 ALA A N 1
ATOM 5407 C CA . ALA A 1 687 ? 15.148 8.245 -17.988 1.00 92.00 687 ALA A CA 1
ATOM 5408 C C . ALA A 1 687 ? 16.518 8.955 -17.959 1.00 92.00 687 ALA A C 1
ATOM 5410 O O . ALA A 1 687 ? 17.382 8.500 -17.216 1.00 92.00 687 ALA A O 1
ATOM 5411 N N . ASP A 1 688 ? 16.737 10.044 -18.711 1.00 89.06 688 ASP A N 1
ATOM 5412 C CA . ASP A 1 688 ? 17.982 10.840 -18.628 1.00 89.06 688 ASP A CA 1
ATOM 5413 C C . ASP A 1 688 ? 17.994 11.796 -17.407 1.00 89.06 688 ASP A C 1
ATOM 5415 O O . ASP A 1 688 ? 19.048 12.266 -16.963 1.00 89.06 688 ASP A O 1
ATOM 5419 N N . ASP A 1 689 ? 16.830 12.100 -16.823 1.00 84.94 689 ASP A N 1
ATOM 5420 C CA . ASP A 1 689 ? 16.728 12.876 -15.586 1.00 84.94 689 ASP A CA 1
ATOM 5421 C C . ASP A 1 689 ? 16.662 12.000 -14.328 1.00 84.94 689 ASP A C 1
ATOM 5423 O O . ASP A 1 689 ? 16.224 10.855 -14.329 1.00 84.94 689 ASP A O 1
ATOM 5427 N N . VAL A 1 690 ? 17.074 12.583 -13.196 1.00 79.75 690 VAL A N 1
ATOM 5428 C CA . VAL A 1 690 ? 16.889 11.964 -11.876 1.00 79.75 690 VAL A CA 1
ATOM 5429 C C . VAL A 1 690 ? 15.586 12.489 -11.288 1.00 79.75 690 VAL A C 1
ATOM 5431 O O . VAL A 1 690 ? 15.467 13.695 -11.044 1.00 79.75 690 VAL A O 1
ATOM 5434 N N . HIS A 1 691 ? 14.639 11.585 -11.047 1.00 80.75 691 HIS A N 1
ATOM 5435 C CA . HIS A 1 691 ? 13.290 11.904 -10.578 1.00 80.75 691 HIS A CA 1
ATOM 5436 C C . HIS A 1 691 ? 13.017 11.499 -9.119 1.00 80.75 691 HIS A C 1
ATOM 5438 O O . HIS A 1 691 ? 12.126 12.091 -8.500 1.00 80.75 691 HIS A O 1
ATOM 5444 N N . SER A 1 692 ? 13.775 10.539 -8.576 1.00 75.62 692 SER A N 1
ATOM 5445 C CA . SER A 1 692 ? 13.680 10.055 -7.193 1.00 75.62 692 SER A CA 1
ATOM 5446 C C . SER A 1 692 ? 13.628 11.167 -6.146 1.00 75.62 692 SER A C 1
ATOM 5448 O O . SER A 1 692 ? 14.276 12.214 -6.264 1.00 75.62 692 SER A O 1
ATOM 5450 N N . SER A 1 693 ? 12.891 10.918 -5.061 1.00 76.38 693 SER A N 1
ATOM 5451 C CA . SER A 1 693 ? 12.712 11.871 -3.955 1.00 76.38 693 SER A CA 1
ATOM 5452 C C . SER A 1 693 ? 14.019 12.359 -3.312 1.00 76.38 693 SER A C 1
ATOM 5454 O O . SER A 1 693 ? 14.066 13.454 -2.747 1.00 76.38 693 SER A O 1
ATOM 5456 N N . GLU A 1 694 ? 15.098 11.582 -3.410 1.00 76.81 694 GLU A N 1
ATOM 5457 C CA . GLU A 1 694 ? 16.419 11.908 -2.858 1.00 76.81 694 GLU A CA 1
ATOM 5458 C C . GLU A 1 694 ? 17.376 12.560 -3.873 1.00 76.81 694 GLU A C 1
ATOM 5460 O O . GLU A 1 694 ? 18.413 13.094 -3.480 1.00 76.81 694 GLU A O 1
ATOM 5465 N N . GLY A 1 695 ? 17.032 12.579 -5.167 1.00 66.00 695 GLY A N 1
ATOM 5466 C CA . GLY A 1 695 ? 17.900 13.066 -6.245 1.00 66.00 695 GLY A CA 1
ATOM 5467 C C . GLY A 1 695 ? 18.182 14.575 -6.245 1.00 66.00 695 GLY A C 1
ATOM 5468 O O . GLY A 1 695 ? 19.069 15.043 -6.959 1.00 66.00 695 GLY A O 1
ATOM 5469 N N . GLY A 1 696 ? 17.432 15.365 -5.470 1.00 64.69 696 GLY A N 1
ATOM 5470 C CA . GLY A 1 696 ? 17.661 16.802 -5.257 1.00 64.69 696 GLY A CA 1
ATOM 5471 C C . GLY A 1 696 ? 17.400 17.725 -6.460 1.00 64.69 696 GLY A C 1
ATOM 5472 O O . GLY A 1 696 ? 17.384 18.947 -6.291 1.00 64.69 696 GLY A O 1
ATOM 5473 N N . LYS A 1 697 ? 17.169 17.178 -7.660 1.00 70.12 697 LYS A N 1
ATOM 5474 C CA . LYS A 1 697 ? 16.625 17.896 -8.822 1.00 70.12 697 LYS A CA 1
ATOM 5475 C C . LYS A 1 697 ? 15.102 18.027 -8.692 1.00 70.12 697 LYS A C 1
ATOM 5477 O O . LYS A 1 697 ? 14.425 17.117 -8.229 1.00 70.12 697 LYS A O 1
ATOM 5482 N N . THR A 1 698 ? 14.550 19.147 -9.150 1.00 78.38 698 THR A N 1
ATOM 5483 C CA . THR A 1 698 ? 13.096 19.358 -9.233 1.00 78.38 698 THR A CA 1
ATOM 5484 C C . THR A 1 698 ? 12.649 19.221 -10.686 1.00 78.38 698 THR A C 1
ATOM 5486 O O . THR A 1 698 ? 12.873 20.135 -11.478 1.00 78.38 698 THR A O 1
ATOM 5489 N N . SER A 1 699 ? 12.024 18.092 -11.026 1.00 86.25 699 SER A N 1
ATOM 5490 C CA . SER A 1 699 ? 11.377 17.869 -12.329 1.00 86.25 699 SER A CA 1
ATOM 5491 C C . SER A 1 699 ? 9.895 18.271 -12.294 1.00 86.25 699 SER A C 1
ATOM 5493 O O . SER A 1 699 ? 9.318 18.409 -11.211 1.00 86.25 699 SER A O 1
ATOM 5495 N N . ASP A 1 700 ? 9.237 18.391 -13.451 1.00 89.50 700 ASP A N 1
ATOM 5496 C CA . ASP A 1 700 ? 7.782 18.619 -13.506 1.00 89.50 700 ASP A CA 1
ATOM 5497 C C . ASP A 1 700 ? 6.995 17.477 -12.829 1.00 89.50 700 ASP A C 1
ATOM 5499 O O . ASP A 1 700 ? 6.008 17.728 -12.134 1.00 89.50 700 ASP A O 1
ATOM 5503 N N . ALA A 1 701 ? 7.482 16.234 -12.936 1.00 90.62 701 ALA A N 1
ATOM 5504 C CA . ALA A 1 701 ? 6.936 15.069 -12.238 1.00 90.62 701 ALA A CA 1
ATOM 5505 C C . ALA A 1 701 ? 7.080 15.179 -10.702 1.00 90.62 701 ALA A C 1
ATOM 5507 O O . ALA A 1 701 ? 6.166 14.821 -9.955 1.00 90.62 701 ALA A O 1
ATOM 5508 N N . THR A 1 702 ? 8.197 15.737 -10.217 1.00 89.31 702 THR A N 1
ATOM 5509 C CA . THR A 1 702 ? 8.420 16.046 -8.792 1.00 89.31 702 THR A CA 1
ATOM 5510 C C . THR A 1 702 ? 7.441 17.126 -8.316 1.00 89.31 702 THR A C 1
ATOM 5512 O O . THR A 1 702 ? 6.754 16.948 -7.312 1.00 89.31 702 THR A O 1
ATOM 5515 N N . VAL A 1 703 ? 7.295 18.219 -9.077 1.00 91.31 703 VAL A N 1
ATOM 5516 C CA . VAL A 1 703 ? 6.367 19.322 -8.756 1.00 91.31 703 VAL A CA 1
ATOM 5517 C C . VAL A 1 7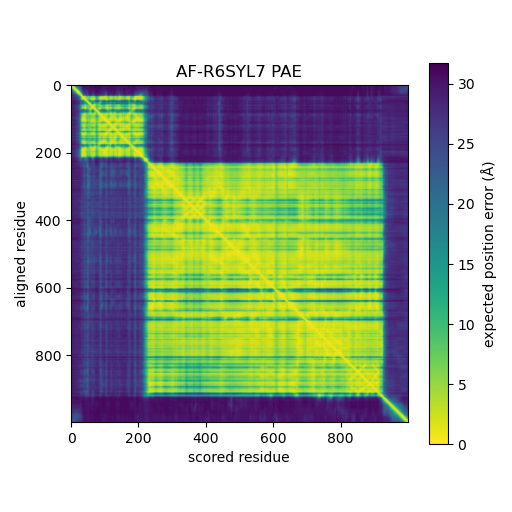03 ? 4.914 18.843 -8.716 1.00 91.31 703 VAL A C 1
ATOM 5519 O O . VAL A 1 703 ? 4.139 19.298 -7.870 1.00 91.31 703 VAL A O 1
ATOM 5522 N N . LEU A 1 704 ? 4.522 17.934 -9.610 1.00 93.62 704 LEU A N 1
ATOM 5523 C CA . LEU A 1 704 ? 3.198 17.311 -9.615 1.00 93.62 704 LEU A CA 1
ATOM 5524 C C . LEU A 1 704 ? 2.960 16.533 -8.311 1.00 93.62 704 LEU A C 1
ATOM 5526 O O . LEU A 1 704 ? 1.977 16.800 -7.613 1.00 93.62 704 LEU A O 1
ATOM 5530 N N . ASN A 1 705 ? 3.889 15.642 -7.947 1.00 92.94 705 ASN A N 1
ATOM 5531 C CA . ASN A 1 705 ? 3.834 14.856 -6.714 1.00 92.94 705 ASN A CA 1
ATOM 5532 C C . ASN A 1 705 ? 3.715 15.746 -5.462 1.00 92.94 705 ASN A C 1
ATOM 5534 O O . ASN A 1 705 ? 2.803 15.562 -4.657 1.00 92.94 705 ASN A O 1
ATOM 5538 N N . ASP A 1 706 ? 4.558 16.771 -5.334 1.00 92.12 706 ASP A N 1
ATOM 5539 C CA . ASP A 1 706 ? 4.552 17.677 -4.178 1.00 92.12 706 ASP A CA 1
ATOM 5540 C C . ASP A 1 706 ? 3.228 18.448 -4.046 1.00 92.12 706 ASP A C 1
ATOM 5542 O O . ASP A 1 706 ? 2.697 18.643 -2.946 1.00 92.12 706 ASP A O 1
ATOM 5546 N N . ASN A 1 707 ? 2.655 18.877 -5.176 1.00 94.00 707 ASN A N 1
ATOM 5547 C CA . ASN A 1 707 ? 1.357 19.546 -5.211 1.00 94.00 707 ASN A CA 1
ATOM 5548 C C . ASN A 1 707 ? 0.200 18.601 -4.842 1.00 94.00 707 ASN A C 1
ATOM 5550 O O . ASN A 1 707 ? -0.728 19.025 -4.143 1.00 94.00 707 ASN A O 1
ATOM 5554 N N . PHE A 1 708 ? 0.262 17.337 -5.269 1.00 95.81 708 PHE A N 1
ATOM 5555 C CA . PHE A 1 708 ? -0.698 16.295 -4.902 1.00 95.81 708 PHE A CA 1
ATOM 5556 C C . PHE A 1 708 ? -0.639 15.986 -3.398 1.00 95.81 708 PHE A C 1
ATOM 5558 O O . PHE A 1 708 ? -1.659 16.064 -2.707 1.00 95.81 708 PHE A O 1
ATOM 5565 N N . THR A 1 709 ? 0.555 15.745 -2.854 1.00 95.12 709 THR A N 1
ATOM 5566 C CA . THR A 1 709 ? 0.774 15.502 -1.419 1.00 95.12 709 THR A CA 1
ATOM 5567 C C . THR A 1 709 ? 0.345 16.710 -0.576 1.00 95.12 709 THR A C 1
ATOM 5569 O O . THR A 1 709 ? -0.321 16.557 0.449 1.00 95.12 709 THR A O 1
ATOM 5572 N N . SER A 1 710 ? 0.615 17.938 -1.029 1.00 95.12 710 SER A N 1
ATOM 5573 C CA . SER A 1 710 ? 0.165 19.167 -0.355 1.00 95.12 710 SER A CA 1
ATOM 5574 C C . SER A 1 710 ? -1.365 19.338 -0.357 1.00 95.12 710 SER A C 1
ATOM 5576 O O . SER A 1 710 ? -1.951 19.739 0.659 1.00 95.12 710 SER A O 1
ATOM 5578 N N . LEU A 1 711 ? -2.050 18.978 -1.453 1.00 95.88 711 LEU A N 1
ATOM 5579 C CA . LEU A 1 711 ? -3.517 18.905 -1.498 1.00 95.88 711 LEU A CA 1
ATOM 5580 C C . LEU A 1 711 ? -4.038 17.889 -0.476 1.00 95.88 711 LEU A C 1
ATOM 5582 O O . LEU A 1 711 ? -4.849 18.245 0.379 1.00 95.88 711 LEU A O 1
ATOM 5586 N N . CYS A 1 712 ? -3.522 16.663 -0.521 1.00 96.56 712 CYS A N 1
ATOM 5587 C CA . CYS A 1 712 ? -3.891 15.564 0.366 1.00 96.56 712 CYS A CA 1
ATOM 5588 C C . CYS A 1 712 ? -3.725 15.926 1.854 1.00 96.56 712 CYS A C 1
ATOM 5590 O O . CYS A 1 712 ? -4.670 15.810 2.639 1.00 96.56 712 CYS A O 1
ATOM 5592 N N . LYS A 1 713 ? -2.578 16.504 2.235 1.00 95.81 713 LYS A N 1
ATOM 5593 C CA . LYS A 1 713 ? -2.339 17.045 3.583 1.00 95.81 713 LYS A CA 1
ATOM 5594 C C . LYS A 1 713 ? -3.363 18.113 3.971 1.00 95.81 713 LYS A C 1
ATOM 5596 O O . LYS A 1 713 ? -3.838 18.148 5.108 1.00 95.81 713 LYS A O 1
ATOM 5601 N N . THR A 1 714 ? -3.709 18.996 3.035 1.00 95.75 714 THR A N 1
ATOM 5602 C CA . THR A 1 714 ? -4.680 20.071 3.271 1.00 95.75 714 THR A CA 1
ATOM 5603 C C . THR A 1 714 ? -6.094 19.525 3.494 1.00 95.75 714 THR A C 1
ATOM 5605 O O . THR A 1 714 ? -6.821 20.088 4.311 1.00 95.75 714 THR A O 1
ATOM 5608 N N . LEU A 1 715 ? -6.480 18.428 2.832 1.00 95.69 715 LEU A N 1
ATOM 5609 C CA . LEU A 1 715 ? -7.759 17.743 3.064 1.00 95.69 715 LEU A CA 1
ATOM 5610 C C . LEU A 1 715 ? -7.825 17.154 4.484 1.00 95.69 715 LEU A C 1
ATOM 5612 O O . LEU A 1 715 ? -8.761 17.468 5.225 1.00 95.69 715 LEU A O 1
ATOM 5616 N N . LEU A 1 716 ? -6.786 16.436 4.931 1.00 95.56 716 LEU A N 1
ATOM 5617 C CA . LEU A 1 716 ? -6.713 15.914 6.306 1.00 95.56 716 LEU A CA 1
ATOM 5618 C C . LEU A 1 716 ? -6.820 17.037 7.350 1.00 95.56 716 LEU A C 1
ATOM 5620 O O . LEU A 1 716 ? -7.671 16.984 8.238 1.00 95.56 716 LEU A O 1
ATOM 5624 N N . GLN A 1 717 ? -6.046 18.119 7.195 1.00 94.38 717 GLN A N 1
ATOM 5625 C CA . GLN A 1 717 ? -6.095 19.300 8.080 1.00 94.38 717 GLN A CA 1
ATOM 5626 C C . GLN A 1 717 ? -7.438 20.056 8.051 1.00 94.38 717 GLN A C 1
ATOM 5628 O O . GLN A 1 717 ? -7.666 20.977 8.847 1.00 94.38 717 GLN A O 1
ATOM 5633 N N . LYS A 1 718 ? -8.328 19.692 7.125 1.00 93.25 718 LYS A N 1
ATOM 5634 C CA . LYS A 1 718 ? -9.705 20.170 7.015 1.00 93.25 718 LYS A CA 1
ATOM 5635 C C . LYS A 1 718 ? -10.727 19.134 7.457 1.00 93.25 718 LYS A C 1
ATOM 5637 O O . LYS A 1 718 ? -11.907 19.372 7.217 1.00 93.25 718 LYS A O 1
ATOM 5642 N N . GLN A 1 719 ? -10.320 18.067 8.149 1.00 93.69 719 GLN A N 1
ATOM 5643 C CA . GLN A 1 719 ? -11.201 16.994 8.618 1.00 93.69 719 GLN A CA 1
ATOM 5644 C C . GLN A 1 719 ? -11.966 16.364 7.442 1.00 93.69 719 GLN A C 1
ATOM 5646 O O . GLN A 1 719 ? -13.185 16.225 7.488 1.00 93.69 719 GLN A O 1
ATOM 5651 N N . LEU A 1 720 ? -11.240 16.093 6.354 1.00 93.81 720 LEU A N 1
ATOM 5652 C CA . LEU A 1 720 ? -11.716 15.397 5.163 1.00 93.81 720 LEU A CA 1
ATOM 5653 C C . LEU A 1 720 ? -10.763 14.225 4.900 1.00 93.81 720 LEU A C 1
ATOM 5655 O O . LEU A 1 720 ? -9.773 14.370 4.179 1.00 93.81 720 LEU A O 1
ATOM 5659 N N . LEU A 1 721 ? -11.037 13.081 5.529 1.00 95.69 721 LEU A N 1
ATOM 5660 C CA . LEU A 1 721 ? -10.399 11.823 5.150 1.00 95.69 721 LEU A CA 1
ATOM 5661 C C . LEU A 1 721 ? -10.843 11.471 3.722 1.00 95.69 721 LEU A C 1
ATOM 5663 O O . LEU A 1 721 ? -12.012 11.639 3.372 1.00 95.69 721 LEU A O 1
ATOM 5667 N N . TYR A 1 722 ? -9.898 11.041 2.891 1.00 97.19 722 TYR A N 1
ATOM 5668 C CA . TYR A 1 722 ? -10.106 10.798 1.466 1.00 97.19 722 TYR A CA 1
ATOM 5669 C C . TYR A 1 722 ? -9.564 9.426 1.068 1.00 97.19 722 TYR A C 1
ATOM 5671 O O . TYR A 1 722 ? -8.599 8.939 1.663 1.00 97.19 722 TYR A O 1
ATOM 5679 N N . THR A 1 723 ? -10.144 8.833 0.028 1.00 97.75 723 THR A N 1
ATOM 5680 C CA . THR A 1 723 ? -9.587 7.641 -0.635 1.00 97.75 723 THR A CA 1
ATOM 5681 C C . THR A 1 723 ? -8.930 8.041 -1.949 1.00 97.75 723 THR A C 1
ATOM 5683 O O . THR A 1 723 ? -9.458 8.882 -2.671 1.00 97.75 723 THR A O 1
ATOM 5686 N N . VAL A 1 724 ? -7.774 7.470 -2.266 1.00 98.44 724 VAL A N 1
ATOM 5687 C CA . VAL A 1 724 ? -7.117 7.632 -3.564 1.00 98.44 724 VAL A CA 1
ATOM 5688 C C . VAL A 1 724 ? -7.638 6.562 -4.526 1.00 98.44 724 VAL A C 1
ATOM 5690 O O . VAL A 1 724 ? -7.605 5.376 -4.208 1.00 98.44 724 VAL A O 1
ATOM 5693 N N . ILE A 1 725 ? -8.117 6.957 -5.703 1.00 98.25 725 ILE A N 1
ATOM 5694 C CA . ILE A 1 725 ? -8.643 6.029 -6.715 1.00 98.25 725 ILE A CA 1
ATOM 5695 C C . ILE A 1 725 ? -7.915 6.204 -8.046 1.00 98.25 725 ILE A C 1
ATOM 5697 O O . ILE A 1 725 ? -7.527 7.318 -8.396 1.00 98.25 725 ILE A O 1
ATOM 5701 N N . ASP A 1 726 ? -7.740 5.117 -8.789 1.00 97.31 726 ASP A N 1
ATOM 5702 C CA . ASP A 1 726 ? -7.103 5.116 -10.109 1.00 97.31 726 ASP A CA 1
ATOM 5703 C C . ASP A 1 726 ? -8.113 4.957 -11.258 1.00 97.31 726 ASP A C 1
ATOM 5705 O O . ASP A 1 726 ? -9.321 4.825 -11.054 1.00 97.31 726 ASP A O 1
ATOM 5709 N N . ASP A 1 727 ? -7.604 5.002 -12.489 1.00 97.69 727 ASP A N 1
ATOM 5710 C CA . ASP A 1 727 ? -8.396 4.896 -13.716 1.00 97.69 727 ASP A CA 1
ATOM 5711 C C . ASP A 1 727 ? -9.191 3.583 -13.810 1.00 97.69 727 ASP A C 1
ATOM 5713 O O . ASP A 1 727 ? -10.380 3.599 -14.134 1.00 97.69 727 ASP A O 1
ATOM 5717 N N . ALA A 1 728 ? -8.563 2.459 -13.448 1.00 96.62 728 ALA A N 1
ATOM 5718 C CA . ALA A 1 728 ? -9.193 1.140 -13.447 1.00 96.62 728 ALA A CA 1
ATOM 5719 C C . ALA A 1 728 ? -10.340 1.072 -12.425 1.00 96.62 728 ALA A C 1
ATOM 5721 O O . ALA A 1 728 ? -11.458 0.687 -12.764 1.00 96.62 728 ALA A O 1
ATOM 5722 N N . SER A 1 729 ? -10.100 1.569 -11.210 1.00 97.25 729 SER A N 1
ATOM 5723 C CA . SER A 1 729 ? -11.102 1.684 -10.147 1.00 97.25 729 SER A CA 1
ATOM 5724 C C . SER A 1 729 ? -12.312 2.522 -10.581 1.00 97.25 729 SER A C 1
ATOM 5726 O O . SER A 1 729 ? -13.449 2.181 -10.262 1.00 97.25 729 SER A O 1
ATOM 5728 N N . VAL A 1 730 ? -12.096 3.608 -11.336 1.00 98.12 730 VAL A N 1
ATOM 5729 C CA . VAL A 1 730 ? -13.185 4.419 -11.912 1.00 98.12 730 VAL A CA 1
ATOM 5730 C C . VAL A 1 730 ? -13.903 3.674 -13.046 1.00 98.12 730 VAL A C 1
ATOM 5732 O O . VAL A 1 730 ? -15.127 3.753 -13.140 1.00 98.12 730 VAL A O 1
ATOM 5735 N N . CYS A 1 731 ? -13.193 2.923 -13.892 1.00 97.50 731 CYS A N 1
ATOM 5736 C CA . CYS A 1 731 ? -13.809 2.106 -14.945 1.00 97.50 731 CYS A CA 1
ATOM 5737 C C . CYS A 1 731 ? -14.756 1.036 -14.380 1.00 97.50 731 CYS A C 1
ATOM 5739 O O . CYS A 1 731 ? -15.862 0.865 -14.902 1.00 97.50 731 CYS A O 1
ATOM 5741 N N . ASP A 1 732 ? -14.372 0.383 -13.285 1.00 95.06 732 ASP A N 1
ATOM 5742 C CA . ASP A 1 732 ? -15.155 -0.686 -12.651 1.00 95.06 732 ASP A CA 1
ATOM 5743 C C . ASP A 1 732 ? -16.239 -0.165 -11.689 1.00 95.06 732 ASP A C 1
ATOM 5745 O O . ASP A 1 732 ? -17.108 -0.921 -11.257 1.00 95.06 732 ASP A O 1
ATOM 5749 N N . ALA A 1 733 ? -16.252 1.140 -11.398 1.00 96.75 733 ALA A N 1
ATOM 5750 C CA . ALA A 1 733 ? -17.166 1.735 -10.429 1.00 96.75 733 ALA A CA 1
ATOM 5751 C C . ALA A 1 733 ? -18.655 1.520 -10.765 1.00 96.75 733 ALA A C 1
ATOM 5753 O O . ALA A 1 733 ? -19.094 1.707 -11.907 1.00 96.75 733 ALA A O 1
ATOM 5754 N N . VAL A 1 734 ? -19.463 1.235 -9.744 1.00 96.62 734 VAL A N 1
ATOM 5755 C CA . VAL A 1 734 ? -20.929 1.251 -9.832 1.00 96.62 734 VAL A CA 1
ATOM 5756 C C . VAL A 1 734 ? -21.422 2.656 -9.496 1.00 96.62 734 VAL A C 1
ATOM 5758 O O . VAL A 1 734 ? -21.060 3.212 -8.462 1.00 96.62 734 VAL A O 1
ATOM 5761 N N . ILE A 1 735 ? -22.249 3.245 -10.361 1.00 97.19 735 ILE A N 1
ATOM 5762 C CA . ILE A 1 735 ? -22.914 4.525 -10.080 1.00 97.19 735 ILE A CA 1
ATOM 5763 C C . ILE A 1 735 ? -24.317 4.236 -9.548 1.00 97.19 735 ILE A C 1
ATOM 5765 O O . ILE A 1 735 ? -25.065 3.499 -10.187 1.00 97.19 735 ILE A O 1
ATOM 5769 N N . THR A 1 736 ? -24.678 4.800 -8.397 1.00 94.75 736 THR A N 1
ATOM 5770 C CA . THR A 1 736 ? -25.986 4.611 -7.741 1.00 94.75 736 THR A CA 1
ATOM 5771 C C . THR A 1 736 ? -26.985 5.708 -8.114 1.00 94.75 736 THR A C 1
ATOM 5773 O O . THR A 1 736 ? -26.611 6.806 -8.542 1.00 94.75 736 THR A O 1
ATOM 5776 N N . LYS A 1 737 ? -28.282 5.449 -7.900 1.00 89.56 737 LYS A N 1
ATOM 5777 C CA . LYS A 1 737 ? -29.360 6.425 -8.149 1.00 89.56 737 LYS A CA 1
ATOM 5778 C C . LYS A 1 737 ? -29.299 7.681 -7.262 1.00 89.56 737 LYS A C 1
ATOM 5780 O O . LYS A 1 737 ? -29.825 8.712 -7.674 1.00 89.56 737 LYS A O 1
ATOM 5785 N N . ASP A 1 738 ? -28.630 7.638 -6.104 1.00 88.38 738 ASP A N 1
ATOM 5786 C CA . ASP A 1 738 ? -28.446 8.788 -5.196 1.00 88.38 738 ASP A CA 1
ATOM 5787 C C . ASP A 1 738 ? -27.196 9.651 -5.496 1.00 88.38 738 ASP A C 1
ATOM 5789 O O . ASP A 1 738 ? -26.885 10.598 -4.752 1.00 88.38 738 ASP A O 1
ATOM 5793 N N . GLY A 1 739 ? -26.483 9.346 -6.586 1.00 92.31 739 GLY A N 1
ATOM 5794 C CA . GLY A 1 739 ? -25.314 10.095 -7.041 1.00 92.31 739 GLY A CA 1
ATOM 5795 C C . GLY A 1 739 ? -24.027 9.733 -6.307 1.00 92.31 739 GLY A C 1
ATOM 5796 O O . GLY A 1 739 ? -23.224 10.624 -6.013 1.00 92.31 739 GLY A O 1
ATOM 5797 N N . ARG A 1 740 ? -23.832 8.447 -5.991 1.00 94.25 740 ARG A N 1
ATOM 5798 C CA . ARG A 1 740 ? -22.570 7.908 -5.472 1.00 94.25 740 ARG A CA 1
ATOM 5799 C C . ARG A 1 740 ? -21.832 7.086 -6.519 1.00 94.25 740 ARG A C 1
ATOM 5801 O O . ARG A 1 740 ? -22.424 6.519 -7.433 1.00 94.25 740 ARG A O 1
ATOM 5808 N N . MET A 1 741 ? -20.516 7.042 -6.359 1.00 96.94 741 MET A N 1
ATOM 5809 C CA . MET A 1 741 ? -19.594 6.177 -7.081 1.00 96.94 741 MET A CA 1
ATOM 5810 C C . MET A 1 741 ? -19.058 5.144 -6.090 1.00 96.94 741 MET A C 1
ATOM 5812 O O . MET A 1 741 ? -18.374 5.512 -5.133 1.00 96.94 741 MET A O 1
ATOM 5816 N N . VAL A 1 742 ? -19.405 3.877 -6.298 1.00 96.50 742 VAL A N 1
ATOM 5817 C CA . VAL A 1 742 ? -19.055 2.746 -5.431 1.00 96.50 742 VAL A CA 1
ATOM 5818 C C . VAL A 1 742 ? -17.919 1.948 -6.067 1.00 96.50 742 VAL A C 1
ATOM 5820 O O . VAL A 1 742 ? -18.008 1.571 -7.235 1.00 96.50 742 VAL A O 1
ATOM 5823 N N . ILE A 1 743 ? -16.844 1.725 -5.309 1.00 95.94 743 ILE A N 1
ATOM 5824 C CA . ILE A 1 743 ? -15.596 1.074 -5.744 1.00 95.94 743 ILE A CA 1
ATOM 5825 C C . ILE A 1 743 ? -15.097 0.211 -4.583 1.00 95.94 743 ILE A C 1
ATOM 5827 O O . ILE A 1 743 ? -14.644 0.760 -3.579 1.00 95.94 743 ILE A O 1
ATOM 5831 N N . GLY A 1 744 ? -15.178 -1.116 -4.694 1.00 93.88 744 GLY A N 1
ATOM 5832 C CA . GLY A 1 744 ? -14.847 -2.019 -3.584 1.00 93.88 744 GLY A CA 1
ATOM 5833 C C . GLY A 1 744 ? -15.671 -1.692 -2.332 1.00 93.88 744 GLY A C 1
ATOM 5834 O O . GLY A 1 744 ? -16.895 -1.616 -2.399 1.00 93.88 744 GLY A O 1
ATOM 5835 N N . ASN A 1 745 ? -14.996 -1.415 -1.212 1.00 91.75 745 ASN A N 1
ATOM 5836 C CA . ASN A 1 745 ? -15.608 -0.952 0.048 1.00 91.75 745 ASN A CA 1
ATOM 5837 C C . ASN A 1 745 ? -15.703 0.594 0.126 1.00 91.75 745 ASN A C 1
ATOM 5839 O O . ASN A 1 745 ? -15.795 1.200 1.198 1.00 91.75 745 ASN A O 1
ATOM 5843 N N . GLY A 1 746 ? -15.580 1.264 -1.017 1.00 93.31 746 GLY A N 1
ATOM 5844 C CA . GLY A 1 746 ? -15.632 2.708 -1.207 1.00 93.31 746 GLY A CA 1
ATOM 5845 C C . GLY A 1 746 ? -16.983 3.188 -1.718 1.00 93.31 746 GLY A C 1
ATOM 5846 O O . GLY A 1 746 ? -17.585 2.539 -2.564 1.00 93.31 746 GLY A O 1
ATOM 5847 N N . SER A 1 747 ? -17.442 4.347 -1.246 1.00 93.81 747 SER A N 1
ATOM 5848 C CA . SER A 1 747 ? -18.682 4.989 -1.700 1.00 93.81 747 SER A CA 1
ATOM 5849 C C . SER A 1 747 ? -18.525 6.508 -1.624 1.00 93.81 747 SER A C 1
ATOM 5851 O O . SER A 1 747 ? -18.433 7.066 -0.532 1.00 93.81 747 SER A O 1
ATOM 5853 N N . TYR A 1 748 ? -18.506 7.182 -2.776 1.00 95.88 748 TYR A N 1
ATOM 5854 C CA . TYR A 1 748 ? -18.085 8.583 -2.877 1.00 95.88 748 TYR A CA 1
ATOM 5855 C C . TYR A 1 748 ? -19.143 9.474 -3.524 1.00 95.88 748 TYR A C 1
ATOM 5857 O O . TYR A 1 748 ? -19.679 9.143 -4.578 1.00 95.88 748 TYR A O 1
ATOM 5865 N N . ARG A 1 749 ? -19.396 10.649 -2.935 1.00 94.50 749 ARG A N 1
ATOM 5866 C CA . ARG A 1 749 ? -20.219 11.726 -3.526 1.00 94.50 749 ARG A CA 1
ATOM 5867 C C . ARG A 1 749 ? -19.382 12.795 -4.226 1.00 94.50 749 ARG A C 1
ATOM 5869 O O . ARG A 1 749 ? -19.917 13.573 -5.017 1.00 94.50 749 ARG A O 1
ATOM 5876 N N . VAL A 1 750 ? -18.081 12.850 -3.932 1.00 96.44 750 VAL A N 1
ATOM 5877 C CA . VAL A 1 750 ? -17.145 13.831 -4.491 1.00 96.44 750 VAL A CA 1
ATOM 5878 C C . VAL A 1 750 ? -15.879 13.134 -4.969 1.00 96.44 750 VAL A C 1
ATOM 5880 O O . VAL A 1 750 ? -15.224 12.453 -4.185 1.00 96.44 750 VAL A O 1
ATOM 5883 N N . LEU A 1 751 ? -15.502 13.372 -6.223 1.00 97.88 751 LEU A N 1
ATOM 5884 C CA . LEU A 1 751 ? -14.180 13.060 -6.754 1.00 97.88 751 LEU A CA 1
ATOM 5885 C C . LEU A 1 751 ? -13.400 14.353 -6.999 1.00 97.88 751 LEU A C 1
ATOM 5887 O O . LEU A 1 751 ? -13.886 15.265 -7.669 1.00 97.88 751 LEU A O 1
ATOM 5891 N N . VAL A 1 752 ? -12.169 14.421 -6.502 1.00 98.25 752 VAL A N 1
ATOM 5892 C CA . VAL A 1 752 ? -11.217 15.484 -6.835 1.00 98.25 752 VAL A CA 1
ATOM 5893 C C . VAL A 1 752 ? -10.221 14.961 -7.863 1.00 98.25 752 VAL A C 1
ATOM 5895 O O . VAL A 1 752 ? -9.492 14.020 -7.576 1.00 98.25 752 VAL A O 1
ATOM 5898 N N . ILE A 1 753 ? -10.155 15.577 -9.041 1.00 97.94 753 ILE A N 1
ATOM 5899 C CA . ILE A 1 753 ? -9.142 15.269 -10.060 1.00 97.94 753 ILE A CA 1
ATOM 5900 C C . ILE A 1 753 ? -8.056 16.330 -9.960 1.00 97.94 753 ILE A C 1
ATOM 5902 O O . ILE A 1 753 ? -8.302 17.503 -10.237 1.00 97.94 753 ILE A O 1
ATOM 5906 N N . ALA A 1 754 ? -6.870 15.937 -9.504 1.00 94.00 754 ALA A N 1
ATOM 5907 C CA . ALA A 1 754 ? -5.799 16.864 -9.172 1.00 94.00 754 ALA A CA 1
ATOM 5908 C C . ALA A 1 754 ? -4.562 16.605 -10.032 1.00 94.00 754 ALA A C 1
ATOM 5910 O O . ALA A 1 754 ? -3.983 15.526 -9.963 1.00 94.00 754 ALA A O 1
ATOM 5911 N N . TYR A 1 755 ? -4.142 17.620 -10.791 1.00 95.31 755 TYR A N 1
ATOM 5912 C CA . TYR A 1 755 ? -2.899 17.626 -11.573 1.00 95.31 755 TYR A CA 1
ATOM 5913 C C . TYR A 1 755 ? -2.764 16.442 -12.552 1.00 95.31 755 TYR A C 1
ATOM 5915 O O . TYR A 1 755 ? -1.671 15.920 -12.752 1.00 95.31 755 TYR A O 1
ATOM 5923 N N . ALA A 1 756 ? -3.883 16.011 -13.143 1.00 97.00 756 ALA A N 1
ATOM 5924 C CA . ALA A 1 756 ? -3.937 14.919 -14.107 1.00 97.00 756 ALA A CA 1
ATOM 5925 C C . ALA A 1 756 ? -4.202 15.456 -15.520 1.00 97.00 756 ALA A C 1
ATOM 5927 O O . ALA A 1 756 ? -5.197 16.147 -15.748 1.00 97.00 756 ALA A O 1
ATOM 5928 N N . ASP A 1 757 ? -3.341 15.083 -16.464 1.00 97.56 757 ASP A N 1
ATOM 5929 C CA . ASP A 1 757 ? -3.491 15.398 -17.889 1.00 97.56 757 ASP A CA 1
ATOM 5930 C C . ASP A 1 757 ? -4.025 14.194 -18.691 1.00 97.56 757 ASP A C 1
ATOM 5932 O O . ASP A 1 757 ? -4.590 14.384 -19.771 1.00 97.56 757 ASP A O 1
ATOM 5936 N N . TYR A 1 758 ? -3.898 12.983 -18.129 1.00 98.38 758 TYR A N 1
ATOM 5937 C CA . TYR A 1 758 ? -4.297 11.698 -18.715 1.00 98.38 758 TYR A CA 1
ATOM 5938 C C . TYR A 1 758 ? -5.408 11.007 -17.908 1.00 98.38 758 TYR A C 1
ATOM 5940 O O . TYR A 1 758 ? -5.332 10.945 -16.679 1.00 98.38 758 TYR A O 1
ATOM 5948 N N . ILE A 1 759 ? -6.406 10.457 -18.607 1.00 98.44 759 ILE A N 1
ATOM 5949 C CA . ILE A 1 759 ? -7.476 9.584 -18.082 1.00 98.44 759 ILE A CA 1
ATOM 5950 C C . ILE A 1 759 ? -8.070 8.781 -19.255 1.00 98.44 759 ILE A C 1
ATOM 5952 O O . ILE A 1 759 ? -8.156 9.318 -20.355 1.00 98.44 759 ILE A O 1
ATOM 5956 N N . SER A 1 760 ? -8.483 7.526 -19.076 1.00 98.50 760 SER A N 1
ATOM 5957 C CA . SER A 1 760 ? -9.067 6.732 -20.169 1.00 98.50 760 SER A CA 1
ATOM 5958 C C . SER A 1 760 ? -10.434 7.262 -20.603 1.00 98.50 760 SER A C 1
ATOM 5960 O O . SER A 1 760 ? -11.179 7.876 -19.827 1.00 98.50 760 SER A O 1
ATOM 5962 N N . ALA A 1 761 ? -10.830 6.967 -21.845 1.00 98.50 761 ALA A N 1
ATOM 5963 C CA . ALA A 1 761 ? -12.157 7.343 -22.331 1.00 98.50 761 ALA A CA 1
ATOM 5964 C C . ALA A 1 761 ? -13.282 6.612 -21.568 1.00 98.50 761 ALA A C 1
ATOM 5966 O O . ALA A 1 761 ? -14.398 7.127 -21.454 1.00 98.50 761 ALA A O 1
ATOM 5967 N N . ASN A 1 762 ? -13.000 5.432 -21.005 1.00 98.31 762 ASN A N 1
ATOM 5968 C CA . ASN A 1 762 ? -13.947 4.675 -20.183 1.00 98.31 762 ASN A CA 1
ATOM 5969 C C . ASN A 1 762 ? -14.159 5.317 -18.809 1.00 98.31 762 ASN A C 1
ATOM 5971 O O . ASN A 1 762 ? -15.310 5.552 -18.428 1.00 98.31 762 ASN A O 1
ATOM 5975 N N . ALA A 1 763 ? -13.081 5.678 -18.108 1.00 98.38 763 ALA A N 1
ATOM 5976 C CA . ALA A 1 763 ? -13.178 6.421 -16.858 1.00 98.38 763 ALA A CA 1
ATOM 5977 C C . ALA A 1 763 ? -13.861 7.781 -17.088 1.00 98.38 763 ALA A C 1
ATOM 5979 O O . ALA A 1 763 ? -14.794 8.133 -16.365 1.00 98.38 763 ALA A O 1
ATOM 5980 N N . ALA A 1 764 ? -13.512 8.497 -18.165 1.00 98.44 764 ALA A N 1
ATOM 5981 C CA . ALA A 1 764 ? -14.176 9.743 -18.551 1.00 98.44 764 ALA A CA 1
ATOM 5982 C C . ALA A 1 764 ? -15.700 9.581 -18.720 1.00 98.44 764 ALA A C 1
ATOM 5984 O O . ALA A 1 764 ? -16.475 10.345 -18.134 1.00 98.44 764 ALA A O 1
ATOM 5985 N N . ARG A 1 765 ? -16.149 8.558 -19.463 1.00 98.12 765 ARG A N 1
ATOM 5986 C CA . ARG A 1 765 ? -17.578 8.233 -19.615 1.00 98.12 765 ARG A CA 1
ATOM 5987 C C . ARG A 1 765 ? -18.245 7.919 -18.275 1.00 98.12 765 ARG A C 1
ATOM 5989 O O . ARG A 1 765 ? -19.318 8.461 -18.013 1.00 98.12 765 ARG A O 1
ATOM 5996 N N . LYS A 1 766 ? -17.603 7.141 -17.395 1.00 97.88 766 LYS A N 1
ATOM 5997 C CA . LYS A 1 766 ? -18.140 6.857 -16.053 1.00 97.88 766 LYS A CA 1
ATOM 5998 C C . LYS A 1 766 ? -18.343 8.133 -15.238 1.00 97.88 766 LYS A C 1
ATOM 6000 O O . LYS A 1 766 ? -19.386 8.295 -14.608 1.00 97.88 766 LYS A O 1
ATOM 6005 N N . LEU A 1 767 ? -17.393 9.067 -15.284 1.00 97.50 767 LEU A N 1
ATOM 6006 C CA . LEU A 1 767 ? -17.507 10.346 -14.581 1.00 97.50 767 LEU A CA 1
ATOM 6007 C C . LEU A 1 767 ? -18.636 11.225 -15.132 1.00 97.50 767 LEU A C 1
ATOM 6009 O O . LEU A 1 767 ? -19.292 11.927 -14.362 1.00 97.50 767 LEU A O 1
ATOM 6013 N N . GLN A 1 768 ? -18.933 11.139 -16.432 1.00 96.00 768 GLN A N 1
ATOM 6014 C CA . GLN A 1 768 ? -20.137 11.755 -16.988 1.00 96.00 768 GLN A CA 1
ATOM 6015 C C . GLN A 1 768 ? -21.414 11.140 -16.388 1.00 96.00 768 GLN A C 1
ATOM 6017 O O . GLN A 1 768 ? -22.309 11.885 -15.986 1.00 96.00 768 GLN A O 1
ATOM 6022 N N . THR A 1 769 ? -21.499 9.811 -16.274 1.00 96.69 769 THR A N 1
ATOM 6023 C CA . THR A 1 769 ? -22.634 9.113 -15.638 1.00 96.69 769 THR A CA 1
ATOM 6024 C C . THR A 1 769 ? -22.758 9.461 -14.149 1.00 96.69 769 THR A C 1
ATOM 6026 O O . THR A 1 769 ? -23.848 9.780 -13.682 1.00 96.69 769 THR A O 1
ATOM 6029 N N . PHE A 1 770 ? -21.643 9.509 -13.416 1.00 97.00 770 PHE A N 1
ATOM 6030 C CA . PHE A 1 770 ? -21.587 9.926 -12.011 1.00 97.00 770 PHE A CA 1
ATOM 6031 C C . PHE A 1 770 ? -22.152 11.337 -11.794 1.00 97.00 770 PHE A C 1
ATOM 6033 O O . PHE A 1 770 ? -22.982 11.545 -10.909 1.00 97.00 770 PHE A O 1
ATOM 6040 N N . VAL A 1 771 ? -21.765 12.304 -12.634 1.00 95.50 771 VAL A N 1
ATOM 6041 C CA . VAL A 1 771 ? -22.278 13.681 -12.545 1.00 95.50 771 VAL A CA 1
ATOM 6042 C C . VAL A 1 771 ? -23.746 13.778 -12.984 1.00 95.50 771 VAL A C 1
ATOM 6044 O O . VAL A 1 771 ? -24.512 14.492 -12.337 1.00 95.50 771 VAL A O 1
ATOM 6047 N N . LYS A 1 772 ? -24.190 13.014 -13.998 1.00 94.75 772 LYS A N 1
ATOM 6048 C CA . LYS A 1 772 ? -25.625 12.893 -14.354 1.00 94.75 772 LYS A CA 1
ATOM 6049 C C . LYS A 1 772 ? -26.470 12.373 -13.183 1.00 94.75 772 LYS A C 1
ATOM 6051 O O . LYS A 1 772 ? -27.580 12.859 -12.981 1.00 94.75 772 LYS A O 1
ATOM 6056 N N . ALA A 1 773 ? -25.941 11.430 -12.401 1.00 94.56 773 ALA A N 1
ATOM 6057 C CA . ALA A 1 773 ? -26.596 10.876 -11.215 1.00 94.56 773 ALA A CA 1
ATOM 6058 C C . ALA A 1 773 ? -26.590 11.823 -9.990 1.00 94.56 773 ALA A C 1
ATOM 6060 O O . ALA A 1 773 ? -27.228 11.527 -8.984 1.00 94.56 773 ALA A O 1
ATOM 6061 N N . GLY A 1 774 ? -25.904 12.972 -10.054 1.00 93.69 774 GLY A N 1
ATOM 6062 C CA . GLY A 1 774 ? -25.831 13.957 -8.962 1.00 93.69 774 GLY A CA 1
ATOM 6063 C C . GLY A 1 774 ? -24.547 13.909 -8.124 1.00 93.69 774 GLY A C 1
ATOM 6064 O O . GLY A 1 774 ? -24.440 14.637 -7.129 1.00 93.69 774 GLY A O 1
ATOM 6065 N N . GLY A 1 775 ? -23.571 13.093 -8.528 1.00 95.06 775 GLY A N 1
ATOM 6066 C CA . GLY A 1 775 ? -22.201 13.143 -8.025 1.00 95.06 775 GLY A CA 1
ATOM 6067 C C . GLY A 1 775 ? -21.476 14.432 -8.424 1.00 95.06 775 GLY A C 1
ATOM 6068 O O . GLY A 1 775 ? -21.918 15.178 -9.301 1.00 95.06 775 GLY A O 1
ATOM 6069 N N . LYS A 1 776 ? -20.347 14.725 -7.772 1.00 95.69 776 LYS A N 1
ATOM 6070 C CA . LYS A 1 776 ? -19.563 15.947 -8.016 1.00 95.69 776 LYS A CA 1
ATOM 6071 C C . LYS A 1 776 ? -18.121 15.628 -8.387 1.00 95.69 776 LYS A C 1
ATOM 6073 O O . LYS A 1 776 ? -17.443 14.911 -7.658 1.00 95.69 776 LYS A O 1
ATOM 6078 N N . VAL A 1 777 ? -17.634 16.241 -9.463 1.00 96.62 777 VAL A N 1
ATOM 6079 C CA . VAL A 1 777 ? -16.214 16.236 -9.843 1.00 96.62 777 VAL A CA 1
ATOM 6080 C C . VAL A 1 777 ? -15.640 17.641 -9.645 1.00 96.62 777 VAL A C 1
ATOM 6082 O O . VAL A 1 777 ? -16.259 18.628 -10.047 1.00 96.62 777 VAL A O 1
ATOM 6085 N N . VAL A 1 778 ? -14.474 17.734 -9.003 1.00 97.06 778 VAL A N 1
ATOM 6086 C CA . VAL A 1 778 ? -13.740 18.988 -8.781 1.00 97.06 778 VAL A CA 1
ATOM 6087 C C . VAL A 1 778 ? -12.315 18.853 -9.309 1.00 97.06 778 VAL A C 1
ATOM 6089 O O . VAL A 1 778 ? -11.523 18.070 -8.796 1.00 97.06 778 VAL A O 1
ATOM 6092 N N . PHE A 1 779 ? -11.973 19.651 -10.310 1.00 97.56 779 PHE A N 1
ATOM 6093 C CA . PHE A 1 779 ? -10.661 19.696 -10.941 1.00 97.56 779 PHE A CA 1
ATOM 6094 C C . PHE A 1 779 ? -9.740 20.709 -10.242 1.00 97.56 779 PHE A C 1
ATOM 6096 O O . PHE A 1 779 ? -10.130 21.856 -9.989 1.00 97.56 779 PHE A O 1
ATOM 6103 N N . VAL A 1 780 ? -8.500 20.309 -9.951 1.00 96.44 780 VAL A N 1
ATOM 6104 C CA . VAL A 1 780 ? -7.475 21.134 -9.294 1.00 96.44 780 VAL A CA 1
ATOM 6105 C C . VAL A 1 780 ? -6.165 21.076 -10.084 1.00 96.44 780 VAL A C 1
ATOM 6107 O O . VAL A 1 780 ? -5.637 20.005 -10.352 1.00 96.44 780 VAL A O 1
ATOM 6110 N N . GLY A 1 781 ? -5.604 22.235 -10.429 1.00 95.38 781 GLY A N 1
ATOM 6111 C CA . GLY A 1 781 ? -4.389 22.332 -11.243 1.00 95.38 781 GLY A CA 1
ATOM 6112 C C . GLY A 1 781 ? -4.710 22.290 -12.735 1.00 95.38 781 GLY A C 1
ATOM 6113 O O . GLY A 1 781 ? -4.821 23.350 -13.356 1.00 95.38 781 GLY A O 1
ATOM 6114 N N . SER A 1 782 ? -4.897 21.086 -13.277 1.00 93.75 782 SER A N 1
ATOM 6115 C CA . SER A 1 782 ? -5.265 20.820 -14.674 1.00 93.75 782 SER A CA 1
ATOM 6116 C C . SER A 1 782 ? -6.619 20.102 -14.796 1.00 93.75 782 SER A C 1
ATOM 6118 O O . SER A 1 782 ? -7.273 19.775 -13.803 1.00 93.75 782 SER A O 1
ATOM 6120 N N . VAL A 1 783 ? -7.073 19.948 -16.039 1.00 96.62 783 VAL A N 1
ATOM 6121 C CA . VAL A 1 783 ? -8.238 19.160 -16.462 1.00 96.62 783 VAL A CA 1
ATOM 6122 C C . VAL A 1 783 ? -7.695 18.190 -17.5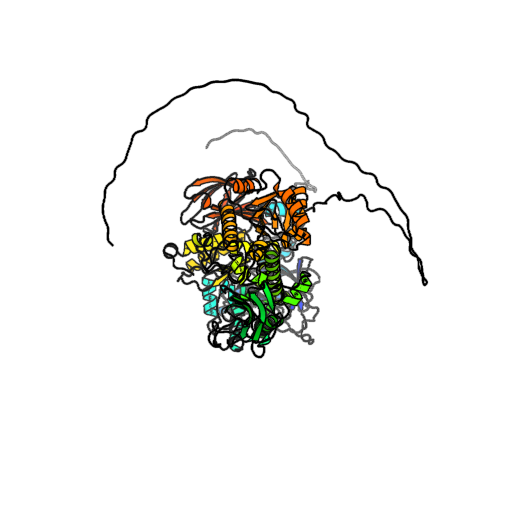12 1.00 96.62 783 VAL A C 1
ATOM 6124 O O . VAL A 1 783 ? -7.062 18.696 -18.444 1.00 96.62 783 VAL A O 1
ATOM 6127 N N . PRO A 1 784 ? -7.916 16.865 -17.420 1.00 97.62 784 PRO A N 1
ATOM 6128 C CA . PRO A 1 784 ? -7.331 15.920 -18.366 1.00 97.62 784 PRO A CA 1
ATOM 6129 C C . PRO A 1 784 ? -7.664 16.276 -19.817 1.00 97.62 784 PRO A C 1
ATOM 6131 O O . PRO A 1 784 ? -8.785 16.686 -20.122 1.00 97.62 784 PRO A O 1
ATOM 6134 N N . GLN A 1 785 ? -6.671 16.175 -20.699 1.00 97.38 785 GLN A N 1
ATOM 6135 C CA . GLN A 1 785 ? -6.779 16.536 -22.118 1.00 97.38 785 GLN A CA 1
ATOM 6136 C C . GLN A 1 785 ? -6.500 15.355 -23.051 1.00 97.38 785 GLN A C 1
ATOM 6138 O O . GLN A 1 785 ? -6.843 15.442 -24.228 1.00 97.38 785 GLN A O 1
ATOM 6143 N N . TYR A 1 786 ? -5.892 14.282 -22.537 1.00 98.50 786 TYR A N 1
ATOM 6144 C CA . TYR A 1 786 ? -5.420 13.144 -23.318 1.00 98.50 786 TYR A CA 1
ATOM 6145 C C . TYR A 1 786 ? -5.949 11.826 -22.759 1.00 98.50 786 TYR A C 1
ATOM 6147 O O . TYR A 1 786 ? -6.116 11.668 -21.547 1.00 98.50 786 TYR A O 1
ATOM 6155 N N . GLY A 1 787 ? -6.173 10.868 -2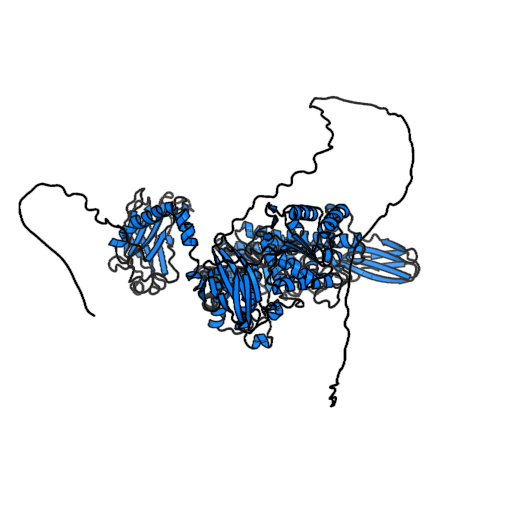3.651 1.00 98.19 787 GLY A N 1
ATOM 6156 C CA . GLY A 1 787 ? -6.425 9.483 -23.290 1.00 98.19 787 GLY A CA 1
ATOM 6157 C C . GLY A 1 787 ? -5.151 8.674 -23.083 1.00 98.19 787 GLY A C 1
ATOM 6158 O O . GLY A 1 787 ? -4.037 9.124 -23.384 1.00 98.19 787 GLY A O 1
ATOM 6159 N N . LEU A 1 788 ? -5.318 7.446 -22.589 1.00 97.44 788 LEU A N 1
ATOM 6160 C CA . LEU A 1 788 ? -4.210 6.497 -22.442 1.00 97.44 788 LEU A CA 1
ATOM 6161 C C . LEU A 1 788 ? -3.736 5.980 -23.815 1.00 97.44 788 LEU A C 1
ATOM 6163 O O . LEU A 1 788 ? -2.592 5.553 -23.972 1.00 97.44 788 LEU A O 1
ATOM 6167 N N . GLU A 1 789 ? -4.588 6.094 -24.834 1.00 96.69 789 GLU A N 1
ATOM 6168 C CA . GLU A 1 789 ? -4.256 5.912 -26.247 1.00 96.69 789 GLU A CA 1
ATOM 6169 C C . GLU A 1 789 ? -4.629 7.157 -27.071 1.00 96.69 789 GLU A C 1
ATOM 6171 O O . GLU A 1 789 ? -5.581 7.859 -26.746 1.00 96.69 789 GLU A O 1
ATOM 6176 N N . GLU A 1 790 ? -3.940 7.419 -28.188 1.00 96.25 790 GLU A N 1
ATOM 6177 C CA . GLU A 1 790 ? -4.220 8.593 -29.043 1.00 96.25 790 GLU A CA 1
ATOM 6178 C C . GLU A 1 790 ? -5.670 8.627 -29.556 1.00 96.25 790 GLU A C 1
ATOM 6180 O O . GLU A 1 790 ? -6.305 9.680 -29.599 1.00 96.25 790 GLU A O 1
ATOM 6185 N N . LYS A 1 791 ? -6.231 7.452 -29.873 1.00 96.44 791 LYS A N 1
ATOM 6186 C CA . LYS A 1 791 ? -7.616 7.292 -30.348 1.00 96.44 791 LYS A CA 1
ATOM 6187 C C . LYS A 1 791 ? -8.678 7.780 -29.348 1.00 96.44 791 LYS A C 1
ATOM 6189 O O . LYS A 1 791 ? -9.825 7.976 -29.737 1.00 96.44 791 LYS A O 1
ATOM 6194 N N . GLU A 1 792 ? -8.315 7.942 -28.077 1.00 98.19 792 GLU A N 1
ATOM 6195 C CA . GLU A 1 792 ? -9.204 8.373 -26.996 1.00 98.19 792 GLU A CA 1
ATOM 6196 C C . GLU A 1 792 ? -9.203 9.897 -26.771 1.00 98.19 792 GLU A C 1
ATOM 6198 O O . GLU A 1 792 ? -10.134 10.408 -26.149 1.00 98.19 792 GLU A O 1
ATOM 6203 N N . ASP A 1 793 ? -8.200 10.633 -27.272 1.00 98.25 793 ASP A N 1
ATOM 6204 C CA . ASP A 1 793 ? -7.980 12.056 -26.948 1.00 98.25 793 ASP A CA 1
ATOM 6205 C C . ASP A 1 793 ? -9.215 12.930 -27.212 1.00 98.25 793 ASP A C 1
ATOM 6207 O O . ASP A 1 793 ? -9.559 13.797 -26.407 1.00 98.25 793 ASP A O 1
ATOM 6211 N N . ALA A 1 794 ? -9.911 12.693 -28.328 1.00 98.19 794 ALA A N 1
ATOM 6212 C CA . ALA A 1 794 ? -11.098 13.458 -28.706 1.00 98.19 794 ALA A CA 1
ATOM 6213 C C . ALA A 1 794 ? -12.270 13.248 -27.727 1.00 98.19 794 ALA A C 1
ATOM 6215 O O . ALA A 1 794 ? -12.887 14.225 -27.295 1.00 98.19 794 ALA A O 1
ATOM 6216 N N . ASP A 1 795 ? -12.537 11.993 -27.346 1.00 97.69 795 ASP A N 1
ATOM 6217 C CA . ASP A 1 795 ? -13.580 11.623 -26.381 1.00 97.69 795 ASP A CA 1
ATOM 6218 C C . ASP A 1 795 ? -13.264 12.206 -24.999 1.00 97.69 795 ASP A C 1
ATOM 6220 O O . ASP A 1 795 ? -14.108 12.865 -24.384 1.00 97.69 795 ASP A O 1
ATOM 6224 N N . VAL A 1 796 ? -12.034 11.987 -24.519 1.00 98.44 796 VAL A N 1
ATOM 6225 C CA . VAL A 1 796 ? -11.575 12.451 -23.204 1.00 98.44 796 VAL A CA 1
ATOM 6226 C C . VAL A 1 796 ? -11.666 13.965 -23.123 1.00 98.44 796 VAL A C 1
ATOM 6228 O O . VAL A 1 796 ? -12.320 14.485 -22.217 1.00 98.44 796 VAL A O 1
ATOM 6231 N N . LYS A 1 797 ? -11.095 14.683 -24.096 1.00 98.00 797 LYS A N 1
ATOM 6232 C CA . LYS A 1 797 ? -11.134 16.144 -24.114 1.00 98.00 797 LYS A CA 1
ATOM 6233 C C . LYS A 1 797 ? -12.564 16.681 -24.144 1.00 98.00 797 LYS A C 1
ATOM 6235 O O . LYS A 1 797 ? -12.883 17.583 -23.371 1.00 98.00 797 LYS A O 1
ATOM 6240 N N . GLN A 1 798 ? -13.435 16.126 -24.992 1.00 97.81 798 GLN A N 1
ATOM 6241 C CA . GLN A 1 798 ? -14.831 16.560 -25.068 1.00 97.81 798 GLN A CA 1
ATOM 6242 C C . GLN A 1 798 ? -15.554 16.372 -23.727 1.00 97.81 798 GLN A C 1
ATOM 6244 O O . GLN A 1 798 ? -16.259 17.276 -23.278 1.00 97.81 798 GLN A O 1
ATOM 6249 N N . ILE A 1 799 ? -15.395 15.213 -23.084 1.00 97.81 799 ILE A N 1
ATOM 6250 C CA . ILE A 1 799 ? -16.068 14.915 -21.816 1.00 97.81 799 ILE A CA 1
ATOM 6251 C C . ILE A 1 799 ? -15.503 15.784 -20.684 1.00 97.81 799 ILE A C 1
ATOM 6253 O O . ILE A 1 799 ? -16.275 16.367 -19.922 1.00 97.81 799 ILE A O 1
ATOM 6257 N N . MET A 1 800 ? -14.181 15.912 -20.582 1.00 97.50 800 MET A N 1
ATOM 6258 C CA . MET A 1 800 ? -13.524 16.648 -19.499 1.00 97.50 800 MET A CA 1
ATOM 6259 C C . MET A 1 800 ? -13.776 18.155 -19.575 1.00 97.50 800 MET A C 1
ATOM 6261 O O . MET A 1 800 ? -14.087 18.763 -18.551 1.00 97.50 800 MET A O 1
ATOM 6265 N N . ASP A 1 801 ? -13.752 18.752 -20.773 1.00 95.88 801 ASP A N 1
ATOM 6266 C CA . ASP A 1 801 ? -14.109 20.164 -20.960 1.00 95.88 801 ASP A CA 1
ATOM 6267 C C . ASP A 1 801 ? -15.577 20.431 -20.553 1.00 95.88 801 ASP A C 1
ATOM 6269 O O . ASP A 1 801 ? -15.871 21.458 -19.937 1.00 95.88 801 ASP A O 1
ATOM 6273 N N . LEU A 1 802 ? -16.501 19.499 -20.838 1.00 95.12 802 LEU A N 1
ATOM 6274 C CA . LEU A 1 802 ? -17.908 19.595 -20.416 1.00 95.12 802 LEU A CA 1
ATOM 6275 C C . LEU A 1 802 ? -18.073 19.491 -18.892 1.00 95.12 802 LEU A C 1
ATOM 6277 O O . LEU A 1 802 ? -18.845 20.257 -18.314 1.00 95.12 802 LEU A O 1
ATOM 6281 N N . LEU A 1 803 ? -17.349 18.580 -18.233 1.00 94.81 803 LEU A N 1
ATOM 6282 C CA . LEU A 1 803 ? -17.377 18.433 -16.773 1.00 94.81 803 LEU A CA 1
ATOM 6283 C C . LEU A 1 803 ? -16.747 19.642 -16.058 1.00 94.81 803 LEU A C 1
ATOM 6285 O O . LEU A 1 803 ? -17.247 20.083 -15.024 1.00 94.81 803 LEU A O 1
ATOM 6289 N N . ALA A 1 804 ? -15.674 20.211 -16.613 1.00 93.62 804 ALA A N 1
ATOM 6290 C CA . ALA A 1 804 ? -14.981 21.365 -16.044 1.00 93.62 804 ALA A CA 1
ATOM 6291 C C . ALA A 1 804 ? -15.729 22.700 -16.234 1.00 93.62 804 ALA A C 1
ATOM 6293 O O . ALA A 1 804 ? -15.450 23.659 -15.512 1.00 93.62 804 ALA A O 1
ATOM 6294 N N . ALA A 1 805 ? -16.683 22.775 -17.170 1.00 89.62 805 ALA A N 1
ATOM 6295 C CA . ALA A 1 805 ? -17.464 23.982 -17.458 1.00 89.62 805 ALA A CA 1
ATOM 6296 C C . ALA A 1 805 ? -18.503 24.352 -16.375 1.00 89.62 805 ALA A C 1
ATOM 6298 O O . ALA A 1 805 ? -19.085 25.437 -16.438 1.00 89.62 805 ALA A O 1
ATOM 6299 N N . GLY A 1 806 ? -18.753 23.476 -15.395 1.00 78.12 806 GLY A N 1
ATOM 6300 C CA . GLY A 1 806 ? -19.667 23.740 -14.282 1.00 78.12 806 GLY A CA 1
ATOM 6301 C C . GLY A 1 806 ? -19.149 24.790 -13.287 1.00 78.12 806 GLY A C 1
ATOM 6302 O O . GLY A 1 806 ? -17.947 24.914 -13.030 1.00 78.12 806 GLY A O 1
ATOM 6303 N N . ASP A 1 807 ? -20.069 25.540 -12.672 1.00 70.62 807 ASP A N 1
ATOM 6304 C CA . ASP A 1 807 ? -19.724 26.503 -11.622 1.00 70.62 807 ASP A CA 1
ATOM 6305 C C . ASP A 1 807 ? -19.031 25.807 -10.439 1.00 70.62 807 ASP A C 1
ATOM 6307 O O . ASP A 1 807 ? -19.533 24.840 -9.872 1.00 70.62 807 ASP A O 1
ATOM 6311 N N . SER A 1 808 ? -17.889 26.355 -10.010 1.00 75.31 808 SER A N 1
ATOM 6312 C CA . SER A 1 808 ? -17.033 25.788 -8.949 1.00 75.31 808 SER A CA 1
ATOM 6313 C C . SER A 1 808 ? -16.447 24.394 -9.240 1.00 75.31 808 SER A C 1
ATOM 6315 O O . SER A 1 808 ? -15.953 23.755 -8.311 1.00 75.31 808 SER A O 1
ATOM 6317 N N . CYS A 1 809 ? -16.444 23.938 -10.498 1.00 83.38 809 CYS A N 1
ATOM 6318 C CA . CYS A 1 809 ? -15.867 22.644 -10.878 1.00 83.38 809 CYS A CA 1
ATOM 6319 C C . CYS A 1 809 ? -14.357 22.689 -11.169 1.00 83.38 809 CYS A C 1
ATOM 6321 O O . CYS A 1 809 ? -13.718 21.657 -11.021 1.00 83.38 809 CYS A O 1
ATOM 6323 N N . PHE A 1 810 ? -13.753 23.831 -11.529 1.00 92.50 810 PHE A N 1
ATOM 6324 C CA . PHE A 1 810 ? -12.308 23.924 -11.818 1.00 92.50 810 PHE A CA 1
ATOM 6325 C C . PHE A 1 810 ? -11.577 25.024 -11.034 1.00 92.50 810 PHE A C 1
ATOM 6327 O O . PHE A 1 810 ? -12.003 26.181 -10.983 1.00 92.50 810 PHE A O 1
ATOM 6334 N N . PHE A 1 811 ? -10.402 24.678 -10.497 1.00 92.31 811 PHE A N 1
ATOM 6335 C CA . PHE A 1 811 ? -9.496 25.588 -9.801 1.00 92.31 811 PHE A CA 1
ATOM 6336 C C . PHE A 1 811 ? -8.050 25.421 -10.281 1.00 92.31 811 PHE A C 1
ATOM 6338 O O . PHE A 1 811 ? -7.455 24.362 -10.133 1.00 92.31 811 PHE A O 1
ATOM 6345 N N . LYS A 1 812 ? -7.410 26.506 -10.735 1.00 86.81 812 LYS A N 1
ATOM 6346 C CA . LYS A 1 812 ? -6.025 26.486 -11.264 1.00 86.81 812 LYS A CA 1
ATOM 6347 C C . LYS A 1 812 ? -4.926 26.022 -10.289 1.00 86.81 812 LYS A C 1
ATOM 6349 O O . LYS A 1 812 ? -3.780 25.897 -10.701 1.00 86.81 812 LYS A O 1
ATOM 6354 N N . LYS A 1 813 ? -5.220 25.885 -8.992 1.00 87.56 813 LYS A N 1
ATOM 6355 C CA . LYS A 1 813 ? -4.283 25.424 -7.953 1.00 87.56 813 LYS A CA 1
ATOM 6356 C C . LYS A 1 813 ? -5.008 25.087 -6.654 1.00 87.56 813 LYS A C 1
ATOM 6358 O O . LYS A 1 813 ? -6.061 25.668 -6.373 1.00 87.56 813 LYS A O 1
ATOM 6363 N N . THR A 1 814 ? -4.376 24.276 -5.808 1.00 85.88 814 THR A N 1
ATOM 6364 C CA . THR A 1 814 ? -4.739 24.143 -4.392 1.00 85.88 814 THR A CA 1
ATOM 6365 C C . THR A 1 814 ? -4.730 25.515 -3.710 1.00 85.88 814 THR A C 1
ATOM 6367 O O . THR A 1 814 ? -3.746 26.259 -3.735 1.00 85.88 814 THR A O 1
ATOM 6370 N N . GLY A 1 815 ? -5.862 25.888 -3.118 1.00 87.75 815 GLY A N 1
ATOM 6371 C CA . GLY A 1 815 ? -6.056 27.175 -2.458 1.00 87.75 815 GLY A CA 1
ATOM 6372 C C . GLY A 1 815 ? -7.409 27.246 -1.758 1.00 87.75 815 GLY A C 1
ATOM 6373 O O . GLY A 1 815 ? -8.270 26.397 -1.975 1.00 87.75 815 GLY A O 1
ATOM 6374 N N . THR A 1 816 ? -7.611 28.267 -0.921 1.00 89.06 816 THR A N 1
ATOM 6375 C CA . THR A 1 816 ? -8.773 28.362 -0.017 1.00 89.06 816 THR A CA 1
ATOM 6376 C C . THR A 1 816 ? -10.119 28.180 -0.720 1.00 89.06 816 THR A C 1
ATOM 6378 O O . THR A 1 816 ? -10.983 27.500 -0.183 1.00 89.06 816 THR A O 1
ATOM 6381 N N . THR A 1 817 ? -10.304 28.731 -1.924 1.00 90.44 817 THR A N 1
ATOM 6382 C CA . THR A 1 817 ? -11.557 28.580 -2.683 1.00 90.44 817 THR A CA 1
ATOM 6383 C C . THR A 1 817 ? -11.801 27.135 -3.123 1.00 90.44 817 THR A C 1
ATOM 6385 O O . THR A 1 817 ? -12.908 26.642 -2.937 1.00 90.44 817 THR A O 1
ATOM 6388 N N . ALA A 1 818 ? -10.772 26.446 -3.630 1.00 91.62 818 ALA A N 1
ATOM 6389 C CA . ALA A 1 818 ? -10.862 25.045 -4.049 1.00 91.62 818 ALA A CA 1
ATOM 6390 C C . ALA A 1 818 ? -11.179 24.135 -2.855 1.00 91.62 818 ALA A C 1
ATOM 6392 O O . ALA A 1 818 ? -12.132 23.365 -2.876 1.00 91.62 818 ALA A O 1
ATOM 6393 N N . ILE A 1 819 ? -10.432 24.307 -1.761 1.00 93.50 819 ILE A N 1
ATOM 6394 C CA . ILE A 1 819 ? -10.617 23.546 -0.522 1.00 93.50 819 ILE A CA 1
ATOM 6395 C C . ILE A 1 819 ? -11.998 23.797 0.093 1.00 93.50 819 ILE A C 1
ATOM 6397 O O . ILE A 1 819 ? -12.628 22.858 0.566 1.00 93.50 819 ILE A O 1
ATOM 6401 N N . ASN A 1 820 ? -12.506 25.033 0.058 1.00 91.25 820 ASN A N 1
ATOM 6402 C CA . ASN A 1 820 ? -13.863 25.330 0.516 1.00 91.25 820 ASN A CA 1
ATOM 6403 C C . ASN A 1 820 ? -14.931 24.713 -0.403 1.00 91.25 820 ASN A C 1
ATOM 6405 O O . ASN A 1 820 ? -15.950 24.257 0.100 1.00 91.25 820 ASN A O 1
ATOM 6409 N N . ALA A 1 821 ? -14.720 24.672 -1.723 1.00 91.81 821 ALA A N 1
ATOM 6410 C CA . ALA A 1 821 ? -15.645 24.015 -2.647 1.00 91.81 821 ALA A CA 1
ATOM 6411 C C . ALA A 1 821 ? -15.718 22.501 -2.389 1.00 91.81 821 ALA A C 1
ATOM 6413 O O . ALA A 1 821 ? -16.816 21.965 -2.265 1.00 91.81 821 ALA A O 1
ATOM 6414 N N . ILE A 1 822 ? -14.567 21.843 -2.198 1.00 93.44 822 ILE A N 1
ATOM 6415 C CA . ILE A 1 822 ? -14.482 20.421 -1.824 1.00 93.44 822 ILE A CA 1
ATOM 6416 C C . ILE A 1 822 ? -15.150 20.185 -0.457 1.00 93.44 822 ILE A C 1
ATOM 6418 O O . ILE A 1 822 ? -16.013 19.321 -0.336 1.00 93.44 822 ILE A O 1
ATOM 6422 N N . ALA A 1 823 ? -14.832 20.999 0.555 1.00 89.81 823 ALA A N 1
ATOM 6423 C CA . ALA A 1 823 ? -15.394 20.877 1.905 1.00 89.81 823 ALA A CA 1
ATOM 6424 C C . ALA A 1 823 ? -16.904 21.167 1.998 1.00 89.81 823 ALA A C 1
ATOM 6426 O O . ALA A 1 823 ? -17.547 20.693 2.926 1.00 89.81 823 ALA A O 1
ATOM 6427 N N . ASN A 1 824 ? -17.462 21.948 1.068 1.00 88.94 824 ASN A N 1
ATOM 6428 C CA . ASN A 1 824 ? -18.905 22.182 0.942 1.00 88.94 824 ASN A CA 1
ATOM 6429 C C . ASN A 1 824 ? -19.604 21.108 0.085 1.00 88.94 824 ASN A C 1
ATOM 6431 O O . ASN A 1 824 ? -20.834 21.058 0.037 1.00 88.94 824 ASN A O 1
ATOM 6435 N N . ALA A 1 825 ? -18.840 20.313 -0.667 1.00 87.94 825 ALA A N 1
ATOM 6436 C CA . ALA A 1 825 ? -19.348 19.231 -1.498 1.00 87.94 825 ALA A CA 1
ATOM 6437 C C . ALA A 1 825 ? -19.385 17.897 -0.740 1.00 87.94 825 ALA A C 1
ATOM 6439 O O . ALA A 1 825 ? -20.340 17.143 -0.925 1.00 87.94 825 ALA A O 1
ATOM 6440 N N . ALA A 1 826 ? -18.374 17.635 0.092 1.00 88.12 826 ALA A N 1
ATOM 6441 C CA . ALA A 1 826 ? -18.294 16.483 0.981 1.00 88.12 826 ALA A CA 1
ATOM 6442 C C . ALA A 1 826 ? -19.145 16.688 2.246 1.00 88.12 826 ALA A C 1
ATOM 6444 O O . ALA A 1 826 ? -19.318 17.814 2.719 1.00 88.12 826 ALA A O 1
ATOM 6445 N N . SER A 1 827 ? -19.659 15.594 2.806 1.00 82.50 827 SER A N 1
ATOM 6446 C CA . SER A 1 827 ? -20.264 15.593 4.136 1.00 82.50 827 SER A CA 1
ATOM 6447 C C . SER A 1 827 ? -19.190 15.614 5.235 1.00 82.50 827 SER A C 1
ATOM 6449 O O . SER A 1 827 ? -18.001 15.401 4.989 1.00 82.50 827 SER A O 1
ATOM 6451 N N . LYS A 1 828 ? -19.618 15.910 6.464 1.00 84.44 828 LYS A N 1
ATOM 6452 C CA . LYS A 1 828 ? -18.836 15.741 7.693 1.00 84.44 828 LYS A CA 1
ATOM 6453 C C . LYS A 1 828 ? -19.768 15.233 8.771 1.00 84.44 828 LYS A C 1
ATOM 6455 O O . LYS A 1 828 ? -20.816 15.848 8.961 1.00 84.44 828 LYS A O 1
ATOM 6460 N N . SER A 1 829 ? -19.383 14.203 9.514 1.00 87.56 829 SER A N 1
ATOM 6461 C CA . SER A 1 829 ? -20.239 13.689 10.588 1.00 87.56 829 SER A CA 1
ATOM 6462 C C . SER A 1 829 ? -20.260 14.610 11.811 1.00 87.56 829 SER A C 1
ATOM 6464 O O . SER A 1 829 ? -21.323 14.863 12.380 1.00 87.56 829 SER A O 1
ATOM 6466 N N . LEU A 1 830 ? -19.113 15.199 12.179 1.00 91.38 830 LEU A N 1
ATOM 6467 C CA . LEU A 1 830 ? -18.990 16.106 13.327 1.00 91.38 830 LEU A CA 1
ATOM 6468 C C . LEU A 1 830 ? -18.689 17.563 12.945 1.00 91.38 830 LEU A C 1
ATOM 6470 O O . LEU A 1 830 ? -17.964 17.880 12.000 1.00 91.38 830 LEU A O 1
ATOM 6474 N N . LYS A 1 831 ? -19.200 18.470 13.779 1.00 91.31 831 LYS A N 1
ATOM 6475 C CA . LYS A 1 831 ? -18.961 19.910 13.767 1.00 91.31 831 LYS A CA 1
ATOM 6476 C C . LYS A 1 831 ? -18.235 20.332 15.047 1.00 91.31 831 LYS A C 1
ATOM 6478 O O . LYS A 1 831 ? -18.664 20.039 16.161 1.00 91.31 831 LYS A O 1
ATOM 6483 N N . ILE A 1 832 ? -17.148 21.086 14.879 1.00 91.69 832 ILE A N 1
ATOM 6484 C CA . ILE A 1 832 ? -16.419 21.730 15.981 1.00 91.69 832 ILE A CA 1
ATOM 6485 C C . ILE A 1 832 ? -17.175 23.004 16.381 1.00 91.69 832 ILE A C 1
ATOM 6487 O O . ILE A 1 832 ? -17.197 23.976 15.626 1.00 91.69 832 ILE A O 1
ATOM 6491 N N . GLU A 1 833 ? -17.780 23.015 17.569 1.00 91.56 833 GLU A N 1
ATOM 6492 C CA . GLU A 1 833 ? -18.444 24.198 18.139 1.00 91.56 833 GLU A CA 1
ATOM 6493 C C . GLU A 1 833 ? -17.446 25.109 18.865 1.00 91.56 833 GLU A C 1
ATOM 6495 O O . GLU A 1 833 ? -17.547 26.336 18.805 1.00 91.56 833 GLU A O 1
ATOM 6500 N N . LYS A 1 834 ? -16.476 24.514 19.574 1.00 91.44 834 LYS A N 1
ATOM 6501 C CA . LYS A 1 834 ? -15.419 25.225 20.310 1.00 91.44 834 LYS A CA 1
ATOM 6502 C C . LYS A 1 834 ? -14.122 24.426 20.301 1.00 91.44 834 LYS A C 1
ATOM 6504 O O . LYS A 1 834 ? -14.143 23.199 20.298 1.00 91.44 834 LYS A O 1
ATOM 6509 N N . ILE A 1 835 ? -13.005 25.144 20.360 1.00 92.38 835 ILE A N 1
ATOM 6510 C CA . ILE A 1 835 ? -11.652 24.591 20.429 1.00 92.38 835 ILE A CA 1
ATOM 6511 C C . ILE A 1 835 ? -10.751 25.526 21.244 1.00 92.38 835 ILE A C 1
ATOM 6513 O O . ILE A 1 835 ? -10.802 26.747 21.078 1.00 92.38 835 ILE A O 1
ATOM 6517 N N . LYS A 1 836 ? -9.947 24.963 22.150 1.00 90.50 836 LYS A N 1
ATOM 6518 C CA . LYS A 1 836 ? -8.962 25.683 22.970 1.00 90.50 836 LYS A CA 1
ATOM 6519 C C . LYS A 1 836 ? -7.803 24.749 23.331 1.00 90.50 836 LYS A C 1
ATOM 6521 O O . LYS A 1 836 ? -8.044 23.611 23.707 1.00 90.50 836 LYS A O 1
ATOM 6526 N N . GLY A 1 837 ? -6.570 25.249 23.280 1.00 83.50 837 GLY A N 1
ATOM 6527 C CA . GLY A 1 837 ? -5.343 24.471 23.508 1.00 83.50 837 GLY A CA 1
ATOM 6528 C C . GLY A 1 837 ? -4.484 24.495 22.250 1.00 83.50 837 GLY A C 1
ATOM 6529 O O . GLY A 1 837 ? -3.469 25.182 22.220 1.00 83.50 837 GLY A O 1
ATOM 6530 N N . PHE A 1 838 ? -4.990 23.890 21.174 1.00 86.12 838 PHE A N 1
ATOM 6531 C CA . PHE A 1 838 ? -4.339 23.835 19.863 1.00 86.12 838 PHE A CA 1
ATOM 6532 C C . PHE A 1 838 ? -5.175 24.476 18.734 1.00 86.12 838 PHE A C 1
ATOM 6534 O O . PHE A 1 838 ? -6.317 24.904 18.919 1.00 86.12 838 PHE A O 1
ATOM 6541 N N . MET A 1 839 ? -4.585 24.560 17.538 1.00 83.75 839 MET A N 1
ATOM 6542 C CA . MET A 1 839 ? -5.233 25.053 16.313 1.00 83.75 839 MET A CA 1
ATOM 6543 C C . MET A 1 839 ? -6.084 23.956 15.661 1.00 83.75 839 MET A C 1
ATOM 6545 O O . MET A 1 839 ? -5.666 22.808 15.637 1.00 83.75 839 MET A O 1
ATOM 6549 N N . SER A 1 840 ? -7.206 24.286 15.013 1.00 81.50 840 SER A N 1
ATOM 6550 C CA . SER A 1 840 ? -8.082 23.271 14.384 1.00 81.50 840 SER A CA 1
ATOM 6551 C C . SER A 1 840 ? -7.408 22.392 13.323 1.00 81.50 840 SER A C 1
ATOM 6553 O O . SER A 1 840 ? -7.817 21.255 13.139 1.00 81.50 840 SER A O 1
ATOM 6555 N N . LYS A 1 841 ? -6.342 22.873 12.670 1.00 84.25 841 LYS A N 1
ATOM 6556 C CA . LYS A 1 841 ? -5.522 22.081 11.731 1.00 84.25 841 LYS A CA 1
ATOM 6557 C C . LYS A 1 841 ? -4.695 20.955 12.383 1.00 84.25 841 LYS A C 1
ATOM 6559 O O . LYS A 1 841 ? -4.093 20.180 11.653 1.00 84.25 841 LYS A O 1
ATOM 6564 N N . ALA A 1 842 ? -4.609 20.923 13.715 1.00 89.00 842 ALA A N 1
ATOM 6565 C CA . ALA A 1 842 ? -3.990 19.853 14.505 1.00 89.00 842 ALA A CA 1
ATOM 6566 C C . ALA A 1 842 ? -4.995 18.763 14.919 1.00 89.00 842 ALA A C 1
ATOM 6568 O O . ALA A 1 842 ? -4.629 17.797 15.581 1.00 89.00 842 ALA A O 1
ATOM 6569 N N . LEU A 1 843 ? -6.271 18.943 14.562 1.00 94.06 843 LEU A N 1
ATOM 6570 C CA . LEU A 1 843 ? -7.313 17.958 14.775 1.00 94.06 843 LEU A CA 1
ATOM 6571 C C . LEU A 1 843 ? -7.605 17.261 13.448 1.00 94.06 843 LEU A C 1
ATOM 6573 O O . LEU A 1 843 ? -8.023 17.915 12.486 1.00 94.06 843 LEU A O 1
ATOM 6577 N N . LEU A 1 844 ? -7.416 15.949 13.402 1.00 95.75 844 LEU A N 1
ATOM 6578 C CA . LEU A 1 844 ? -7.819 15.127 12.264 1.00 95.75 844 LEU A CA 1
ATOM 6579 C C . LEU A 1 844 ? -9.085 14.345 12.625 1.00 95.75 844 LEU A C 1
ATOM 6581 O O . LEU A 1 844 ? -9.360 14.098 13.801 1.00 95.75 844 LEU A O 1
ATOM 6585 N N . MET A 1 845 ? -9.880 14.003 11.613 1.00 95.31 845 MET A N 1
ATOM 6586 C CA . MET A 1 845 ? -11.087 13.194 11.773 1.00 95.31 845 MET A CA 1
ATOM 6587 C C . MET A 1 845 ? -11.197 12.188 10.633 1.00 95.31 845 MET A C 1
ATOM 6589 O O . MET A 1 845 ? -10.843 12.514 9.497 1.00 95.31 845 MET A O 1
ATOM 6593 N N . GLY A 1 846 ? -11.723 11.010 10.945 1.00 95.62 846 GLY A N 1
ATOM 6594 C CA . GLY A 1 846 ? -12.088 9.974 9.986 1.00 95.62 846 GLY A CA 1
ATOM 6595 C C . GLY A 1 846 ? -13.436 9.389 10.372 1.00 95.62 846 GLY A C 1
ATOM 6596 O O . GLY A 1 846 ? -13.669 9.120 11.552 1.00 95.62 846 GLY A O 1
ATOM 6597 N N . ASP A 1 847 ? -14.308 9.231 9.384 1.00 94.50 847 ASP A N 1
ATOM 6598 C CA . ASP A 1 847 ? -15.632 8.645 9.554 1.00 94.50 847 ASP A CA 1
ATOM 6599 C C . ASP A 1 847 ? -15.599 7.189 9.071 1.00 94.50 847 ASP A C 1
ATOM 6601 O O . ASP A 1 847 ? -15.075 6.885 7.993 1.00 94.50 847 ASP A O 1
ATOM 6605 N N . PHE A 1 848 ? -16.134 6.303 9.904 1.00 94.19 848 PHE A N 1
ATOM 6606 C CA . PHE A 1 848 ? -16.222 4.859 9.733 1.00 94.19 848 PHE A CA 1
ATOM 6607 C C . PHE A 1 848 ? -17.657 4.409 10.036 1.00 94.19 848 PHE A C 1
ATOM 6609 O O . PHE A 1 848 ? -18.405 5.108 10.722 1.00 94.19 848 PHE A O 1
ATOM 6616 N N . GLU A 1 849 ? -18.058 3.242 9.550 1.00 90.75 849 GLU A N 1
ATOM 6617 C CA . GLU A 1 849 ? -19.368 2.655 9.843 1.00 90.75 849 GLU A CA 1
ATOM 6618 C C . GLU A 1 849 ? -19.302 1.124 9.848 1.00 90.75 849 GLU A C 1
ATOM 6620 O O . GLU A 1 849 ? -18.400 0.529 9.261 1.00 90.75 849 GLU A O 1
ATOM 6625 N N . ASN A 1 850 ? -20.280 0.490 10.488 1.00 85.81 850 ASN A N 1
ATOM 6626 C CA . ASN A 1 850 ? -20.608 -0.926 10.317 1.00 85.81 850 ASN A CA 1
ATOM 6627 C C . ASN A 1 850 ? -22.137 -1.076 10.195 1.00 85.81 850 ASN A C 1
ATOM 6629 O O . ASN A 1 850 ? -22.854 -0.078 10.241 1.00 85.81 850 ASN A O 1
ATOM 6633 N N . GLU A 1 851 ? -22.657 -2.303 10.082 1.00 78.56 851 GLU A N 1
ATOM 6634 C CA . GLU A 1 851 ? -24.104 -2.577 9.933 1.00 78.56 851 GLU A CA 1
ATOM 6635 C C . GLU A 1 851 ? -25.009 -1.935 11.008 1.00 78.56 851 GLU A C 1
ATOM 6637 O O . GLU A 1 851 ? -26.220 -1.835 10.818 1.00 78.56 851 GLU A O 1
ATOM 6642 N N . THR A 1 852 ? -24.452 -1.530 12.154 1.00 79.19 852 THR A N 1
ATOM 6643 C CA . THR A 1 852 ? -25.212 -1.053 13.320 1.00 79.19 852 THR A CA 1
ATOM 6644 C C . THR A 1 852 ? -24.768 0.308 13.862 1.00 79.19 852 THR A C 1
ATOM 6646 O O . THR A 1 852 ? -25.463 0.871 14.710 1.00 79.19 852 THR A O 1
ATOM 6649 N N . GLN A 1 853 ? -23.635 0.860 13.412 1.00 87.50 853 GLN A N 1
ATOM 6650 C CA . GLN A 1 853 ? -22.991 2.018 14.046 1.00 87.50 853 GLN A CA 1
ATOM 6651 C C . GLN A 1 853 ? -22.379 2.994 13.038 1.00 87.50 853 GLN A C 1
ATOM 6653 O O . GLN A 1 853 ? -21.658 2.574 12.137 1.00 87.50 853 GLN A O 1
ATOM 6658 N N . ASP A 1 854 ? -22.569 4.294 13.283 1.00 91.12 854 ASP A N 1
ATOM 6659 C CA . ASP A 1 854 ? -21.720 5.347 12.714 1.00 91.12 854 ASP A CA 1
ATOM 6660 C C . ASP A 1 854 ? -20.619 5.685 13.741 1.00 91.12 854 ASP A C 1
ATOM 6662 O O . ASP A 1 854 ? -20.910 5.869 14.933 1.00 91.12 854 ASP A O 1
ATOM 6666 N N . ILE A 1 855 ? -19.363 5.785 13.295 1.00 94.44 855 ILE A N 1
ATOM 6667 C CA . ILE A 1 855 ? -18.189 5.997 14.151 1.00 94.44 855 ILE A CA 1
ATOM 6668 C C . ILE A 1 855 ? -17.313 7.126 13.587 1.00 94.44 855 ILE A C 1
ATOM 6670 O O . ILE A 1 855 ? -16.679 6.962 12.551 1.00 94.44 855 ILE A O 1
ATOM 6674 N N . THR A 1 856 ? -17.174 8.243 14.304 1.00 96.44 856 THR A N 1
ATOM 6675 C CA . THR A 1 856 ? -16.163 9.269 13.979 1.00 96.44 856 THR A CA 1
ATOM 6676 C C . THR A 1 856 ? -14.975 9.159 14.926 1.00 96.44 856 THR A C 1
ATOM 6678 O O . THR A 1 856 ? -15.111 9.368 16.134 1.00 96.44 856 THR A O 1
ATOM 6681 N N . PHE A 1 857 ? -13.787 8.892 14.387 1.00 97.81 857 PHE A N 1
ATOM 6682 C CA . PHE A 1 857 ? -12.535 8.946 15.137 1.00 97.81 857 PHE A CA 1
ATOM 6683 C C . PHE A 1 857 ? -11.946 10.357 15.074 1.00 97.81 857 PHE A C 1
ATOM 6685 O O . PHE A 1 857 ? -11.718 10.887 13.988 1.00 97.81 857 PHE A O 1
ATOM 6692 N N . VAL A 1 858 ? -11.702 10.971 16.232 1.00 97.44 858 VAL A N 1
ATOM 6693 C CA . VAL A 1 858 ? -11.155 12.329 16.363 1.00 97.44 858 VAL A CA 1
ATOM 6694 C C . VAL A 1 858 ? -9.779 12.256 17.017 1.00 97.44 858 VAL A C 1
ATOM 6696 O O . VAL A 1 858 ? -9.657 11.731 18.121 1.00 97.44 858 VAL A O 1
ATOM 6699 N N . VAL A 1 859 ? -8.754 12.806 16.364 1.00 96.94 859 VAL A N 1
ATOM 6700 C CA . VAL A 1 859 ? -7.339 12.650 16.750 1.00 96.94 859 VAL A CA 1
ATOM 6701 C C . VAL A 1 859 ? -6.669 13.997 17.003 1.00 96.94 859 VAL A C 1
ATOM 6703 O O . VAL A 1 859 ? -6.792 14.916 16.189 1.00 96.94 859 VAL A O 1
ATOM 6706 N N . ASN A 1 860 ? -5.922 14.098 18.108 1.00 95.56 860 ASN A N 1
ATOM 6707 C CA . ASN A 1 860 ? -5.002 15.199 18.386 1.00 95.56 860 ASN A CA 1
ATOM 6708 C C . ASN A 1 860 ? -3.602 14.863 17.853 1.00 95.56 860 ASN A C 1
ATOM 6710 O O . ASN A 1 860 ? -3.012 13.867 18.255 1.00 95.56 860 ASN A O 1
ATOM 6714 N N . THR A 1 861 ? -3.037 15.704 16.987 1.00 93.62 861 THR A N 1
ATOM 6715 C CA . THR A 1 861 ? -1.689 15.497 16.424 1.00 93.62 861 THR A CA 1
ATOM 6716 C C . THR A 1 861 ? -0.605 16.322 17.131 1.00 93.62 861 THR A C 1
ATOM 6718 O O . THR A 1 861 ? 0.414 16.634 16.516 1.00 93.62 861 THR A O 1
ATOM 6721 N N . THR A 1 862 ? -0.836 16.765 18.373 1.00 91.94 862 THR A N 1
ATOM 6722 C CA . THR A 1 862 ? 0.097 17.621 19.132 1.00 91.94 862 THR A CA 1
ATOM 6723 C C . THR A 1 862 ? 0.445 17.059 20.502 1.00 91.94 862 THR A C 1
ATOM 6725 O O . THR A 1 862 ? -0.323 16.309 21.096 1.00 91.94 862 THR A O 1
ATOM 6728 N N . ASP A 1 863 ? 1.584 17.514 21.013 1.00 89.56 863 ASP A N 1
ATOM 6729 C CA . ASP A 1 863 ? 2.166 17.277 22.337 1.00 89.56 863 ASP A CA 1
ATOM 6730 C C . ASP A 1 863 ? 1.405 17.945 23.501 1.00 89.56 863 ASP A C 1
ATOM 6732 O O . ASP A 1 863 ? 1.862 17.918 24.643 1.00 89.56 863 ASP A O 1
ATOM 6736 N N . THR A 1 864 ? 0.246 18.560 23.242 1.00 91.31 864 THR A N 1
ATOM 6737 C CA . THR A 1 864 ? -0.530 19.294 24.251 1.00 91.31 864 THR A CA 1
ATOM 6738 C C . THR A 1 864 ? -2.008 18.921 24.247 1.00 91.31 864 THR A C 1
ATOM 6740 O O . THR A 1 864 ? -2.625 18.717 23.200 1.00 91.31 864 THR A O 1
ATOM 6743 N N . ASP A 1 865 ? -2.597 18.878 25.443 1.00 93.56 865 ASP A N 1
ATOM 6744 C CA . ASP A 1 865 ? -4.023 18.617 25.637 1.00 93.56 865 ASP A CA 1
ATOM 6745 C C . ASP A 1 865 ? -4.902 19.724 25.029 1.00 93.56 865 ASP A C 1
ATOM 6747 O O . ASP A 1 865 ? -4.672 20.928 25.210 1.00 93.56 865 ASP A O 1
ATOM 6751 N N . GLY A 1 866 ? -5.993 19.316 24.382 1.00 92.44 866 GLY A N 1
ATOM 6752 C CA . GLY A 1 866 ? -7.025 20.209 23.862 1.00 92.44 866 GLY A CA 1
ATOM 6753 C C . GLY A 1 866 ? -8.353 20.089 24.589 1.00 92.44 866 GLY A C 1
ATOM 6754 O O . GLY A 1 866 ? -8.714 19.048 25.121 1.00 92.44 866 GLY A O 1
ATOM 6755 N N . ASN A 1 867 ? -9.120 21.175 24.569 1.00 94.00 867 ASN A N 1
ATOM 6756 C CA . ASN A 1 867 ? -10.506 21.220 25.016 1.00 94.00 867 ASN A CA 1
ATOM 6757 C C . ASN A 1 867 ? -11.390 21.498 23.796 1.00 94.00 867 ASN A C 1
ATOM 6759 O O . ASN A 1 867 ? -11.215 22.517 23.118 1.00 94.00 867 ASN A O 1
ATOM 6763 N N . LEU A 1 868 ? -12.331 20.598 23.527 1.00 94.38 868 LEU A N 1
ATOM 6764 C CA . LEU A 1 868 ? -13.205 20.603 22.357 1.00 94.38 868 LEU A CA 1
ATOM 6765 C C . LEU A 1 868 ? -14.667 20.575 22.808 1.00 94.38 868 LEU A C 1
ATOM 6767 O O . LEU A 1 868 ? -15.006 19.831 23.721 1.00 94.38 868 LEU A O 1
ATOM 6771 N N . THR A 1 869 ? -15.535 21.323 22.127 1.00 94.56 869 THR A N 1
ATOM 6772 C CA . THR A 1 869 ? -16.983 21.058 22.138 1.00 94.56 869 THR A CA 1
ATOM 6773 C C . THR A 1 869 ? -17.364 20.582 20.739 1.00 94.56 869 THR A C 1
ATOM 6775 O O . THR A 1 869 ? -17.153 21.319 19.770 1.00 94.56 869 THR A O 1
ATOM 6778 N N . LEU A 1 870 ? -17.905 19.370 20.627 1.00 93.81 870 LEU A N 1
ATOM 6779 C CA . LEU A 1 870 ? -18.258 18.709 19.365 1.00 93.81 870 LEU A CA 1
ATOM 6780 C C . LEU A 1 870 ? -19.751 18.355 19.335 1.00 93.81 870 LEU A C 1
ATOM 6782 O O . LEU A 1 870 ? -20.324 17.965 20.352 1.00 93.81 870 LEU A O 1
ATOM 6786 N N . SER A 1 871 ? -20.375 18.482 18.167 1.00 93.31 871 SER A N 1
ATOM 6787 C CA . SER A 1 871 ? -21.768 18.106 17.888 1.00 93.31 871 SER A CA 1
ATOM 6788 C C . SER A 1 871 ? -21.845 17.369 16.547 1.00 93.31 871 SER A C 1
ATOM 6790 O O . SER A 1 871 ? -20.961 17.538 15.708 1.00 93.31 871 SER A O 1
ATOM 6792 N N . TYR A 1 872 ? -22.880 16.559 16.314 1.00 93.12 872 TYR A N 1
ATOM 6793 C CA . TYR A 1 872 ? -23.116 15.992 14.981 1.00 93.12 872 TYR A CA 1
ATOM 6794 C C . TYR A 1 872 ? -23.623 17.075 14.019 1.00 93.12 872 TYR A C 1
ATOM 6796 O O . TYR A 1 872 ? -24.472 17.897 14.380 1.00 93.12 872 TYR A O 1
ATOM 6804 N N . ALA A 1 873 ? -23.089 17.097 12.797 1.00 91.06 873 ALA A N 1
ATOM 6805 C CA . ALA A 1 873 ? -23.346 18.158 11.822 1.00 91.06 873 ALA A CA 1
ATOM 6806 C C . ALA A 1 873 ? -24.753 18.090 11.199 1.00 91.06 873 ALA A C 1
ATOM 6808 O O . ALA A 1 873 ? -25.289 19.124 10.800 1.00 91.06 873 ALA A O 1
ATOM 6809 N N . ASP A 1 874 ? -25.365 16.903 11.175 1.00 89.94 874 ASP A N 1
ATOM 6810 C CA . ASP A 1 874 ? -26.776 16.679 10.822 1.00 89.94 874 ASP A CA 1
ATOM 6811 C C . ASP A 1 874 ? -27.762 17.209 11.885 1.00 89.94 874 ASP A C 1
ATOM 6813 O O . ASP A 1 874 ? -28.970 17.274 11.655 1.00 89.94 874 ASP A O 1
ATOM 6817 N N . GLY A 1 875 ? -27.251 17.637 13.044 1.00 88.50 875 GLY A N 1
ATOM 6818 C CA . GLY A 1 875 ? -28.040 18.163 14.146 1.00 88.50 875 GLY A CA 1
ATOM 6819 C C . GLY A 1 875 ? -28.571 17.108 15.115 1.00 88.50 875 GLY A C 1
ATOM 6820 O O . GLY A 1 875 ? -29.365 17.490 15.976 1.00 88.50 875 GLY A O 1
ATOM 6821 N N . TYR A 1 876 ? -28.130 15.845 15.037 1.00 87.88 876 TYR A N 1
ATOM 6822 C CA . TYR A 1 876 ? -28.541 14.744 15.918 1.00 87.88 876 TYR A CA 1
ATOM 6823 C C . TYR A 1 876 ? -28.572 15.138 17.411 1.00 87.88 876 TYR A C 1
ATOM 6825 O O . TYR A 1 876 ? -27.723 15.885 17.921 1.00 87.88 876 TYR A O 1
ATOM 6833 N N . LYS A 1 877 ? -29.614 14.658 18.101 1.00 86.06 877 LYS A N 1
ATOM 6834 C CA . LYS A 1 877 ? -29.928 14.926 19.522 1.00 86.06 877 LYS A CA 1
ATOM 6835 C C . LYS A 1 877 ? -30.104 13.650 20.351 1.00 86.06 877 LYS A C 1
ATOM 6837 O O . LYS A 1 877 ? -30.442 13.720 21.528 1.00 86.06 877 LYS A O 1
ATOM 6842 N N . GLY A 1 878 ? -29.904 12.485 19.736 1.00 84.75 878 GLY A N 1
ATOM 6843 C CA . GLY A 1 878 ? -29.966 11.207 20.432 1.00 84.75 878 GLY A CA 1
ATOM 6844 C C . GLY A 1 878 ? -28.755 10.966 21.332 1.00 84.75 878 GLY A C 1
ATOM 6845 O O . GLY A 1 878 ? -27.864 11.810 21.485 1.00 84.75 878 GLY A O 1
ATOM 6846 N N . GLU A 1 879 ? -28.738 9.786 21.937 1.00 89.00 879 GLU A N 1
ATOM 6847 C CA . GLU A 1 879 ? -27.630 9.333 22.769 1.00 89.00 879 GLU A CA 1
ATOM 6848 C C . GLU A 1 879 ? -26.475 8.825 21.896 1.00 89.00 879 GLU A C 1
ATOM 6850 O O . GLU A 1 879 ? -26.687 8.188 20.869 1.00 89.00 879 GLU A O 1
ATOM 6855 N N . PHE A 1 880 ? -25.243 9.080 22.321 1.00 92.00 880 PHE A N 1
ATOM 6856 C CA . PHE A 1 880 ? -24.031 8.543 21.702 1.00 92.00 880 PHE A CA 1
ATOM 6857 C C . PHE A 1 880 ? -22.974 8.276 22.779 1.00 92.00 880 PHE A C 1
ATOM 6859 O O . PHE A 1 880 ? -23.062 8.809 23.892 1.00 92.00 880 PHE A O 1
ATOM 6866 N N . LEU A 1 881 ? -21.977 7.450 22.465 1.00 92.69 881 LEU A N 1
ATOM 6867 C CA . LEU A 1 881 ? -20.849 7.182 23.355 1.00 92.69 881 LEU A CA 1
ATOM 6868 C C . LEU A 1 881 ? -19.553 7.809 22.855 1.00 92.69 881 LEU A C 1
ATOM 6870 O O . LEU A 1 881 ? -19.343 8.001 21.659 1.00 92.69 881 LEU A O 1
ATOM 6874 N N . LEU A 1 882 ? -18.676 8.076 23.816 1.00 95.19 882 LEU A N 1
ATOM 6875 C CA . LEU A 1 882 ? -17.271 8.382 23.620 1.00 95.19 882 LEU A CA 1
ATOM 6876 C C . LEU A 1 882 ? -16.433 7.223 24.154 1.00 95.19 882 LEU A C 1
ATOM 6878 O O . LEU A 1 882 ? -16.578 6.876 25.328 1.00 95.19 882 LEU A O 1
ATOM 6882 N N . TYR A 1 883 ? -15.544 6.672 23.334 1.00 96.00 883 TYR A N 1
ATOM 6883 C CA . TYR A 1 883 ? -14.551 5.682 23.758 1.00 96.00 883 TYR A CA 1
ATOM 6884 C C . TYR A 1 883 ? -13.169 6.344 23.767 1.00 96.00 883 TYR A C 1
ATOM 6886 O O . TYR A 1 883 ? -12.735 6.878 22.744 1.00 96.00 883 TYR A O 1
ATOM 6894 N N . PHE A 1 884 ? -12.484 6.308 24.913 1.00 96.62 884 PHE A N 1
ATOM 6895 C CA . PHE A 1 884 ? -11.162 6.907 25.134 1.00 96.62 884 PHE A CA 1
ATOM 6896 C C . PHE A 1 884 ? -10.091 5.806 25.244 1.00 96.62 884 PHE A C 1
ATOM 6898 O O . PHE A 1 884 ? -9.964 5.196 26.310 1.00 96.62 884 PHE A O 1
ATOM 6905 N N . PRO A 1 885 ? -9.317 5.494 24.186 1.00 96.75 885 PRO A N 1
ATOM 6906 C CA . PRO A 1 885 ? -8.432 4.323 24.179 1.00 96.75 885 PRO A CA 1
ATOM 6907 C C . PRO A 1 885 ? -7.300 4.397 25.219 1.00 96.75 885 PRO A C 1
ATOM 6909 O O . PRO A 1 885 ? -6.935 3.373 25.801 1.00 96.75 885 PRO A O 1
ATOM 6912 N N . GLY A 1 886 ? -6.793 5.597 25.529 1.00 93.56 886 GLY A N 1
ATOM 6913 C CA . GLY A 1 886 ? -5.750 5.805 26.542 1.00 93.56 886 GLY A CA 1
ATOM 6914 C C . GLY A 1 886 ? -6.186 5.405 27.948 1.00 93.56 886 GLY A C 1
ATOM 6915 O O . GLY A 1 886 ? -5.539 4.579 28.594 1.00 93.56 886 GLY A O 1
ATOM 6916 N N . SER A 1 887 ? -7.321 5.933 28.411 1.00 92.75 887 SER A N 1
ATOM 6917 C CA . SER A 1 887 ? -7.853 5.645 29.749 1.00 92.75 887 SER A CA 1
ATOM 6918 C C . SER A 1 887 ? -8.651 4.340 29.831 1.00 92.75 887 SER A C 1
ATOM 6920 O O . SER A 1 887 ? -8.742 3.751 30.906 1.00 92.75 887 SER A O 1
ATOM 6922 N N . GLY A 1 888 ? -9.234 3.882 28.719 1.00 90.56 888 GLY A N 1
ATOM 6923 C CA . GLY A 1 888 ? -10.268 2.845 28.717 1.00 90.56 888 GLY A CA 1
ATOM 6924 C C . GLY A 1 888 ? -11.638 3.357 29.182 1.00 90.56 888 GLY A C 1
ATOM 6925 O O . GLY A 1 888 ? -12.535 2.554 29.424 1.00 90.56 888 GLY A O 1
ATOM 6926 N N . GLU A 1 889 ? -11.822 4.676 29.326 1.00 92.50 889 GLU A N 1
ATOM 6927 C CA . GLU A 1 889 ? -13.118 5.260 29.681 1.00 92.50 889 GLU A CA 1
ATOM 6928 C C . GLU A 1 889 ? -14.114 5.119 28.522 1.00 92.50 889 GLU A C 1
ATOM 6930 O O . GLU A 1 889 ? -13.794 5.398 27.364 1.00 92.50 889 GLU A O 1
ATOM 6935 N N . ILE A 1 890 ? -15.352 4.761 28.865 1.00 92.06 890 ILE A N 1
ATOM 6936 C CA . ILE A 1 890 ? -16.513 4.869 27.985 1.00 92.06 890 ILE A CA 1
ATOM 6937 C C . ILE A 1 890 ? -17.491 5.858 28.627 1.00 92.06 890 ILE A C 1
ATOM 6939 O O . ILE A 1 890 ? -17.945 5.645 29.754 1.00 92.06 890 ILE A O 1
ATOM 6943 N N . ARG A 1 891 ? -17.824 6.945 27.923 1.00 92.31 891 ARG A N 1
ATOM 6944 C CA . ARG A 1 891 ? -18.682 8.030 28.430 1.00 92.31 891 ARG A CA 1
ATOM 6945 C C . ARG A 1 891 ? -19.935 8.185 27.580 1.00 92.31 891 ARG A C 1
ATOM 6947 O O . ARG A 1 891 ? -19.846 8.275 26.363 1.00 92.31 891 ARG A O 1
ATOM 6954 N N . LYS A 1 892 ? -21.098 8.286 28.226 1.00 91.81 892 LYS A N 1
ATOM 6955 C CA . LYS A 1 892 ? -22.382 8.548 27.561 1.00 91.81 892 LYS A CA 1
ATOM 6956 C C . LYS A 1 892 ? -22.644 10.046 27.413 1.00 91.81 892 LYS A C 1
ATOM 6958 O O . LYS A 1 892 ? -22.443 10.800 28.365 1.00 91.81 892 LYS A O 1
ATOM 6963 N N . CYS A 1 893 ? -23.100 10.471 26.237 1.00 91.44 893 CYS A N 1
ATOM 6964 C CA . CYS A 1 893 ? -23.389 11.866 25.903 1.00 91.44 893 CYS A CA 1
ATOM 6965 C C . CYS A 1 893 ? -24.697 12.008 25.101 1.00 91.44 893 CYS A C 1
ATOM 6967 O O . CYS A 1 893 ? -25.219 11.043 24.545 1.00 91.44 893 CYS A O 1
ATOM 6969 N N . THR A 1 894 ? -25.218 13.235 25.060 1.00 88.50 894 THR A N 1
ATOM 6970 C CA . THR A 1 894 ? -26.424 13.662 24.327 1.00 88.50 894 THR A CA 1
ATOM 6971 C C . THR A 1 894 ? -26.205 15.078 23.803 1.00 88.50 894 THR A C 1
ATOM 6973 O O . THR A 1 894 ? -25.538 15.863 24.473 1.00 88.50 894 THR A O 1
ATOM 6976 N N . ASP A 1 895 ? -26.790 15.425 22.654 1.00 86.25 895 ASP A N 1
ATOM 6977 C CA . ASP A 1 895 ? -26.712 16.727 21.953 1.00 86.25 895 ASP A CA 1
ATOM 6978 C C . ASP A 1 895 ? -25.322 17.197 21.478 1.00 86.25 895 ASP A C 1
ATOM 6980 O O . ASP A 1 895 ? -25.184 17.649 20.338 1.00 86.25 895 ASP A O 1
ATOM 6984 N N . SER A 1 896 ? -24.323 17.166 22.361 1.00 89.06 896 SER A N 1
ATOM 6985 C CA . SER A 1 896 ? -22.942 17.608 22.157 1.00 89.06 896 SER A CA 1
ATOM 6986 C C . SER A 1 896 ? -22.033 17.051 23.255 1.00 89.06 896 SER A C 1
ATOM 6988 O O . SER A 1 896 ? -22.488 16.842 24.379 1.00 89.06 896 SER A O 1
ATOM 6990 N N . ALA A 1 897 ? -20.746 16.880 22.967 1.00 92.06 897 ALA A N 1
ATOM 6991 C CA . ALA A 1 897 ? -19.744 16.470 23.945 1.00 92.06 897 ALA A CA 1
ATOM 6992 C C . ALA A 1 897 ? -18.716 17.576 24.202 1.00 92.06 897 ALA A C 1
ATOM 6994 O O . ALA A 1 897 ? -18.110 18.089 23.259 1.00 92.06 897 ALA A O 1
ATOM 6995 N N . ASP A 1 898 ? -18.471 17.876 25.479 1.00 93.50 898 ASP A N 1
ATOM 6996 C CA . ASP A 1 898 ? -17.254 18.556 25.922 1.00 93.50 898 ASP A CA 1
ATOM 6997 C C . ASP A 1 898 ? -16.172 17.497 26.197 1.00 93.50 898 ASP A C 1
ATOM 6999 O O . ASP A 1 898 ? -16.339 16.602 27.033 1.00 93.50 898 ASP A O 1
ATOM 7003 N N . VAL A 1 899 ? -15.062 17.589 25.466 1.00 93.81 899 VAL A N 1
ATOM 7004 C CA . VAL A 1 899 ? -13.973 16.609 25.458 1.00 93.81 899 VAL A CA 1
ATOM 7005 C C . VAL A 1 899 ? -12.664 17.296 25.830 1.00 93.81 899 VAL A C 1
ATOM 7007 O O . VAL A 1 899 ? -12.269 18.278 25.201 1.00 93.81 899 VAL A O 1
ATOM 7010 N N . VAL A 1 900 ? -11.972 16.746 26.829 1.00 93.75 900 VAL A N 1
ATOM 7011 C CA . VAL A 1 900 ? -10.532 16.959 27.003 1.00 93.75 900 VAL A CA 1
ATOM 7012 C C . VAL A 1 900 ? -9.853 15.851 26.208 1.00 93.75 900 VAL A C 1
ATOM 7014 O O . VAL A 1 900 ? -10.023 14.681 26.543 1.00 93.75 900 VAL A O 1
ATOM 7017 N N . LEU A 1 901 ? -9.177 16.215 25.122 1.00 94.38 901 LEU A N 1
ATOM 7018 C CA . LEU A 1 901 ? -8.472 15.284 24.246 1.00 94.38 901 LEU A CA 1
ATOM 7019 C C . LEU A 1 901 ? -6.975 15.378 24.577 1.00 94.38 901 LEU A C 1
ATOM 7021 O O . LEU A 1 901 ? -6.407 16.453 24.347 1.00 94.38 901 LEU A O 1
ATOM 7025 N N . PRO A 1 902 ? -6.356 14.331 25.157 1.00 94.38 902 PRO A N 1
ATOM 7026 C CA . PRO A 1 902 ? -4.959 14.386 25.578 1.00 94.38 902 PRO A CA 1
ATOM 7027 C C . PRO A 1 902 ? -3.996 14.632 24.417 1.00 94.38 902 PRO A C 1
ATOM 7029 O O . PRO A 1 902 ? -4.347 14.433 23.250 1.00 94.38 902 PRO A O 1
ATOM 7032 N N . ALA A 1 903 ? -2.772 15.046 24.738 1.00 92.69 903 ALA A N 1
ATOM 7033 C CA . ALA A 1 903 ? -1.650 15.034 23.803 1.00 92.69 903 ALA A CA 1
ATOM 7034 C C . ALA A 1 903 ? -1.562 13.692 23.050 1.00 92.69 903 ALA A C 1
ATOM 7036 O O . ALA A 1 903 ? -1.615 12.631 23.668 1.00 92.69 903 ALA A O 1
ATOM 7037 N N . TYR A 1 904 ? -1.440 13.751 21.722 1.00 94.44 904 TYR A N 1
ATOM 7038 C CA . TYR A 1 904 ? -1.279 12.615 20.803 1.00 94.44 904 TYR A CA 1
ATOM 7039 C C . TYR A 1 904 ? -2.348 11.497 20.810 1.00 94.44 904 TYR A C 1
ATOM 7041 O O . TYR A 1 904 ? -2.269 10.587 19.984 1.00 94.44 904 TYR A O 1
ATOM 7049 N N . GLU A 1 905 ? -3.357 11.549 21.681 1.00 96.50 905 GLU A N 1
ATOM 7050 C CA . GLU A 1 905 ? -4.419 10.540 21.765 1.00 96.50 905 GLU A CA 1
ATOM 7051 C C . GLU A 1 905 ? -5.637 10.871 20.876 1.00 96.50 905 GLU A C 1
ATOM 7053 O O . GLU A 1 905 ? -5.833 11.995 20.395 1.00 96.50 905 GLU A O 1
ATOM 7058 N N . GLY A 1 906 ? -6.478 9.858 20.656 1.00 96.81 906 GLY A N 1
ATOM 7059 C CA . GLY A 1 906 ? -7.751 9.972 19.946 1.00 96.81 906 GLY A CA 1
ATOM 7060 C C . GLY A 1 906 ? -8.972 9.634 20.808 1.00 96.81 906 GLY A C 1
ATOM 7061 O O . GLY A 1 906 ? -8.860 9.094 21.907 1.00 96.81 906 GLY A O 1
ATOM 7062 N N . VAL A 1 907 ? -10.164 9.933 20.293 1.00 97.75 907 VAL A N 1
ATOM 7063 C CA . VAL A 1 907 ? -11.461 9.565 20.884 1.00 97.75 907 VAL A CA 1
ATOM 7064 C C . VAL A 1 907 ? -12.433 9.150 19.781 1.00 97.75 907 VAL A C 1
ATOM 7066 O O . VAL A 1 907 ? -12.501 9.799 18.736 1.00 97.75 907 VAL A O 1
ATOM 7069 N N . PHE A 1 908 ? -13.202 8.087 20.006 1.00 97.25 908 PHE A N 1
ATOM 7070 C CA . PHE A 1 908 ? -14.256 7.664 19.080 1.00 97.25 908 PHE A CA 1
ATOM 7071 C C . PHE A 1 908 ? -15.611 8.179 19.538 1.00 97.25 908 PHE A C 1
ATOM 7073 O O . PHE A 1 908 ? -16.007 7.925 20.673 1.00 97.25 908 PHE A O 1
ATOM 7080 N N . PHE A 1 909 ? -16.329 8.848 18.644 1.00 96.19 909 PHE A N 1
ATOM 7081 C CA . PHE A 1 909 ? -17.747 9.159 18.773 1.00 96.19 909 PHE A CA 1
ATOM 7082 C C . PHE A 1 909 ? -18.529 8.039 18.096 1.00 96.19 909 PHE A C 1
ATOM 7084 O O . PHE A 1 909 ? -18.372 7.840 16.897 1.00 96.19 909 PHE A O 1
ATOM 7091 N N . VAL A 1 910 ? -19.351 7.317 18.852 1.00 93.44 910 VAL A N 1
ATOM 7092 C CA . VAL A 1 910 ? -20.111 6.162 18.361 1.00 93.44 910 VAL A CA 1
ATOM 7093 C C . VAL A 1 910 ? -21.597 6.424 18.568 1.00 93.44 910 VAL A C 1
ATOM 7095 O O . VAL A 1 910 ? -22.024 6.651 19.704 1.00 93.44 910 VAL A O 1
ATOM 7098 N N . ARG A 1 911 ? -22.395 6.368 17.499 1.00 90.12 911 ARG A N 1
ATOM 7099 C CA . ARG A 1 911 ? -23.868 6.341 17.560 1.00 90.12 911 ARG A CA 1
ATOM 7100 C C . ARG A 1 911 ? -24.412 5.097 16.859 1.00 90.12 911 ARG A C 1
ATOM 7102 O O . ARG A 1 911 ? -23.711 4.487 16.059 1.00 90.12 911 ARG A O 1
ATOM 7109 N N . VAL A 1 912 ? -25.657 4.731 17.155 1.00 81.94 912 VAL A N 1
ATOM 7110 C CA . VAL A 1 912 ? -26.388 3.751 16.335 1.00 81.94 912 VAL A CA 1
ATOM 7111 C C . VAL A 1 912 ? -26.560 4.342 14.935 1.00 81.94 912 VAL A C 1
ATOM 7113 O O . VAL A 1 912 ? -26.848 5.534 14.824 1.00 81.94 912 VAL A O 1
ATOM 7116 N N . SER A 1 913 ? -26.353 3.542 13.889 1.00 74.56 913 SER A N 1
ATOM 7117 C CA . SER A 1 913 ? -26.539 4.019 12.518 1.00 74.56 913 SER A CA 1
ATOM 7118 C C . SER A 1 913 ? -28.026 4.166 12.188 1.00 74.56 913 SER A C 1
ATOM 7120 O O . SER A 1 913 ? -28.810 3.235 12.373 1.00 74.56 913 SER A O 1
ATOM 7122 N N . ASP A 1 914 ? -28.392 5.337 11.669 1.00 66.62 914 ASP A N 1
ATOM 7123 C CA . ASP A 1 914 ? -29.721 5.633 11.116 1.00 66.62 914 ASP A CA 1
ATOM 7124 C C . ASP A 1 914 ? -29.728 5.529 9.567 1.00 66.62 914 ASP A C 1
ATOM 7126 O O . ASP A 1 914 ? -30.720 5.866 8.915 1.00 66.62 914 ASP A O 1
ATOM 7130 N N . ASN A 1 915 ? -28.616 5.108 8.946 1.00 59.22 915 ASN A N 1
ATOM 7131 C CA . ASN A 1 915 ? -28.417 5.171 7.496 1.00 59.22 915 ASN A CA 1
ATOM 7132 C C . ASN A 1 915 ? -29.067 3.997 6.740 1.00 59.22 915 ASN A C 1
ATOM 7134 O O . ASN A 1 915 ? -28.594 2.866 6.799 1.00 59.22 915 ASN A O 1
ATOM 7138 N N . THR A 1 916 ? -30.064 4.287 5.899 1.00 56.69 916 THR A N 1
ATOM 7139 C CA . THR A 1 916 ? -30.456 3.402 4.785 1.00 56.69 916 THR A CA 1
ATOM 7140 C C . THR A 1 916 ? -29.937 3.974 3.469 1.00 56.69 916 THR A C 1
ATOM 7142 O O . THR A 1 916 ? -30.367 5.056 3.059 1.00 56.69 916 THR A O 1
ATOM 7145 N N . ARG A 1 917 ? -29.017 3.263 2.809 1.00 62.44 917 ARG A N 1
ATOM 7146 C CA . ARG A 1 917 ? -28.488 3.626 1.484 1.00 62.44 917 ARG A CA 1
ATOM 7147 C C . ARG A 1 917 ? -29.373 3.062 0.372 1.00 62.44 917 ARG A C 1
ATOM 7149 O O . ARG A 1 917 ? -29.979 2.007 0.537 1.00 62.44 917 ARG A O 1
ATOM 7156 N N . ASP A 1 918 ? -29.459 3.786 -0.743 1.00 63.62 918 ASP A N 1
ATOM 7157 C CA . ASP A 1 918 ? -30.060 3.278 -1.979 1.00 63.62 918 ASP A CA 1
ATOM 7158 C C . ASP A 1 918 ? -28.947 2.760 -2.892 1.00 63.62 918 ASP A C 1
ATOM 7160 O O . ASP A 1 918 ? -28.410 3.485 -3.729 1.00 63.62 918 ASP A O 1
ATOM 7164 N N . ASP A 1 919 ? -28.602 1.488 -2.709 1.00 71.56 919 ASP A N 1
ATOM 7165 C CA . ASP A 1 919 ? -27.560 0.811 -3.485 1.00 71.56 919 ASP A CA 1
ATOM 7166 C C . ASP A 1 919 ? -28.041 0.416 -4.900 1.00 71.56 919 ASP A C 1
ATOM 7168 O O . ASP A 1 919 ? -27.361 -0.317 -5.620 1.00 71.56 919 ASP A O 1
ATOM 7172 N N . THR A 1 920 ? -29.219 0.892 -5.334 1.00 81.81 920 THR A N 1
ATOM 7173 C CA . THR A 1 920 ? -29.746 0.623 -6.675 1.00 81.81 920 THR A CA 1
ATOM 7174 C C . THR A 1 920 ? -28.870 1.300 -7.742 1.00 81.81 920 THR A C 1
ATOM 7176 O O . THR A 1 920 ? -28.716 2.529 -7.717 1.00 81.81 920 THR A O 1
ATOM 7179 N N . PRO A 1 921 ? -28.354 0.553 -8.741 1.00 83.25 921 PRO A N 1
ATOM 7180 C CA . PRO A 1 921 ? -27.593 1.132 -9.844 1.00 83.25 921 PRO A CA 1
ATOM 7181 C C . PRO A 1 921 ? -28.388 2.186 -10.622 1.00 83.25 921 PRO A C 1
ATOM 7183 O O . PRO A 1 921 ? -29.589 2.033 -10.858 1.00 83.25 921 PRO A O 1
ATOM 7186 N N . TYR A 1 922 ? -27.710 3.250 -11.048 1.00 84.25 922 TYR A N 1
ATOM 7187 C CA . TYR A 1 922 ? -28.256 4.269 -11.936 1.00 84.25 922 TYR A CA 1
ATOM 7188 C C . TYR A 1 922 ? -28.457 3.682 -13.338 1.00 84.25 922 TYR A C 1
ATOM 7190 O O . TYR A 1 922 ? -27.498 3.351 -14.034 1.00 84.25 922 TYR A O 1
ATOM 7198 N N . GLU A 1 923 ? -29.715 3.566 -13.755 1.00 77.81 923 GLU A N 1
ATOM 7199 C CA . GLU A 1 923 ? -30.075 3.189 -15.121 1.00 77.81 923 GLU A CA 1
ATOM 7200 C C . GLU A 1 923 ? -29.895 4.407 -16.031 1.00 77.81 923 GLU A C 1
ATOM 7202 O O . GLU A 1 923 ? -30.651 5.378 -15.948 1.00 77.81 923 GLU A O 1
ATOM 7207 N N . GLU A 1 924 ? -28.892 4.365 -16.907 1.00 58.12 924 GLU A N 1
ATOM 7208 C CA . GLU A 1 924 ? -28.758 5.361 -17.963 1.00 58.12 924 GLU A CA 1
ATOM 7209 C C . GLU A 1 924 ? -29.854 5.119 -19.009 1.00 58.12 924 GLU A C 1
ATOM 7211 O O . GLU A 1 924 ? -29.853 4.115 -19.717 1.00 58.12 924 GLU A O 1
ATOM 7216 N N . THR A 1 925 ? -30.828 6.027 -19.093 1.00 47.31 925 THR A N 1
ATOM 7217 C CA . THR A 1 925 ? -31.833 5.985 -20.159 1.00 47.31 925 THR A CA 1
ATOM 7218 C C . THR A 1 925 ? -31.146 6.278 -21.487 1.00 47.31 925 THR A C 1
ATOM 7220 O O . THR A 1 925 ? -30.691 7.408 -21.687 1.00 47.31 925 THR A O 1
ATOM 7223 N N . ASP A 1 926 ? -31.092 5.290 -22.382 1.00 37.09 926 ASP A N 1
ATOM 7224 C CA . ASP A 1 926 ? -30.450 5.405 -23.694 1.00 37.09 926 ASP A CA 1
ATOM 7225 C C . ASP A 1 926 ? -30.986 6.599 -24.498 1.00 37.09 926 ASP A C 1
ATOM 7227 O O . ASP A 1 926 ? -32.009 6.536 -25.178 1.00 37.09 926 ASP A O 1
ATOM 7231 N N . ALA A 1 927 ? -30.230 7.696 -24.491 1.00 37.00 927 ALA A N 1
ATOM 7232 C CA . ALA A 1 927 ? -30.380 8.800 -25.433 1.00 37.00 927 ALA A CA 1
ATOM 7233 C C . ALA A 1 927 ? -29.554 8.524 -26.703 1.00 37.00 927 ALA A C 1
ATOM 7235 O O . ALA A 1 927 ? -28.812 9.386 -27.181 1.00 37.00 927 ALA A O 1
ATOM 7236 N N . ARG A 1 928 ? -29.645 7.290 -27.221 1.00 38.78 928 ARG A N 1
ATOM 7237 C CA . ARG A 1 928 ? -28.988 6.859 -28.463 1.00 38.78 928 ARG A CA 1
ATOM 7238 C C . ARG A 1 928 ? -29.756 5.765 -29.217 1.00 38.78 928 ARG A C 1
ATOM 7240 O O . ARG A 1 928 ? -29.165 4.838 -29.758 1.00 38.78 928 ARG A O 1
ATOM 7247 N N . SER A 1 929 ? -31.074 5.931 -29.323 1.00 35.59 929 SER A N 1
ATOM 7248 C CA . SER A 1 929 ? -31.892 5.231 -30.319 1.00 35.59 929 SER A CA 1
ATOM 7249 C C . SER A 1 929 ? -32.550 6.235 -31.270 1.00 35.59 929 SER A C 1
ATOM 7251 O O . SER A 1 929 ? -33.654 6.705 -31.013 1.00 35.59 929 SER A O 1
ATOM 7253 N N . ASP A 1 930 ? -31.849 6.574 -32.348 1.00 33.53 930 ASP A N 1
ATOM 7254 C CA . ASP A 1 930 ? -32.442 6.822 -33.666 1.00 33.53 930 ASP A CA 1
ATOM 7255 C C . ASP A 1 930 ? -31.330 6.752 -34.730 1.00 33.53 930 ASP A C 1
ATOM 7257 O O . ASP A 1 930 ? -30.183 7.115 -34.469 1.00 33.53 930 ASP A O 1
ATOM 7261 N N . GLU A 1 931 ? -31.684 6.249 -35.916 1.00 38.66 931 GLU A N 1
ATOM 7262 C CA . GLU A 1 931 ? -30.810 6.007 -37.083 1.00 38.66 931 GLU A CA 1
ATOM 7263 C C . GLU A 1 931 ? -29.756 4.879 -36.973 1.00 38.66 931 GLU A C 1
ATOM 7265 O O . GLU A 1 931 ? -28.590 5.031 -37.335 1.00 38.66 931 GLU A O 1
ATOM 7270 N N . THR A 1 932 ? -30.221 3.665 -36.665 1.00 28.84 932 THR A N 1
ATOM 7271 C CA . THR A 1 932 ? -29.791 2.488 -37.448 1.00 28.84 932 THR A CA 1
ATOM 7272 C C . THR A 1 932 ? -30.951 2.045 -38.331 1.00 28.84 932 THR A C 1
ATOM 7274 O O . THR A 1 932 ? -31.965 1.576 -37.822 1.00 28.84 932 THR A O 1
ATOM 7277 N N . THR A 1 933 ? -30.829 2.219 -39.647 1.00 29.97 933 THR A N 1
ATOM 7278 C CA . THR A 1 933 ? -31.839 1.768 -40.616 1.00 29.97 933 THR A CA 1
ATOM 7279 C C . THR A 1 933 ? -31.843 0.251 -40.753 1.00 29.97 933 THR A C 1
ATOM 7281 O O . THR A 1 933 ? -30.786 -0.347 -40.957 1.00 29.97 933 THR A O 1
ATOM 7284 N N . ASP A 1 934 ? -33.037 -0.340 -40.712 1.00 29.14 934 ASP A N 1
ATOM 7285 C CA . ASP A 1 934 ? -33.256 -1.772 -40.902 1.00 29.14 934 ASP A CA 1
ATOM 7286 C C . ASP A 1 934 ? -32.663 -2.292 -42.219 1.00 29.14 934 ASP A C 1
ATOM 7288 O O . ASP A 1 934 ? -32.929 -1.761 -43.301 1.00 29.14 934 ASP A O 1
ATOM 7292 N N . VAL A 1 935 ? -31.948 -3.413 -42.128 1.00 29.00 935 VAL A N 1
ATOM 7293 C CA . VAL A 1 935 ? -31.794 -4.355 -43.239 1.00 29.00 935 VAL A CA 1
ATOM 7294 C C . VAL A 1 935 ? -32.164 -5.736 -42.713 1.00 29.00 935 VAL A C 1
ATOM 7296 O O . VAL A 1 935 ? -31.334 -6.456 -42.163 1.00 29.00 935 VAL A O 1
ATOM 7299 N N . GLU A 1 936 ? -33.432 -6.107 -42.887 1.00 32.34 936 GLU A N 1
ATOM 7300 C CA . GLU A 1 936 ? -33.829 -7.513 -42.835 1.00 32.34 936 GLU A CA 1
ATOM 7301 C C . GLU A 1 936 ? -33.069 -8.298 -43.915 1.00 32.34 936 GLU A C 1
ATOM 7303 O O . GLU A 1 936 ? -32.968 -7.865 -45.065 1.00 32.34 936 GLU A O 1
ATOM 7308 N N . THR A 1 937 ? -32.622 -9.511 -43.602 1.00 26.80 937 THR A N 1
ATOM 7309 C CA . THR A 1 937 ? -32.689 -10.621 -44.568 1.00 26.80 937 THR A CA 1
ATOM 7310 C C . THR A 1 937 ? -32.717 -11.964 -43.825 1.00 26.80 937 THR A C 1
ATOM 7312 O O . THR A 1 937 ? -32.104 -12.063 -42.762 1.00 26.80 937 THR A O 1
ATOM 7315 N N . PRO A 1 938 ? -33.455 -12.984 -44.312 1.00 32.72 938 PRO A N 1
ATOM 7316 C CA . PRO A 1 938 ? -33.717 -14.213 -43.559 1.00 32.72 938 PRO A CA 1
ATOM 7317 C C . PRO A 1 938 ? -32.732 -15.347 -43.889 1.00 32.72 938 PRO A C 1
ATOM 7319 O O . PRO A 1 938 ? -32.035 -15.305 -44.901 1.00 32.72 938 PRO A O 1
ATOM 7322 N N . ASP A 1 939 ? -32.751 -16.400 -43.067 1.00 32.75 939 ASP A N 1
ATOM 7323 C CA . ASP A 1 939 ? -32.055 -17.671 -43.317 1.00 32.75 939 ASP A CA 1
ATOM 7324 C C . ASP A 1 939 ? -32.426 -18.313 -44.672 1.00 32.75 939 ASP A C 1
ATOM 7326 O O . ASP A 1 939 ? -33.606 -18.364 -45.034 1.00 32.75 939 ASP A O 1
ATOM 7330 N N . GLY A 1 940 ? -31.448 -18.927 -45.359 1.00 29.95 940 GLY A N 1
ATOM 7331 C CA . GLY A 1 940 ? -31.734 -19.925 -46.404 1.00 29.95 940 GLY A CA 1
ATOM 7332 C C . GLY A 1 940 ? -30.678 -20.150 -47.500 1.00 29.95 940 GLY A C 1
ATOM 7333 O O . GLY A 1 940 ? -30.691 -19.455 -48.505 1.00 29.95 940 GLY A O 1
ATOM 7334 N N . ASP A 1 941 ? -29.872 -21.203 -47.321 1.00 30.03 941 ASP A N 1
ATOM 7335 C CA . ASP A 1 941 ? -29.271 -22.115 -48.326 1.00 30.03 941 ASP A CA 1
ATOM 7336 C C . ASP A 1 941 ? -28.484 -21.633 -49.582 1.00 30.03 941 ASP A C 1
ATOM 7338 O O . ASP A 1 941 ? -29.005 -21.030 -50.513 1.00 30.03 941 ASP A O 1
ATOM 7342 N N . ASP A 1 942 ? -27.246 -22.146 -49.635 1.00 29.03 942 ASP A N 1
ATOM 7343 C CA . ASP A 1 942 ? -26.567 -22.877 -50.730 1.00 29.03 942 ASP A CA 1
ATOM 7344 C C . ASP A 1 942 ? -26.227 -22.253 -52.121 1.00 29.03 942 ASP A C 1
ATOM 7346 O O . ASP A 1 942 ? -26.996 -21.582 -52.802 1.00 29.03 942 ASP A O 1
ATOM 7350 N N . SER A 1 943 ? -25.060 -22.693 -52.618 1.00 28.62 943 SER A N 1
ATOM 7351 C CA . SER A 1 943 ? -24.587 -22.751 -54.017 1.00 28.62 943 SER A CA 1
ATOM 7352 C C . SER A 1 943 ? -23.994 -21.514 -54.752 1.00 28.62 943 SER A C 1
ATOM 7354 O O . SER A 1 943 ? -24.660 -20.627 -55.267 1.00 28.62 943 SER A O 1
ATOM 7356 N N . THR A 1 944 ? -22.670 -21.596 -54.952 1.00 27.56 944 THR A N 1
ATOM 7357 C CA . THR A 1 944 ? -21.906 -21.365 -56.210 1.00 27.56 944 THR A CA 1
ATOM 7358 C C . THR A 1 944 ? -22.038 -20.084 -57.075 1.00 27.56 944 THR A C 1
ATOM 7360 O O . THR A 1 944 ? -22.964 -19.929 -57.859 1.00 27.56 944 THR A O 1
ATOM 7363 N N . ALA A 1 945 ? -20.887 -19.398 -57.178 1.00 26.34 945 ALA A N 1
ATOM 7364 C CA . ALA A 1 945 ? -20.177 -19.016 -58.420 1.00 26.34 945 ALA A CA 1
ATOM 7365 C C . ALA A 1 945 ? -20.549 -17.761 -59.267 1.00 26.34 945 ALA A C 1
ATOM 7367 O O . ALA A 1 945 ? -21.547 -17.705 -59.975 1.00 26.34 945 ALA A O 1
ATOM 7368 N N . SER A 1 946 ? -19.505 -16.929 -59.427 1.00 25.34 946 SER A N 1
ATOM 7369 C CA . SER A 1 946 ? -19.046 -16.245 -60.660 1.00 25.34 946 SER A CA 1
ATOM 7370 C C . SER A 1 946 ? -19.533 -14.829 -61.048 1.00 25.34 946 SER A C 1
ATOM 7372 O O . SER A 1 946 ? -20.709 -14.504 -61.066 1.00 25.34 946 SER A O 1
ATOM 7374 N N . GLU A 1 947 ? -18.524 -14.043 -61.450 1.00 26.75 947 GLU A N 1
ATOM 7375 C CA . GLU A 1 947 ? -18.481 -13.049 -62.540 1.00 26.75 947 GLU A CA 1
ATOM 7376 C C . GLU A 1 947 ? -19.302 -11.730 -62.535 1.00 26.75 947 GLU A C 1
ATOM 7378 O O . GLU A 1 947 ? -20.416 -11.632 -63.030 1.00 26.75 947 GLU A O 1
ATOM 7383 N N . THR A 1 948 ? -18.535 -10.648 -62.320 1.00 25.64 948 THR A N 1
ATOM 7384 C CA . THR A 1 948 ? -18.421 -9.448 -63.193 1.00 25.64 948 THR A CA 1
ATOM 7385 C C . THR A 1 948 ? -19.409 -8.268 -63.132 1.00 25.64 948 THR A C 1
ATOM 7387 O O . THR A 1 948 ? -20.624 -8.390 -63.074 1.00 25.64 948 THR A O 1
ATOM 7390 N N . SER A 1 949 ? -18.794 -7.105 -63.399 1.00 25.41 949 SER A N 1
ATOM 7391 C CA . SER A 1 949 ? -19.323 -5.886 -64.041 1.00 25.41 949 SER A CA 1
ATOM 7392 C C . SER A 1 949 ? -19.948 -4.770 -63.178 1.00 25.41 949 SER A C 1
ATOM 7394 O O . SER A 1 949 ? -21.021 -4.874 -62.601 1.00 25.41 949 SER A O 1
ATOM 7396 N N . ALA A 1 950 ? -19.239 -3.635 -63.190 1.00 23.92 950 ALA A N 1
ATOM 7397 C CA . ALA A 1 950 ? -19.755 -2.266 -63.049 1.00 23.92 950 ALA A CA 1
ATOM 7398 C C . ALA A 1 950 ? -20.419 -1.826 -64.401 1.00 23.92 950 ALA A C 1
ATOM 7400 O O . ALA A 1 950 ? -20.451 -2.675 -65.299 1.00 23.92 950 ALA A O 1
ATOM 7401 N N . PRO A 1 951 ? -20.853 -0.559 -64.669 1.00 46.94 951 PRO A N 1
ATOM 7402 C CA . PRO A 1 951 ? -20.629 0.688 -63.906 1.00 46.94 951 PRO A CA 1
ATOM 7403 C C . PRO A 1 951 ? -21.750 1.776 -63.947 1.00 46.94 951 PRO A C 1
ATOM 7405 O O . PRO A 1 951 ? -22.757 1.627 -64.627 1.00 46.94 951 PRO A O 1
ATOM 7408 N N . ALA A 1 952 ? -21.434 2.942 -63.346 1.00 26.17 952 ALA A N 1
ATOM 7409 C CA . ALA A 1 952 ? -21.904 4.310 -63.680 1.00 26.17 952 ALA A CA 1
ATOM 7410 C C . ALA A 1 952 ? -23.399 4.647 -63.406 1.00 26.17 952 ALA A C 1
ATOM 7412 O O . ALA A 1 952 ? -24.265 3.797 -63.511 1.00 26.17 952 ALA A O 1
ATOM 7413 N N . THR A 1 953 ? -23.797 5.855 -62.977 1.00 24.89 953 THR A N 1
ATOM 7414 C CA . THR A 1 953 ? -23.589 7.182 -63.604 1.00 24.89 953 THR A CA 1
ATOM 7415 C C . THR A 1 953 ? -24.050 8.342 -62.677 1.00 24.89 953 THR A C 1
ATOM 7417 O O . THR A 1 953 ? -25.122 8.225 -62.103 1.00 24.89 953 THR A O 1
ATOM 7420 N N . THR A 1 954 ? -23.271 9.445 -62.610 1.00 24.89 954 THR A N 1
ATOM 7421 C CA . THR A 1 954 ? -23.624 10.902 -62.779 1.00 24.89 954 THR A CA 1
ATOM 7422 C C . THR A 1 954 ? -24.903 11.520 -62.144 1.00 24.89 954 THR A C 1
ATOM 7424 O O . THR A 1 954 ? -25.928 10.861 -62.127 1.00 24.89 954 THR A O 1
ATOM 7427 N N . VAL A 1 955 ? -25.048 12.816 -61.782 1.00 25.89 955 VAL A N 1
ATOM 7428 C CA . VAL A 1 955 ? -24.237 14.076 -61.774 1.00 25.89 955 VAL A CA 1
ATOM 7429 C C . VAL A 1 955 ? -25.050 15.178 -61.030 1.00 25.89 955 VAL A C 1
ATOM 7431 O O . VAL A 1 955 ? -26.247 14.995 -60.831 1.00 25.89 955 VAL A O 1
ATOM 7434 N N . ALA A 1 956 ? -24.421 16.337 -60.759 1.00 24.69 956 ALA A N 1
ATOM 7435 C CA . ALA A 1 956 ? -24.965 17.649 -60.325 1.00 24.69 956 ALA A CA 1
ATOM 7436 C C . ALA A 1 956 ? -25.035 17.860 -58.794 1.00 24.69 956 ALA A C 1
ATOM 7438 O O . ALA A 1 956 ? -25.721 17.116 -58.108 1.00 24.69 956 ALA A O 1
ATOM 7439 N N . ASP A 1 957 ? -24.286 18.761 -58.142 1.00 26.44 957 ASP A N 1
ATOM 7440 C CA . ASP A 1 957 ? -23.827 20.141 -58.440 1.00 26.44 957 ASP A CA 1
ATOM 7441 C C . ASP A 1 957 ? -24.905 21.222 -58.218 1.00 26.44 957 ASP A C 1
ATOM 7443 O O . ASP A 1 957 ? -25.822 21.350 -59.025 1.00 26.44 957 ASP A O 1
ATOM 7447 N N . SER A 1 958 ? -24.764 22.021 -57.146 1.00 26.72 958 SER A N 1
ATOM 7448 C CA . SER A 1 958 ? -24.776 23.495 -57.246 1.00 26.72 958 SER A CA 1
ATOM 7449 C C . SER A 1 958 ? -24.479 24.211 -55.915 1.00 26.72 958 SER A C 1
ATOM 7451 O O . SER A 1 958 ? -25.211 24.104 -54.933 1.00 26.72 958 SER A O 1
ATOM 7453 N N . THR A 1 959 ? -23.440 25.038 -55.959 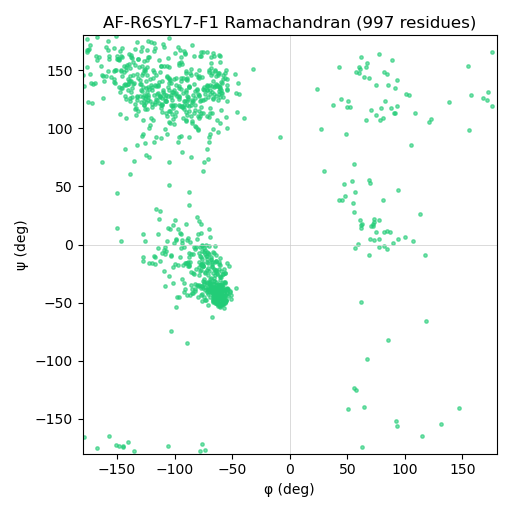1.00 26.72 959 THR A N 1
ATOM 7454 C CA . THR A 1 959 ? -23.071 26.173 -55.091 1.00 26.72 959 THR A CA 1
ATOM 7455 C C . THR A 1 959 ? -24.199 27.009 -54.449 1.00 26.72 959 THR A C 1
ATOM 7457 O O . THR A 1 959 ? -25.168 27.355 -55.123 1.00 26.72 959 THR A O 1
ATOM 7460 N N . SER A 1 960 ? -23.952 27.600 -53.269 1.00 26.36 960 SER A N 1
ATOM 7461 C CA . SER A 1 960 ? -23.605 29.044 -53.138 1.00 26.36 960 SER A CA 1
ATOM 7462 C C . SER A 1 960 ? -23.465 29.502 -51.671 1.00 26.36 960 SER A C 1
ATOM 7464 O O . SER A 1 960 ? -23.817 28.778 -50.746 1.00 26.36 960 SER A O 1
ATOM 7466 N N . ALA A 1 961 ? -22.873 30.684 -51.458 1.00 27.48 961 ALA A N 1
ATOM 7467 C CA . ALA A 1 961 ? -22.448 31.201 -50.152 1.00 27.48 961 ALA A CA 1
ATOM 7468 C C . ALA A 1 961 ? -23.074 32.571 -49.810 1.00 27.48 961 ALA A C 1
ATOM 7470 O O . ALA A 1 961 ? -23.675 33.200 -50.678 1.00 27.48 961 ALA A O 1
ATOM 7471 N N . ALA A 1 962 ? -22.789 33.043 -48.581 1.00 28.34 962 ALA A N 1
ATOM 7472 C CA . ALA A 1 962 ? -22.580 34.446 -48.154 1.00 28.34 962 ALA A CA 1
ATOM 7473 C C . ALA A 1 962 ? -23.489 35.002 -47.024 1.00 28.34 962 ALA A C 1
ATOM 7475 O O . ALA A 1 962 ? -24.650 35.334 -47.223 1.00 28.34 962 ALA A O 1
ATOM 7476 N N . THR A 1 963 ? -22.869 35.172 -45.846 1.00 28.39 963 THR A N 1
ATOM 7477 C CA . THR A 1 963 ? -22.870 36.360 -44.949 1.00 28.39 963 THR A CA 1
ATOM 7478 C C . THR A 1 963 ? -24.023 37.388 -44.986 1.00 28.39 963 THR A C 1
ATOM 7480 O O . THR A 1 963 ? -24.244 38.004 -46.026 1.00 28.39 963 THR A O 1
ATOM 7483 N N . THR A 1 964 ? -24.545 37.803 -43.814 1.00 28.16 964 THR A N 1
ATOM 7484 C CA . THR A 1 964 ? -24.289 39.155 -43.218 1.00 28.16 964 THR A CA 1
ATOM 7485 C C . THR A 1 964 ? -24.971 39.431 -41.854 1.00 28.16 964 THR A C 1
ATOM 7487 O O . THR A 1 964 ? -26.077 38.982 -41.588 1.00 28.16 964 THR A O 1
ATOM 7490 N N . ASP A 1 965 ? -24.253 40.205 -41.028 1.00 26.89 965 ASP A N 1
ATOM 7491 C CA . ASP A 1 965 ? -24.633 41.188 -39.984 1.00 26.89 965 ASP A CA 1
ATOM 7492 C C . ASP A 1 965 ? -25.839 41.066 -39.008 1.00 26.89 965 ASP A C 1
ATOM 7494 O O . ASP A 1 965 ? -27.008 41.196 -39.353 1.00 26.89 965 ASP A O 1
ATOM 7498 N N . ALA A 1 966 ? -25.471 41.058 -37.717 1.00 28.81 966 ALA A N 1
ATOM 7499 C CA . ALA A 1 966 ? -25.721 42.096 -36.694 1.00 28.81 966 ALA A CA 1
ATOM 7500 C C . ALA A 1 966 ? -27.102 42.790 -36.527 1.00 28.81 966 ALA A C 1
ATOM 7502 O O . ALA A 1 966 ? -27.567 43.566 -37.359 1.00 28.81 966 ALA A O 1
ATOM 7503 N N . GLY A 1 967 ? -27.627 42.724 -35.291 1.00 25.33 967 GLY A N 1
ATOM 7504 C CA . GLY A 1 967 ? -28.686 43.604 -34.773 1.00 25.33 967 GLY A CA 1
ATOM 7505 C C . GLY A 1 967 ? -28.471 43.982 -33.297 1.00 25.33 967 GLY A C 1
ATOM 7506 O O . GLY A 1 967 ? -28.344 43.115 -32.441 1.00 25.33 967 GLY A O 1
ATOM 7507 N N . THR A 1 968 ? -28.444 45.282 -32.981 1.00 29.06 968 THR A N 1
ATOM 7508 C CA . THR A 1 968 ? -28.284 45.832 -31.612 1.00 29.06 968 THR A CA 1
ATOM 7509 C C . THR A 1 968 ? -29.500 46.660 -31.184 1.00 29.06 968 THR A C 1
ATOM 7511 O O . THR A 1 968 ? -30.085 47.322 -32.042 1.00 29.06 968 THR A O 1
ATOM 7514 N N . ARG A 1 969 ? -29.825 46.681 -29.868 1.00 26.38 969 ARG A N 1
ATOM 7515 C CA . ARG A 1 969 ? -30.548 47.722 -29.060 1.00 26.38 969 ARG A CA 1
ATOM 7516 C C . ARG A 1 969 ? -31.226 47.094 -27.817 1.00 26.38 969 ARG A C 1
ATOM 7518 O O . ARG A 1 969 ? -31.642 45.952 -27.908 1.00 26.38 969 ARG A O 1
ATOM 7525 N N . LYS A 1 970 ? -31.487 47.776 -26.683 1.00 28.97 970 LYS A N 1
ATOM 7526 C CA . LYS A 1 970 ? -30.906 48.978 -26.018 1.00 28.97 970 LYS A CA 1
ATOM 7527 C C . LYS A 1 970 ? -31.606 49.203 -24.648 1.00 28.97 970 LYS A C 1
ATOM 7529 O O . LYS A 1 970 ? -32.809 48.995 -24.586 1.00 28.97 970 LYS A O 1
ATOM 7534 N N . ASN A 1 971 ? -30.908 49.829 -23.683 1.00 27.09 971 ASN A N 1
ATOM 7535 C CA . ASN A 1 971 ? -31.427 50.564 -22.492 1.00 27.09 971 ASN A CA 1
ATOM 7536 C C . ASN A 1 971 ? -32.170 49.747 -21.390 1.00 27.09 971 ASN A C 1
ATOM 7538 O O . ASN A 1 971 ? -32.812 48.756 -21.692 1.00 27.09 971 ASN A O 1
ATOM 7542 N N . GLY A 1 972 ? -32.200 50.127 -20.097 1.00 24.83 972 GLY A N 1
ATOM 7543 C CA . GLY A 1 972 ? -31.461 51.173 -19.356 1.00 24.83 972 GLY A CA 1
ATOM 7544 C C . GLY A 1 972 ? -32.299 52.000 -18.344 1.00 24.83 972 GLY A C 1
ATOM 7545 O O . GLY A 1 972 ? -33.238 52.674 -18.754 1.00 24.83 972 GLY A O 1
ATOM 7546 N N . CYS A 1 973 ? -31.914 52.012 -17.055 1.00 23.73 973 CYS A N 1
ATOM 7547 C CA . CYS A 1 973 ? -32.212 53.005 -15.983 1.00 23.73 973 CYS A CA 1
ATOM 7548 C C . CYS A 1 973 ? -31.316 52.640 -14.764 1.00 23.73 973 CYS A C 1
ATOM 7550 O O . CYS A 1 973 ? -31.098 51.452 -14.565 1.00 23.73 973 CYS A O 1
ATOM 7552 N N . GLY A 1 974 ? -30.643 53.507 -13.990 1.00 24.52 974 GLY A N 1
ATOM 7553 C CA . GLY A 1 974 ? -31.087 54.706 -13.249 1.00 24.52 974 GLY A CA 1
ATOM 7554 C C . GLY A 1 974 ? -31.256 54.327 -11.754 1.00 24.52 974 GLY A C 1
ATOM 7555 O O . GLY A 1 974 ? -31.916 53.332 -11.498 1.00 24.52 974 GLY A O 1
ATOM 7556 N N . SER A 1 975 ? -30.720 55.002 -10.723 1.00 27.44 975 SER A N 1
ATOM 7557 C CA . SER A 1 975 ? -30.027 56.302 -10.610 1.00 27.44 975 SER A CA 1
ATOM 7558 C C . SER A 1 975 ? -29.346 56.489 -9.222 1.00 27.44 975 SER A C 1
ATOM 7560 O O . SER A 1 975 ? -29.755 55.841 -8.270 1.00 27.44 975 SER A O 1
ATOM 7562 N N . ALA A 1 976 ? -28.399 57.448 -9.120 1.00 26.39 976 ALA A N 1
ATOM 7563 C CA . ALA A 1 976 ? -28.049 58.282 -7.936 1.00 26.39 976 ALA A CA 1
ATOM 7564 C C . ALA A 1 976 ? -27.564 57.632 -6.598 1.00 26.39 976 ALA A C 1
ATOM 7566 O O . ALA A 1 976 ? -28.025 56.573 -6.214 1.00 26.39 976 ALA A O 1
ATOM 7567 N N . VAL A 1 977 ? -26.766 58.242 -5.699 1.00 24.86 977 VAL A N 1
ATOM 7568 C CA . VAL A 1 977 ? -25.693 59.279 -5.657 1.00 24.86 977 VAL A CA 1
ATOM 7569 C C . VAL A 1 977 ? -25.501 59.634 -4.164 1.00 24.86 977 VAL A C 1
ATOM 7571 O O . VAL A 1 977 ? -26.480 60.037 -3.547 1.00 24.86 977 VAL A O 1
ATOM 7574 N N . GLN A 1 978 ? -24.282 59.566 -3.598 1.00 24.19 978 GLN A N 1
ATOM 7575 C CA . GLN A 1 978 ? -23.703 60.616 -2.720 1.00 24.19 978 GLN A CA 1
ATOM 7576 C C . GLN A 1 978 ? -22.254 60.333 -2.268 1.00 24.19 978 GLN A C 1
ATOM 7578 O O . GLN A 1 978 ? -21.724 59.245 -2.463 1.00 24.19 978 GLN A O 1
ATOM 7583 N N . VAL A 1 979 ? -21.602 61.378 -1.742 1.00 25.08 979 VAL A N 1
ATOM 7584 C CA . VAL A 1 979 ? -20.146 61.544 -1.562 1.00 25.08 979 VAL A CA 1
ATOM 7585 C C . VAL A 1 979 ? -19.851 62.123 -0.175 1.00 25.08 979 VAL A C 1
ATOM 7587 O O . VAL A 1 979 ? -20.515 63.083 0.183 1.00 25.08 979 VAL A O 1
ATOM 7590 N N . PHE A 1 980 ? -18.826 61.620 0.528 1.00 22.92 980 PHE A N 1
ATOM 7591 C CA . PHE A 1 980 ? -17.930 62.301 1.502 1.00 22.92 980 PHE A CA 1
ATOM 7592 C C . PHE A 1 980 ? -16.808 61.274 1.820 1.00 22.92 980 PHE A C 1
ATOM 7594 O O . PHE A 1 980 ? -17.139 60.133 2.112 1.00 22.92 980 PHE A O 1
ATOM 7601 N N . ALA A 1 981 ? -15.490 61.445 1.639 1.00 22.73 981 ALA A N 1
ATOM 7602 C CA . ALA A 1 981 ? -14.517 62.544 1.751 1.00 22.73 981 ALA A CA 1
ATOM 7603 C C . ALA A 1 981 ? -13.798 62.636 3.123 1.00 22.73 981 ALA A C 1
ATOM 7605 O O . ALA A 1 981 ? -14.428 62.934 4.129 1.00 22.73 981 ALA A O 1
ATOM 7606 N N . ALA A 1 982 ? -12.458 62.507 3.069 1.00 22.84 982 ALA A N 1
ATOM 7607 C CA . ALA A 1 982 ? -11.433 62.929 4.047 1.00 22.84 982 ALA A CA 1
ATOM 7608 C C . ALA A 1 982 ? -11.354 62.230 5.437 1.00 22.84 982 ALA A C 1
ATOM 7610 O O . ALA A 1 982 ? -12.349 61.736 5.941 1.00 22.84 982 ALA A O 1
ATOM 7611 N N . ALA A 1 983 ? -10.219 62.209 6.164 1.00 22.95 983 ALA A N 1
ATOM 7612 C CA . ALA A 1 983 ? -8.783 62.245 5.806 1.00 22.95 983 ALA A CA 1
ATOM 7613 C C . ALA A 1 983 ? -7.890 62.075 7.076 1.00 22.95 983 ALA A C 1
ATOM 7615 O O . ALA A 1 983 ? -8.318 62.393 8.182 1.00 22.95 983 ALA A O 1
ATOM 7616 N N . THR A 1 984 ? -6.587 61.834 6.851 1.00 23.56 984 THR A N 1
ATOM 7617 C CA . THR A 1 984 ? -5.418 62.382 7.602 1.00 23.56 984 THR A CA 1
ATOM 7618 C C . THR A 1 984 ? -4.756 61.649 8.797 1.00 23.56 984 THR A C 1
ATOM 7620 O O . THR A 1 984 ? -5.397 61.194 9.733 1.00 23.56 984 THR A O 1
ATOM 7623 N N . VAL A 1 985 ? -3.414 61.782 8.784 1.00 22.89 985 VAL A N 1
ATOM 7624 C CA . VAL A 1 985 ? -2.385 61.728 9.855 1.00 22.89 985 VAL A CA 1
ATOM 7625 C C . VAL A 1 985 ? -1.773 60.366 10.239 1.00 22.89 985 VAL A C 1
ATOM 7627 O O . VAL A 1 985 ? -2.407 59.476 10.789 1.00 22.89 985 VAL A O 1
ATOM 7630 N N . ALA A 1 986 ? -0.457 60.292 10.008 1.00 22.97 986 ALA A N 1
ATOM 7631 C CA . ALA A 1 986 ? 0.498 59.301 10.511 1.00 22.97 986 ALA A CA 1
ATOM 7632 C C . ALA A 1 986 ? 1.234 59.821 11.761 1.00 22.97 986 ALA A C 1
ATOM 7634 O O . ALA A 1 986 ? 1.232 61.027 11.976 1.00 22.97 986 ALA A O 1
ATOM 7635 N N . VAL A 1 987 ? 1.988 58.972 12.478 1.00 23.11 987 VAL A N 1
ATOM 7636 C CA . VAL A 1 987 ? 3.255 59.357 13.150 1.00 23.11 987 VAL A CA 1
ATOM 7637 C C . VAL A 1 987 ? 4.200 58.142 13.260 1.00 23.11 987 VAL A C 1
ATOM 7639 O O . VAL A 1 987 ? 3.771 56.994 13.308 1.00 23.11 987 VAL A O 1
ATOM 7642 N N . PHE A 1 988 ? 5.501 58.444 13.249 1.00 22.92 988 PHE A N 1
ATOM 7643 C CA . PHE A 1 988 ? 6.669 57.555 13.291 1.00 22.92 988 PHE A CA 1
ATOM 7644 C C . PHE A 1 988 ? 6.865 56.746 14.587 1.00 22.92 988 PHE A C 1
ATOM 7646 O O . PHE A 1 988 ? 6.459 57.163 15.668 1.00 22.92 988 PHE A O 1
ATOM 7653 N N . GLY A 1 989 ? 7.683 55.690 14.481 1.00 23.50 989 GLY A N 1
ATOM 7654 C CA . GLY A 1 989 ? 8.329 55.024 15.617 1.00 23.50 989 GLY A CA 1
ATOM 7655 C C . GLY A 1 989 ? 9.513 54.143 15.199 1.00 23.50 989 GLY A C 1
ATOM 7656 O O . GLY A 1 989 ? 9.409 52.924 15.242 1.00 23.50 989 GLY A O 1
ATOM 7657 N N . ALA A 1 990 ? 10.634 54.741 14.779 1.00 22.77 990 ALA A N 1
ATOM 7658 C CA . ALA A 1 990 ? 11.865 54.009 14.461 1.00 22.77 990 ALA A CA 1
ATOM 7659 C C . ALA A 1 990 ? 12.921 54.196 15.563 1.00 22.77 990 ALA A C 1
ATOM 7661 O O . ALA A 1 990 ? 13.275 55.330 15.882 1.00 22.77 990 ALA A O 1
ATOM 7662 N N . VAL A 1 991 ? 13.477 53.096 16.082 1.00 23.75 991 VAL A N 1
ATOM 7663 C CA . VAL A 1 991 ? 14.731 53.096 16.853 1.00 23.75 991 VAL A CA 1
ATOM 7664 C C . VAL A 1 991 ? 15.623 51.956 16.363 1.00 23.75 991 VAL A C 1
ATOM 7666 O O . VAL A 1 991 ? 15.264 50.785 16.421 1.00 23.75 991 VAL A O 1
ATOM 7669 N N . VAL A 1 992 ? 16.808 52.330 15.892 1.00 24.09 992 VAL A N 1
ATOM 7670 C CA . VAL A 1 992 ? 17.932 51.455 15.531 1.00 24.09 992 VAL A CA 1
ATOM 7671 C C . VAL A 1 992 ? 18.985 51.576 16.632 1.00 24.09 992 VAL A C 1
ATOM 7673 O O . VAL A 1 992 ? 19.198 52.702 17.073 1.00 24.09 992 VAL A O 1
ATOM 7676 N N . CYS A 1 993 ? 19.683 50.488 17.010 1.00 23.86 993 CYS A N 1
ATOM 7677 C CA . CYS A 1 993 ? 21.148 50.478 17.254 1.00 23.86 993 CYS A CA 1
ATOM 7678 C C . CYS A 1 993 ? 21.721 49.139 17.793 1.00 23.86 993 CYS A C 1
ATOM 7680 O O . CYS A 1 993 ? 21.474 48.812 18.943 1.00 23.86 993 CYS A O 1
ATOM 7682 N N . PHE A 1 994 ? 22.642 48.528 17.017 1.00 24.53 994 PHE A N 1
ATOM 7683 C CA . PHE A 1 994 ? 23.919 47.880 17.439 1.00 24.53 994 PHE A CA 1
ATOM 7684 C C . PHE A 1 994 ? 23.915 46.657 18.421 1.00 24.53 994 PHE A C 1
ATOM 7686 O O . PHE A 1 994 ? 23.064 46.550 19.283 1.00 24.53 994 PHE A O 1
ATOM 7693 N N . LYS A 1 995 ? 24.872 45.695 18.409 1.00 25.62 995 LYS A N 1
ATOM 7694 C CA . LYS A 1 995 ? 26.227 45.609 17.795 1.00 25.62 995 LYS A CA 1
ATOM 7695 C C . LYS A 1 995 ? 26.759 44.147 17.678 1.00 25.62 995 LYS A C 1
ATOM 7697 O O . LYS A 1 995 ? 26.686 43.428 18.657 1.00 25.62 995 LYS A O 1
ATOM 7702 N N . LYS A 1 996 ? 27.441 43.825 16.557 1.00 28.06 996 LYS A N 1
ATOM 7703 C CA . LYS A 1 996 ? 28.637 42.931 16.371 1.00 28.06 996 LYS A CA 1
ATOM 7704 C C . LYS A 1 996 ? 28.654 41.497 16.971 1.00 28.06 996 LYS A C 1
ATOM 7706 O O . LYS A 1 996 ? 28.615 41.336 18.177 1.00 28.06 996 LYS A O 1
ATOM 7711 N N . ARG A 1 997 ? 28.761 40.446 16.135 1.00 31.12 997 ARG A N 1
ATOM 7712 C CA . ARG A 1 997 ? 29.962 39.870 15.436 1.00 31.12 997 ARG A CA 1
ATOM 7713 C C . ARG A 1 997 ? 30.870 38.976 16.304 1.00 31.12 997 ARG A C 1
ATOM 7715 O O . ARG A 1 997 ? 31.608 39.514 17.128 1.00 31.12 997 ARG A O 1
ATOM 7722 N N . LYS A 1 998 ? 30.968 37.698 15.918 1.00 34.06 998 LYS A N 1
ATOM 7723 C CA . LYS A 1 998 ? 32.184 36.946 15.519 1.00 34.06 998 LYS A CA 1
ATOM 7724 C C . LYS A 1 998 ? 31.757 35.515 15.133 1.00 34.06 998 LYS A C 1
ATOM 7726 O O . LYS A 1 998 ? 30.938 34.962 15.853 1.00 34.06 998 LYS A O 1
ATOM 7731 N N . GLU A 1 999 ? 32.247 34.905 14.059 1.00 38.28 999 GLU A N 1
ATOM 7732 C CA . GLU A 1 999 ? 33.109 35.394 12.964 1.00 38.28 999 GLU A CA 1
ATOM 7733 C C . GLU A 1 999 ? 32.689 34.711 11.656 1.00 38.28 999 GLU A C 1
ATOM 7735 O O . GLU A 1 999 ? 32.258 33.542 11.744 1.00 38.28 999 GLU A O 1
#